Protein AF-V5WL32-F1 (afdb_monomer)

InterPro domains:
  IPR002192 Pyruvate phosphate dikinase, AMP/ATP-binding [PF01326] (456-802)
  IPR011006 CheY-like superfamily [SSF52172] (70-119)
  IPR013815 ATP-grasp fold, subdomain 1 [G3DSA:3.30.1490.20] (443-626)

Foldseek 3Di:
DDVVVVVVLVCLLCVLPVLLVQFLPQAFAEEEEQAAPVVVCLCCPLAVLLVVQVVLCVVLVHDRRHDYDYDHALVVSVVVVVVDDGQEYEYEQPRDPDGLQNSLVVCCVVPVNHAYEYEYADPVCVVVCPVQLLPDQPPPPPDQDPVRDDQDDSRNRHNYYAYDPSHNLLVVLVRQLVSLVVRVVSSVVSPQAAEEEEEAQDRHLCSVVSSLLVSLQSVLQCLLCVPPPDPSSSNSSSSSRHRYHYHQELVRRVVVCVVRVLRHLAYEYEQWGDDPSDIDNRSLVVSVVVNCVVVVQHQYEYEYCDCVCVVVC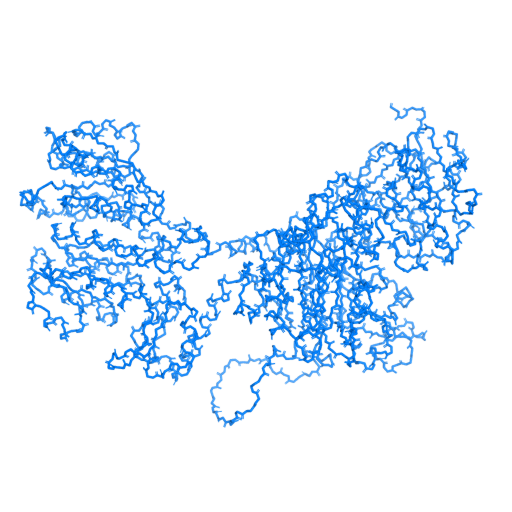VVVVHHYYHSPDPCRSVSSSVCCVQSQQSAWDFQAAPVRDGDDTHGHLVSVLVQLVPDDLRSLLVCLQNLVLLSNCSSSRNNVLSSVSVVQRPVNDPGSVSSSVSSNVSSVVVVLSVQQLDAAEDDLVCLPDFLHEYEDDDAAQFQFRVQLSNVSNSVRSDVVCVVFVQEAEGAFHKYKYHQVQLVVQCVQLVHDLVVLPPDALLVLLVSLLPGDRDPVVLVSLLSSLVSDQAKKKKDKRKNQQFDLQFHFFDQFFIAIAGSHDPDSVQSSSQVSSRNSRRSSSLNHPSNVLLCVLVVHDSVVMTIMIMIGGAPFDDQPQWTWFQKKKKKWCADLDDDDPDARRFIKMWMDGTDCCCQAQVAQTAIATLVCLVDHPDDLVCQQVSFDFKYKTFGNDDGPVQRSVGRCSRIDIDGVVSVVVSLSCQLQKWFQDPVVRDTHSPPVDDHDIGGHSCSCRVVVLDVVSVCSRVVQVVVCVVVVAIKMWIKGKHAAVNNDRPPPDPPDDDDDDDDDDDDDDDDDDDDDDDDDRHGMYMHTHGMHGDPADADDDWDPLPDPDPLQWQKKFLSKGFADWDWQEFKEKEQDLVLDDLVCLAVVLVQLLLLVVVCVVVVHAYAYEYEFEECRPDSSRHRNHDCNSRVRYQEYEYEHDVPRFHDYPRGYSVVSNCVSSRRMYGYDGPVDPIDGDPVSQVPDPQKDWDPPSTPPPDDGMIMIGGPDIWTWGAHSNSSMTTIGDDDPPSD

Nearest PDB structures (foldseek):
  3hv2-assembly1_B  TM=7.203E-01  e=6.416E-03  Pseudomonas protegens Pf-5
  8p6f-assembly1_B  TM=2.277E-01  e=8.727E-04  Flavobacterium johnsoniae
  8tef-assembly2_C  TM=2.331E-01  e=2.366E-03  Flavobacterium johnsoniae UW101
  8tfm-assembly1_B  TM=2.291E-01  e=4.935E-03  Flavobacterium johnsoniae UW101
  8tef-assembly2_D  TM=2.274E-01  e=7.126E-03  Flavobacterium johnsoniae UW101

Solvent-accessible surface area (backbone atoms only — not comparable to full-atom values): 57520 Å² total; per-residue (Å²): 139,57,72,68,56,55,52,51,46,56,44,57,76,37,52,74,58,59,52,40,68,63,29,66,75,58,70,61,50,30,36,39,35,30,26,26,68,66,56,49,42,52,47,42,72,80,53,42,34,73,61,45,40,49,49,54,32,55,76,66,73,51,88,75,74,57,47,78,47,78,32,51,22,46,70,56,45,53,59,43,59,76,76,45,88,64,56,34,38,39,33,24,79,56,13,65,95,48,52,48,65,61,44,39,49,52,45,39,74,77,36,75,83,60,48,38,33,39,40,33,80,52,79,80,50,54,68,73,45,47,72,57,37,70,48,77,62,77,63,98,86,75,78,80,45,101,82,77,60,85,79,82,35,70,45,68,63,32,62,46,67,39,41,61,81,85,60,51,49,44,56,54,33,55,54,48,42,54,36,24,61,74,22,42,68,57,28,39,71,73,60,64,34,33,34,35,40,38,35,54,63,48,46,66,57,50,35,56,47,45,31,54,52,58,50,53,54,51,54,37,51,51,63,70,43,60,82,55,85,50,68,69,56,41,58,38,54,63,53,43,54,62,28,54,46,80,21,47,36,52,68,49,42,52,50,53,43,68,75,40,55,95,39,55,58,34,39,38,27,32,28,59,32,30,46,98,87,41,77,32,81,52,42,30,55,54,52,51,51,58,50,29,74,79,36,79,69,63,37,51,37,39,30,36,82,58,63,76,52,47,64,60,30,54,76,67,76,33,55,65,44,46,72,78,49,93,54,52,68,59,56,50,51,48,45,44,24,73,64,48,21,51,43,55,50,68,42,31,45,92,86,66,47,79,77,52,76,17,82,46,76,69,48,39,64,56,48,60,73,76,55,60,63,65,28,54,51,50,35,46,66,56,44,45,63,25,41,30,33,40,57,74,68,40,42,71,61,15,50,60,43,65,75,50,55,57,84,76,47,96,44,67,65,56,50,45,51,50,49,50,52,50,53,52,49,50,52,48,61,71,42,54,43,40,78,39,72,72,49,83,77,58,70,78,47,81,78,45,40,34,32,40,71,85,47,51,46,20,22,53,42,46,34,45,46,51,47,43,20,50,58,57,68,43,71,56,64,76,75,38,79,78,43,48,79,48,54,55,58,33,38,34,40,12,24,47,54,44,52,53,33,30,62,78,58,72,57,48,70,81,79,53,59,94,61,53,59,67,56,46,42,52,53,35,59,72,50,65,73,56,70,69,57,55,53,52,50,49,56,50,53,77,77,49,75,59,30,35,32,40,33,61,9,30,58,54,36,53,33,83,87,45,44,51,54,81,64,56,47,48,36,58,45,41,47,63,62,93,51,65,66,67,39,46,50,47,50,56,40,43,55,30,45,36,62,32,28,68,73,24,67,72,31,43,55,53,37,55,74,69,73,47,66,73,85,75,67,45,48,9,41,36,43,28,46,58,75,51,48,78,53,88,66,30,36,33,15,62,29,13,31,40,38,27,41,53,22,88,75,55,59,89,92,52,44,49,78,36,36,34,34,35,38,32,57,20,36,49,64,40,43,56,51,41,47,59,48,39,59,41,25,44,82,45,51,83,51,75,70,59,58,70,70,55,46,57,73,51,31,46,61,60,31,39,27,37,37,49,86,67,58,67,66,44,55,73,76,34,56,63,58,37,46,43,81,41,45,58,70,55,39,58,77,64,55,59,41,73,48,34,38,28,18,42,35,82,88,75,76,42,75,38,75,54,75,85,53,85,55,60,71,29,47,62,34,49,40,35,53,65,66,49,66,45,68,56,42,61,48,54,44,54,52,41,56,48,46,21,64,75,71,73,41,43,30,35,36,35,36,36,34,36,67,22,80,79,60,57,51,96,70,87,58,99,76,76,76,81,86,72,85,88,80,91,86,87,88,87,84,80,94,84,85,93,74,88,82,70,79,79,75,63,52,33,35,41,31,55,74,43,56,42,77,42,80,76,70,78,36,88,49,68,68,94,80,64,74,88,58,71,78,44,42,39,30,38,18,67,44,24,42,40,56,51,72,54,80,83,28,36,35,38,40,32,42,41,75,91,61,65,50,67,90,44,20,69,60,52,34,53,54,46,30,55,35,33,52,52,29,58,76,69,74,46,46,26,35,37,36,30,58,30,21,63,48,32,87,49,48,77,49,19,32,52,46,54,68,88,38,47,68,42,45,47,30,44,34,32,29,43,44,93,100,47,77,58,77,67,67,80,48,35,38,59,47,48,43,35,56,48,69,70,24,31,37,33,36,31,49,85,89,53,94,28,48,76,40,70,63,49,56,74,71,38,90,62,43,44,81,50,68,86,71,47,63,100,79,64,83,42,68,46,38,38,39,38,80,56,61,38,44,33,42,23,5,32,67,70,14,33,30,39,34,30,63,70,59,101,81,78,124

Organism: NCBI:txid1307761

Sequence (1051 aa):
MKFKDLSFYYRKFKFGEDNFHNLMRFRIRRILLVSTFYDAYIFEHDSLLSDQLVGEYHQLNLTSIPRMISVPGADDALRLLEKENFDIVITTMRSGETSCFELAERIRELYPNMPVVLLLTNKTEIPLIKDLITRPAPAPGSIVSSSGEEWKTWSGVFDEIFLWTGGPRVFLSIIKSVEDYYNVRNDIRQGLVRVLLFVDDSIEYSSIFLPMLYTELMEQIQALIAHEQNNHKKYLRMRTRPKILIARTYEEAMSIYRTFKKSMLGVISDVEFPVHGTTDEEAGFNLADEIRREDQYMPVLLQSMKGQWKTEAHRRDIPFICKKDPGIREELRHFLRFNLGFGDFIFRTEEETEIQRASNLKDFSRIIRDIPDESILYHARRNHFSTWLMAHGEFETGRKMRGKHASAFTSVEDIRSFLINSFISIRKNQNLGNIVDFSEEILDEPDVVVRIGKGSLGGKGRGLAFMNALLSTMDLASMYSNMEITVPRTLIIATDVFDDFLDLNGLSRTRLSGRSDEEIRMIFSTSRLPGEIEVQMETFLKHSVRPLAVRSSSLLEDSQAQPFSGVYETYMIPNASKSLSPRLDQLTLAIKLVYASVFLRQAVQYIENLHFNAEEEKMAIIIQEVAGERHGDYYYPQISGVGQSWNYYPVGPMKTDDKLCSLALGMGHEVAGGNRSFRFCPDWPAVPYHPLEDAVKYSQTKFYALKMDCDRETIMEGETRSLVKLSLRDAVKHRTLKHIAAVFDSTNNSLTDDLSHPGPKVVNFRGIIEYAAIPLAELLKDLMELLKKALGGHVEIEFAVVLPPGNRLGGDDASIPRPSRPAEQNLPESVQESFGAGPPRNIPRFYLLQVRPLNVQAGDGLPSDVPADRNRIVFYSNESLGNGRLPGIHDILVVDPSMWDQLKTEEIRGEISAFNEQMKAEDREYILIGPGRWGSRDKYLGVPVQWPEISKARILVELAVENYDIDPSQGSHFLHNLIAMNVGYAHISLKGPGFFRLDTLQNTPGVREMKSLLPEKSGYLRHFRSDNELGAALAGRSSESMVYLPHSGDS

pLDDT: mean 78.88, std 15.33, range [22.78, 96.56]

Structure (mmCIF, N/CA/C/O backbone):
data_AF-V5WL32-F1
#
_entry.id   AF-V5WL32-F1
#
loop_
_atom_site.group_PDB
_atom_site.id
_atom_site.type_symbol
_atom_site.label_atom_id
_atom_site.label_alt_id
_atom_site.label_comp_id
_atom_site.label_asym_id
_atom_site.label_entity_id
_atom_site.label_seq_id
_atom_site.pdbx_PDB_ins_code
_atom_site.Cartn_x
_atom_site.Cartn_y
_atom_site.Cartn_z
_atom_site.occupancy
_atom_site.B_iso_or_equiv
_atom_site.auth_seq_id
_atom_site.auth_comp_id
_atom_site.auth_asym_id
_atom_site.auth_atom_id
_atom_site.pdbx_PDB_model_num
ATOM 1 N N . MET A 1 1 ? 1.504 21.646 -8.452 1.00 50.34 1 MET A N 1
ATOM 2 C CA . MET A 1 1 ? 1.079 21.106 -7.135 1.00 50.34 1 MET A CA 1
ATOM 3 C C . MET A 1 1 ? 2.024 21.553 -6.008 1.00 50.34 1 MET A C 1
ATOM 5 O O . MET A 1 1 ? 3.239 21.495 -6.204 1.00 50.34 1 MET A O 1
ATOM 9 N N . LYS A 1 2 ? 1.514 22.060 -4.870 1.00 43.31 2 LYS A N 1
ATOM 10 C CA . LYS A 1 2 ? 2.333 22.587 -3.749 1.00 43.31 2 LYS A CA 1
ATOM 11 C C . LYS A 1 2 ? 2.670 21.468 -2.747 1.00 43.31 2 LYS A C 1
ATOM 13 O O . LYS A 1 2 ? 1.903 20.531 -2.584 1.00 43.31 2 LYS A O 1
ATOM 18 N N . PHE A 1 3 ? 3.777 21.584 -2.003 1.00 45.84 3 PHE A N 1
ATOM 19 C CA . PHE A 1 3 ? 4.196 20.595 -0.982 1.00 45.84 3 PHE A CA 1
ATOM 20 C C . PHE A 1 3 ? 3.135 20.345 0.115 1.00 45.84 3 PHE A C 1
ATOM 22 O O . PHE A 1 3 ? 3.041 19.252 0.675 1.00 45.84 3 PHE A O 1
ATOM 29 N N . LYS A 1 4 ? 2.284 21.346 0.389 1.00 46.19 4 LYS A N 1
ATOM 30 C CA . LYS A 1 4 ? 1.119 21.209 1.280 1.00 46.19 4 LYS A CA 1
ATOM 31 C C . LYS A 1 4 ? 0.110 20.166 0.783 1.00 46.19 4 LYS A C 1
ATOM 33 O O . LYS A 1 4 ? -0.466 19.471 1.614 1.00 46.19 4 LYS A O 1
ATOM 38 N N . ASP A 1 5 ? -0.046 20.013 -0.531 1.00 54.59 5 ASP A N 1
ATOM 39 C CA . ASP A 1 5 ? -0.945 19.022 -1.128 1.00 54.59 5 ASP A CA 1
ATOM 40 C C . ASP A 1 5 ? -0.358 17.613 -0.943 1.00 54.59 5 ASP A C 1
ATOM 42 O O . ASP A 1 5 ? -1.051 16.717 -0.480 1.00 54.59 5 ASP A O 1
ATOM 46 N N . LEU A 1 6 ? 0.953 17.426 -1.153 1.00 53.03 6 LEU A N 1
ATOM 47 C CA . LEU A 1 6 ? 1.647 16.161 -0.847 1.00 53.03 6 LEU A CA 1
ATOM 48 C C . LEU A 1 6 ? 1.570 15.791 0.638 1.00 53.03 6 LEU A C 1
ATOM 50 O O . LEU A 1 6 ? 1.384 14.627 0.965 1.00 53.03 6 LEU A O 1
ATOM 54 N N . SER A 1 7 ? 1.652 16.770 1.542 1.00 50.34 7 SER A N 1
ATOM 55 C CA . SER A 1 7 ? 1.459 16.536 2.979 1.00 50.34 7 SER A CA 1
ATOM 56 C C . SER A 1 7 ? 0.021 16.107 3.306 1.00 50.34 7 SER A C 1
ATOM 58 O O . SER A 1 7 ? -0.185 15.294 4.205 1.00 50.34 7 SER A O 1
ATOM 60 N N . PHE A 1 8 ? -0.976 16.622 2.577 1.00 51.28 8 PHE A N 1
ATOM 61 C CA . PHE A 1 8 ? -2.366 16.171 2.663 1.00 51.28 8 PHE A CA 1
ATOM 62 C C . PHE A 1 8 ? -2.517 14.722 2.175 1.00 51.28 8 PHE A C 1
ATOM 64 O O . PHE A 1 8 ? -3.144 13.931 2.873 1.00 51.28 8 PHE A O 1
ATOM 71 N N . TYR A 1 9 ? -1.882 14.334 1.063 1.00 52.91 9 TYR A N 1
ATOM 72 C CA . TYR A 1 9 ? -1.917 12.952 0.557 1.00 52.91 9 TYR A CA 1
ATOM 73 C C . TYR A 1 9 ? -1.098 11.973 1.401 1.00 52.91 9 TYR A C 1
ATOM 75 O O . TYR A 1 9 ? -1.559 10.868 1.653 1.00 52.91 9 TYR A O 1
ATOM 83 N N . TYR A 1 10 ? 0.054 12.389 1.927 1.00 49.88 10 TYR A N 1
ATOM 84 C CA . TYR A 1 10 ? 0.837 11.608 2.888 1.00 49.88 10 TYR A CA 1
ATOM 85 C C . TYR A 1 10 ? 0.036 11.345 4.168 1.00 49.88 10 TYR A C 1
ATOM 87 O O . TYR A 1 10 ? -0.009 10.221 4.664 1.00 49.88 10 TYR A O 1
ATOM 95 N N . ARG A 1 11 ? -0.679 12.363 4.670 1.00 46.81 11 ARG A N 1
ATOM 96 C CA . ARG A 1 11 ? -1.654 12.176 5.749 1.00 46.81 11 ARG A CA 1
ATOM 97 C C . ARG A 1 11 ? -2.795 11.269 5.301 1.00 46.81 11 ARG A C 1
ATOM 99 O O . ARG A 1 11 ? -3.167 10.414 6.085 1.00 46.81 11 ARG A O 1
ATOM 106 N N . LYS A 1 12 ? -3.326 11.405 4.075 1.00 48.09 12 LYS A N 1
ATOM 107 C CA . LYS A 1 12 ? -4.412 10.564 3.529 1.00 48.09 12 LYS A CA 1
ATOM 108 C C . LYS A 1 12 ? -4.017 9.076 3.439 1.00 48.09 12 LYS A C 1
ATOM 110 O O . LYS A 1 12 ? -4.816 8.204 3.756 1.00 48.09 12 LYS A O 1
ATOM 115 N N . PHE A 1 13 ? -2.767 8.796 3.080 1.00 46.91 13 PHE A N 1
ATOM 116 C CA . PHE A 1 13 ? -2.169 7.459 3.089 1.00 46.91 13 PHE A CA 1
ATOM 117 C C . PHE A 1 13 ? -2.091 6.880 4.514 1.00 46.91 13 PHE A C 1
ATOM 119 O O . PHE A 1 13 ? -2.351 5.701 4.722 1.00 46.91 13 PHE A O 1
ATOM 126 N N . LYS A 1 14 ? -1.840 7.730 5.521 1.00 44.88 14 LYS A N 1
ATOM 127 C CA . LYS A 1 14 ? -1.912 7.379 6.951 1.00 44.88 14 LYS A CA 1
ATOM 128 C C . LYS A 1 14 ? -3.292 7.567 7.605 1.00 44.88 14 LYS A C 1
ATOM 130 O O . LYS A 1 14 ? -3.432 7.290 8.793 1.00 44.88 14 LYS A O 1
ATOM 135 N N . PHE A 1 15 ? -4.317 8.046 6.891 1.00 40.22 15 PHE A N 1
ATOM 136 C CA . PHE A 1 15 ? -5.528 8.656 7.492 1.00 40.22 15 PHE A CA 1
ATOM 137 C C . PHE A 1 15 ? -6.422 7.653 8.220 1.00 40.22 15 PHE A C 1
ATOM 139 O O . PHE A 1 15 ? -7.254 8.052 9.033 1.00 40.22 15 PHE A O 1
ATOM 146 N N . GLY A 1 16 ? -6.242 6.358 7.951 1.00 49.03 16 GLY A N 1
ATOM 147 C CA . GLY A 1 16 ? -6.815 5.304 8.778 1.00 49.03 16 GLY A CA 1
ATOM 148 C C . GLY A 1 16 ? -6.092 5.177 10.121 1.00 49.03 16 GLY A C 1
ATOM 149 O O . GLY A 1 16 ? -6.733 5.149 11.160 1.00 49.03 16 GLY A O 1
ATOM 150 N N . GLU A 1 17 ? -4.760 5.145 10.124 1.00 48.88 17 GLU A N 1
ATOM 151 C CA . GLU A 1 17 ? -3.949 4.799 11.300 1.00 48.88 17 GLU A CA 1
ATOM 152 C C . GLU A 1 17 ? -3.719 5.993 12.248 1.00 48.88 17 GLU A C 1
ATOM 154 O O . GLU A 1 17 ? -3.880 5.853 13.464 1.00 48.88 17 GLU A O 1
ATOM 159 N N . ASP A 1 18 ? -3.444 7.193 11.721 1.00 48.56 18 ASP A N 1
ATOM 160 C CA . ASP A 1 18 ? -3.116 8.389 12.522 1.00 48.56 18 ASP A CA 1
ATOM 161 C C . ASP A 1 18 ? -4.281 8.860 13.417 1.00 48.56 18 ASP A C 1
ATOM 163 O O . ASP A 1 18 ? -4.059 9.365 14.523 1.00 48.56 18 ASP A O 1
ATOM 167 N N . ASN A 1 19 ? -5.536 8.654 13.002 1.00 55.56 19 ASN A N 1
ATOM 168 C CA . ASN A 1 19 ? -6.698 9.002 13.828 1.00 55.56 19 ASN A CA 1
ATOM 169 C C . ASN A 1 19 ? -6.829 8.072 15.043 1.00 55.56 19 ASN A C 1
ATOM 171 O O . ASN A 1 19 ? -7.050 8.553 16.155 1.00 55.56 19 ASN A O 1
ATOM 175 N N . PHE A 1 20 ? -6.604 6.763 14.878 1.00 62.53 20 PHE A N 1
ATOM 176 C CA . PHE A 1 20 ? -6.616 5.818 16.001 1.00 62.53 20 PHE A CA 1
ATOM 177 C C . PHE A 1 20 ? -5.428 6.019 16.953 1.00 62.53 20 PHE A C 1
ATOM 179 O O . PHE A 1 20 ? -5.549 5.790 18.164 1.00 62.53 20 PHE A O 1
ATOM 186 N N . HIS A 1 21 ? -4.285 6.496 16.447 1.00 66.81 21 HIS A N 1
ATOM 187 C CA . HIS A 1 21 ? -3.158 6.896 17.294 1.00 66.81 21 HIS A CA 1
ATOM 188 C C . HIS A 1 21 ? -3.528 8.029 18.260 1.00 66.81 21 HIS A C 1
ATOM 190 O O . HIS A 1 21 ? -3.011 8.061 19.378 1.00 66.81 21 HIS A O 1
ATOM 196 N N . ASN A 1 22 ? -4.459 8.901 17.863 1.00 70.25 22 ASN A N 1
ATOM 197 C CA . ASN A 1 22 ? -4.941 10.027 18.661 1.00 70.25 22 ASN A CA 1
ATOM 198 C C . ASN A 1 22 ? -6.079 9.687 19.639 1.00 70.25 22 ASN A C 1
ATOM 200 O O . ASN A 1 22 ? -6.481 10.579 20.389 1.00 70.25 22 ASN A O 1
ATOM 204 N N . LEU A 1 23 ? -6.574 8.444 19.654 1.00 79.56 23 LEU A N 1
ATOM 205 C CA . LEU A 1 23 ? -7.563 7.951 20.621 1.00 79.56 23 LEU A CA 1
ATOM 206 C C . LEU A 1 23 ? -6.892 7.397 21.884 1.00 79.56 23 LEU A C 1
ATOM 208 O O . LEU A 1 23 ? -5.785 6.852 21.811 1.00 79.56 23 LEU A O 1
ATOM 212 N N . MET A 1 24 ? -7.593 7.454 23.024 1.00 84.25 24 MET A N 1
ATOM 213 C CA . MET A 1 24 ? -7.096 6.959 24.322 1.00 84.25 24 MET A CA 1
ATOM 214 C C . MET A 1 24 ? -5.731 7.566 24.699 1.00 84.25 24 MET A C 1
ATOM 216 O O . MET A 1 24 ? -4.775 6.834 24.988 1.00 84.25 24 MET A O 1
ATOM 220 N N . ARG A 1 25 ? -5.629 8.904 24.629 1.00 84.81 25 ARG A N 1
ATOM 221 C CA . ARG A 1 25 ? -4.411 9.672 24.959 1.00 84.81 25 ARG A CA 1
ATOM 222 C C . ARG A 1 25 ? -4.097 9.634 26.449 1.00 84.81 25 ARG A C 1
ATOM 224 O O . ARG A 1 25 ? -2.935 9.472 26.813 1.00 84.81 25 ARG A O 1
ATOM 231 N N . PHE A 1 26 ? -5.119 9.773 27.288 1.00 88.81 26 PHE A N 1
ATOM 232 C CA . PHE A 1 26 ? -4.991 9.578 28.724 1.00 88.81 26 PHE A CA 1
ATOM 233 C C . PHE A 1 26 ? -5.050 8.080 29.025 1.00 88.81 26 PHE A C 1
ATOM 235 O O . PHE A 1 26 ? -5.988 7.398 28.607 1.00 88.81 26 PHE A O 1
ATOM 242 N N . ARG A 1 27 ? -4.030 7.558 29.705 1.00 89.94 27 ARG A N 1
ATOM 243 C CA . ARG A 1 27 ? -3.975 6.159 30.136 1.00 89.94 27 ARG A CA 1
ATOM 244 C C . ARG A 1 27 ? -3.393 6.075 31.523 1.00 89.94 27 ARG A C 1
ATOM 246 O O . ARG A 1 27 ? -2.351 6.673 31.773 1.00 89.94 27 ARG A O 1
ATOM 253 N N . ILE A 1 28 ? -4.011 5.254 32.353 1.00 91.88 28 ILE A N 1
ATOM 254 C CA . ILE A 1 28 ? -3.530 4.991 33.699 1.00 91.88 28 ILE A CA 1
ATOM 255 C C . ILE A 1 28 ? -2.410 3.957 33.598 1.00 91.88 28 ILE A C 1
ATOM 257 O O . ILE A 1 28 ? -2.600 2.841 33.114 1.00 91.88 28 ILE A O 1
ATOM 261 N N . ARG A 1 29 ? -1.212 4.348 34.025 1.00 91.81 29 ARG A N 1
ATOM 262 C CA . ARG A 1 29 ? -0.002 3.519 34.065 1.00 91.81 29 ARG A CA 1
ATOM 263 C C . ARG A 1 29 ? 0.475 3.294 35.490 1.00 91.81 29 ARG A C 1
ATOM 265 O O . ARG A 1 29 ? 1.117 2.279 35.743 1.00 91.81 29 ARG A O 1
ATOM 272 N N . ARG A 1 30 ? 0.207 4.230 36.400 1.00 92.75 30 ARG A N 1
ATOM 273 C CA . ARG A 1 30 ? 0.637 4.180 37.799 1.00 92.75 30 ARG A CA 1
ATOM 274 C C . ARG A 1 30 ? -0.521 4.522 38.724 1.00 92.75 30 ARG A C 1
ATOM 276 O O . ARG A 1 30 ? -1.096 5.603 38.627 1.00 92.75 30 ARG A O 1
ATOM 283 N N . ILE A 1 31 ? -0.823 3.597 39.627 1.00 93.56 31 ILE A N 1
ATOM 284 C CA . ILE A 1 31 ? -1.900 3.699 40.612 1.00 93.56 31 ILE A CA 1
ATOM 285 C C . ILE A 1 31 ? -1.266 3.801 41.994 1.00 93.56 31 ILE A C 1
ATOM 287 O O . ILE A 1 31 ? -0.473 2.931 42.361 1.00 93.56 31 ILE A O 1
ATOM 291 N N . LEU A 1 32 ? -1.627 4.836 42.751 1.00 94.19 32 LEU A N 1
ATOM 292 C CA . LEU A 1 32 ? -1.311 4.924 44.173 1.00 94.19 32 LEU A CA 1
ATOM 293 C C . LEU A 1 32 ? -2.495 4.387 44.975 1.00 94.19 32 LEU A C 1
ATOM 295 O O . LEU A 1 32 ? -3.561 4.998 44.980 1.00 94.19 32 LEU A O 1
ATOM 299 N N . LEU A 1 33 ? -2.315 3.248 45.636 1.00 91.44 33 LEU A N 1
ATOM 300 C CA . LEU A 1 33 ? -3.306 2.665 46.529 1.00 91.44 33 LEU A CA 1
ATOM 301 C C . LEU A 1 33 ? -2.999 3.074 47.975 1.00 91.44 33 LEU A C 1
ATOM 303 O O . LEU A 1 33 ? -1.955 2.727 48.521 1.00 91.44 33 LEU A O 1
ATOM 307 N N . VAL A 1 34 ? -3.908 3.811 48.605 1.00 92.31 34 VAL A N 1
ATOM 308 C CA . VAL A 1 34 ? -3.810 4.231 50.005 1.00 92.31 34 VAL A CA 1
ATOM 309 C C . VAL A 1 34 ? -4.751 3.367 50.832 1.00 92.31 34 VAL A C 1
ATOM 311 O O . VAL A 1 34 ? -5.971 3.536 50.809 1.00 92.31 34 VAL A O 1
ATOM 314 N N . SER A 1 35 ? -4.184 2.404 51.545 1.00 88.50 35 SER A N 1
ATOM 315 C CA . SER A 1 35 ? -4.949 1.398 52.279 1.00 88.50 35 SER A CA 1
ATOM 316 C C . SER A 1 35 ? -4.165 0.915 53.484 1.00 88.50 35 SER A C 1
ATOM 318 O O . SER A 1 35 ? -2.942 0.836 53.405 1.00 88.50 35 SER A O 1
ATOM 320 N N . THR A 1 36 ? -4.833 0.510 54.566 1.00 84.12 36 THR A N 1
ATOM 321 C CA . THR A 1 36 ? -4.115 -0.104 55.693 1.00 84.12 36 THR A CA 1
ATOM 322 C C . THR A 1 36 ? -3.299 -1.325 55.252 1.00 84.12 36 THR A C 1
ATOM 324 O O . THR A 1 36 ? -3.604 -1.967 54.246 1.00 84.12 36 THR A O 1
ATOM 327 N N . PHE A 1 37 ? -2.293 -1.712 56.045 1.00 78.44 37 PHE A N 1
ATOM 328 C CA . PHE A 1 37 ? -1.575 -2.975 55.828 1.00 78.44 37 PHE A CA 1
ATOM 329 C C . PHE A 1 37 ? -2.513 -4.187 55.759 1.00 78.44 37 PHE A C 1
ATOM 331 O O . PHE A 1 37 ? -2.230 -5.128 55.027 1.00 78.44 37 PHE A O 1
ATOM 338 N N . TYR A 1 38 ? -3.622 -4.165 56.504 1.00 79.44 38 TYR A N 1
ATOM 339 C CA . TYR A 1 38 ? -4.602 -5.245 56.505 1.00 79.44 38 TYR A CA 1
ATOM 340 C C . TYR A 1 38 ? -5.395 -5.304 55.194 1.00 79.44 38 TYR A C 1
ATOM 342 O O . TYR A 1 38 ? -5.521 -6.373 54.608 1.00 79.44 38 TYR A O 1
ATOM 350 N N . ASP A 1 39 ? -5.865 -4.161 54.693 1.00 78.50 39 ASP A N 1
ATOM 351 C CA . ASP A 1 39 ? -6.590 -4.102 53.419 1.00 78.50 39 ASP A CA 1
ATOM 352 C C . ASP A 1 39 ? -5.659 -4.442 52.245 1.00 78.50 39 ASP A C 1
ATOM 354 O O . ASP A 1 39 ? -6.006 -5.263 51.399 1.00 78.50 39 ASP A O 1
ATOM 358 N N . ALA A 1 40 ? -4.430 -3.908 52.245 1.00 76.25 40 ALA A N 1
ATOM 359 C CA . ALA A 1 40 ? -3.397 -4.269 51.272 1.00 76.25 40 ALA A CA 1
ATOM 360 C C . ALA A 1 40 ? -3.082 -5.775 51.295 1.00 76.25 40 ALA A C 1
ATOM 362 O O . ALA A 1 40 ? -2.914 -6.388 50.242 1.00 76.25 40 ALA A O 1
ATOM 363 N N . TYR A 1 41 ? -3.039 -6.379 52.488 1.00 74.56 41 TYR A N 1
ATOM 364 C CA . TYR A 1 41 ? -2.873 -7.820 52.651 1.00 74.56 41 TYR A CA 1
ATOM 365 C C . TYR A 1 41 ? -4.061 -8.596 52.077 1.00 74.56 41 TYR A C 1
ATOM 367 O O . TYR A 1 41 ? -3.830 -9.549 51.347 1.00 74.56 41 TYR A O 1
ATOM 375 N N . ILE A 1 42 ? -5.310 -8.192 52.338 1.00 75.81 42 ILE A N 1
ATOM 376 C CA . ILE A 1 42 ? -6.499 -8.836 51.746 1.00 75.81 42 ILE A CA 1
ATOM 377 C C . ILE A 1 42 ? -6.428 -8.794 50.218 1.00 75.81 42 ILE A C 1
ATOM 379 O O . ILE A 1 42 ? -6.668 -9.801 49.556 1.00 75.81 42 ILE A O 1
ATOM 383 N N . PHE A 1 43 ? -6.057 -7.647 49.650 1.00 77.50 43 PHE A N 1
ATOM 384 C CA . PHE A 1 43 ? -5.926 -7.508 48.204 1.00 77.50 43 PHE A CA 1
ATOM 385 C C . PHE A 1 43 ? -4.851 -8.452 47.632 1.00 77.50 43 PHE A C 1
ATOM 387 O O . PHE A 1 43 ? -5.104 -9.143 46.644 1.00 77.50 43 PHE A O 1
ATOM 394 N N . GLU A 1 44 ? -3.681 -8.556 48.264 1.00 70.00 44 GLU A N 1
ATOM 395 C CA . GLU A 1 44 ? -2.571 -9.370 47.745 1.00 70.00 44 GLU A CA 1
ATOM 396 C C . GLU A 1 44 ? -2.662 -10.871 48.087 1.00 70.00 44 GLU A C 1
ATOM 398 O O . GLU A 1 44 ? -2.378 -11.708 47.234 1.00 70.00 44 GLU A O 1
ATOM 403 N N . HIS A 1 45 ? -3.084 -11.258 49.293 1.00 60.91 45 HIS A N 1
ATOM 404 C CA . HIS A 1 45 ? -3.061 -12.661 49.734 1.00 60.91 45 HIS A CA 1
ATOM 405 C C . HIS A 1 45 ? -4.282 -13.481 49.310 1.00 60.91 45 HIS A C 1
ATOM 407 O O . HIS A 1 45 ? -4.111 -14.647 48.955 1.00 60.91 45 HIS A O 1
ATOM 413 N N . ASP A 1 46 ? -5.487 -12.902 49.314 1.00 55.12 46 ASP A N 1
ATOM 414 C CA . ASP A 1 46 ? -6.692 -13.639 48.901 1.00 55.12 46 ASP A CA 1
ATOM 415 C C . ASP A 1 46 ? -6.829 -13.702 47.372 1.00 55.12 46 ASP A C 1
ATOM 417 O O . ASP A 1 46 ? -7.556 -14.550 46.851 1.00 55.12 46 ASP A O 1
ATOM 421 N N . SER A 1 47 ? -6.130 -12.824 46.635 1.00 55.44 47 SER A N 1
ATOM 422 C CA . SER A 1 47 ? -6.321 -12.705 45.187 1.00 55.44 47 SER A CA 1
ATOM 423 C C . SER A 1 47 ? -5.078 -12.478 44.326 1.00 55.44 47 SER A C 1
ATOM 425 O O . SER A 1 47 ? -5.246 -12.456 43.117 1.00 55.44 47 SER A O 1
ATOM 427 N N . LEU A 1 48 ? -3.847 -12.355 44.852 1.00 68.25 48 LEU A N 1
ATOM 428 C CA . LEU A 1 48 ? -2.656 -12.015 44.037 1.00 68.25 48 LEU A CA 1
ATOM 429 C C . LEU A 1 48 ? -2.985 -10.889 43.039 1.00 68.25 48 LEU A C 1
ATOM 431 O O . LEU A 1 48 ? -2.835 -11.043 41.823 1.00 68.25 48 LEU A O 1
ATOM 435 N N . LEU A 1 49 ? -3.559 -9.796 43.558 1.00 73.62 49 LEU A N 1
ATOM 436 C CA . LEU A 1 49 ? -4.277 -8.783 42.779 1.00 73.62 49 LEU A CA 1
ATOM 437 C C . LEU A 1 49 ? -3.474 -8.298 41.568 1.00 73.62 49 LEU A C 1
ATOM 439 O O . LEU A 1 49 ? -4.021 -8.178 40.470 1.00 73.62 49 LEU A O 1
ATOM 443 N N . SER A 1 50 ? -2.182 -8.041 41.771 1.00 74.75 50 SER A N 1
ATOM 444 C CA . SER A 1 50 ? -1.271 -7.570 40.730 1.00 74.75 50 SER A CA 1
ATOM 445 C C . SER A 1 50 ? -1.147 -8.575 39.569 1.00 74.75 50 SER A C 1
ATOM 447 O O . SER A 1 50 ? -1.275 -8.185 38.406 1.00 74.75 50 SER A O 1
ATOM 449 N N . ASP A 1 51 ? -0.992 -9.869 39.864 1.00 75.56 51 ASP A N 1
ATOM 450 C CA . ASP A 1 51 ? -0.860 -10.933 38.857 1.00 75.56 51 ASP A CA 1
ATOM 451 C C . ASP A 1 51 ? -2.193 -11.246 38.168 1.00 75.56 51 ASP A C 1
ATOM 453 O O . ASP A 1 51 ? -2.242 -11.475 36.957 1.00 75.56 51 ASP A O 1
ATOM 457 N N . GLN A 1 52 ? -3.307 -11.218 38.904 1.00 77.12 52 GLN A N 1
ATOM 458 C CA . GLN A 1 52 ? -4.617 -11.444 38.298 1.00 77.12 52 GLN A CA 1
ATOM 459 C C . GLN A 1 52 ? -5.064 -10.270 37.420 1.00 77.12 52 GLN A C 1
ATOM 461 O O . GLN A 1 52 ? -5.686 -10.493 36.381 1.00 77.12 52 GLN A O 1
ATOM 466 N N . LEU A 1 53 ? -4.718 -9.028 37.779 1.00 80.44 53 LEU A N 1
ATOM 467 C CA . LEU A 1 53 ? -4.963 -7.868 36.919 1.00 80.44 53 LEU A CA 1
ATOM 468 C C . LEU A 1 53 ? -4.167 -7.985 35.611 1.00 80.44 53 LEU A C 1
ATOM 470 O O . LEU A 1 53 ? -4.708 -7.713 34.538 1.00 80.44 53 LEU A O 1
ATOM 474 N N . VAL A 1 54 ? -2.914 -8.446 35.686 1.00 81.06 54 VAL A N 1
ATOM 475 C CA . VAL A 1 54 ? -2.091 -8.786 34.513 1.00 81.06 54 VAL A CA 1
ATOM 476 C C . VAL A 1 54 ? -2.780 -9.862 33.667 1.00 81.06 54 VAL A C 1
ATOM 478 O O . VAL A 1 54 ? -2.914 -9.690 32.454 1.00 81.06 54 VAL A O 1
ATOM 481 N N . GLY A 1 55 ? -3.282 -10.931 34.295 1.00 79.81 55 GLY A N 1
ATOM 482 C CA . GLY A 1 55 ? -4.032 -11.999 33.628 1.00 79.81 55 GLY A CA 1
ATOM 483 C C . GLY A 1 55 ? -5.279 -11.502 32.887 1.00 79.81 55 GLY A C 1
ATOM 484 O O . GLY A 1 55 ? -5.453 -11.809 31.708 1.00 79.81 55 GLY A O 1
ATOM 485 N N . GLU A 1 56 ? -6.104 -10.675 33.532 1.00 80.00 56 GLU A N 1
ATOM 486 C CA . GLU A 1 56 ? -7.307 -10.077 32.931 1.00 80.00 56 GLU A CA 1
ATOM 487 C C . GLU A 1 56 ? -6.953 -9.153 31.751 1.00 80.00 56 GLU A C 1
ATOM 489 O O . GLU A 1 56 ? -7.582 -9.210 30.693 1.00 80.00 56 GLU A O 1
ATOM 494 N N . TYR A 1 57 ? -5.901 -8.335 31.871 1.00 85.06 57 TYR A N 1
ATOM 495 C CA . TYR A 1 57 ? -5.438 -7.495 30.762 1.00 85.06 57 TYR A CA 1
ATOM 496 C C . TYR A 1 57 ? -4.917 -8.328 29.585 1.00 85.06 57 TYR A C 1
ATOM 498 O O . TYR A 1 57 ? -5.214 -7.996 28.436 1.00 85.06 57 TYR A O 1
ATOM 506 N N . HIS A 1 58 ? -4.184 -9.415 29.846 1.00 80.75 58 HIS A N 1
ATOM 507 C CA . HIS A 1 58 ? -3.727 -10.330 28.801 1.00 80.75 58 HIS A CA 1
ATOM 508 C C . HIS A 1 58 ? -4.889 -11.033 28.102 1.00 80.75 58 HIS A C 1
ATOM 510 O O . HIS A 1 58 ? -4.928 -11.040 26.873 1.00 80.75 58 HIS A O 1
ATOM 516 N N . GLN A 1 59 ? -5.862 -11.554 28.856 1.00 80.62 59 GLN A N 1
ATOM 517 C CA . GLN A 1 59 ? -7.068 -12.170 28.296 1.00 80.62 59 GLN A CA 1
ATOM 518 C C . GLN A 1 59 ? -7.831 -11.186 27.393 1.00 80.62 59 GLN A C 1
ATOM 520 O O . GLN A 1 59 ? -8.329 -11.552 26.328 1.00 80.62 59 GLN A O 1
ATOM 525 N N . LEU A 1 60 ? -7.853 -9.906 27.771 1.00 74.94 60 LEU A N 1
ATOM 526 C CA . LEU A 1 60 ? -8.492 -8.834 27.012 1.00 74.94 60 LEU A CA 1
ATOM 527 C C . LEU A 1 60 ? -7.573 -8.163 25.965 1.00 74.94 60 LEU A C 1
ATOM 529 O O . LEU A 1 60 ? -7.991 -7.192 25.327 1.00 74.94 60 LEU A O 1
ATOM 533 N N . ASN A 1 61 ? -6.371 -8.698 25.703 1.00 71.00 61 ASN A N 1
ATOM 534 C CA . ASN A 1 61 ? -5.384 -8.157 24.751 1.00 71.00 61 ASN A CA 1
ATOM 535 C C . ASN A 1 61 ? -5.065 -6.659 24.969 1.00 71.00 61 ASN A C 1
ATOM 537 O O . ASN A 1 61 ? -4.865 -5.889 24.024 1.00 71.00 61 ASN A O 1
ATOM 541 N N . LEU A 1 62 ? -5.025 -6.225 26.229 1.00 75.62 62 LEU A N 1
ATOM 542 C CA . LEU A 1 62 ? -4.700 -4.859 26.627 1.00 75.62 62 LEU A CA 1
ATOM 543 C C . LEU A 1 62 ? -3.193 -4.730 26.890 1.00 75.62 62 LEU A C 1
ATOM 545 O O . LEU A 1 62 ? -2.625 -5.443 27.708 1.00 75.62 62 LEU A O 1
ATOM 549 N N . THR A 1 63 ? -2.534 -3.787 26.216 1.00 68.06 63 THR A N 1
ATOM 550 C CA . THR A 1 63 ? -1.059 -3.682 26.217 1.00 68.06 63 THR A CA 1
ATOM 551 C C . THR A 1 63 ? -0.473 -2.786 27.308 1.00 68.06 63 THR A C 1
ATOM 553 O O . THR A 1 63 ? 0.722 -2.851 27.575 1.00 68.06 63 THR A O 1
ATOM 556 N N . SER A 1 64 ? -1.280 -1.922 27.926 1.00 73.62 64 SER A N 1
ATOM 557 C CA . SER A 1 64 ? -0.831 -0.973 28.951 1.00 73.62 64 SER A CA 1
ATOM 558 C C . SER A 1 64 ? -1.376 -1.375 30.315 1.00 73.62 64 SER A C 1
ATOM 560 O O . SER A 1 64 ? -2.410 -0.859 30.739 1.00 73.62 64 SER A O 1
ATOM 562 N N . ILE A 1 65 ? -0.699 -2.329 30.951 1.00 82.81 65 ILE A N 1
ATOM 563 C CA . ILE A 1 65 ? -1.033 -2.818 32.290 1.00 82.81 65 ILE A CA 1
ATOM 564 C C . ILE A 1 65 ? -0.519 -1.799 33.320 1.00 82.81 65 ILE A C 1
ATOM 566 O O . ILE A 1 65 ? 0.670 -1.464 33.285 1.00 82.81 65 ILE A O 1
ATOM 570 N N . PRO A 1 66 ? -1.376 -1.265 34.206 1.00 87.44 66 PRO A N 1
ATOM 571 C CA . PRO A 1 66 ? -0.944 -0.308 35.210 1.00 87.44 66 PRO A CA 1
ATOM 572 C C . PRO A 1 66 ? -0.169 -0.988 36.337 1.00 87.44 66 PRO A C 1
ATOM 574 O O . PRO A 1 66 ? -0.499 -2.088 36.771 1.00 87.44 66 PRO A O 1
ATOM 577 N N . ARG A 1 67 ? 0.843 -0.289 36.848 1.00 87.12 67 ARG A N 1
ATOM 578 C CA . ARG A 1 67 ? 1.577 -0.674 38.050 1.00 87.12 67 ARG A CA 1
ATOM 579 C C . ARG A 1 67 ? 0.903 -0.066 39.274 1.00 87.12 67 ARG A C 1
ATOM 581 O O . ARG A 1 67 ? 0.702 1.147 39.325 1.00 87.12 67 ARG A O 1
ATOM 588 N N . MET A 1 68 ? 0.608 -0.901 40.261 1.00 87.38 68 MET A N 1
ATOM 589 C CA . MET A 1 68 ? 0.049 -0.475 41.539 1.00 87.38 68 MET A CA 1
ATOM 590 C C . MET A 1 68 ? 1.158 -0.330 42.583 1.00 87.38 68 MET A C 1
ATOM 592 O O . MET A 1 68 ? 2.087 -1.137 42.627 1.00 87.38 68 MET A O 1
ATOM 596 N N . ILE A 1 69 ? 1.087 0.730 43.384 1.00 88.69 69 ILE A N 1
ATOM 597 C CA . ILE A 1 69 ? 1.980 0.973 44.518 1.00 88.69 69 ILE A CA 1
ATOM 598 C C . ILE A 1 69 ? 1.107 1.284 45.724 1.00 88.69 69 ILE A C 1
ATOM 600 O O . ILE A 1 69 ? 0.297 2.206 45.663 1.00 88.69 69 ILE A O 1
ATOM 604 N N . SER A 1 70 ? 1.285 0.526 46.803 1.00 87.81 70 SER A N 1
ATOM 605 C CA . SER A 1 70 ? 0.455 0.631 48.004 1.00 87.81 70 SER A CA 1
ATOM 606 C C . SER A 1 70 ? 1.200 1.315 49.147 1.00 87.81 70 SER A C 1
ATOM 608 O O . SER A 1 70 ? 2.368 1.012 49.394 1.00 87.81 70 SER A O 1
ATOM 610 N N . VAL A 1 71 ? 0.520 2.211 49.863 1.00 89.25 71 VAL A N 1
ATOM 611 C CA . VAL A 1 71 ? 1.038 2.914 51.048 1.00 89.25 71 VAL A CA 1
ATOM 612 C C . VAL A 1 71 ? 0.033 2.848 52.208 1.00 89.25 71 VAL A C 1
ATOM 614 O O . VAL A 1 71 ? -1.175 2.883 51.961 1.00 89.25 71 VAL A O 1
ATOM 617 N N . PRO A 1 72 ? 0.502 2.762 53.470 1.00 83.44 72 PRO A N 1
ATOM 618 C CA . PRO A 1 72 ? -0.355 2.457 54.615 1.00 83.44 72 PRO A CA 1
ATOM 619 C C . PRO A 1 72 ? -1.164 3.649 55.146 1.00 83.44 72 PRO A C 1
ATOM 621 O O . PRO A 1 72 ? -2.064 3.442 55.962 1.00 83.44 72 PRO A O 1
ATOM 624 N N . GLY A 1 73 ? -0.872 4.880 54.707 1.00 84.81 73 GLY A N 1
ATOM 625 C CA . GLY A 1 73 ? -1.606 6.056 55.162 1.00 84.81 73 GLY A CA 1
ATOM 626 C C . GLY A 1 73 ? -1.409 7.332 54.345 1.00 84.81 73 GLY A C 1
ATOM 627 O O . GLY A 1 73 ? -0.618 7.389 53.402 1.00 84.81 73 GLY A O 1
ATOM 628 N N . ALA A 1 74 ? -2.168 8.362 54.721 1.00 86.25 74 ALA A N 1
ATOM 629 C CA . ALA A 1 74 ? -2.269 9.633 54.002 1.00 86.25 74 ALA A CA 1
ATOM 630 C C . ALA A 1 74 ? -0.936 10.394 53.884 1.00 86.25 74 ALA A C 1
ATOM 632 O O . ALA A 1 74 ? -0.590 10.853 52.797 1.00 86.25 74 ALA A O 1
ATOM 633 N N . ASP A 1 75 ? -0.160 10.495 54.966 1.00 87.19 75 ASP A N 1
ATOM 634 C CA . ASP A 1 75 ? 1.122 11.214 54.948 1.00 87.19 75 ASP A CA 1
ATOM 635 C C . ASP A 1 75 ? 2.165 10.520 54.061 1.00 87.19 75 ASP A C 1
ATOM 637 O O . ASP A 1 75 ? 2.967 11.174 53.393 1.00 87.19 75 ASP A O 1
ATOM 641 N N . ASP A 1 76 ? 2.151 9.185 54.010 1.00 88.50 76 ASP A N 1
ATOM 642 C CA . ASP A 1 76 ? 2.990 8.420 53.085 1.00 88.50 76 ASP A CA 1
ATOM 643 C C . ASP A 1 76 ? 2.576 8.658 51.634 1.00 88.50 76 ASP A C 1
ATOM 645 O O . ASP A 1 76 ? 3.438 8.841 50.774 1.00 88.50 76 ASP A O 1
ATOM 649 N N . ALA A 1 77 ? 1.266 8.710 51.375 1.00 91.19 77 ALA A N 1
ATOM 650 C CA . ALA A 1 77 ? 0.724 9.001 50.055 1.00 91.19 77 ALA A CA 1
ATOM 651 C C . ALA A 1 77 ? 1.157 10.386 49.559 1.00 91.19 77 ALA A C 1
ATOM 653 O O . ALA A 1 77 ? 1.684 10.496 48.453 1.00 91.19 77 ALA A O 1
ATOM 654 N N . LEU A 1 78 ? 1.011 11.425 50.387 1.00 90.75 78 LEU A N 1
ATOM 655 C CA . LEU A 1 78 ? 1.411 12.793 50.042 1.00 90.75 78 LEU A CA 1
ATOM 656 C C . LEU A 1 78 ? 2.924 12.899 49.801 1.00 90.75 78 LEU A C 1
ATOM 658 O O . LEU A 1 78 ? 3.345 13.428 48.774 1.00 90.75 78 LEU A O 1
ATOM 662 N N . ARG A 1 79 ? 3.753 12.303 50.672 1.00 91.38 79 ARG A N 1
ATOM 663 C CA . ARG A 1 79 ? 5.216 12.262 50.477 1.00 91.38 79 ARG A CA 1
ATOM 664 C C . ARG A 1 79 ? 5.634 11.533 49.203 1.00 91.38 79 ARG A C 1
ATOM 666 O O . ARG A 1 79 ? 6.680 11.849 48.635 1.00 91.38 79 ARG A O 1
ATOM 673 N N . LEU A 1 80 ? 4.880 10.517 48.787 1.00 92.62 80 LEU A N 1
ATOM 674 C CA . LEU A 1 80 ? 5.181 9.768 47.573 1.00 92.62 80 LEU A CA 1
ATOM 675 C C . LEU A 1 80 ? 4.722 10.521 46.317 1.00 92.62 80 LEU A C 1
ATOM 677 O O . LEU A 1 80 ? 5.465 10.535 45.339 1.00 92.62 80 LEU A O 1
ATOM 681 N N . LEU A 1 81 ? 3.575 11.207 46.368 1.00 93.25 81 LEU A N 1
ATOM 682 C CA . LEU A 1 81 ? 3.087 12.099 45.305 1.00 93.25 81 LEU A CA 1
ATOM 683 C C . LEU A 1 81 ? 4.038 13.279 45.037 1.00 93.25 81 LEU A C 1
ATOM 685 O O . LEU A 1 81 ? 4.142 13.741 43.902 1.00 93.25 81 LEU A O 1
ATOM 689 N N . GLU A 1 82 ? 4.770 13.752 46.050 1.00 91.69 82 GLU A N 1
ATOM 690 C CA . GLU A 1 82 ? 5.820 14.769 45.873 1.00 91.69 82 GLU A CA 1
ATOM 691 C C . GLU A 1 82 ? 7.043 14.245 45.103 1.00 91.69 82 GLU A C 1
ATOM 693 O O . GLU A 1 82 ? 7.735 15.009 44.429 1.00 91.69 82 GLU A O 1
ATOM 698 N N . LYS A 1 83 ? 7.344 12.946 45.222 1.00 92.06 83 LYS A N 1
ATOM 699 C CA . LYS A 1 83 ? 8.563 12.329 44.671 1.00 92.06 83 LYS A CA 1
ATOM 700 C C . LYS A 1 83 ? 8.344 11.658 43.324 1.00 92.06 83 LYS A C 1
ATOM 702 O O . LYS A 1 83 ? 9.272 11.584 42.520 1.00 92.06 83 LYS A O 1
ATOM 707 N N . GLU A 1 84 ? 7.153 11.119 43.099 1.00 92.56 84 GLU A N 1
ATOM 708 C CA . GLU A 1 84 ? 6.822 10.303 41.941 1.00 92.56 84 GLU A CA 1
ATOM 709 C C . GLU A 1 84 ? 5.484 10.715 41.327 1.00 92.56 84 GLU A C 1
ATOM 711 O O . GLU A 1 84 ? 4.567 11.159 42.010 1.00 92.56 84 GLU A O 1
ATOM 716 N N . ASN A 1 85 ? 5.348 10.494 40.019 1.00 91.25 85 ASN A N 1
ATOM 717 C CA . ASN A 1 85 ? 4.100 10.752 39.310 1.00 91.25 85 ASN A CA 1
ATOM 718 C C . ASN A 1 85 ? 3.167 9.537 39.383 1.00 91.25 85 ASN A C 1
ATOM 720 O O . ASN A 1 85 ? 3.584 8.397 39.143 1.00 91.25 85 ASN A O 1
ATOM 724 N N . PHE A 1 86 ? 1.890 9.813 39.630 1.00 94.62 86 PHE A N 1
ATOM 725 C CA . PHE A 1 86 ? 0.788 8.857 39.572 1.00 94.62 86 PHE A CA 1
ATOM 726 C C . PHE A 1 86 ? -0.309 9.390 38.653 1.00 94.62 86 PHE A C 1
ATOM 728 O O . PHE A 1 86 ? -0.410 10.597 38.448 1.00 94.62 86 PHE A O 1
ATOM 735 N N . ASP A 1 87 ? -1.106 8.489 38.083 1.00 93.94 87 ASP A N 1
ATOM 736 C CA . ASP A 1 87 ? -2.207 8.861 37.185 1.00 93.94 87 ASP A CA 1
ATOM 737 C C . ASP A 1 87 ? -3.568 8.833 37.898 1.00 93.94 87 ASP A C 1
ATOM 739 O O . ASP A 1 87 ? -4.540 9.376 37.381 1.00 93.94 87 ASP A O 1
ATOM 743 N N . ILE A 1 88 ? -3.645 8.156 39.048 1.00 94.56 88 ILE A N 1
ATOM 744 C CA . ILE A 1 88 ? -4.844 7.996 39.878 1.00 94.56 88 ILE A CA 1
ATOM 745 C C . ILE A 1 88 ? -4.448 7.619 41.310 1.00 94.56 88 ILE A C 1
ATOM 747 O O . ILE A 1 88 ? -3.494 6.860 41.526 1.00 94.56 88 ILE A O 1
ATOM 751 N N . VAL A 1 89 ? -5.227 8.102 42.277 1.00 94.69 89 VAL A N 1
ATOM 752 C CA . VAL A 1 89 ? -5.172 7.681 43.678 1.00 94.69 89 VAL A CA 1
ATOM 753 C C . VAL A 1 89 ? -6.440 6.904 44.019 1.00 94.69 89 VAL A C 1
ATOM 755 O O . VAL A 1 89 ? -7.552 7.385 43.813 1.00 94.69 89 VAL A O 1
ATOM 758 N N . ILE A 1 90 ? -6.281 5.696 44.552 1.00 93.44 90 ILE A N 1
ATOM 759 C CA . ILE A 1 90 ? -7.378 4.887 45.089 1.00 93.44 90 ILE A CA 1
ATOM 760 C C . ILE A 1 90 ? -7.183 4.828 46.597 1.00 93.44 90 ILE A C 1
ATOM 762 O O . ILE A 1 90 ? -6.124 4.416 47.054 1.00 93.44 90 ILE A O 1
ATOM 766 N N . THR A 1 91 ? -8.174 5.242 47.378 1.00 92.06 91 THR A N 1
ATOM 767 C CA . THR A 1 91 ? -8.095 5.234 48.844 1.00 92.06 91 THR A CA 1
ATOM 768 C C . THR A 1 91 ? -9.218 4.408 49.453 1.00 92.06 91 THR A C 1
ATOM 770 O O . THR A 1 91 ? -10.313 4.347 48.899 1.00 92.06 91 THR A O 1
ATOM 773 N N . THR A 1 92 ? -8.956 3.752 50.581 1.00 90.19 92 THR A N 1
ATOM 774 C CA . THR A 1 92 ? -9.976 3.042 51.373 1.00 90.19 92 THR A CA 1
ATOM 775 C C . THR A 1 92 ? -10.470 3.897 52.542 1.00 90.19 92 THR A C 1
ATOM 777 O O . THR A 1 92 ? -9.788 4.828 52.964 1.00 90.19 92 THR A O 1
ATOM 780 N N . MET A 1 93 ? -11.625 3.562 53.127 1.00 82.81 93 MET A N 1
ATOM 781 C CA . MET A 1 93 ? -12.172 4.285 54.292 1.00 82.81 93 MET A CA 1
ATOM 782 C C . MET A 1 93 ? -11.219 4.325 55.496 1.00 82.81 93 MET A C 1
ATOM 784 O O . MET A 1 93 ? -11.243 5.274 56.279 1.00 82.81 93 MET A O 1
ATOM 788 N N . ARG A 1 94 ? -10.381 3.297 55.656 1.00 73.50 94 ARG A N 1
ATOM 789 C CA . ARG A 1 94 ? -9.418 3.171 56.750 1.00 73.50 94 ARG A CA 1
ATOM 790 C C . ARG A 1 94 ? -8.023 3.484 56.202 1.00 73.50 94 ARG A C 1
ATOM 792 O O . ARG A 1 94 ? -7.334 2.604 55.710 1.00 73.50 94 ARG A O 1
ATOM 799 N N . SER A 1 95 ? -7.608 4.747 56.259 1.00 61.72 95 SER A N 1
ATOM 800 C CA . SER A 1 95 ? -6.306 5.213 55.741 1.00 61.72 95 SER A CA 1
ATOM 801 C C . SER A 1 95 ? -5.328 5.670 56.837 1.00 61.72 95 SER A C 1
ATOM 803 O O . SER A 1 95 ? -4.410 6.440 56.560 1.00 61.72 95 SER A O 1
ATOM 805 N N . GLY A 1 96 ? -5.519 5.224 58.085 1.00 64.06 96 GLY A N 1
ATOM 806 C CA . GLY A 1 96 ? -4.698 5.622 59.238 1.00 64.06 96 GLY A CA 1
ATOM 807 C C . GLY A 1 96 ? -5.348 6.710 60.102 1.00 64.06 96 GLY A C 1
ATOM 808 O O . GLY A 1 96 ? -6.562 6.688 60.295 1.00 64.06 96 GLY A O 1
ATOM 809 N N . GLU A 1 97 ? -4.540 7.624 60.657 1.00 63.97 97 GLU A N 1
ATOM 810 C CA . GLU A 1 97 ? -4.998 8.712 61.548 1.00 63.97 97 GLU A CA 1
ATOM 811 C C . GLU A 1 97 ? -5.721 9.840 60.792 1.00 63.97 97 GLU A C 1
ATOM 813 O O . GLU A 1 97 ? -6.678 10.421 61.301 1.00 63.97 97 GLU A O 1
ATOM 818 N N . THR A 1 98 ? -5.299 10.121 59.557 1.00 72.06 98 THR A N 1
ATOM 819 C CA . THR A 1 98 ? -5.943 11.085 58.657 1.00 72.06 98 THR A CA 1
ATOM 820 C C . THR A 1 98 ? -7.090 10.421 57.901 1.00 72.06 98 THR A C 1
ATOM 822 O O . THR A 1 98 ? -6.928 9.341 57.319 1.00 72.06 98 THR A O 1
ATOM 825 N N . SER A 1 99 ? -8.247 11.085 57.870 1.00 81.69 99 SER A N 1
ATOM 826 C CA . SER A 1 99 ? -9.413 10.575 57.144 1.00 81.69 99 SER A CA 1
ATOM 827 C C . SER A 1 99 ? -9.182 10.559 55.628 1.00 81.69 99 SER A C 1
ATOM 829 O O . SER A 1 99 ? -8.474 11.405 55.078 1.00 81.69 99 SER A O 1
ATOM 831 N N . CYS A 1 100 ? -9.829 9.624 54.929 1.00 84.12 100 CYS A N 1
ATOM 832 C CA . CYS A 1 100 ? -9.768 9.544 53.469 1.00 84.12 100 CYS A CA 1
ATOM 833 C C . CYS A 1 100 ? -10.322 10.807 52.777 1.00 84.12 100 CYS A C 1
ATOM 835 O O . CYS A 1 100 ? -9.864 11.151 51.689 1.00 84.12 100 CYS A O 1
ATOM 837 N N . PHE A 1 101 ? -11.259 11.514 53.418 1.00 84.06 101 PHE A N 1
ATOM 838 C CA . PHE A 1 101 ? -11.808 12.788 52.945 1.00 84.06 101 PHE A CA 1
ATOM 839 C C . PHE A 1 101 ? -10.768 13.907 53.009 1.00 84.06 101 PHE A C 1
ATOM 841 O O . PHE A 1 101 ? -10.530 14.570 52.007 1.00 84.06 101 PHE A O 1
ATOM 848 N N . GLU A 1 102 ? -10.093 14.057 54.151 1.00 83.50 102 GLU A N 1
ATOM 849 C CA . GLU A 1 102 ? -9.032 15.058 54.319 1.00 83.50 102 GLU A CA 1
ATOM 850 C C . GLU A 1 102 ? -7.864 14.798 53.356 1.00 83.50 102 GLU A C 1
ATOM 852 O O . GLU A 1 102 ? -7.314 15.725 52.764 1.00 83.50 102 GLU A O 1
ATOM 857 N N . LEU A 1 103 ? -7.511 13.526 53.137 1.00 87.38 103 LEU A N 1
ATOM 858 C CA . LEU A 1 103 ? -6.522 13.154 52.128 1.00 87.38 103 LEU A CA 1
ATOM 859 C C . LEU A 1 103 ? -6.954 13.587 50.718 1.00 87.38 103 LEU A C 1
ATOM 861 O O . LEU A 1 103 ? -6.156 14.175 49.992 1.00 87.38 103 LEU A O 1
ATOM 865 N N . ALA A 1 104 ? -8.195 13.299 50.322 1.00 86.62 104 ALA A N 1
ATOM 866 C CA . ALA A 1 104 ? -8.705 13.656 49.001 1.00 86.62 104 ALA A CA 1
ATOM 867 C C . ALA A 1 104 ? -8.772 15.179 48.790 1.00 86.62 104 ALA A C 1
ATOM 869 O O . ALA A 1 104 ? -8.390 15.658 47.722 1.00 86.62 104 ALA A O 1
ATOM 870 N N . GLU A 1 105 ? -9.177 15.941 49.811 1.00 85.25 105 GLU A N 1
ATOM 871 C CA . GLU A 1 105 ? -9.157 17.409 49.795 1.00 85.25 105 GLU A CA 1
ATOM 872 C C . GLU A 1 105 ? -7.733 17.944 49.595 1.00 85.25 105 GLU A C 1
ATOM 874 O O . GLU A 1 105 ? -7.493 18.710 48.662 1.00 85.25 105 GLU A O 1
ATOM 879 N N . ARG A 1 106 ? -6.758 17.459 50.378 1.00 87.44 106 ARG A N 1
ATOM 880 C CA . ARG A 1 106 ? -5.345 17.853 50.229 1.00 87.44 106 ARG A CA 1
ATOM 881 C C . ARG A 1 106 ? -4.772 17.492 48.859 1.00 87.44 106 ARG A C 1
ATOM 883 O O . ARG A 1 106 ? -4.058 18.294 48.260 1.00 87.44 106 ARG A O 1
ATOM 890 N N . ILE A 1 107 ? -5.074 16.298 48.338 1.00 89.00 107 ILE A N 1
ATOM 891 C CA . ILE A 1 107 ? -4.637 15.897 46.991 1.00 89.00 107 ILE A CA 1
ATOM 892 C C . ILE A 1 107 ? -5.216 16.851 45.951 1.00 89.00 107 ILE A C 1
ATOM 894 O O . ILE A 1 107 ? -4.503 17.237 45.035 1.00 89.00 107 ILE A O 1
ATOM 898 N N . ARG A 1 108 ? -6.475 17.264 46.091 1.00 84.25 108 ARG A N 1
ATOM 899 C CA . ARG A 1 108 ? -7.121 18.176 45.148 1.00 84.25 108 ARG A CA 1
ATOM 900 C C . ARG A 1 108 ? -6.565 19.597 45.213 1.00 84.25 108 ARG A C 1
ATOM 902 O O . ARG A 1 108 ? -6.458 20.244 44.175 1.00 84.25 108 ARG A O 1
ATOM 909 N N . GLU A 1 109 ? -6.183 20.065 46.398 1.00 84.38 109 GLU A N 1
ATOM 910 C CA . GLU A 1 109 ? -5.496 21.349 46.571 1.00 84.38 109 GLU A CA 1
ATOM 911 C C . GLU A 1 109 ? -4.121 21.358 45.888 1.00 84.38 109 GLU A C 1
ATOM 913 O O . GLU A 1 109 ? -3.776 22.319 45.198 1.00 84.38 109 GLU A O 1
ATOM 918 N N . LEU A 1 110 ? -3.346 20.281 46.046 1.00 86.62 110 LEU A N 1
ATOM 919 C CA . LEU A 1 110 ? -1.984 20.176 45.511 1.00 86.62 110 LEU A CA 1
ATOM 920 C C . LEU A 1 110 ? -1.945 19.742 44.034 1.00 86.62 110 LEU A C 1
ATOM 922 O O . LEU A 1 110 ? -1.085 20.186 43.272 1.00 86.62 110 LEU A O 1
ATOM 926 N N . TYR A 1 111 ? -2.886 18.897 43.618 1.00 87.50 111 TYR A N 1
ATOM 927 C CA . TYR A 1 111 ? -2.968 18.267 42.299 1.00 87.50 111 TYR A CA 1
ATOM 928 C C . TYR A 1 111 ? -4.415 18.309 41.760 1.00 87.50 111 TYR A C 1
ATOM 930 O O . TYR A 1 111 ? -5.098 17.283 41.726 1.00 87.50 111 TYR A O 1
ATOM 938 N N . PRO A 1 112 ? -4.894 19.464 41.256 1.00 80.88 112 PRO A N 1
ATOM 939 C CA . PRO A 1 112 ? -6.311 19.676 40.916 1.00 80.88 112 PRO A CA 1
ATOM 940 C C . PRO A 1 112 ? -6.904 18.732 39.862 1.00 80.88 112 PRO A C 1
ATOM 942 O O . PRO A 1 112 ? -8.117 18.575 39.792 1.00 80.88 112 PRO A O 1
ATOM 945 N N . ASN A 1 113 ? -6.057 18.121 39.028 1.00 81.75 113 ASN A N 1
ATOM 946 C CA . ASN A 1 113 ? -6.472 17.218 37.952 1.00 81.75 113 ASN A CA 1
ATOM 947 C C . ASN A 1 113 ? -6.265 15.730 38.291 1.00 81.75 113 ASN A C 1
ATOM 949 O O . ASN A 1 113 ? -6.488 14.897 37.414 1.00 81.75 113 ASN A O 1
ATOM 953 N N . MET A 1 114 ? -5.787 15.397 39.498 1.00 88.69 114 MET A N 1
ATOM 954 C CA . MET A 1 114 ? -5.544 14.014 39.916 1.00 88.69 114 MET A CA 1
ATOM 955 C C . MET A 1 114 ? -6.872 13.324 40.253 1.00 88.69 114 MET A C 1
ATOM 957 O O . MET A 1 114 ? -7.557 13.787 41.167 1.00 88.69 114 MET A O 1
ATOM 961 N N . PRO A 1 115 ? -7.216 12.206 39.591 1.00 90.81 115 PRO A N 1
ATOM 962 C CA . PRO A 1 115 ? -8.391 11.434 39.952 1.00 90.81 115 PRO A CA 1
ATOM 963 C C . PRO A 1 115 ? -8.203 10.754 41.317 1.00 90.81 115 PRO A C 1
ATOM 965 O O . PRO A 1 115 ? -7.191 10.085 41.547 1.00 90.81 115 PRO A O 1
ATOM 968 N N . VAL A 1 116 ? -9.191 10.884 42.200 1.00 91.25 116 VAL A N 1
ATOM 969 C CA . VAL A 1 116 ? -9.250 10.269 43.530 1.00 91.25 116 VAL A CA 1
ATOM 970 C C . VAL A 1 116 ? -10.524 9.433 43.657 1.00 91.25 116 VAL A C 1
ATOM 972 O O . VAL A 1 116 ? -11.642 9.954 43.676 1.00 91.25 116 VAL A O 1
ATOM 975 N N . VAL A 1 117 ? -10.350 8.117 43.775 1.00 92.12 117 VAL A N 1
ATOM 976 C CA . VAL A 1 117 ? -11.440 7.134 43.857 1.00 92.12 117 VAL A CA 1
ATOM 977 C C . VAL A 1 117 ? -11.480 6.504 45.245 1.00 92.12 117 VAL A C 1
ATOM 979 O O . VAL A 1 117 ? -10.449 6.088 45.776 1.00 92.12 117 VAL A O 1
ATOM 982 N N . LEU A 1 118 ? -12.678 6.402 45.825 1.00 91.62 118 LEU A N 1
ATOM 983 C CA . LEU A 1 118 ? -12.895 5.716 47.099 1.00 91.62 118 LEU A CA 1
ATOM 984 C C . LEU A 1 118 ? -13.269 4.249 46.850 1.00 91.62 118 LEU A C 1
ATOM 986 O O . LEU A 1 118 ? -14.263 3.960 46.183 1.00 91.62 118 LEU A O 1
ATOM 990 N N . LEU A 1 119 ? -12.496 3.325 47.421 1.00 92.19 119 LEU A N 1
ATOM 991 C CA . LEU A 1 119 ? -12.778 1.892 47.420 1.00 92.19 119 LEU A CA 1
ATOM 992 C C . LEU A 1 119 ? -13.239 1.452 48.815 1.00 92.19 119 LEU A C 1
ATOM 994 O O . LEU A 1 119 ? -12.451 1.380 49.757 1.00 92.19 119 LEU A O 1
ATOM 998 N N . LEU A 1 120 ? -14.525 1.144 48.943 1.00 90.75 120 LEU A N 1
ATOM 999 C CA . LEU A 1 120 ? -15.109 0.577 50.156 1.00 90.75 120 LEU A CA 1
ATOM 1000 C C . LEU A 1 120 ? -14.728 -0.895 50.259 1.00 90.75 120 LEU A C 1
ATOM 1002 O O . LEU A 1 120 ? -14.823 -1.629 49.274 1.00 90.75 120 LEU A O 1
ATOM 1006 N N . THR A 1 121 ? -14.341 -1.351 51.445 1.00 87.00 121 THR A N 1
ATOM 1007 C CA . THR A 1 121 ? -13.922 -2.749 51.637 1.00 87.00 121 THR A CA 1
ATOM 1008 C C . THR A 1 121 ? -15.074 -3.635 52.098 1.00 87.00 121 THR A C 1
ATOM 1010 O O . THR A 1 121 ? -15.018 -4.855 51.952 1.00 87.00 121 THR A O 1
ATOM 1013 N N . ASN A 1 122 ? -16.152 -3.040 52.621 1.00 85.06 122 ASN A N 1
ATOM 1014 C CA . ASN A 1 122 ? -17.326 -3.765 53.097 1.00 85.06 122 ASN A CA 1
ATOM 1015 C C . ASN A 1 122 ? -18.636 -2.992 52.864 1.00 85.06 122 ASN A C 1
ATOM 1017 O O . ASN A 1 122 ? -18.673 -1.768 52.776 1.00 85.06 122 ASN A O 1
ATOM 1021 N N . LYS A 1 123 ? -19.759 -3.722 52.813 1.00 85.19 123 LYS A N 1
ATOM 1022 C CA . LYS A 1 123 ? -21.096 -3.127 52.619 1.00 85.19 123 LYS A CA 1
ATOM 1023 C C . LYS A 1 123 ? -21.544 -2.254 53.793 1.00 85.19 123 LYS A C 1
ATOM 1025 O O . LYS A 1 123 ? -22.362 -1.357 53.610 1.00 85.19 123 LYS A O 1
ATOM 1030 N N . THR A 1 124 ? -21.014 -2.502 54.993 1.00 84.81 124 THR A N 1
ATOM 1031 C CA . THR A 1 124 ? -21.338 -1.721 56.196 1.00 84.81 124 THR A CA 1
ATOM 1032 C C . THR A 1 124 ? -20.797 -0.292 56.150 1.00 84.81 124 THR A C 1
ATOM 1034 O O . THR A 1 124 ? -21.267 0.546 56.912 1.00 84.81 124 THR A O 1
ATOM 1037 N N . GLU A 1 125 ? -19.872 0.014 55.238 1.00 85.31 125 GLU A N 1
ATOM 1038 C CA . GLU A 1 125 ? -19.364 1.369 55.003 1.00 85.31 125 GLU A CA 1
ATOM 1039 C C . GLU A 1 125 ? -20.298 2.228 54.141 1.00 85.31 125 GLU A C 1
ATOM 1041 O O . GLU A 1 125 ? -20.253 3.452 54.241 1.00 85.31 125 GLU A O 1
ATOM 1046 N N . ILE A 1 126 ? -21.193 1.628 53.346 1.00 84.25 126 ILE A N 1
ATOM 1047 C CA . ILE A 1 126 ? -22.094 2.370 52.445 1.00 84.25 126 ILE A CA 1
ATOM 1048 C C . ILE A 1 126 ? -22.996 3.362 53.209 1.00 84.25 126 ILE A C 1
ATOM 1050 O O . ILE A 1 126 ? -23.091 4.517 52.791 1.00 84.25 126 ILE A O 1
ATOM 1054 N N . PRO A 1 127 ? -23.651 2.995 54.331 1.00 80.25 127 PRO A N 1
ATOM 1055 C CA . PRO A 1 127 ? -24.440 3.954 55.104 1.00 80.25 127 PRO A CA 1
ATOM 1056 C C . PRO A 1 127 ? -23.605 5.102 55.689 1.00 80.25 127 PRO A C 1
ATOM 1058 O O . PRO A 1 127 ? -24.114 6.210 55.798 1.00 80.25 127 PRO A O 1
ATOM 1061 N N . LEU A 1 128 ? -22.328 4.865 56.018 1.00 76.56 128 LEU A N 1
ATOM 1062 C CA . LEU A 1 128 ? -21.447 5.868 56.635 1.00 76.56 128 LEU A CA 1
ATOM 1063 C C . LEU A 1 128 ? -21.111 7.021 55.683 1.00 76.56 128 LEU A C 1
ATOM 1065 O O . LEU A 1 128 ? -20.837 8.132 56.128 1.00 76.56 128 LEU A O 1
ATOM 1069 N N . ILE A 1 129 ? -21.132 6.756 54.377 1.00 77.19 129 ILE A N 1
ATOM 1070 C CA . ILE A 1 129 ? -20.868 7.758 53.342 1.00 77.19 129 ILE A CA 1
ATOM 1071 C C . ILE A 1 129 ? -22.150 8.366 52.764 1.00 77.19 129 ILE A C 1
ATOM 1073 O O . ILE A 1 129 ? -22.083 9.449 52.191 1.00 77.19 129 ILE A O 1
ATOM 1077 N N . LYS A 1 130 ? -23.317 7.719 52.923 1.00 67.38 130 LYS A N 1
ATOM 1078 C CA . LYS A 1 130 ? -24.596 8.207 52.374 1.00 67.38 130 LYS A CA 1
ATOM 1079 C C . LYS A 1 130 ? -24.936 9.617 52.860 1.00 67.38 130 LYS A C 1
ATOM 1081 O O . LYS A 1 130 ? -25.212 10.473 52.028 1.00 67.38 130 LYS A O 1
ATOM 1086 N N . ASP A 1 131 ? -24.808 9.875 54.161 1.00 59.16 131 ASP A N 1
ATOM 1087 C CA . ASP A 1 131 ? -25.095 11.192 54.757 1.00 59.16 131 ASP A CA 1
ATOM 1088 C C . ASP A 1 131 ? -24.095 12.284 54.324 1.00 59.16 131 ASP A C 1
ATOM 1090 O O . ASP A 1 131 ? -24.412 13.477 54.332 1.00 59.16 131 ASP A O 1
ATOM 1094 N N . LEU A 1 132 ? -22.880 11.884 53.935 1.00 58.59 132 LEU A N 1
ATOM 1095 C CA . LEU A 1 132 ? -21.821 12.775 53.449 1.00 58.59 132 LEU A CA 1
ATOM 1096 C C . LEU A 1 132 ? -21.990 13.103 51.959 1.00 58.59 132 LEU A C 1
ATOM 1098 O O . LEU A 1 132 ? -21.704 14.222 51.548 1.00 58.59 132 LEU A O 1
ATOM 1102 N N . ILE A 1 133 ? -22.506 12.151 51.180 1.00 60.28 133 ILE A N 1
ATOM 1103 C CA . ILE A 1 133 ? -22.830 12.278 49.753 1.00 60.28 133 ILE A CA 1
ATOM 1104 C C . ILE A 1 133 ? -24.069 13.154 49.525 1.00 60.28 133 ILE A C 1
ATOM 1106 O O . ILE A 1 133 ? -24.123 13.901 48.556 1.00 60.28 133 ILE A O 1
ATOM 1110 N N . THR A 1 134 ? -25.072 13.087 50.407 1.00 50.94 134 THR A N 1
ATOM 1111 C CA . THR A 1 134 ? -26.325 13.857 50.276 1.00 50.94 134 THR A CA 1
ATOM 1112 C C . THR A 1 134 ? -26.200 15.333 50.659 1.00 50.94 134 THR A C 1
ATOM 1114 O O . THR A 1 134 ? -27.184 16.072 50.588 1.00 50.94 134 THR A O 1
ATOM 1117 N N . ARG A 1 135 ? -25.016 15.799 51.080 1.00 44.19 135 ARG A N 1
ATOM 1118 C CA . ARG A 1 135 ? -24.778 17.236 51.259 1.00 44.19 135 ARG A CA 1
ATOM 1119 C C . ARG A 1 135 ? -24.753 17.890 49.875 1.00 44.19 135 ARG A C 1
ATOM 1121 O O . ARG A 1 135 ? -24.030 17.404 49.010 1.00 44.19 135 ARG A O 1
ATOM 1128 N N . PRO A 1 136 ? -25.516 18.971 49.635 1.00 36.09 136 PRO A N 1
ATOM 1129 C CA . PRO A 1 136 ? -25.474 19.644 48.347 1.00 36.09 136 PRO A CA 1
ATOM 1130 C C . PRO A 1 136 ? -24.031 20.065 48.064 1.00 36.09 136 PRO A C 1
ATOM 1132 O O . PRO A 1 136 ? -23.406 20.723 48.902 1.00 36.09 136 PRO A O 1
ATOM 1135 N N . ALA A 1 137 ? -23.511 19.680 46.894 1.00 40.88 137 ALA A N 1
ATOM 1136 C CA . ALA A 1 137 ? -22.291 20.271 46.363 1.00 40.88 137 ALA A CA 1
ATOM 1137 C C . ALA A 1 137 ? -22.432 21.801 46.456 1.00 40.88 137 ALA A C 1
ATOM 1139 O O . ALA A 1 137 ? -23.535 22.320 46.221 1.00 40.88 137 ALA A O 1
ATOM 1140 N N . PRO A 1 138 ? -21.378 22.531 46.855 1.00 30.94 138 PRO A N 1
ATOM 1141 C CA . PRO A 1 138 ? -21.489 23.970 47.001 1.00 30.94 138 PRO A CA 1
ATOM 1142 C C . PRO A 1 138 ? -21.958 24.574 45.671 1.00 30.94 138 PRO A C 1
ATOM 1144 O O . PRO A 1 138 ? -21.692 24.030 44.598 1.00 30.94 138 PRO A O 1
ATOM 1147 N N . ALA A 1 139 ? -22.737 25.656 45.764 1.00 28.94 139 ALA A N 1
ATOM 1148 C CA . ALA A 1 139 ? -23.417 26.282 44.633 1.00 28.94 139 ALA A CA 1
ATOM 1149 C C . ALA A 1 139 ? -22.500 26.419 43.396 1.00 28.94 139 ALA A C 1
ATOM 1151 O O . ALA A 1 139 ? -21.301 26.676 43.570 1.00 28.94 139 ALA A O 1
ATOM 1152 N N . PRO A 1 140 ? -23.043 26.295 42.163 1.00 32.41 140 PRO A N 1
ATOM 1153 C CA . PRO A 1 140 ? -22.269 26.472 40.935 1.00 32.41 140 PRO A CA 1
ATOM 1154 C C . PRO A 1 140 ? -21.580 27.840 40.986 1.00 32.41 140 PRO A C 1
ATOM 1156 O O . PRO A 1 140 ? -22.241 28.879 40.948 1.00 32.41 140 PRO A O 1
ATOM 1159 N N . GLY A 1 141 ? -20.262 27.837 41.201 1.00 31.39 141 GLY A N 1
ATOM 1160 C CA . GLY A 1 141 ? -19.506 29.052 41.519 1.00 31.39 141 GLY A CA 1
ATOM 1161 C C . GLY A 1 141 ? -18.352 28.914 42.515 1.00 31.39 141 GLY A C 1
ATOM 1162 O O . GLY A 1 141 ? -17.656 29.902 42.736 1.00 31.39 141 GLY A O 1
ATOM 1163 N N . SER A 1 142 ? -18.079 27.741 43.091 1.00 26.98 142 SER A N 1
ATOM 1164 C CA . SER A 1 142 ? -16.867 27.542 43.904 1.00 26.98 142 SER A CA 1
ATOM 1165 C C . SER A 1 142 ? -15.982 26.459 43.297 1.00 26.98 142 SER A C 1
ATOM 1167 O O . SER A 1 142 ? -16.350 25.295 43.247 1.00 26.98 142 SER A O 1
ATOM 1169 N N . ILE A 1 143 ? -14.799 26.896 42.852 1.00 36.47 143 ILE A N 1
ATOM 1170 C CA . ILE A 1 143 ? -13.747 26.160 42.132 1.00 36.47 143 ILE A CA 1
ATOM 1171 C C . ILE A 1 143 ? -13.977 26.111 40.611 1.00 36.47 143 ILE A C 1
ATOM 1173 O O . ILE A 1 143 ? -14.283 25.093 39.999 1.00 36.47 143 ILE A O 1
ATOM 1177 N N . VAL A 1 144 ? -13.762 27.271 39.989 1.00 27.45 144 VAL A N 1
ATOM 1178 C CA . VAL A 1 144 ? -13.497 27.391 38.552 1.00 27.45 144 VAL A CA 1
ATOM 1179 C C . VAL A 1 144 ? -12.052 26.948 38.317 1.00 27.45 144 VAL A C 1
ATOM 1181 O O . VAL A 1 144 ? -11.117 27.632 38.737 1.00 27.45 144 VAL A O 1
ATOM 1184 N N . SER A 1 145 ? -11.854 25.809 37.651 1.00 35.41 145 SER A N 1
ATOM 1185 C CA . SER A 1 145 ? -10.566 25.493 37.031 1.00 35.41 145 SER A CA 1
ATOM 1186 C C . SER A 1 145 ? -10.267 26.552 35.963 1.00 35.41 145 SER A C 1
ATOM 1188 O O . SER A 1 145 ? -11.164 27.021 35.260 1.00 35.41 145 SER A O 1
ATOM 1190 N N . SER A 1 146 ? -9.004 26.946 35.802 1.00 34.28 146 SER A N 1
ATOM 1191 C CA . SER A 1 146 ? -8.563 27.932 34.800 1.00 34.28 146 SER A CA 1
ATOM 1192 C C . SER A 1 146 ? -8.819 27.511 33.337 1.00 34.28 146 SER A C 1
ATOM 1194 O O . SER A 1 146 ? -8.554 28.287 32.421 1.00 34.28 146 SER A O 1
ATOM 1196 N N . SER A 1 147 ? -9.373 26.314 33.110 1.00 36.22 147 SER A N 1
ATOM 1197 C CA . SER A 1 147 ? -9.849 25.787 31.827 1.00 36.22 147 SER A CA 1
ATOM 1198 C C . SER A 1 147 ? -11.369 25.896 31.612 1.00 36.22 147 SER A C 1
ATOM 1200 O O . SER A 1 147 ? -11.832 25.571 30.520 1.00 36.22 147 SER A O 1
ATOM 1202 N N . GLY A 1 148 ? -12.149 26.370 32.592 1.00 30.42 148 GLY A N 1
ATOM 1203 C CA . GLY A 1 148 ? -13.596 26.578 32.447 1.00 30.42 148 GLY A CA 1
ATOM 1204 C C . GLY A 1 148 ? -14.440 25.296 32.419 1.00 30.42 148 GLY A C 1
ATOM 1205 O O . GLY A 1 148 ? -15.552 25.319 31.897 1.00 30.42 148 GLY A O 1
ATOM 1206 N N . GLU A 1 149 ? -13.939 24.182 32.958 1.00 41.16 149 GLU A N 1
ATOM 1207 C CA . GLU A 1 149 ? -14.666 22.907 32.987 1.00 41.16 149 GLU A CA 1
ATOM 1208 C C . GLU A 1 149 ? -15.008 22.503 34.434 1.00 41.16 149 GLU A C 1
ATOM 1210 O O . GLU A 1 149 ? -14.114 22.348 35.268 1.00 41.16 149 GLU A O 1
ATOM 1215 N N . GLU A 1 150 ? -16.308 22.347 34.724 1.00 40.91 150 GLU A N 1
ATOM 1216 C CA . GLU A 1 150 ? -16.830 21.819 35.993 1.00 40.91 150 GLU A CA 1
ATOM 1217 C C . GLU A 1 150 ? -16.663 20.292 36.034 1.00 40.91 150 GLU A C 1
ATOM 1219 O O . GLU A 1 150 ? -17.261 19.562 35.239 1.00 40.91 150 GLU A O 1
ATOM 1224 N N . TRP A 1 151 ? -15.857 19.806 36.976 1.00 39.06 151 TRP A N 1
ATOM 1225 C CA . TRP A 1 151 ? -15.799 18.404 37.372 1.00 39.06 151 TRP A CA 1
ATOM 1226 C C . TRP A 1 151 ? -16.829 18.179 38.487 1.00 39.06 151 TRP A C 1
ATOM 1228 O O . TRP A 1 151 ? -16.668 18.715 39.582 1.00 39.06 151 TRP A O 1
ATOM 1238 N N . LYS A 1 152 ? -17.909 17.433 38.229 1.00 49.00 152 LYS A N 1
ATOM 1239 C CA . LYS A 1 152 ? -18.876 17.082 39.280 1.00 49.00 152 LYS A CA 1
ATOM 1240 C C . LYS A 1 152 ? -18.429 15.799 39.964 1.00 49.00 152 LYS A C 1
ATOM 1242 O O . LYS A 1 152 ? -18.575 14.715 39.416 1.00 49.00 152 LYS A O 1
ATOM 1247 N N . THR A 1 153 ? -17.869 15.940 41.155 1.00 50.97 153 THR A N 1
ATOM 1248 C CA . THR A 1 153 ? -17.617 14.831 42.073 1.00 50.97 153 THR A CA 1
ATOM 1249 C C . THR A 1 153 ? -18.915 14.297 42.654 1.00 50.97 153 THR A C 1
ATOM 1251 O O . THR A 1 153 ? -19.750 15.081 43.102 1.00 50.97 153 THR A O 1
ATOM 1254 N N . TRP A 1 154 ? -19.047 12.968 42.724 1.00 48.53 154 TRP A N 1
ATOM 1255 C CA . TRP A 1 154 ? -20.207 12.288 43.315 1.00 48.53 154 TRP A CA 1
ATOM 1256 C C . TRP A 1 154 ? -20.516 12.809 44.740 1.00 48.53 154 TRP A C 1
ATOM 1258 O O . TRP A 1 154 ? -21.674 12.942 45.122 1.00 48.53 154 TRP A O 1
ATOM 1268 N N . SER A 1 155 ? -19.485 13.110 45.543 1.00 48.53 155 SER A N 1
ATOM 1269 C CA . SER A 1 155 ? -19.618 13.556 46.944 1.00 48.53 155 SER A CA 1
ATOM 1270 C C . SER A 1 155 ? -19.115 14.980 47.218 1.00 48.53 155 SER A C 1
ATOM 1272 O O . SER A 1 155 ? -18.933 15.352 48.375 1.00 48.53 155 SER A O 1
ATOM 1274 N N . GLY A 1 156 ? -18.756 15.752 46.188 1.00 57.94 156 GLY A N 1
ATOM 1275 C CA . GLY A 1 156 ? -17.923 16.950 46.362 1.00 57.94 156 GLY A CA 1
ATOM 1276 C C . GLY A 1 156 ? -16.420 16.641 46.491 1.00 57.94 156 GLY A C 1
ATOM 1277 O O . GLY A 1 156 ? -15.602 17.449 46.055 1.00 57.94 156 GLY A O 1
ATOM 1278 N N . VAL A 1 157 ? -16.040 15.440 46.952 1.00 67.88 157 VAL A N 1
ATOM 1279 C CA . VAL A 1 157 ? -14.653 15.090 47.330 1.00 67.88 157 VAL A CA 1
ATOM 1280 C C . VAL A 1 157 ? -14.050 13.960 46.488 1.00 67.88 157 VAL A C 1
ATOM 1282 O O . VAL A 1 157 ? -12.905 14.076 46.065 1.00 67.88 157 VAL A O 1
ATOM 1285 N N . PHE A 1 158 ? -14.812 12.904 46.188 1.00 82.69 158 PHE A N 1
ATOM 1286 C CA . PHE A 1 158 ? -14.345 11.763 45.387 1.00 82.69 158 PHE A CA 1
ATOM 1287 C C . PHE A 1 158 ? -14.940 11.778 43.984 1.00 82.69 158 PHE A C 1
ATOM 1289 O O . PHE A 1 158 ? -16.083 12.201 43.786 1.00 82.69 158 PHE A O 1
ATOM 1296 N N . ASP A 1 159 ? -14.167 11.285 43.024 1.00 81.06 159 ASP A N 1
ATOM 1297 C CA . ASP A 1 159 ? -14.558 11.250 41.616 1.00 81.06 159 ASP A CA 1
ATOM 1298 C C . ASP A 1 159 ? -15.498 10.089 41.316 1.00 81.06 159 ASP A C 1
ATOM 1300 O O . ASP A 1 159 ? -16.504 10.271 40.643 1.00 81.06 159 ASP A O 1
ATOM 1304 N N . GLU A 1 160 ? -15.216 8.922 41.890 1.00 86.00 160 GLU A N 1
ATOM 1305 C CA . GLU A 1 160 ? -16.097 7.758 41.878 1.00 86.00 160 GLU A CA 1
ATOM 1306 C C . GLU A 1 160 ? -15.958 6.977 43.186 1.00 86.00 160 GLU A C 1
ATOM 1308 O O . GLU A 1 160 ? -14.960 7.091 43.909 1.00 86.00 160 GLU A O 1
ATOM 1313 N N . ILE A 1 161 ? -16.972 6.160 43.475 1.00 89.62 161 ILE A N 1
ATOM 1314 C CA . ILE A 1 161 ? -17.010 5.295 44.653 1.00 89.62 161 ILE A CA 1
ATOM 1315 C C . ILE A 1 161 ? -17.341 3.875 44.208 1.00 89.62 161 ILE A C 1
ATOM 1317 O O . ILE A 1 161 ? -18.354 3.638 43.550 1.00 89.62 161 ILE A O 1
ATOM 1321 N N . PHE A 1 162 ? -16.496 2.928 44.604 1.00 92.19 162 PHE A N 1
ATOM 1322 C CA . PHE A 1 162 ? -16.661 1.508 44.314 1.00 92.19 162 PHE A CA 1
ATOM 1323 C C . PHE A 1 162 ? -16.639 0.682 45.596 1.00 92.19 162 PHE A C 1
ATOM 1325 O O . PHE A 1 162 ? -16.050 1.070 46.601 1.00 92.19 162 PHE A O 1
ATOM 1332 N N . LEU A 1 163 ? -17.264 -0.489 45.548 1.00 91.56 163 LEU A N 1
ATOM 1333 C CA . LEU A 1 163 ? -17.214 -1.512 46.583 1.00 91.56 163 LEU A CA 1
ATOM 1334 C C . LEU A 1 163 ? -16.327 -2.667 46.113 1.00 91.56 163 LEU A C 1
ATOM 1336 O O . LEU A 1 163 ? -16.503 -3.187 45.011 1.00 91.56 163 LEU A O 1
ATOM 1340 N N . TRP A 1 164 ? -15.413 -3.114 46.970 1.00 89.06 164 TRP A N 1
ATOM 1341 C CA . TRP A 1 164 ? -14.634 -4.325 46.753 1.00 89.06 164 TRP A CA 1
ATOM 1342 C C . TRP A 1 164 ? -15.548 -5.556 46.741 1.00 89.06 164 TRP A C 1
ATOM 1344 O O . TRP A 1 164 ? -16.221 -5.870 47.722 1.00 89.06 164 TRP A O 1
ATOM 1354 N N . THR A 1 165 ? -15.569 -6.266 45.613 1.00 82.94 165 THR A N 1
ATOM 1355 C CA . THR A 1 165 ? -16.406 -7.458 45.391 1.00 82.94 165 THR A CA 1
ATOM 1356 C C . THR A 1 165 ? -15.633 -8.775 45.510 1.00 82.94 165 THR A C 1
ATOM 1358 O O . THR A 1 165 ? -16.205 -9.834 45.267 1.00 82.94 165 THR A O 1
ATOM 1361 N N . GLY A 1 166 ? -14.353 -8.730 45.903 1.00 75.62 166 GLY A N 1
ATOM 1362 C CA . GLY A 1 166 ? -13.511 -9.921 46.073 1.00 75.62 166 GLY A CA 1
ATOM 1363 C C . GLY A 1 166 ? -12.728 -10.356 44.830 1.00 75.62 166 GLY A C 1
ATOM 1364 O O . GLY A 1 166 ? -12.251 -11.484 44.797 1.00 75.62 166 GLY A O 1
ATOM 1365 N N . GLY A 1 167 ? -12.594 -9.507 43.803 1.00 78.38 167 GLY A N 1
ATOM 1366 C CA . GLY A 1 167 ? -11.823 -9.844 42.601 1.00 78.38 167 GLY A CA 1
ATOM 1367 C C . GLY A 1 167 ? -11.248 -8.635 41.848 1.00 78.38 167 GLY A C 1
ATOM 1368 O O . GLY A 1 167 ? -11.732 -7.512 42.002 1.00 78.38 167 GLY A O 1
ATOM 1369 N N . PRO A 1 168 ? -10.252 -8.849 40.967 1.00 81.12 168 PRO A N 1
ATOM 1370 C CA . PRO A 1 168 ? -9.465 -7.795 40.307 1.00 81.12 168 PRO A CA 1
ATOM 1371 C C . PRO A 1 168 ? -10.269 -6.948 39.309 1.00 81.12 168 PRO A C 1
ATOM 1373 O O . PRO A 1 168 ? -9.873 -5.837 38.956 1.00 81.12 168 PRO A O 1
ATOM 1376 N N . ARG A 1 169 ? -11.420 -7.444 38.838 1.00 85.31 169 ARG A N 1
ATOM 1377 C CA . ARG A 1 169 ? -12.218 -6.786 37.789 1.00 85.31 169 ARG A CA 1
ATOM 1378 C C . ARG A 1 169 ? -12.834 -5.456 38.227 1.00 85.31 169 ARG A C 1
ATOM 1380 O O . ARG A 1 169 ? -13.149 -4.620 37.377 1.00 85.31 169 ARG A O 1
ATOM 1387 N N . VAL A 1 170 ? -12.980 -5.228 39.535 1.00 89.38 170 VAL A N 1
ATOM 1388 C CA . VAL A 1 170 ? -13.392 -3.913 40.045 1.00 89.38 170 VAL A CA 1
ATOM 1389 C C . VAL A 1 170 ? -12.320 -2.858 39.763 1.00 89.38 170 VAL A C 1
ATOM 1391 O O . VAL A 1 170 ? -12.656 -1.779 39.288 1.00 89.38 170 VAL A O 1
ATOM 1394 N N . PHE A 1 171 ? -11.030 -3.191 39.906 1.00 89.00 171 PHE A N 1
ATOM 1395 C CA . PHE A 1 171 ? -9.934 -2.286 39.545 1.00 89.00 171 PHE A CA 1
ATOM 1396 C C . PHE A 1 171 ? -9.906 -2.010 38.046 1.00 89.00 171 PHE A C 1
ATOM 1398 O O . PHE A 1 171 ? -9.770 -0.853 37.657 1.00 89.00 171 PHE A O 1
ATOM 1405 N N . LEU A 1 172 ? -10.114 -3.031 37.203 1.00 88.38 172 LEU A N 1
ATOM 1406 C CA . LEU A 1 172 ? -10.281 -2.822 35.759 1.00 88.38 172 LEU A CA 1
ATOM 1407 C C . LEU A 1 172 ? -11.392 -1.797 35.482 1.00 88.38 172 LEU A C 1
ATOM 1409 O O . LEU A 1 172 ? -11.197 -0.894 34.677 1.00 88.38 172 LEU A O 1
ATOM 1413 N N . SER A 1 173 ? -12.528 -1.896 36.173 1.00 91.44 173 SER A N 1
ATOM 1414 C CA . SER A 1 173 ? -13.652 -0.966 35.993 1.00 91.44 173 SER A CA 1
ATOM 1415 C C . SER A 1 173 ? -13.328 0.447 36.454 1.00 91.44 173 SER A C 1
ATOM 1417 O O . SER A 1 173 ? -13.626 1.379 35.718 1.00 91.44 173 SER A O 1
ATOM 1419 N N . ILE A 1 174 ? -12.668 0.600 37.607 1.00 92.62 174 ILE A N 1
ATOM 1420 C CA . ILE A 1 174 ? -12.181 1.893 38.115 1.00 92.62 174 ILE A CA 1
ATOM 1421 C C . ILE A 1 174 ? -11.244 2.543 37.094 1.00 92.62 174 ILE A C 1
ATOM 1423 O O . ILE A 1 174 ? -11.416 3.697 36.715 1.00 92.62 174 ILE A O 1
ATOM 1427 N N . ILE A 1 175 ? -10.256 1.785 36.612 1.00 92.19 175 ILE A N 1
ATOM 1428 C CA . ILE A 1 175 ? -9.282 2.275 35.637 1.00 92.19 175 ILE A CA 1
ATOM 1429 C C . ILE A 1 175 ? -10.001 2.712 34.359 1.00 92.19 175 ILE A C 1
ATOM 1431 O O . ILE A 1 175 ? -9.749 3.797 33.838 1.00 92.19 175 ILE A O 1
ATOM 1435 N N . LYS A 1 176 ? -10.905 1.876 33.842 1.00 92.44 176 LYS A N 1
ATOM 1436 C CA . LYS A 1 176 ? -11.568 2.143 32.568 1.00 92.44 176 LYS A CA 1
ATOM 1437 C C . LYS A 1 176 ? -12.638 3.226 32.654 1.00 92.44 176 LYS A C 1
ATOM 1439 O O . LYS A 1 176 ? -12.778 3.949 31.676 1.00 92.44 176 LYS A O 1
ATOM 1444 N N . SER A 1 177 ? -13.339 3.394 33.775 1.00 92.50 177 SER A N 1
ATOM 1445 C CA . SER A 1 177 ? -14.300 4.493 33.943 1.00 92.50 177 SER A CA 1
ATOM 1446 C C . SER A 1 177 ? -13.598 5.847 33.961 1.00 92.50 177 SER A C 1
ATOM 1448 O O . SER A 1 177 ? -14.015 6.767 33.256 1.00 92.50 177 SER A O 1
ATOM 1450 N N . VAL A 1 178 ? -12.471 5.944 34.672 1.00 91.62 178 VAL A N 1
ATOM 1451 C CA . VAL A 1 178 ? -11.649 7.157 34.696 1.00 91.62 178 VAL A CA 1
ATOM 1452 C C . VAL A 1 178 ? -11.039 7.416 33.315 1.00 91.62 178 VAL A C 1
ATOM 1454 O O . VAL A 1 178 ? -11.171 8.517 32.780 1.00 91.62 178 VAL A O 1
ATOM 1457 N N . GLU A 1 179 ? -10.437 6.409 32.672 1.00 92.44 179 GLU A N 1
ATOM 1458 C CA . GLU A 1 179 ? -9.915 6.561 31.307 1.00 92.44 179 GLU A CA 1
ATOM 1459 C C . GLU A 1 179 ? -11.000 6.995 30.306 1.00 92.44 179 GLU A C 1
ATOM 1461 O O . GLU A 1 179 ? -10.745 7.864 29.468 1.00 92.44 179 GLU A O 1
ATOM 1466 N N . ASP A 1 180 ? -12.200 6.417 30.378 1.00 93.19 180 ASP A N 1
ATOM 1467 C CA . ASP A 1 180 ? -13.313 6.744 29.489 1.00 93.19 180 ASP A CA 1
ATOM 1468 C C . ASP A 1 180 ? -13.730 8.215 29.646 1.00 93.19 180 ASP A C 1
ATOM 1470 O O . ASP A 1 180 ? -13.853 8.915 28.637 1.00 93.19 180 ASP A O 1
ATOM 1474 N N . TYR A 1 181 ? -13.854 8.713 30.881 1.00 88.62 181 TYR A N 1
ATOM 1475 C CA . TYR A 1 181 ? -14.225 10.102 31.163 1.00 88.62 181 TYR A CA 1
ATOM 1476 C C . TYR A 1 181 ? -13.221 11.114 30.590 1.00 88.62 181 TYR A C 1
ATOM 1478 O O . TYR A 1 181 ? -13.608 12.029 29.861 1.00 88.62 181 TYR A O 1
ATOM 1486 N N . TYR A 1 182 ? -11.919 10.947 30.853 1.00 87.69 182 TYR A N 1
ATOM 1487 C CA . TYR A 1 182 ? -10.906 11.906 30.383 1.00 87.69 182 TYR A CA 1
ATOM 1488 C C . TYR A 1 182 ? -10.726 11.885 28.862 1.00 87.69 182 TYR A C 1
ATOM 1490 O O . TYR A 1 182 ? -10.379 12.901 28.255 1.00 87.69 182 TYR A O 1
ATOM 1498 N N . ASN A 1 183 ? -10.962 10.739 28.220 1.00 89.50 183 ASN A N 1
ATOM 1499 C CA . ASN A 1 183 ? -10.777 10.615 26.779 1.00 89.50 183 ASN A CA 1
ATOM 1500 C C . ASN A 1 183 ? -12.031 10.968 25.966 1.00 89.50 183 ASN A C 1
ATOM 1502 O O . ASN A 1 183 ? -11.884 11.343 24.804 1.00 89.50 183 ASN A O 1
ATOM 1506 N N . VAL A 1 184 ? -13.248 10.894 26.527 1.00 90.00 184 VAL A N 1
ATOM 1507 C CA . VAL A 1 184 ? -14.506 10.947 25.751 1.00 90.00 184 VAL A CA 1
ATOM 1508 C C . VAL A 1 184 ? -14.615 12.159 24.823 1.00 90.00 184 VAL A C 1
ATOM 1510 O O . VAL A 1 184 ? -14.951 12.007 23.649 1.00 90.00 184 VAL A O 1
ATOM 1513 N N . ARG A 1 185 ? -14.270 13.367 25.289 1.00 87.12 185 ARG A N 1
ATOM 1514 C CA . ARG A 1 185 ? -14.370 14.591 24.473 1.00 87.12 185 ARG A CA 1
ATOM 1515 C C . ARG A 1 185 ? -13.386 14.585 23.305 1.00 87.12 185 ARG A C 1
ATOM 1517 O O . ARG A 1 185 ? -13.766 14.942 22.189 1.00 87.12 185 ARG A O 1
ATOM 1524 N N . ASN A 1 186 ? -12.134 14.194 23.554 1.00 85.00 186 ASN A N 1
ATOM 1525 C CA . ASN A 1 186 ? -11.118 14.084 22.509 1.00 85.00 186 ASN A CA 1
ATOM 1526 C C . ASN A 1 186 ? -11.496 12.987 21.514 1.00 85.00 186 ASN A C 1
ATOM 1528 O O . ASN A 1 186 ? -11.531 13.235 20.314 1.00 85.00 186 ASN A O 1
ATOM 1532 N N . ASP A 1 187 ? -11.838 11.806 22.014 1.00 86.31 187 ASP A N 1
ATOM 1533 C CA . ASP A 1 187 ? -12.087 10.623 21.200 1.00 86.31 187 ASP A CA 1
ATOM 1534 C C . ASP A 1 187 ? -13.338 10.787 20.315 1.00 86.31 187 ASP A C 1
ATOM 1536 O O . ASP A 1 187 ? -13.345 10.362 19.157 1.00 86.31 187 ASP A O 1
ATOM 1540 N N . ILE A 1 188 ? -14.367 11.495 20.799 1.00 81.06 188 ILE A N 1
ATOM 1541 C CA . ILE A 1 188 ? -15.523 11.897 19.984 1.00 81.06 188 ILE A CA 1
ATOM 1542 C C . ILE A 1 188 ? -15.143 12.964 18.954 1.00 81.06 188 ILE A C 1
ATOM 1544 O O . ILE A 1 188 ? -15.588 12.885 17.809 1.00 81.06 188 ILE A O 1
ATOM 1548 N N . ARG A 1 189 ? -14.332 13.966 19.325 1.00 77.44 189 ARG A N 1
ATOM 1549 C CA . ARG A 1 189 ? -13.912 15.044 18.409 1.00 77.44 189 ARG A CA 1
ATOM 1550 C C . ARG A 1 189 ? -13.036 14.519 17.269 1.00 77.44 189 ARG A C 1
ATOM 1552 O O . ARG A 1 189 ? -13.196 14.974 16.142 1.00 77.44 189 ARG A O 1
ATOM 1559 N N . GLN A 1 190 ? -12.148 13.568 17.561 1.00 67.19 190 GLN A N 1
ATOM 1560 C CA . GLN A 1 190 ? -11.324 12.863 16.569 1.00 67.19 190 GLN A CA 1
ATOM 1561 C C . GLN A 1 190 ? -12.142 11.851 15.742 1.00 67.19 190 GLN A C 1
ATOM 1563 O O . GLN A 1 190 ? -11.686 11.404 14.695 1.00 67.19 190 GLN A O 1
ATOM 1568 N N . GLY A 1 191 ? -13.385 11.565 16.150 1.00 56.44 191 GLY A N 1
ATOM 1569 C CA . GLY A 1 191 ? -14.461 11.259 15.210 1.00 56.44 191 GLY A CA 1
ATOM 1570 C C . GLY A 1 191 ? -14.937 9.814 15.112 1.00 56.44 191 GLY A C 1
ATOM 1571 O O . GLY A 1 191 ? -15.713 9.550 14.199 1.00 56.44 191 GLY A O 1
ATOM 1572 N N . LEU A 1 192 ? -14.535 8.890 15.997 1.00 60.62 192 LEU A N 1
ATOM 1573 C CA . LEU A 1 192 ? -14.843 7.453 15.828 1.00 60.62 192 LEU A CA 1
ATOM 1574 C C . LEU A 1 192 ? -15.198 6.705 17.131 1.00 60.62 192 LEU A C 1
ATOM 1576 O O . LEU A 1 192 ? -15.235 5.480 17.137 1.00 60.62 192 LEU A O 1
ATOM 1580 N N . VAL A 1 193 ? -15.454 7.399 18.247 1.00 77.00 193 VAL A N 1
ATOM 1581 C CA . VAL A 1 193 ? -15.874 6.752 19.507 1.00 77.00 193 VAL A CA 1
ATOM 1582 C C . VAL A 1 193 ? -17.280 7.185 19.905 1.00 77.00 193 VAL A C 1
ATOM 1584 O O . VAL A 1 193 ? -17.646 8.351 19.768 1.00 77.00 193 VAL A O 1
ATOM 1587 N N . ARG A 1 194 ? -18.082 6.230 20.385 1.00 84.62 194 ARG A N 1
ATOM 1588 C CA . ARG A 1 194 ? -19.464 6.448 20.838 1.00 84.62 194 ARG A CA 1
ATOM 1589 C C . ARG A 1 194 ? -19.578 6.377 22.358 1.00 84.62 194 ARG A C 1
ATOM 1591 O O . ARG A 1 194 ? -18.659 5.909 23.023 1.00 84.62 194 ARG A O 1
ATOM 1598 N N . VAL A 1 195 ? -20.709 6.830 22.889 1.00 91.19 195 VAL A N 1
ATOM 1599 C CA . VAL A 1 195 ? -20.986 6.862 24.332 1.00 91.19 195 VAL A CA 1
ATOM 1600 C C . VAL A 1 195 ? -22.095 5.883 24.685 1.00 91.19 195 VAL A C 1
ATOM 1602 O O . VAL A 1 195 ? -23.170 5.936 24.091 1.00 91.19 195 VAL A O 1
ATOM 1605 N N . LEU A 1 196 ? -21.847 5.021 25.665 1.00 94.25 196 LEU A N 1
ATOM 1606 C CA . LEU A 1 196 ? -22.870 4.239 26.350 1.00 94.25 196 LEU A CA 1
ATOM 1607 C C . LEU A 1 196 ? -23.134 4.904 27.705 1.00 94.25 196 LEU A C 1
ATOM 1609 O O . LEU A 1 196 ? -22.220 5.019 28.518 1.00 94.25 196 LEU A O 1
ATOM 1613 N N . LEU A 1 197 ? -24.356 5.383 27.930 1.00 95.75 197 LEU A N 1
ATOM 1614 C CA . LEU A 1 197 ? -24.739 5.988 29.208 1.00 95.75 197 LEU A CA 1
ATOM 1615 C C . LEU A 1 197 ? -25.203 4.884 30.161 1.00 95.75 197 LEU A C 1
ATOM 1617 O O . LEU A 1 197 ? -26.091 4.117 29.802 1.00 95.75 197 LEU A O 1
ATOM 1621 N N . PHE A 1 198 ? -24.612 4.814 31.349 1.00 96.56 198 PHE A N 1
ATOM 1622 C CA . PHE A 1 198 ? -25.007 3.902 32.419 1.00 96.56 198 PHE A CA 1
ATOM 1623 C C . PHE A 1 198 ? -25.567 4.707 33.596 1.00 96.56 198 PHE A C 1
ATOM 1625 O O . PHE A 1 198 ? -24.860 5.560 34.128 1.00 96.56 198 PHE A O 1
ATOM 1632 N N . VAL A 1 199 ? -26.816 4.452 33.989 1.00 94.81 199 VAL A N 1
ATOM 1633 C CA . VAL A 1 199 ? -27.519 5.185 35.050 1.00 94.81 199 VAL A CA 1
ATOM 1634 C C . VAL A 1 199 ? -27.882 4.243 36.192 1.00 94.81 199 VAL A C 1
ATOM 1636 O O . VAL A 1 199 ? -28.684 3.333 35.997 1.00 94.81 199 VAL A O 1
ATOM 1639 N N . ASP A 1 200 ? -27.285 4.432 37.367 1.00 91.56 200 ASP A N 1
ATOM 1640 C CA . ASP A 1 200 ? -27.581 3.626 38.562 1.00 91.56 200 ASP A CA 1
ATOM 1641 C C . ASP A 1 200 ? -27.020 4.305 39.817 1.00 91.56 200 ASP A C 1
ATOM 1643 O O . ASP A 1 200 ? -25.819 4.573 39.874 1.00 91.56 200 ASP A O 1
ATOM 1647 N N . ASP A 1 201 ? -27.837 4.569 40.834 1.00 87.25 201 ASP A N 1
ATOM 1648 C CA . ASP A 1 201 ? -27.404 5.214 42.081 1.00 87.25 201 ASP A CA 1
ATOM 1649 C C . ASP A 1 201 ? -26.806 4.226 43.107 1.00 87.25 201 ASP A C 1
ATOM 1651 O O . ASP A 1 201 ? -26.193 4.629 44.100 1.00 87.25 201 ASP A O 1
ATOM 1655 N N . SER A 1 202 ? -26.917 2.914 42.876 1.00 89.81 202 SER A N 1
ATOM 1656 C CA . SER A 1 202 ? -26.401 1.899 43.791 1.00 89.81 202 SER A CA 1
ATOM 1657 C C . SER A 1 202 ? -24.905 1.655 43.589 1.00 89.81 202 SER A C 1
ATOM 1659 O O . SER A 1 202 ? -24.456 1.052 42.608 1.00 89.81 202 SER A O 1
ATOM 1661 N N . ILE A 1 203 ? -24.106 2.053 44.584 1.00 89.00 203 ILE A N 1
ATOM 1662 C CA . ILE A 1 203 ? -22.659 1.770 44.644 1.00 89.00 203 ILE A CA 1
ATOM 1663 C C . ILE A 1 203 ? -22.399 0.259 44.583 1.00 89.00 203 ILE A C 1
ATOM 1665 O O . ILE A 1 203 ? -21.523 -0.197 43.850 1.00 89.00 203 ILE A O 1
ATOM 1669 N N . GLU A 1 204 ? -23.187 -0.534 45.314 1.00 89.62 204 GLU A N 1
ATOM 1670 C CA . GLU A 1 204 ? -23.045 -1.991 45.341 1.00 89.62 204 GLU A CA 1
ATOM 1671 C C . GLU A 1 204 ? -23.310 -2.604 43.964 1.00 89.62 204 GLU A C 1
ATOM 1673 O O . GLU A 1 204 ? -22.495 -3.382 43.467 1.00 89.62 204 GLU A O 1
ATOM 1678 N N . TYR A 1 205 ? -24.428 -2.238 43.331 1.00 89.19 205 TYR A N 1
ATOM 1679 C CA . TYR A 1 205 ? -24.807 -2.834 42.055 1.00 89.19 205 TYR A CA 1
ATOM 1680 C C . TYR A 1 205 ? -23.871 -2.397 40.927 1.00 89.19 205 TYR A C 1
ATOM 1682 O O . TYR A 1 205 ? -23.382 -3.238 40.175 1.00 89.19 205 TYR A O 1
ATOM 1690 N N . SER A 1 206 ? -23.544 -1.104 40.844 1.00 89.69 206 SER A N 1
ATOM 1691 C CA . SER A 1 206 ? -22.595 -0.591 39.848 1.00 89.69 206 SER A CA 1
ATOM 1692 C C . SER A 1 206 ? -21.209 -1.239 39.964 1.00 89.69 206 SER A C 1
ATOM 1694 O O . SER A 1 206 ? -20.611 -1.571 38.940 1.00 89.69 206 SER A O 1
ATOM 1696 N N . SER A 1 207 ? -20.742 -1.540 41.182 1.00 92.06 207 SER A N 1
ATOM 1697 C CA . SER A 1 207 ? -19.463 -2.233 41.420 1.00 92.06 207 SER A CA 1
ATOM 1698 C C . SER A 1 207 ? -19.450 -3.705 40.985 1.00 92.06 207 SER A C 1
ATOM 1700 O O . SER A 1 207 ? -18.377 -4.291 40.854 1.00 92.06 207 SER A O 1
ATOM 1702 N N . ILE A 1 208 ? -20.619 -4.307 40.741 1.00 90.31 208 ILE A N 1
ATOM 1703 C CA . ILE A 1 208 ? -20.771 -5.667 40.194 1.00 90.31 208 ILE A CA 1
ATOM 1704 C C . ILE A 1 208 ? -21.037 -5.615 38.684 1.00 90.31 208 ILE A C 1
ATOM 1706 O O . ILE A 1 208 ? -20.455 -6.381 37.913 1.00 90.31 208 ILE A O 1
ATOM 1710 N N . PHE A 1 209 ? -21.905 -4.700 38.251 1.00 91.56 209 PHE A N 1
ATOM 1711 C CA . PHE A 1 209 ? -22.384 -4.620 36.876 1.00 91.56 209 PHE A CA 1
ATOM 1712 C C . PHE A 1 209 ? -21.363 -4.001 35.918 1.00 91.56 209 PHE A C 1
ATOM 1714 O O . PHE A 1 209 ? -21.165 -4.526 34.824 1.00 91.56 209 PHE A O 1
ATOM 1721 N N . LEU A 1 210 ? -20.672 -2.924 36.316 1.00 93.12 210 LEU A N 1
ATOM 1722 C CA . LEU A 1 210 ? -19.662 -2.285 35.466 1.00 93.12 210 LEU A CA 1
ATOM 1723 C C . LEU A 1 210 ? -18.546 -3.261 35.069 1.00 93.12 210 LEU A C 1
ATOM 1725 O O . LEU A 1 210 ? -18.291 -3.355 33.869 1.00 93.12 210 LEU A O 1
ATOM 1729 N N . PRO A 1 211 ? -17.944 -4.055 35.980 1.00 91.81 211 PRO A N 1
ATOM 1730 C CA . PRO A 1 211 ? -16.988 -5.091 35.588 1.00 91.81 211 PRO A CA 1
ATOM 1731 C C . PRO A 1 211 ? -17.508 -6.020 34.497 1.00 91.81 211 PRO A C 1
ATOM 1733 O O . PRO A 1 211 ? -16.820 -6.256 33.506 1.00 91.81 211 PRO A O 1
ATOM 1736 N N . MET A 1 212 ? -18.744 -6.498 34.642 1.00 90.94 212 MET A N 1
ATOM 1737 C CA . MET A 1 212 ? -19.382 -7.371 33.662 1.00 90.94 212 MET A CA 1
ATOM 1738 C C . MET A 1 212 ? -19.556 -6.672 32.308 1.00 90.94 212 MET A C 1
ATOM 1740 O O . MET A 1 212 ? -19.206 -7.239 31.275 1.00 90.94 212 MET A O 1
ATOM 1744 N N . LEU A 1 213 ? -20.035 -5.426 32.314 1.00 92.81 213 LEU A N 1
ATOM 1745 C CA . LEU A 1 213 ? -20.230 -4.615 31.115 1.00 92.81 213 LEU A CA 1
ATOM 1746 C C . LEU A 1 213 ? -18.907 -4.297 30.405 1.00 92.81 213 LEU A C 1
ATOM 1748 O O . LEU A 1 213 ? -18.818 -4.435 29.185 1.00 92.81 213 LEU A O 1
ATOM 1752 N N . TYR A 1 214 ? -17.869 -3.904 31.150 1.00 91.94 214 TYR A N 1
ATOM 1753 C CA . TYR A 1 214 ? -16.538 -3.635 30.608 1.00 91.94 214 TYR A CA 1
ATOM 1754 C C . TYR A 1 214 ? -15.949 -4.884 29.942 1.00 91.94 214 TYR A C 1
ATOM 1756 O O . TYR A 1 214 ? -15.429 -4.762 28.830 1.00 91.94 214 TYR A O 1
ATOM 1764 N N . THR A 1 215 ? -16.051 -6.051 30.587 1.00 89.75 215 THR A N 1
ATOM 1765 C CA . THR A 1 215 ? -15.574 -7.332 30.046 1.00 89.75 215 THR A CA 1
ATOM 1766 C C . THR A 1 215 ? -16.342 -7.729 28.788 1.00 89.75 215 THR A C 1
ATOM 1768 O O . THR A 1 215 ? -15.716 -7.932 27.750 1.00 89.75 215 THR A O 1
ATOM 1771 N N . GLU A 1 216 ? -17.677 -7.770 28.830 1.00 89.50 216 GLU A N 1
ATOM 1772 C CA . GLU A 1 216 ? -18.483 -8.183 27.672 1.00 89.50 216 GLU A CA 1
ATOM 1773 C C . GLU A 1 216 ? -18.267 -7.261 26.466 1.00 89.50 216 GLU A C 1
ATOM 1775 O O . GLU A 1 216 ? -18.109 -7.738 25.345 1.00 89.50 216 GLU A O 1
ATOM 1780 N N . LEU A 1 217 ? -18.183 -5.944 26.676 1.00 88.69 217 LEU A N 1
ATOM 1781 C CA . LEU A 1 217 ? -17.924 -4.993 25.594 1.00 88.69 217 LEU A CA 1
ATOM 1782 C C . LEU A 1 217 ? -16.547 -5.223 24.942 1.00 88.69 217 LEU A C 1
ATOM 1784 O O . LEU A 1 217 ? -16.425 -5.150 23.720 1.00 88.69 217 LEU A O 1
ATOM 1788 N N . MET A 1 218 ? -15.510 -5.509 25.737 1.00 86.44 218 MET A N 1
ATOM 1789 C CA . MET A 1 218 ? -14.173 -5.817 25.214 1.00 86.44 218 MET A CA 1
ATOM 1790 C C . MET A 1 218 ? -14.160 -7.141 24.443 1.00 86.44 218 MET A C 1
ATOM 1792 O O . MET A 1 218 ? -13.616 -7.183 23.341 1.00 86.44 218 MET A O 1
ATOM 1796 N N . GLU A 1 219 ? -14.788 -8.189 24.984 1.00 86.81 219 GLU A N 1
ATOM 1797 C CA . GLU A 1 219 ? -14.913 -9.496 24.324 1.00 86.81 219 GLU A CA 1
ATOM 1798 C C . GLU A 1 219 ? -15.622 -9.370 22.965 1.00 86.81 219 GLU A C 1
ATOM 1800 O O . GLU A 1 219 ? -15.159 -9.936 21.973 1.00 86.81 219 GLU A O 1
ATOM 1805 N N . GLN A 1 220 ? -16.699 -8.577 22.872 1.00 84.56 220 GLN A N 1
ATOM 1806 C CA . GLN A 1 220 ? -17.373 -8.388 21.586 1.00 84.56 220 GLN A CA 1
ATOM 1807 C C . GLN A 1 220 ? -16.509 -7.623 20.572 1.00 84.56 220 GLN A C 1
ATOM 1809 O O . GLN A 1 220 ? -16.477 -7.985 19.399 1.00 84.56 220 GLN A O 1
ATOM 1814 N N . ILE A 1 221 ? -15.764 -6.595 20.990 1.00 81.12 221 ILE A N 1
ATOM 1815 C CA . ILE A 1 221 ? -14.877 -5.864 20.067 1.00 81.12 221 ILE A CA 1
ATOM 1816 C C . ILE A 1 221 ? -13.763 -6.769 19.553 1.00 81.12 221 ILE A C 1
ATOM 1818 O O . ILE A 1 221 ? -13.447 -6.724 18.366 1.00 81.12 221 ILE A O 1
ATOM 1822 N N . GLN A 1 222 ? -13.194 -7.612 20.416 1.00 81.50 222 GLN A N 1
ATOM 1823 C CA . GLN A 1 222 ? -12.210 -8.606 19.998 1.00 81.50 222 GLN A CA 1
ATOM 1824 C C . GLN A 1 222 ? -12.772 -9.557 18.939 1.00 81.50 222 GLN A C 1
ATOM 1826 O O . GLN A 1 222 ? -12.086 -9.833 17.954 1.00 81.50 222 GLN A O 1
ATOM 1831 N N . ALA A 1 223 ? -14.015 -10.017 19.112 1.00 79.75 223 ALA A N 1
ATOM 1832 C CA . ALA A 1 223 ? -14.686 -10.860 18.128 1.00 79.75 223 ALA A CA 1
ATOM 1833 C C . ALA A 1 223 ? -14.830 -10.144 16.772 1.00 79.75 223 ALA A C 1
ATOM 1835 O O . ALA A 1 223 ? -14.511 -10.726 15.737 1.00 79.75 223 ALA A O 1
ATOM 1836 N N . LEU A 1 224 ? -15.200 -8.858 16.775 1.00 73.56 224 LEU A N 1
ATOM 1837 C CA . LEU A 1 224 ? -15.340 -8.049 15.557 1.00 73.56 224 LEU A CA 1
ATOM 1838 C C . LEU A 1 224 ? -14.023 -7.860 14.788 1.00 73.56 224 LEU A C 1
ATOM 1840 O O . LEU A 1 224 ? -14.021 -7.810 13.558 1.00 73.56 224 LEU A O 1
ATOM 1844 N N . ILE A 1 225 ? -12.895 -7.754 15.494 1.00 73.50 225 ILE A N 1
ATOM 1845 C CA . ILE A 1 225 ? -11.573 -7.538 14.880 1.00 73.50 225 ILE A CA 1
ATOM 1846 C C . ILE A 1 225 ? -10.770 -8.831 14.694 1.00 73.50 225 ILE A C 1
ATOM 1848 O O . ILE A 1 225 ? -9.617 -8.774 14.262 1.00 73.50 225 ILE A O 1
ATOM 1852 N N . ALA A 1 226 ? -11.341 -9.998 15.005 1.00 71.06 226 ALA A N 1
ATOM 1853 C CA . ALA A 1 226 ? -10.632 -11.276 14.955 1.00 71.06 226 ALA A CA 1
ATOM 1854 C C . ALA A 1 226 ? -10.055 -11.575 13.558 1.00 71.06 226 ALA A C 1
ATOM 1856 O O . ALA A 1 226 ? -8.924 -12.058 13.452 1.00 71.06 226 ALA A O 1
ATOM 1857 N N . HIS A 1 227 ? -10.797 -11.209 12.507 1.00 63.00 227 HIS A N 1
ATOM 1858 C CA . HIS A 1 227 ? -10.446 -11.422 11.098 1.00 63.00 227 HIS A CA 1
ATOM 1859 C C . HIS A 1 227 ? -9.401 -10.446 10.532 1.00 63.00 227 HIS A C 1
ATOM 1861 O O . HIS A 1 227 ? -8.905 -10.664 9.430 1.00 63.00 227 HIS A O 1
ATOM 1867 N N . GLU A 1 228 ? -9.050 -9.378 11.254 1.00 63.12 228 GLU A N 1
ATOM 1868 C CA . GLU A 1 228 ? -7.969 -8.475 10.843 1.00 63.12 228 GLU A CA 1
ATOM 1869 C C . GLU A 1 228 ? -6.642 -9.258 10.825 1.00 63.12 228 GLU A C 1
ATOM 1871 O O . GLU A 1 228 ? -6.344 -9.993 11.763 1.00 63.12 228 GLU A O 1
ATOM 1876 N N . GLN A 1 229 ? -5.823 -9.151 9.780 1.00 55.91 229 GLN A N 1
ATOM 1877 C CA . GLN A 1 229 ? -4.548 -9.889 9.745 1.00 55.91 229 GLN A CA 1
ATOM 1878 C C . GLN A 1 229 ? -3.405 -9.116 10.417 1.00 55.91 229 GLN A C 1
ATOM 1880 O O . GLN A 1 229 ? -2.469 -9.710 10.950 1.00 55.91 229 GLN A O 1
ATOM 1885 N N . ASN A 1 230 ? -3.489 -7.783 10.446 1.00 61.41 230 ASN A N 1
ATOM 1886 C CA . ASN A 1 230 ? -2.455 -6.931 11.017 1.00 61.41 230 ASN A CA 1
ATOM 1887 C C . ASN A 1 230 ? -2.694 -6.685 12.520 1.00 61.41 230 ASN A C 1
ATOM 1889 O O . ASN A 1 230 ? -3.634 -5.995 12.920 1.00 61.41 230 ASN A O 1
ATOM 1893 N N . ASN A 1 231 ? -1.792 -7.197 13.365 1.00 64.62 231 ASN A N 1
ATOM 1894 C CA . ASN A 1 231 ? -1.856 -7.038 14.824 1.00 64.62 231 ASN A CA 1
ATOM 1895 C C . ASN A 1 231 ? -1.810 -5.570 15.283 1.00 64.62 231 ASN A C 1
ATOM 1897 O O . ASN A 1 231 ? -2.448 -5.212 16.274 1.00 64.62 231 ASN A O 1
ATOM 1901 N N . HIS A 1 232 ? -1.101 -4.701 14.558 1.00 66.25 232 HIS A N 1
ATOM 1902 C CA . HIS A 1 232 ? -1.083 -3.270 14.852 1.00 66.25 232 HIS A CA 1
ATOM 1903 C C . HIS A 1 232 ? -2.461 -2.639 14.618 1.00 66.25 232 HIS A C 1
ATOM 1905 O O . HIS A 1 232 ? -2.966 -1.913 15.476 1.00 66.25 232 HIS A O 1
ATOM 1911 N N . LYS A 1 233 ? -3.118 -2.993 13.504 1.00 66.50 233 LYS A N 1
ATOM 1912 C CA . LYS A 1 233 ? -4.481 -2.538 13.195 1.00 66.50 233 LYS A CA 1
ATOM 1913 C C . LYS A 1 233 ? -5.499 -3.062 14.205 1.00 66.50 233 LYS A C 1
ATOM 1915 O O . LYS A 1 233 ? -6.329 -2.279 14.662 1.00 66.50 233 LYS A O 1
ATOM 1920 N N . LYS A 1 234 ? -5.389 -4.325 14.647 1.00 72.56 234 LYS A N 1
ATOM 1921 C CA . LYS A 1 234 ? -6.215 -4.859 15.753 1.00 72.56 234 LYS A CA 1
ATOM 1922 C C . LYS A 1 234 ? -6.122 -3.977 16.993 1.00 72.56 234 LYS A C 1
ATOM 1924 O O . LYS A 1 234 ? -7.136 -3.546 17.536 1.00 72.56 234 LYS A O 1
ATOM 1929 N N . TYR A 1 235 ? -4.900 -3.661 17.414 1.00 73.88 235 TYR A N 1
ATOM 1930 C CA . TYR A 1 235 ? -4.669 -2.837 18.595 1.00 73.88 235 TYR A CA 1
ATOM 1931 C C . TYR A 1 235 ? -5.232 -1.415 18.456 1.00 73.88 235 TYR A C 1
ATOM 1933 O O . TYR A 1 235 ? -5.822 -0.883 19.399 1.00 73.88 235 TYR A O 1
ATOM 1941 N N . LEU A 1 236 ? -5.073 -0.792 17.287 1.00 72.31 236 LEU A N 1
ATOM 1942 C CA . LEU A 1 236 ? -5.636 0.529 17.014 1.00 72.31 236 LEU A CA 1
ATOM 1943 C C . LEU A 1 236 ? -7.171 0.511 17.027 1.00 72.31 236 LEU A C 1
ATOM 1945 O O . LEU A 1 236 ? -7.776 1.398 17.630 1.00 72.31 236 LEU A O 1
ATOM 1949 N N . ARG A 1 237 ? -7.802 -0.533 16.473 1.00 73.94 237 ARG A N 1
ATOM 1950 C CA . ARG A 1 237 ? -9.264 -0.708 16.493 1.00 73.94 237 ARG A CA 1
ATOM 1951 C C . ARG A 1 237 ? -9.815 -0.967 17.897 1.00 73.94 237 ARG A C 1
ATOM 1953 O O . ARG A 1 237 ? -10.883 -0.469 18.214 1.00 73.94 237 ARG A O 1
ATOM 1960 N N . MET A 1 238 ? -9.071 -1.605 18.805 1.00 78.69 238 MET A N 1
ATOM 1961 C CA . MET A 1 238 ? -9.497 -1.712 20.216 1.00 78.69 238 MET A CA 1
ATOM 1962 C C . MET A 1 238 ? -9.714 -0.342 20.886 1.00 78.69 238 MET A C 1
ATOM 1964 O O . MET A 1 238 ? -10.479 -0.230 21.844 1.00 78.69 238 MET A O 1
ATOM 1968 N N . ARG A 1 239 ? -9.080 0.730 20.387 1.00 80.12 239 ARG A N 1
ATOM 1969 C CA . ARG A 1 239 ? -9.253 2.093 20.918 1.00 80.12 239 ARG A CA 1
ATOM 1970 C C . ARG A 1 239 ? -10.568 2.749 20.492 1.00 80.12 239 ARG A C 1
ATOM 1972 O O . ARG A 1 239 ? -10.950 3.743 21.107 1.00 80.12 239 ARG A O 1
ATOM 1979 N N . THR A 1 240 ? -11.267 2.203 19.492 1.00 76.94 240 THR A N 1
ATOM 1980 C CA . THR A 1 240 ? -12.582 2.701 19.045 1.00 76.94 240 THR A CA 1
ATOM 1981 C C . THR A 1 240 ? -13.730 2.223 19.924 1.00 76.94 240 THR A C 1
ATOM 1983 O O . THR A 1 240 ? -14.885 2.576 19.684 1.00 76.94 240 THR A O 1
ATOM 1986 N N . ARG A 1 241 ? -13.419 1.416 20.944 1.00 86.00 241 ARG A N 1
ATOM 1987 C CA . ARG A 1 241 ? -14.361 0.971 21.961 1.00 86.00 241 ARG A CA 1
ATOM 1988 C C . ARG A 1 241 ? -15.201 2.146 22.484 1.00 86.00 241 ARG A C 1
ATOM 1990 O O . ARG A 1 241 ? -14.614 3.156 22.888 1.00 86.00 241 ARG A O 1
ATOM 1997 N N . PRO A 1 242 ? -16.537 1.995 22.567 1.00 89.38 242 PRO A N 1
ATOM 1998 C CA . PRO A 1 242 ? -17.388 2.991 23.201 1.00 89.38 242 PRO A CA 1
ATOM 1999 C C . PRO A 1 242 ? -16.968 3.320 24.632 1.00 89.38 242 PRO A C 1
ATOM 2001 O O . PRO A 1 242 ? -16.586 2.437 25.407 1.00 89.38 242 PRO A O 1
ATOM 2004 N N . LYS A 1 243 ? -17.063 4.606 24.967 1.00 92.00 243 LYS A N 1
ATOM 2005 C CA . LYS A 1 243 ? -16.837 5.107 26.322 1.00 92.00 243 LYS A CA 1
ATOM 2006 C C . LYS A 1 243 ? -18.097 4.899 27.137 1.00 92.00 243 LYS A C 1
ATOM 2008 O O . LYS A 1 243 ? -19.185 5.229 26.660 1.00 92.00 243 LYS A O 1
ATOM 2013 N N . ILE A 1 244 ? -17.955 4.371 28.343 1.00 95.12 244 ILE A N 1
ATOM 2014 C CA . ILE A 1 244 ? -19.068 4.273 29.281 1.00 95.12 244 ILE A CA 1
ATOM 2015 C C . ILE A 1 244 ? -19.022 5.515 30.164 1.00 95.12 244 ILE A C 1
ATOM 2017 O O . ILE A 1 244 ? -18.011 5.772 30.812 1.00 95.12 244 ILE A O 1
ATOM 2021 N N . LEU A 1 245 ? -20.099 6.297 30.158 1.00 93.62 245 LEU A N 1
ATOM 2022 C CA . LEU A 1 245 ? -20.260 7.427 31.067 1.00 93.62 245 LEU A CA 1
ATOM 2023 C C . LEU A 1 245 ? -21.317 7.078 32.103 1.00 93.62 245 LEU A C 1
ATOM 2025 O O . LEU A 1 245 ? -22.388 6.579 31.755 1.00 93.62 245 LEU A O 1
ATOM 2029 N N . ILE A 1 246 ? -20.989 7.327 33.364 1.00 90.81 246 ILE A N 1
ATOM 2030 C CA . ILE A 1 246 ? -21.808 6.953 34.508 1.00 90.81 246 ILE A CA 1
ATOM 2031 C C . ILE A 1 246 ? -22.618 8.179 34.947 1.00 90.81 246 ILE A C 1
ATOM 2033 O O . ILE A 1 246 ? -22.082 9.282 35.027 1.00 90.81 246 ILE A O 1
ATOM 2037 N N . ALA A 1 247 ? -23.907 7.984 35.203 1.00 90.06 247 ALA A N 1
ATOM 2038 C CA . ALA A 1 247 ? -24.797 8.964 35.809 1.00 90.06 247 ALA A CA 1
ATOM 2039 C C . ALA A 1 247 ? -25.554 8.329 36.966 1.00 90.06 247 ALA A C 1
ATOM 2041 O O . ALA A 1 247 ? -25.817 7.128 36.983 1.00 90.06 247 ALA A O 1
ATOM 2042 N N . ARG A 1 248 ? -25.894 9.140 37.955 1.00 85.94 248 ARG A N 1
ATOM 2043 C CA . ARG A 1 248 ? -26.411 8.656 39.237 1.00 85.94 248 ARG A CA 1
ATOM 2044 C C . ARG A 1 248 ? -27.722 9.344 39.589 1.00 85.94 248 ARG A C 1
ATOM 2046 O O . ARG A 1 248 ? -28.497 8.846 40.395 1.00 85.94 248 ARG A O 1
ATOM 2053 N N . THR A 1 249 ? -27.989 10.457 38.916 1.00 87.94 249 THR A N 1
ATOM 2054 C CA . THR A 1 249 ? -29.231 11.221 38.974 1.00 87.94 249 THR A CA 1
ATOM 2055 C C . THR A 1 249 ? -29.775 11.481 37.573 1.00 87.94 249 THR A C 1
ATOM 2057 O O . THR A 1 249 ? -29.058 11.399 36.567 1.00 87.94 249 THR A O 1
ATOM 2060 N N . TYR A 1 250 ? -31.052 11.841 37.500 1.00 89.06 250 TYR A N 1
ATOM 2061 C CA . TYR A 1 250 ? -31.706 12.198 36.243 1.00 89.06 250 TYR A CA 1
ATOM 2062 C C . TYR A 1 250 ? -31.054 13.400 35.553 1.00 89.06 250 TYR A C 1
ATOM 2064 O O . TYR A 1 250 ? -30.886 13.423 34.332 1.00 89.06 250 TYR A O 1
ATOM 2072 N N . GLU A 1 251 ? -30.637 14.396 36.329 1.00 87.50 251 GLU A N 1
ATOM 2073 C CA . GLU A 1 251 ? -30.013 15.615 35.827 1.00 87.50 251 GLU A CA 1
ATOM 2074 C C . GLU A 1 251 ? -28.657 15.332 35.185 1.00 87.50 251 GLU A C 1
ATOM 2076 O O . GLU A 1 251 ? -28.350 15.871 34.118 1.00 87.50 251 GLU A O 1
ATOM 2081 N N . GLU A 1 252 ? -27.852 14.471 35.808 1.00 86.56 252 GLU A N 1
ATOM 2082 C CA . GLU A 1 252 ? -26.583 14.009 35.245 1.00 86.56 252 GLU A CA 1
ATOM 2083 C C . GLU A 1 252 ? -26.805 13.227 33.955 1.00 86.56 252 GLU A C 1
ATOM 2085 O O . GLU A 1 252 ? -26.171 13.530 32.941 1.00 86.56 252 GLU A O 1
ATOM 2090 N N . ALA A 1 253 ? -27.747 12.279 33.965 1.00 90.06 253 ALA A N 1
ATOM 2091 C CA . ALA A 1 253 ? -28.071 11.461 32.803 1.00 90.06 253 ALA A CA 1
ATOM 2092 C C . ALA A 1 253 ? -28.486 12.335 31.608 1.00 90.06 253 ALA A C 1
ATOM 2094 O O . ALA A 1 253 ? -27.935 12.206 30.510 1.00 90.06 253 ALA A O 1
ATOM 2095 N N . MET A 1 254 ? -29.385 13.298 31.832 1.00 91.31 254 MET A N 1
ATOM 2096 C CA . MET A 1 254 ? -29.825 14.232 30.796 1.00 91.31 254 MET A CA 1
ATOM 2097 C C . MET A 1 254 ? -28.730 15.208 30.360 1.00 91.31 254 MET A C 1
ATOM 2099 O O . MET A 1 254 ? -28.668 15.563 29.180 1.00 91.31 254 MET A O 1
ATOM 2103 N N . SER A 1 255 ? -27.847 15.636 31.265 1.00 88.31 255 SER A N 1
ATOM 2104 C CA . SER A 1 255 ? -26.695 16.480 30.927 1.00 88.31 255 SER A CA 1
ATOM 2105 C C . SER A 1 255 ? -25.724 15.757 29.988 1.00 88.31 255 SER A C 1
ATOM 2107 O O . SER A 1 255 ? -25.347 16.290 28.937 1.00 88.31 255 SER A O 1
ATOM 2109 N N . ILE A 1 256 ? -25.377 14.508 30.314 1.00 88.50 256 ILE A N 1
ATOM 2110 C CA . ILE A 1 256 ? -24.508 13.662 29.491 1.00 88.50 256 ILE A CA 1
ATOM 2111 C C . ILE A 1 256 ? -25.168 13.395 28.135 1.00 88.50 256 ILE A C 1
ATOM 2113 O O . ILE A 1 256 ? -24.539 13.617 27.096 1.00 88.50 256 ILE A O 1
ATOM 2117 N N . TYR A 1 257 ? -26.446 13.002 28.125 1.00 90.94 257 TYR A N 1
ATOM 2118 C CA . TYR A 1 257 ? -27.197 12.763 26.893 1.00 90.94 257 TYR A CA 1
ATOM 2119 C C . TYR A 1 257 ? -27.216 14.000 25.986 1.00 90.94 257 TYR A C 1
ATOM 2121 O O . TYR A 1 257 ? -26.858 13.907 24.813 1.00 90.94 257 TYR A O 1
ATOM 2129 N N . ARG A 1 258 ? -27.554 15.183 26.514 1.00 89.81 258 ARG A N 1
ATOM 2130 C CA . ARG A 1 258 ? -27.588 16.431 25.729 1.00 89.81 258 ARG A CA 1
ATOM 2131 C C . ARG A 1 258 ? -26.212 16.808 25.184 1.00 89.81 258 ARG A C 1
ATOM 2133 O O . ARG A 1 258 ? -26.111 17.221 24.029 1.00 89.81 258 ARG A O 1
ATOM 2140 N N . THR A 1 259 ? -25.161 16.622 25.981 1.00 87.75 259 THR A N 1
ATOM 2141 C CA . THR A 1 259 ? -23.775 16.917 25.584 1.00 87.75 259 THR A CA 1
ATOM 2142 C C . THR A 1 259 ? -23.306 16.004 24.449 1.00 87.75 259 THR A C 1
ATOM 2144 O O . THR A 1 259 ? -22.684 16.470 23.492 1.00 87.75 259 THR A O 1
ATOM 2147 N N . PHE A 1 260 ? -23.630 14.710 24.515 1.00 87.94 260 PHE A N 1
ATOM 2148 C CA . PHE A 1 260 ? -23.113 13.696 23.591 1.00 87.94 260 PHE A CA 1
ATOM 2149 C C . PHE A 1 260 ? -24.157 13.114 22.633 1.00 87.94 260 PHE A C 1
ATOM 2151 O O . PHE A 1 260 ? -23.870 12.128 21.956 1.00 87.94 260 PHE A O 1
ATOM 2158 N N . LYS A 1 261 ? -25.328 13.746 22.493 1.00 86.56 261 LYS A N 1
ATOM 2159 C CA . LYS A 1 261 ? -26.493 13.272 21.720 1.00 86.56 261 LYS A CA 1
ATOM 2160 C C . LYS A 1 261 ? -26.143 12.638 20.370 1.00 86.56 261 LYS A C 1
ATOM 2162 O O . LYS A 1 261 ? -26.594 11.544 20.047 1.00 86.56 261 LYS A O 1
ATOM 2167 N N . LYS A 1 262 ? -25.291 13.298 19.578 1.00 80.12 262 LYS A N 1
ATOM 2168 C CA . LYS A 1 262 ? -24.898 12.833 18.230 1.00 80.12 262 LYS A CA 1
ATOM 2169 C C . LYS A 1 262 ? -24.032 11.565 18.236 1.00 80.12 262 LYS A C 1
ATOM 2171 O O . LYS A 1 262 ? -23.986 10.865 17.226 1.00 80.12 262 LYS A O 1
ATOM 2176 N N . SER A 1 263 ? -23.370 11.278 19.352 1.00 83.50 263 SER A N 1
ATOM 2177 C CA . SER A 1 263 ? -22.434 10.164 19.538 1.00 83.50 263 SER A CA 1
ATOM 2178 C C . SER A 1 263 ? -22.964 9.086 20.487 1.00 83.50 263 SER A C 1
ATOM 2180 O O . SER A 1 263 ? -22.265 8.101 20.723 1.00 83.50 263 SER A O 1
ATOM 2182 N N . MET A 1 264 ? -24.191 9.224 21.000 1.00 87.50 264 MET A N 1
ATOM 2183 C CA . MET A 1 264 ? -24.836 8.216 21.843 1.00 87.50 264 MET A CA 1
ATOM 2184 C C . MET A 1 264 ? -25.001 6.897 21.090 1.00 87.50 264 MET A C 1
ATOM 2186 O O . MET A 1 264 ? -25.477 6.885 19.951 1.00 87.50 264 MET A O 1
ATOM 2190 N N . LEU A 1 265 ? -24.565 5.803 21.712 1.00 87.00 265 LEU A N 1
ATOM 2191 C CA . LEU A 1 265 ? -24.730 4.423 21.256 1.00 87.00 265 LEU A CA 1
ATOM 2192 C C . LEU A 1 265 ? -25.983 3.783 21.855 1.00 87.00 265 LEU A C 1
ATOM 2194 O O . LEU A 1 265 ? -26.711 3.115 21.133 1.00 87.00 265 LEU A O 1
ATOM 2198 N N . GLY A 1 266 ? -26.213 3.999 23.148 1.00 91.44 266 GLY A N 1
ATOM 2199 C CA . GLY A 1 266 ? -27.362 3.480 23.877 1.00 91.44 266 GLY A CA 1
ATOM 2200 C C . GLY A 1 266 ? -27.356 3.933 25.334 1.00 91.44 266 GLY A C 1
ATOM 2201 O O . GLY A 1 266 ? -26.437 4.636 25.773 1.00 91.44 266 GLY A O 1
ATOM 2202 N N . VAL A 1 267 ? -28.382 3.518 26.070 1.00 95.62 267 VAL A N 1
ATOM 2203 C CA . VAL A 1 267 ? -28.581 3.834 27.488 1.00 95.62 267 VAL A CA 1
ATOM 2204 C C . VAL A 1 267 ? -28.877 2.548 28.253 1.00 95.62 267 VAL A C 1
ATOM 2206 O O . VAL A 1 267 ? -29.694 1.745 27.818 1.00 95.62 267 VAL A O 1
ATOM 2209 N N . ILE A 1 268 ? -28.223 2.352 29.389 1.00 96.31 268 ILE A N 1
ATOM 2210 C CA . ILE A 1 268 ? -28.551 1.322 30.372 1.00 96.31 268 ILE A CA 1
ATOM 2211 C C . ILE A 1 268 ? -28.935 2.066 31.646 1.00 96.31 268 ILE A C 1
ATOM 2213 O O . ILE A 1 268 ? -28.123 2.839 32.142 1.00 96.31 268 ILE A O 1
ATOM 2217 N N . SER A 1 269 ? -30.150 1.887 32.152 1.00 96.31 269 SER A N 1
ATOM 2218 C CA . SER A 1 269 ? -30.653 2.666 33.288 1.00 96.31 269 SER A CA 1
ATOM 2219 C C . SER A 1 269 ? -31.378 1.792 34.296 1.00 96.31 269 SER A C 1
ATOM 2221 O O . SER A 1 269 ? -32.189 0.950 33.913 1.00 96.31 269 SER A O 1
ATOM 2223 N N . ASP A 1 270 ? -31.140 2.028 35.586 1.00 94.25 270 ASP A N 1
ATOM 2224 C CA . ASP A 1 270 ? -32.074 1.598 36.624 1.00 94.25 270 ASP A CA 1
ATOM 2225 C C . ASP A 1 270 ? -33.444 2.251 36.390 1.00 94.25 270 ASP A C 1
ATOM 2227 O O . ASP A 1 270 ? -33.546 3.308 35.761 1.00 94.25 270 ASP A O 1
ATOM 2231 N N . VAL A 1 271 ? -34.501 1.600 36.861 1.00 94.25 271 VAL A N 1
ATOM 2232 C CA . VAL A 1 271 ? -35.860 2.152 36.824 1.00 94.25 271 VAL A CA 1
ATOM 2233 C C . VAL A 1 271 ? -36.041 3.198 37.921 1.00 94.25 271 VAL A C 1
ATOM 2235 O O . VAL A 1 271 ? -36.670 4.224 37.678 1.00 94.25 271 VAL A O 1
ATOM 2238 N N . GLU A 1 272 ? -35.455 2.961 39.094 1.00 92.75 272 GLU A N 1
ATOM 2239 C CA . GLU A 1 272 ? -35.657 3.779 40.292 1.00 92.75 272 GLU A CA 1
ATOM 2240 C C . GLU A 1 272 ? -34.346 4.471 40.653 1.00 92.75 272 GLU A C 1
ATOM 2242 O O . GLU A 1 272 ? -33.379 3.801 40.995 1.00 92.75 272 GLU A O 1
ATOM 2247 N N . PHE A 1 273 ? -34.298 5.799 40.558 1.00 90.69 273 PHE A N 1
ATOM 2248 C CA . PHE A 1 273 ? -33.132 6.594 40.956 1.00 90.69 273 PHE A CA 1
ATOM 2249 C C . PHE A 1 273 ? -33.540 8.053 41.243 1.00 90.69 273 PHE A C 1
ATOM 2251 O O . PHE A 1 273 ? -34.679 8.446 40.970 1.00 90.69 273 PHE A O 1
ATOM 2258 N N . PRO A 1 274 ? -32.662 8.876 41.845 1.00 87.00 274 PRO A N 1
ATOM 2259 C CA . PRO A 1 274 ? -33.012 10.240 42.231 1.00 87.00 274 PRO A CA 1
ATOM 2260 C C . PRO A 1 274 ? -33.298 11.189 41.052 1.00 87.00 274 PRO A C 1
ATOM 2262 O O . PRO A 1 274 ? -32.486 11.337 40.133 1.00 87.00 274 PRO A O 1
ATOM 2265 N N . VAL A 1 275 ? -34.417 11.908 41.156 1.00 86.25 275 VAL A N 1
ATOM 2266 C CA . VAL A 1 275 ? -34.820 13.068 40.346 1.00 86.25 275 VAL A CA 1
ATOM 2267 C C . VAL A 1 275 ? -34.972 14.254 41.299 1.00 86.25 275 VAL A C 1
ATOM 2269 O O . VAL A 1 275 ? -35.686 14.162 42.298 1.00 86.25 275 VAL A O 1
ATOM 2272 N N . HIS A 1 276 ? -34.276 15.362 41.049 1.00 83.38 276 HIS A N 1
ATOM 2273 C CA . HIS A 1 276 ? -34.263 16.541 41.927 1.00 83.38 276 HIS A CA 1
ATOM 2274 C C . HIS A 1 276 ? -33.935 16.220 43.403 1.00 83.38 276 HIS A C 1
ATOM 2276 O O . HIS A 1 276 ? -34.426 16.871 44.323 1.00 83.38 276 HIS A O 1
ATOM 2282 N N . GLY A 1 277 ? -33.092 15.205 43.634 1.00 77.25 277 GLY A N 1
ATOM 2283 C CA . GLY A 1 277 ? -32.685 14.753 44.970 1.00 77.25 277 GLY A CA 1
ATOM 2284 C C . GLY A 1 277 ? -33.676 13.817 45.676 1.00 77.25 277 GLY A C 1
ATOM 2285 O O . GLY A 1 277 ? -33.373 13.342 46.768 1.00 77.25 277 GLY A O 1
ATOM 2286 N N . THR A 1 278 ? -34.823 13.509 45.067 1.00 83.88 278 THR A N 1
ATOM 2287 C CA . THR A 1 278 ? -35.813 12.549 45.584 1.00 83.88 278 THR A CA 1
ATOM 2288 C C . THR A 1 278 ? -35.900 11.321 44.688 1.00 83.88 278 THR A C 1
ATOM 2290 O O . THR A 1 278 ? -35.947 11.459 43.471 1.00 83.88 278 THR A O 1
ATOM 2293 N N . THR A 1 279 ? -35.925 10.116 45.262 1.00 87.12 279 THR A N 1
ATOM 2294 C CA . THR A 1 279 ? -36.090 8.876 44.487 1.00 87.12 279 THR A CA 1
ATOM 2295 C C . THR A 1 279 ? -37.456 8.851 43.803 1.00 87.12 279 THR A C 1
ATOM 2297 O O . THR A 1 279 ? -38.480 8.947 44.476 1.00 87.12 279 THR A O 1
ATOM 2300 N N . ASP A 1 280 ? -37.455 8.701 42.481 1.00 89.75 280 ASP A N 1
ATOM 2301 C CA . ASP A 1 280 ? -38.651 8.493 41.662 1.00 89.75 280 ASP A CA 1
ATOM 2302 C C . ASP A 1 280 ? -38.666 7.028 41.192 1.00 89.75 280 ASP A C 1
ATOM 2304 O O . ASP A 1 280 ? -37.657 6.513 40.705 1.00 89.75 280 ASP A O 1
ATOM 2308 N N . GLU A 1 281 ? -39.795 6.342 41.390 1.00 89.75 281 GLU A N 1
ATOM 2309 C CA . GLU A 1 281 ? -39.955 4.921 41.060 1.00 89.75 281 GLU A CA 1
ATOM 2310 C C . GLU A 1 281 ? -40.106 4.653 39.550 1.00 89.75 281 GLU A C 1
ATOM 2312 O O . GLU A 1 281 ? -40.035 3.502 39.132 1.00 89.75 281 GLU A O 1
ATOM 2317 N N . GLU A 1 282 ? -40.300 5.687 38.726 1.00 91.88 282 GLU A N 1
ATOM 2318 C CA . GLU A 1 282 ? -40.413 5.580 37.265 1.00 91.88 282 GLU A CA 1
ATOM 2319 C C . GLU A 1 282 ? -39.352 6.419 36.526 1.00 91.88 282 GLU A C 1
ATOM 2321 O O . GLU A 1 282 ? -39.427 6.597 35.305 1.00 91.88 282 GLU A O 1
ATOM 2326 N N . ALA A 1 283 ? -38.323 6.899 37.234 1.00 92.50 283 ALA A N 1
ATOM 2327 C CA . ALA A 1 283 ? -37.265 7.757 36.694 1.00 92.50 283 ALA A CA 1
ATOM 2328 C C . ALA A 1 283 ? -36.642 7.211 35.395 1.00 92.50 283 ALA A C 1
ATOM 2330 O O . ALA A 1 283 ? -36.436 7.956 34.433 1.00 92.50 283 ALA A O 1
ATOM 2331 N N . GLY A 1 284 ? -36.376 5.902 35.339 1.00 92.88 284 GLY A N 1
ATOM 2332 C CA . GLY A 1 284 ? -35.795 5.243 34.168 1.00 92.88 284 GLY A CA 1
ATOM 2333 C C . GLY A 1 284 ? -36.733 5.182 32.968 1.00 92.88 284 GLY A C 1
ATOM 2334 O O . GLY A 1 284 ? -36.278 5.350 31.836 1.00 92.88 284 GLY A O 1
ATOM 2335 N N . PHE A 1 285 ? -38.039 5.007 33.192 1.00 94.12 285 PHE A N 1
ATOM 2336 C CA . PHE A 1 285 ? -39.033 5.079 32.119 1.00 94.12 285 PHE A CA 1
ATOM 2337 C C . PHE A 1 285 ? -39.136 6.500 31.573 1.00 94.12 285 PHE A C 1
ATOM 2339 O O . PHE A 1 285 ? -39.048 6.690 30.363 1.00 94.12 285 PHE A O 1
ATOM 2346 N N . ASN A 1 286 ? -39.203 7.496 32.459 1.00 93.56 286 ASN A N 1
ATOM 2347 C CA . ASN A 1 286 ? -39.243 8.908 32.082 1.00 93.56 286 ASN A CA 1
ATOM 2348 C C . ASN A 1 286 ? -38.004 9.314 31.266 1.00 93.56 286 ASN A C 1
ATOM 2350 O O . ASN A 1 286 ? -38.120 9.986 30.239 1.00 93.56 286 ASN A O 1
ATOM 2354 N N . LEU A 1 287 ? -36.818 8.855 31.680 1.00 94.44 287 LEU A N 1
ATOM 2355 C CA . LEU A 1 287 ? -35.568 9.082 30.953 1.00 94.44 287 LEU A CA 1
ATOM 2356 C C . LEU A 1 287 ? -35.594 8.423 29.567 1.00 94.44 287 LEU A C 1
ATOM 2358 O O . LEU A 1 287 ? -35.217 9.050 28.574 1.00 94.44 287 LEU A O 1
ATOM 2362 N N . ALA A 1 288 ? -36.033 7.164 29.491 1.00 93.88 288 ALA A N 1
ATOM 2363 C CA . ALA A 1 288 ? -36.127 6.422 28.239 1.00 93.88 288 ALA A CA 1
ATOM 2364 C C . ALA A 1 288 ? -37.104 7.083 27.257 1.00 93.88 288 ALA A C 1
ATOM 2366 O O . ALA A 1 288 ? -36.771 7.241 26.081 1.00 93.88 288 ALA A O 1
ATOM 2367 N N . ASP A 1 289 ? -38.271 7.502 27.745 1.00 92.44 289 ASP A N 1
ATOM 2368 C CA . ASP A 1 289 ? -39.319 8.137 26.951 1.00 92.44 289 ASP A CA 1
ATOM 2369 C C . ASP A 1 289 ? -38.860 9.508 26.428 1.00 92.44 289 ASP A C 1
ATOM 2371 O O . ASP A 1 289 ? -39.031 9.798 25.243 1.00 92.44 289 ASP A O 1
ATOM 2375 N N . GLU A 1 290 ? -38.186 10.324 27.246 1.00 93.38 290 GLU A N 1
ATOM 2376 C CA . GLU A 1 290 ? -37.662 11.628 26.811 1.00 93.38 290 GLU A CA 1
ATOM 2377 C C . GLU A 1 290 ? -36.546 11.484 25.763 1.00 93.38 290 GLU A C 1
ATOM 2379 O O . GLU A 1 290 ? -36.521 12.212 24.766 1.00 93.38 290 GLU A O 1
ATOM 2384 N N . ILE A 1 291 ? -35.650 10.507 25.930 1.00 92.44 291 ILE A N 1
ATOM 2385 C CA . ILE A 1 291 ? -34.604 10.212 24.942 1.00 92.44 291 ILE A CA 1
ATOM 2386 C C . ILE A 1 291 ? -35.222 9.690 23.639 1.00 92.44 291 ILE A C 1
ATOM 2388 O O . ILE A 1 291 ? -34.865 10.167 22.559 1.00 92.44 291 ILE A O 1
ATOM 2392 N N . ARG A 1 292 ? -36.180 8.756 23.719 1.00 89.38 292 ARG A N 1
ATOM 2393 C CA . ARG A 1 292 ? -36.858 8.188 22.542 1.00 89.38 292 ARG A CA 1
ATOM 2394 C C . ARG A 1 292 ? -37.787 9.179 21.843 1.00 89.38 292 ARG A C 1
ATOM 2396 O O . ARG A 1 292 ? -38.002 9.064 20.641 1.00 89.38 292 ARG A O 1
ATOM 2403 N N . ARG A 1 293 ? -38.278 10.206 22.538 1.00 89.06 293 ARG A N 1
ATOM 2404 C CA . ARG A 1 293 ? -39.012 11.321 21.919 1.00 89.06 293 ARG A CA 1
ATOM 2405 C C . ARG A 1 293 ? -38.139 12.112 20.945 1.00 89.06 293 ARG A C 1
ATOM 2407 O O . ARG A 1 293 ? -38.634 12.598 19.930 1.00 89.06 293 ARG A O 1
ATOM 2414 N N . GLU A 1 294 ? -36.847 12.240 21.242 1.00 85.00 294 GLU A N 1
ATOM 2415 C CA . GLU A 1 294 ? -35.882 12.912 20.368 1.00 85.00 294 GLU A CA 1
ATOM 2416 C C . GLU A 1 294 ? -35.203 11.970 19.360 1.00 85.00 294 GLU A C 1
ATOM 2418 O O . GLU A 1 294 ? -34.824 12.418 18.275 1.00 85.00 294 GLU A O 1
ATOM 2423 N N . ASP A 1 295 ? -35.024 10.695 19.715 1.00 81.50 295 ASP A N 1
ATOM 2424 C CA . ASP A 1 295 ? -34.478 9.638 18.861 1.00 81.50 295 ASP A CA 1
ATOM 2425 C C . ASP A 1 295 ? -35.247 8.324 19.056 1.00 81.50 295 ASP A C 1
ATOM 2427 O O . ASP A 1 295 ? -34.902 7.497 19.903 1.00 81.50 295 ASP A O 1
ATOM 2431 N N . GLN A 1 296 ? -36.280 8.134 18.230 1.00 79.50 296 GLN A N 1
ATOM 2432 C CA . GLN A 1 296 ? -37.262 7.046 18.328 1.00 79.50 296 GLN A CA 1
ATOM 2433 C C . GLN A 1 296 ? -36.650 5.647 18.475 1.00 79.50 296 GLN A C 1
ATOM 2435 O O . GLN A 1 296 ? -37.245 4.788 19.122 1.00 79.50 296 GLN A O 1
ATOM 2440 N N . TYR A 1 297 ? -35.472 5.410 17.895 1.00 77.69 297 TYR A N 1
ATOM 2441 C CA . TYR A 1 297 ? -34.838 4.091 17.860 1.00 77.69 297 TYR A CA 1
ATOM 2442 C C . TYR A 1 297 ? -33.595 3.998 18.748 1.00 77.69 297 TYR A C 1
ATOM 2444 O O . TYR A 1 297 ? -32.783 3.091 18.559 1.00 77.69 297 TYR A O 1
ATOM 2452 N N . MET A 1 298 ? -33.412 4.916 19.705 1.00 86.62 298 MET A N 1
ATOM 2453 C CA . MET A 1 298 ? -32.306 4.821 20.656 1.00 86.62 298 MET A CA 1
ATOM 2454 C C . MET A 1 298 ? -32.395 3.501 21.445 1.00 86.62 298 MET A C 1
ATOM 2456 O O . MET A 1 298 ? -33.415 3.248 22.104 1.00 86.62 298 MET A O 1
ATOM 2460 N N . PRO A 1 299 ? -31.341 2.661 21.424 1.00 88.94 299 PRO A N 1
ATOM 2461 C CA . PRO A 1 299 ? -31.290 1.467 22.253 1.00 88.94 299 PRO A CA 1
ATOM 2462 C C . PRO A 1 299 ? -31.280 1.842 23.735 1.00 88.94 299 PRO A C 1
ATOM 2464 O O . PRO A 1 299 ? -30.397 2.572 24.193 1.00 88.94 299 PRO A O 1
ATOM 2467 N N . VAL A 1 300 ? -32.249 1.320 24.483 1.00 93.69 300 VAL A N 1
ATOM 2468 C CA . VAL A 1 300 ? -32.359 1.498 25.933 1.00 93.69 300 VAL A CA 1
ATOM 2469 C C . VAL A 1 300 ? -32.525 0.127 26.575 1.00 93.69 300 VAL A C 1
ATOM 2471 O O . VAL A 1 300 ? -33.280 -0.695 26.063 1.00 93.69 300 VAL A O 1
ATOM 2474 N N . LEU A 1 301 ? -31.815 -0.116 27.671 1.00 95.06 301 LEU A N 1
ATOM 2475 C CA . LEU A 1 301 ? -31.936 -1.291 28.524 1.00 95.06 301 LEU A CA 1
ATOM 2476 C C . LEU A 1 301 ? -32.317 -0.816 29.923 1.00 95.06 301 LEU A C 1
ATOM 2478 O O . LEU A 1 301 ? -31.569 -0.052 30.534 1.00 95.06 301 LEU A O 1
ATOM 2482 N N . LEU A 1 302 ? -33.464 -1.260 30.425 1.00 95.31 302 LEU A N 1
ATOM 2483 C CA . LEU A 1 302 ? -33.870 -0.977 31.797 1.00 95.31 302 LEU A CA 1
ATOM 2484 C C . LEU A 1 302 ? -33.471 -2.123 32.719 1.00 95.31 302 LEU A C 1
ATOM 2486 O O . LEU A 1 302 ? -33.484 -3.287 32.325 1.00 95.31 302 LEU A O 1
ATOM 2490 N N . GLN A 1 303 ? -33.133 -1.804 33.959 1.00 94.38 303 GLN A N 1
ATOM 2491 C CA . GLN A 1 303 ? -32.846 -2.793 34.992 1.00 94.38 303 GLN A CA 1
ATOM 2492 C C . GLN A 1 303 ? -33.550 -2.420 36.293 1.00 94.38 303 GLN A C 1
ATOM 2494 O O . GLN A 1 303 ? -33.776 -1.247 36.539 1.00 94.38 303 GLN A O 1
ATOM 2499 N N . SER A 1 304 ? -33.937 -3.395 37.119 1.00 92.81 304 SER A N 1
ATOM 2500 C CA . SER A 1 304 ? -34.477 -3.120 38.462 1.00 92.81 304 SER A CA 1
ATOM 2501 C C . SER A 1 304 ? -34.418 -4.347 39.377 1.00 92.81 304 SER A C 1
ATOM 2503 O O . SER A 1 304 ? -34.409 -5.492 38.921 1.00 92.81 304 SER A O 1
ATOM 2505 N N . MET A 1 305 ? -34.423 -4.119 40.696 1.00 87.56 305 MET A N 1
ATOM 2506 C CA . MET A 1 305 ? -34.635 -5.168 41.708 1.00 87.56 305 MET A CA 1
ATOM 2507 C C . MET A 1 305 ? -36.090 -5.668 41.750 1.00 87.56 305 MET A C 1
ATOM 2509 O O . MET A 1 305 ? -36.347 -6.759 42.280 1.00 87.56 305 MET A O 1
ATOM 2513 N N . LYS A 1 306 ? -37.044 -4.871 41.243 1.00 89.31 306 LYS A N 1
ATOM 2514 C CA . LYS 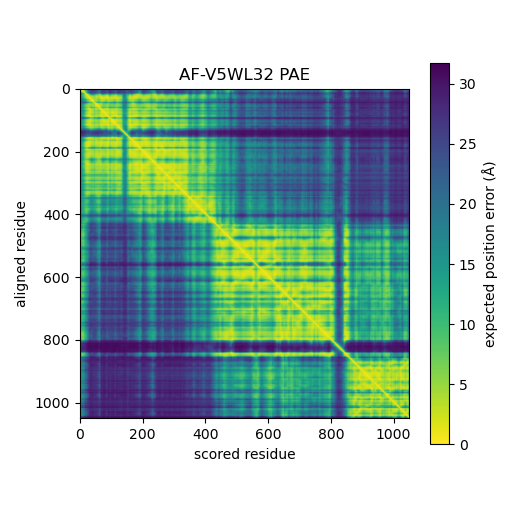A 1 306 ? -38.479 -5.181 41.218 1.00 89.31 306 LYS A CA 1
ATOM 2515 C C . LYS A 1 306 ? -38.857 -5.776 39.854 1.00 89.31 306 LYS A C 1
ATOM 2517 O O . LYS A 1 306 ? -39.081 -5.059 38.884 1.00 89.31 306 LYS A O 1
ATOM 2522 N N . GLY A 1 307 ? -38.991 -7.103 39.785 1.00 83.94 307 GLY A N 1
ATOM 2523 C CA . GLY A 1 307 ? -39.335 -7.815 38.542 1.00 83.94 307 GLY A CA 1
ATOM 2524 C C . GLY A 1 307 ? -40.704 -7.456 37.940 1.00 83.94 307 GLY A C 1
ATOM 2525 O O . GLY A 1 307 ? -40.939 -7.714 36.764 1.00 83.94 307 GLY A O 1
ATOM 2526 N N . GLN A 1 308 ? -41.594 -6.816 38.708 1.00 87.12 308 GLN A N 1
ATOM 2527 C CA . GLN A 1 308 ? -42.901 -6.348 38.227 1.00 87.12 308 GLN A CA 1
ATOM 2528 C C . GLN A 1 308 ? -42.790 -5.353 37.059 1.00 87.12 308 GLN A C 1
ATOM 2530 O O . GLN A 1 308 ? -43.644 -5.357 36.170 1.00 87.12 308 GLN A O 1
ATOM 2535 N N . TRP A 1 309 ? -41.704 -4.569 37.013 1.00 89.94 309 TRP A N 1
ATOM 2536 C CA . TRP A 1 309 ? -41.453 -3.587 35.957 1.00 89.94 309 TRP A CA 1
ATOM 2537 C C . TRP A 1 309 ? -41.179 -4.217 34.590 1.00 89.94 309 TRP A C 1
ATOM 2539 O O . TRP A 1 309 ? -41.325 -3.546 33.571 1.00 89.94 309 TRP A O 1
ATOM 2549 N N . LYS A 1 310 ? -40.891 -5.524 34.535 1.00 88.38 310 LYS A N 1
ATOM 2550 C CA . LYS A 1 310 ? -40.690 -6.261 33.281 1.00 88.38 310 LYS A CA 1
ATOM 2551 C C . LYS A 1 310 ? -41.893 -6.147 32.344 1.00 88.38 310 LYS A C 1
ATOM 2553 O O . LYS A 1 310 ? -41.725 -5.897 31.155 1.00 88.38 310 LYS A O 1
ATOM 2558 N N . THR A 1 311 ? -43.111 -6.278 32.873 1.00 88.00 311 THR A N 1
ATOM 2559 C CA . THR A 1 311 ? -44.345 -6.169 32.072 1.00 88.00 311 THR A CA 1
ATOM 2560 C C . THR A 1 311 ? -44.502 -4.771 31.475 1.00 88.00 311 THR A C 1
ATOM 2562 O O . THR A 1 311 ? -44.921 -4.620 30.331 1.00 88.00 311 THR A O 1
ATOM 2565 N N . GLU A 1 312 ? -44.136 -3.751 32.246 1.00 88.94 312 GLU A N 1
ATOM 2566 C CA . GLU A 1 312 ? -44.272 -2.348 31.863 1.00 88.94 312 GLU A CA 1
ATOM 2567 C C . GLU A 1 312 ? -43.199 -1.917 30.848 1.00 88.94 312 GLU A C 1
ATOM 2569 O O . GLU A 1 312 ? -43.491 -1.177 29.907 1.00 88.94 312 GLU A O 1
ATOM 2574 N N . ALA A 1 313 ? -41.987 -2.469 30.959 1.00 88.56 313 ALA A N 1
ATOM 2575 C CA . ALA A 1 313 ? -40.934 -2.333 29.957 1.00 88.56 313 ALA A CA 1
ATOM 2576 C C . ALA A 1 313 ? -41.293 -3.027 28.634 1.00 88.56 313 ALA A C 1
ATOM 2578 O O . ALA A 1 313 ? -41.138 -2.425 27.571 1.00 88.56 313 ALA A O 1
ATOM 2579 N N . HIS A 1 314 ? -41.875 -4.233 28.682 1.00 87.12 314 HIS A N 1
ATOM 2580 C CA . HIS A 1 314 ? -42.366 -4.918 27.481 1.00 87.12 314 HIS A CA 1
ATOM 2581 C C . HIS A 1 314 ? -43.465 -4.129 26.756 1.00 87.12 314 HIS A C 1
ATOM 2583 O O . HIS A 1 314 ? -43.470 -4.095 25.529 1.00 87.12 314 HIS A O 1
ATOM 2589 N N . ARG A 1 315 ? -44.362 -3.442 27.480 1.00 86.94 315 ARG A N 1
ATOM 2590 C CA . ARG A 1 315 ? -45.380 -2.569 26.860 1.00 86.94 315 ARG A CA 1
ATOM 2591 C C . ARG A 1 315 ? -44.781 -1.389 26.089 1.00 86.94 315 ARG A C 1
ATOM 2593 O O . ARG A 1 315 ? -45.395 -0.937 25.129 1.00 86.94 315 ARG A O 1
ATOM 2600 N N . ARG A 1 316 ? -43.606 -0.900 26.500 1.00 84.56 316 ARG A N 1
ATOM 2601 C CA . ARG A 1 316 ? -42.862 0.187 25.835 1.00 84.56 316 ARG A CA 1
ATOM 2602 C C . ARG A 1 316 ? -41.829 -0.307 24.818 1.00 84.56 316 ARG A C 1
ATOM 2604 O O . ARG A 1 316 ? -41.078 0.509 24.287 1.00 84.56 316 ARG A O 1
ATOM 2611 N N . ASP A 1 317 ? -41.767 -1.615 24.558 1.00 83.94 317 ASP A N 1
ATOM 2612 C CA . ASP A 1 317 ? -40.740 -2.229 23.708 1.00 83.94 317 ASP A CA 1
ATOM 2613 C C . ASP A 1 317 ? -39.313 -1.846 24.164 1.00 83.94 317 ASP A C 1
ATOM 2615 O O . ASP A 1 317 ? -38.473 -1.319 23.421 1.00 83.94 317 ASP A O 1
ATOM 2619 N N . ILE A 1 318 ? -39.069 -2.000 25.470 1.00 88.88 318 ILE A N 1
ATOM 2620 C CA . ILE A 1 318 ? -37.772 -1.762 26.105 1.00 88.88 318 ILE A CA 1
ATOM 2621 C C . ILE A 1 318 ? -37.272 -3.083 26.712 1.00 88.88 318 ILE A C 1
ATOM 2623 O O . ILE A 1 318 ? -37.950 -3.650 27.574 1.00 88.88 318 ILE A O 1
ATOM 2627 N N . PRO A 1 319 ? -36.088 -3.578 26.302 1.00 89.88 319 PRO A N 1
ATOM 2628 C CA . PRO A 1 319 ? -35.401 -4.673 26.977 1.00 89.88 319 PRO A CA 1
ATOM 2629 C C . PRO A 1 319 ? -35.244 -4.418 28.482 1.00 89.88 319 PRO A C 1
ATOM 2631 O O . PRO A 1 319 ? -34.892 -3.311 28.895 1.00 89.88 319 PRO A O 1
ATOM 2634 N N . PHE A 1 320 ? -35.471 -5.447 29.300 1.00 92.56 320 PHE A N 1
ATOM 2635 C CA . PHE A 1 320 ? -35.453 -5.335 30.759 1.00 92.56 320 PHE A CA 1
ATOM 2636 C C . PHE A 1 320 ? -34.648 -6.458 31.417 1.00 92.56 320 PHE A C 1
ATOM 2638 O O . PHE A 1 320 ? -34.875 -7.625 31.103 1.00 92.56 320 PHE A O 1
ATOM 2645 N N . ILE A 1 321 ? -33.790 -6.100 32.377 1.00 91.75 321 ILE A N 1
ATOM 2646 C CA . ILE A 1 321 ? -33.018 -7.020 33.220 1.00 91.75 321 ILE A CA 1
ATOM 2647 C C . ILE A 1 321 ? -33.522 -6.964 34.664 1.00 91.75 321 ILE A C 1
ATOM 2649 O O . ILE A 1 321 ? -33.528 -5.917 35.315 1.00 91.75 321 ILE A O 1
ATOM 2653 N N . CYS A 1 322 ? -33.882 -8.118 35.221 1.00 89.56 322 CYS A N 1
ATOM 2654 C CA . CYS A 1 322 ? -34.140 -8.229 36.654 1.00 89.56 322 CYS A CA 1
ATOM 2655 C C . CYS A 1 322 ? -32.815 -8.452 37.397 1.00 89.56 322 CYS A C 1
ATOM 2657 O O . CYS A 1 322 ? -32.151 -9.472 37.221 1.00 89.56 322 CYS A O 1
ATOM 2659 N N . LYS A 1 323 ? -32.442 -7.529 38.291 1.00 88.75 323 LYS A N 1
ATOM 2660 C CA . LYS A 1 323 ? -31.160 -7.549 39.026 1.00 88.75 323 LYS A CA 1
ATOM 2661 C C . LYS A 1 323 ? -30.975 -8.774 39.944 1.00 88.75 323 LYS A C 1
ATOM 2663 O O . LYS A 1 323 ? -29.872 -9.006 40.431 1.00 88.75 323 LYS A O 1
ATOM 2668 N N . LYS A 1 324 ? -32.042 -9.537 40.210 1.00 83.94 324 LYS A N 1
ATOM 2669 C CA . LYS A 1 324 ? -32.017 -10.766 41.024 1.00 83.94 324 LYS A CA 1
ATOM 2670 C C . LYS A 1 324 ? -31.825 -12.035 40.195 1.00 83.94 324 LYS A C 1
ATOM 2672 O O . LYS A 1 324 ? -31.580 -13.091 40.777 1.00 83.94 324 LYS A O 1
ATOM 2677 N N . ASP A 1 325 ? -31.963 -11.949 38.876 1.00 84.81 325 ASP A N 1
ATOM 2678 C CA . ASP A 1 325 ? -31.938 -13.129 38.028 1.00 84.81 325 ASP A CA 1
ATOM 2679 C C . ASP A 1 325 ? -30.486 -13.593 37.823 1.00 84.81 325 ASP A C 1
ATOM 2681 O O . ASP A 1 325 ? -29.591 -12.784 37.577 1.00 84.81 325 ASP A O 1
ATOM 2685 N N . PRO A 1 326 ? -30.204 -14.904 37.884 1.00 77.50 326 PRO A N 1
ATOM 2686 C CA . PRO A 1 326 ? -28.848 -15.417 37.682 1.00 77.50 326 PRO A CA 1
ATOM 2687 C C . PRO A 1 326 ? -28.342 -15.247 36.233 1.00 77.50 326 PRO A C 1
ATOM 2689 O O . PRO A 1 326 ? -27.155 -15.425 35.974 1.00 77.50 326 PRO A O 1
ATOM 2692 N N . GLY A 1 327 ? -29.224 -14.899 35.286 1.00 83.19 327 GLY A N 1
ATOM 2693 C CA . GLY A 1 327 ? -28.945 -14.783 33.849 1.00 83.19 327 GLY A CA 1
ATOM 2694 C C . GLY A 1 327 ? -28.500 -13.403 33.347 1.00 83.19 327 GLY A C 1
ATOM 2695 O O . GLY A 1 327 ? -28.364 -13.242 32.136 1.00 83.19 327 GLY A O 1
ATOM 2696 N N . ILE A 1 328 ? -28.241 -12.424 34.227 1.00 87.19 328 ILE A N 1
ATOM 2697 C CA . ILE A 1 328 ? -27.936 -11.020 33.856 1.00 87.19 328 ILE A CA 1
ATOM 2698 C C . ILE A 1 328 ? -26.854 -10.907 32.773 1.00 87.19 328 ILE A C 1
ATOM 2700 O O . ILE A 1 328 ? -26.976 -10.104 31.851 1.00 87.19 328 ILE A O 1
ATOM 2704 N N . ARG A 1 329 ? -25.796 -11.725 32.858 1.00 86.38 329 ARG A N 1
ATOM 2705 C CA . ARG A 1 329 ? -24.687 -11.698 31.892 1.00 86.38 329 ARG A CA 1
ATOM 2706 C C . ARG A 1 329 ? -25.138 -12.046 30.472 1.00 86.38 329 ARG A C 1
ATOM 2708 O O . ARG A 1 329 ? -24.681 -11.417 29.523 1.00 86.38 329 ARG A O 1
ATOM 2715 N N . GLU A 1 330 ? -26.022 -13.030 30.327 1.00 87.06 330 GLU A N 1
ATOM 2716 C CA . GLU A 1 330 ? -26.517 -13.457 29.016 1.00 87.06 330 GLU A CA 1
ATOM 2717 C C . GLU A 1 330 ? -27.505 -12.435 28.440 1.00 87.06 330 GLU A C 1
ATOM 2719 O O . GLU A 1 330 ? -27.429 -12.111 27.258 1.00 87.06 330 GLU A O 1
ATOM 2724 N N . GLU A 1 331 ? -28.361 -11.842 29.278 1.00 88.62 331 GLU A N 1
ATOM 2725 C CA . GLU A 1 331 ? -29.258 -10.755 28.862 1.00 88.62 331 GLU A CA 1
ATOM 2726 C C . GLU A 1 331 ? -28.474 -9.507 28.425 1.00 88.62 331 GLU A C 1
ATOM 2728 O O . GLU A 1 331 ? -28.777 -8.903 27.392 1.00 88.62 331 GLU A O 1
ATOM 2733 N N . LEU A 1 332 ? -27.409 -9.155 29.154 1.00 89.75 332 LEU A N 1
ATOM 2734 C CA . LEU A 1 332 ? -26.521 -8.061 28.774 1.00 89.75 332 LEU A CA 1
ATOM 2735 C C . LEU A 1 332 ? -25.819 -8.346 27.443 1.00 89.75 332 LEU A C 1
ATOM 2737 O O . LEU A 1 332 ? -25.799 -7.496 26.552 1.00 89.75 332 LEU A O 1
ATOM 2741 N N . ARG A 1 333 ? -25.270 -9.552 27.278 1.00 88.56 333 ARG A N 1
ATOM 2742 C CA . ARG A 1 333 ? -24.645 -9.980 26.023 1.00 88.56 333 ARG A CA 1
ATOM 2743 C C . ARG A 1 333 ? -25.629 -9.921 24.858 1.00 88.56 333 ARG A C 1
ATOM 2745 O O . ARG A 1 333 ? -25.263 -9.447 23.781 1.00 88.56 333 ARG A O 1
ATOM 2752 N N . HIS A 1 334 ? -26.864 -10.367 25.071 1.00 88.19 334 HIS A N 1
ATOM 2753 C CA . HIS A 1 334 ? -27.937 -10.283 24.088 1.00 88.19 334 HIS A CA 1
ATOM 2754 C C . HIS A 1 334 ? -28.188 -8.824 23.675 1.00 88.19 334 HIS A C 1
ATOM 2756 O O . HIS A 1 334 ? -28.176 -8.515 22.483 1.00 88.19 334 HIS A O 1
ATOM 2762 N N . PHE A 1 335 ? -28.311 -7.905 24.639 1.00 89.25 335 PHE A N 1
ATOM 2763 C CA . PHE A 1 335 ? -28.474 -6.475 24.362 1.00 89.25 335 PHE A CA 1
ATOM 2764 C C . PHE A 1 335 ? -27.298 -5.888 23.562 1.00 89.25 335 PHE A C 1
ATOM 2766 O O . PHE A 1 335 ? -27.503 -5.222 22.545 1.00 89.25 335 PHE A O 1
ATOM 2773 N N . LEU A 1 336 ? -26.053 -6.170 23.962 1.00 87.75 336 LEU A N 1
ATOM 2774 C CA . LEU A 1 336 ? -24.870 -5.688 23.240 1.00 87.75 336 LEU A CA 1
ATOM 2775 C C . LEU A 1 336 ? -24.839 -6.211 21.793 1.00 87.75 336 LEU A C 1
ATOM 2777 O O . LEU A 1 336 ? -24.586 -5.448 20.859 1.00 87.75 336 LEU A O 1
ATOM 2781 N N . ARG A 1 337 ? -25.126 -7.499 21.583 1.00 84.00 337 ARG A N 1
ATOM 2782 C CA . ARG A 1 337 ? -25.074 -8.116 20.251 1.00 84.00 337 ARG A CA 1
ATOM 2783 C C . ARG A 1 337 ? -26.168 -7.609 19.324 1.00 84.00 337 ARG A C 1
ATOM 2785 O O . ARG A 1 337 ? -25.857 -7.215 18.201 1.00 84.00 337 ARG A O 1
ATOM 2792 N N . PHE A 1 338 ? -27.416 -7.604 19.787 1.00 78.94 338 PHE A N 1
ATOM 2793 C CA . PHE A 1 338 ? -28.573 -7.395 18.915 1.00 78.94 338 PHE A CA 1
ATOM 2794 C C . PHE A 1 338 ? -29.082 -5.957 18.899 1.00 78.94 338 PHE A C 1
ATOM 2796 O O . PHE A 1 338 ? -29.525 -5.494 17.852 1.00 78.94 338 PHE A O 1
ATOM 2803 N N . ASN A 1 339 ? -28.977 -5.223 20.008 1.00 83.62 339 ASN A N 1
ATOM 2804 C CA . ASN A 1 339 ? -29.461 -3.843 20.078 1.00 83.62 339 ASN A CA 1
ATOM 2805 C C . ASN A 1 339 ? -28.349 -2.823 19.799 1.00 83.62 339 ASN A C 1
ATOM 2807 O O . ASN A 1 339 ? -28.616 -1.787 19.193 1.00 83.62 339 ASN A O 1
ATOM 2811 N N . LEU A 1 340 ? -27.102 -3.106 20.202 1.00 83.62 340 LEU A N 1
ATOM 2812 C CA . LEU A 1 340 ? -25.961 -2.209 19.950 1.00 83.62 340 LEU A CA 1
ATOM 2813 C C . LEU A 1 340 ? -25.120 -2.588 18.717 1.00 83.62 340 LEU A C 1
ATOM 2815 O O . LEU A 1 340 ? -24.232 -1.825 18.336 1.00 83.62 340 LEU A O 1
ATOM 2819 N N . GLY A 1 341 ? -25.416 -3.718 18.063 1.00 79.44 341 GLY A N 1
ATOM 2820 C CA . GLY A 1 341 ? -24.819 -4.115 16.782 1.00 79.44 341 GLY A CA 1
ATOM 2821 C C . GLY A 1 341 ? -23.434 -4.762 16.873 1.00 79.44 341 GLY A C 1
ATOM 2822 O O . GLY A 1 341 ? -22.741 -4.833 15.861 1.00 79.44 341 GLY A O 1
ATOM 2823 N N . PHE A 1 342 ? -23.020 -5.222 18.057 1.00 80.56 342 PHE A N 1
ATOM 2824 C CA . PHE A 1 342 ? -21.719 -5.869 18.260 1.00 80.56 342 PHE A CA 1
ATOM 2825 C C . PHE A 1 342 ? -21.650 -7.335 17.796 1.00 80.56 342 PHE A C 1
ATOM 2827 O O . PHE A 1 342 ? -20.573 -7.925 17.818 1.00 80.56 342 PHE A O 1
ATOM 2834 N N . GLY A 1 343 ? -22.783 -7.939 17.434 1.00 79.12 343 GLY A N 1
ATOM 2835 C CA . GLY A 1 343 ? -22.851 -9.310 16.926 1.00 79.12 343 GLY A CA 1
ATOM 2836 C C . GLY A 1 343 ? -22.977 -9.389 15.405 1.00 79.12 343 GLY A C 1
ATOM 2837 O O . GLY A 1 343 ? -22.860 -8.392 14.687 1.00 79.12 343 GLY A O 1
ATOM 2838 N N . ASP A 1 344 ? -23.273 -10.596 14.923 1.00 82.88 344 ASP A N 1
ATOM 2839 C CA . ASP A 1 344 ? -23.666 -10.810 13.531 1.00 82.88 344 ASP A CA 1
ATOM 2840 C C . ASP A 1 344 ? -24.883 -9.943 13.181 1.00 82.88 344 ASP A C 1
ATOM 2842 O O . ASP A 1 344 ? -25.798 -9.766 13.993 1.00 82.88 344 ASP A O 1
ATOM 2846 N N . PHE A 1 345 ? -24.941 -9.452 11.946 1.00 85.88 345 PHE A N 1
ATOM 2847 C CA . PHE A 1 345 ? -26.166 -8.852 11.442 1.00 85.88 345 PHE A CA 1
ATOM 2848 C C . PHE A 1 345 ? -27.165 -9.958 11.111 1.00 85.88 345 PHE A C 1
ATOM 2850 O O . PHE A 1 345 ? -26.945 -10.742 10.186 1.00 85.88 345 PHE A O 1
ATOM 2857 N N . ILE A 1 346 ? -28.268 -10.017 11.852 1.00 86.94 346 ILE A N 1
ATOM 2858 C CA . ILE A 1 346 ? -29.356 -10.958 11.587 1.00 86.94 346 ILE A CA 1
ATOM 2859 C C . ILE A 1 346 ? -30.427 -10.244 10.772 1.00 86.94 346 ILE A C 1
ATOM 2861 O O . ILE A 1 346 ? -31.054 -9.314 11.275 1.00 86.94 346 ILE A O 1
ATOM 2865 N N . PHE A 1 347 ? -30.651 -10.706 9.545 1.00 88.81 347 PHE A N 1
ATOM 2866 C CA . PHE A 1 347 ? -31.770 -10.278 8.716 1.00 88.81 347 PHE A CA 1
ATOM 2867 C C . PHE A 1 347 ? -33.061 -10.923 9.222 1.00 88.81 347 PHE A C 1
ATOM 2869 O O . PHE A 1 347 ? -33.134 -12.147 9.350 1.00 88.81 347 PHE A O 1
ATOM 2876 N N . ARG A 1 348 ? -34.064 -10.097 9.524 1.00 87.38 348 ARG A N 1
ATOM 2877 C CA . ARG A 1 348 ? -35.347 -10.491 10.116 1.00 87.38 348 ARG A CA 1
ATOM 2878 C C . ARG A 1 348 ? -36.539 -9.953 9.330 1.00 87.38 348 ARG A C 1
ATOM 2880 O O . ARG A 1 348 ? -36.404 -8.966 8.603 1.00 87.38 348 ARG A O 1
ATOM 2887 N N . THR A 1 349 ? -37.687 -10.596 9.503 1.00 84.75 349 THR A N 1
ATOM 2888 C CA . THR A 1 349 ? -39.011 -10.117 9.060 1.00 84.75 349 THR A CA 1
ATOM 2889 C C . THR A 1 349 ? -39.634 -9.157 10.088 1.00 84.75 349 THR A C 1
ATOM 2891 O O . THR A 1 349 ? -39.072 -8.938 11.165 1.00 84.75 349 THR A O 1
ATOM 2894 N N . GLU A 1 350 ? -40.817 -8.597 9.790 1.00 78.06 350 GLU A N 1
ATOM 2895 C CA . GLU A 1 350 ? -41.584 -7.814 10.776 1.00 78.06 350 GLU A CA 1
ATOM 2896 C C . GLU A 1 350 ? -42.044 -8.650 11.985 1.00 78.06 350 GLU A C 1
ATOM 2898 O O . GLU A 1 350 ? -42.190 -8.090 13.069 1.00 78.06 350 GLU A O 1
ATOM 2903 N N . GLU A 1 351 ? -42.188 -9.975 11.841 1.00 77.56 351 GLU A N 1
ATOM 2904 C CA . GLU A 1 351 ? -42.482 -10.898 12.951 1.00 77.56 351 GLU A CA 1
ATOM 2905 C C . GLU A 1 351 ? -41.224 -11.360 13.714 1.00 77.56 351 GLU A C 1
ATOM 2907 O O . GLU A 1 351 ? -41.276 -12.307 14.498 1.00 77.56 351 GLU A O 1
ATOM 2912 N N . GLU A 1 352 ? -40.079 -10.713 13.476 1.00 73.38 352 GLU A N 1
ATOM 2913 C CA . GLU A 1 352 ? -38.771 -11.016 14.071 1.00 73.38 352 GLU A CA 1
ATOM 2914 C C . GLU A 1 352 ? -38.199 -12.411 13.764 1.00 73.38 352 GLU A C 1
ATOM 2916 O O . GLU A 1 352 ? -37.250 -12.852 14.420 1.00 73.38 352 GLU A O 1
ATOM 2921 N N . THR A 1 353 ? -38.703 -13.098 12.737 1.00 83.50 353 THR A N 1
ATOM 2922 C CA . THR A 1 353 ? -38.154 -14.395 12.319 1.00 83.50 353 THR A CA 1
ATOM 2923 C C . THR A 1 353 ? -36.818 -14.216 11.590 1.00 83.50 353 THR A C 1
ATOM 2925 O O . THR A 1 353 ? -36.691 -13.378 10.698 1.00 83.50 353 THR A O 1
ATOM 2928 N N . GLU A 1 354 ? -35.791 -14.978 11.991 1.00 89.25 354 GLU A N 1
ATOM 2929 C CA . GLU A 1 354 ? -34.454 -14.956 11.371 1.00 89.25 354 GLU A CA 1
ATOM 2930 C C . GLU A 1 354 ? -34.502 -15.578 9.967 1.00 89.25 354 GLU A C 1
ATOM 2932 O O . GLU A 1 354 ? -34.903 -16.729 9.804 1.00 89.25 354 GLU A O 1
ATOM 2937 N N . ILE A 1 355 ? -34.072 -14.812 8.960 1.00 89.81 355 ILE A N 1
ATOM 2938 C CA . ILE A 1 355 ? -33.975 -15.246 7.558 1.00 89.81 355 ILE A CA 1
ATOM 2939 C C . ILE A 1 355 ? -32.550 -15.721 7.267 1.00 89.81 355 ILE A C 1
ATOM 2941 O O . ILE A 1 355 ? -32.330 -16.827 6.779 1.00 89.81 355 ILE A O 1
ATOM 2945 N N . GLN A 1 356 ? -31.569 -14.860 7.549 1.00 91.25 356 GLN A N 1
ATOM 2946 C CA . GLN A 1 356 ? -30.159 -15.118 7.275 1.00 91.25 356 GLN A CA 1
ATOM 2947 C C . GLN A 1 356 ? -29.261 -14.243 8.155 1.00 91.25 356 GLN A C 1
ATOM 2949 O O . GLN A 1 356 ? -29.698 -13.237 8.716 1.00 91.25 356 GLN A O 1
ATOM 2954 N N . ARG A 1 357 ? -27.983 -14.607 8.258 1.00 88.88 357 ARG A N 1
ATOM 2955 C CA . ARG A 1 357 ? -27.023 -14.008 9.187 1.00 88.88 357 ARG A CA 1
ATOM 2956 C C . ARG A 1 357 ? -25.711 -13.656 8.498 1.00 88.88 357 ARG A C 1
ATOM 2958 O O . ARG A 1 357 ? -25.170 -14.474 7.758 1.00 88.88 357 ARG A O 1
ATOM 2965 N N . ALA A 1 358 ? -25.189 -12.465 8.780 1.00 86.19 358 ALA A N 1
ATOM 2966 C CA . ALA A 1 358 ? -23.907 -11.979 8.285 1.00 86.19 358 ALA A CA 1
ATOM 2967 C C . ALA A 1 358 ? -22.928 -11.704 9.435 1.00 86.19 358 ALA A C 1
ATOM 2969 O O . ALA A 1 358 ? -23.148 -10.790 10.228 1.00 86.19 358 ALA A O 1
ATOM 2970 N N . SER A 1 359 ? -21.822 -12.448 9.493 1.00 79.12 359 SER A N 1
ATOM 2971 C CA . SER A 1 359 ? -20.817 -12.313 10.562 1.00 79.12 359 SER A CA 1
ATOM 2972 C C . SER A 1 359 ? -19.750 -11.252 10.300 1.00 79.12 359 SER A C 1
ATOM 2974 O O . SER A 1 359 ? -18.973 -10.908 11.184 1.00 79.12 359 SER A O 1
ATOM 2976 N N . ASN A 1 360 ? -19.673 -10.729 9.079 1.00 72.94 360 ASN A N 1
ATOM 2977 C CA . ASN A 1 360 ? -18.707 -9.709 8.685 1.00 72.94 360 ASN A CA 1
ATOM 2978 C C . ASN A 1 360 ? -19.236 -8.911 7.478 1.00 72.94 360 ASN A C 1
ATOM 2980 O O . ASN A 1 360 ? -20.249 -9.261 6.865 1.00 72.94 360 ASN A O 1
ATOM 2984 N N . LEU A 1 361 ? -18.530 -7.835 7.110 1.00 73.38 361 LEU A N 1
ATOM 2985 C CA . LEU A 1 361 ? -18.888 -6.971 5.974 1.00 73.38 361 LEU A CA 1
ATOM 2986 C C . LEU A 1 361 ? -18.981 -7.741 4.642 1.00 73.38 361 LEU A C 1
ATOM 2988 O O . LEU A 1 361 ? -19.811 -7.406 3.794 1.00 73.38 361 LEU A O 1
ATOM 2992 N N . LYS A 1 362 ? -18.158 -8.784 4.458 1.00 70.88 362 LYS A N 1
ATOM 2993 C CA . LYS A 1 362 ? -18.149 -9.622 3.251 1.00 70.88 362 LYS A CA 1
ATOM 2994 C C . LYS A 1 362 ? -19.445 -10.428 3.145 1.00 70.88 362 LYS A C 1
ATOM 2996 O O . LYS A 1 362 ? -20.118 -10.333 2.118 1.00 70.88 362 LYS A O 1
ATOM 3001 N N . ASP A 1 363 ? -19.843 -11.130 4.204 1.00 79.31 363 ASP A N 1
ATOM 3002 C CA . ASP A 1 363 ? -21.105 -11.876 4.258 1.00 79.31 363 ASP A CA 1
ATOM 3003 C C . ASP A 1 363 ? -22.310 -10.964 4.061 1.00 79.31 363 ASP A C 1
ATOM 3005 O O . ASP A 1 363 ? -23.200 -11.282 3.271 1.00 79.31 363 ASP A O 1
ATOM 3009 N N . PHE A 1 364 ? -22.296 -9.792 4.703 1.00 83.94 364 PHE A N 1
ATOM 3010 C CA . PHE A 1 364 ? -23.361 -8.806 4.569 1.00 83.94 364 PHE A CA 1
ATOM 3011 C C . PHE A 1 364 ? -23.546 -8.392 3.103 1.00 83.94 364 PHE A C 1
ATOM 3013 O O . PHE A 1 364 ? -24.663 -8.409 2.588 1.00 83.94 364 PHE A O 1
ATOM 3020 N N . SER A 1 365 ? -22.448 -8.071 2.405 1.00 77.25 365 SER A N 1
ATOM 3021 C CA . SER A 1 365 ? -22.479 -7.621 1.005 1.00 77.25 365 SER A CA 1
ATOM 3022 C C . SER A 1 365 ? -23.003 -8.671 0.019 1.00 77.25 365 SER A C 1
ATOM 3024 O O . SER A 1 365 ? -23.530 -8.312 -1.036 1.00 77.25 365 SER A O 1
ATOM 3026 N N . ARG A 1 366 ? -22.863 -9.958 0.358 1.00 82.44 366 ARG A N 1
ATOM 3027 C CA . ARG A 1 366 ? -23.411 -11.078 -0.410 1.00 82.44 366 ARG A CA 1
ATOM 3028 C C . ARG A 1 366 ? -24.902 -11.238 -0.125 1.00 82.44 366 ARG A C 1
ATOM 3030 O O . ARG A 1 366 ? -25.691 -11.240 -1.057 1.00 82.44 366 ARG A O 1
ATOM 3037 N N . ILE A 1 367 ? -25.275 -11.313 1.152 1.00 88.56 367 ILE A N 1
ATOM 3038 C CA . ILE A 1 367 ? -26.652 -11.591 1.588 1.00 88.56 367 ILE A CA 1
ATOM 3039 C C . ILE A 1 367 ? -27.612 -10.472 1.177 1.00 88.56 367 ILE A C 1
ATOM 3041 O O . ILE A 1 367 ? -28.710 -10.750 0.704 1.00 88.56 367 ILE A O 1
ATOM 3045 N N . ILE A 1 368 ? -27.192 -9.206 1.278 1.00 86.81 368 ILE A N 1
ATOM 3046 C CA . ILE A 1 368 ? -28.042 -8.055 0.937 1.00 86.81 368 ILE A CA 1
ATOM 3047 C C . ILE A 1 368 ? -28.498 -8.052 -0.533 1.00 86.81 368 ILE A C 1
ATOM 3049 O O . ILE A 1 368 ? -29.448 -7.354 -0.868 1.00 86.81 368 ILE A O 1
ATOM 3053 N N . ARG A 1 369 ? -27.840 -8.808 -1.424 1.00 85.00 369 ARG A N 1
ATOM 3054 C CA . ARG A 1 369 ? -28.243 -8.916 -2.835 1.00 85.00 369 ARG A CA 1
ATOM 3055 C C . ARG A 1 369 ? -29.517 -9.731 -2.999 1.00 85.00 369 ARG A C 1
ATOM 3057 O O . ARG A 1 369 ? -30.378 -9.313 -3.760 1.00 85.00 369 ARG A O 1
ATOM 3064 N N . ASP A 1 370 ? -29.663 -10.794 -2.214 1.00 87.56 370 ASP A N 1
ATOM 3065 C CA . ASP A 1 370 ? -30.715 -11.799 -2.391 1.00 87.56 370 ASP A CA 1
ATOM 3066 C C . ASP A 1 370 ? -31.782 -11.762 -1.279 1.00 87.56 370 ASP A C 1
ATOM 3068 O O . ASP A 1 370 ? -32.796 -12.451 -1.364 1.00 87.56 370 ASP A O 1
ATOM 3072 N N . ILE A 1 371 ? -31.583 -10.957 -0.227 1.00 90.81 371 ILE A N 1
ATOM 3073 C CA . ILE A 1 371 ? -32.513 -10.878 0.910 1.00 90.81 371 ILE A CA 1
ATOM 3074 C C . ILE A 1 371 ? -33.872 -10.266 0.504 1.00 90.81 371 ILE A C 1
ATOM 3076 O O . ILE A 1 371 ? -33.882 -9.363 -0.333 1.00 90.81 371 ILE A O 1
ATOM 3080 N N . PRO A 1 372 ? -35.016 -10.674 1.088 1.00 90.31 372 PRO A N 1
ATOM 3081 C CA . PRO A 1 372 ? -36.320 -10.069 0.794 1.00 90.31 372 PRO A CA 1
ATOM 3082 C C . PRO A 1 372 ? -36.418 -8.565 1.108 1.00 90.31 372 PRO A C 1
ATOM 3084 O O . PRO A 1 372 ? -35.874 -8.085 2.106 1.00 90.31 372 PRO A O 1
ATOM 3087 N N . ASP A 1 373 ? -37.175 -7.829 0.287 1.00 88.25 373 ASP A N 1
ATOM 3088 C CA . ASP A 1 373 ? -37.397 -6.376 0.415 1.00 88.25 373 ASP A CA 1
ATOM 3089 C C . ASP A 1 373 ? -37.996 -5.967 1.771 1.00 88.25 373 ASP A C 1
ATOM 3091 O O . ASP A 1 373 ? -37.609 -4.949 2.351 1.00 88.25 373 ASP A O 1
ATOM 3095 N N . GLU A 1 374 ? -38.908 -6.780 2.307 1.00 87.00 374 GLU A N 1
ATOM 3096 C CA . GLU A 1 374 ? -39.534 -6.568 3.619 1.00 87.00 374 GLU A CA 1
ATOM 3097 C C . GLU A 1 374 ? -38.499 -6.491 4.751 1.00 87.00 374 GLU A C 1
ATOM 3099 O O . GLU A 1 374 ? -38.590 -5.626 5.625 1.00 87.00 374 GLU A O 1
ATOM 3104 N N . SER A 1 375 ? -37.453 -7.322 4.685 1.00 89.19 375 SER A N 1
ATOM 3105 C CA . SER A 1 375 ? -36.374 -7.333 5.671 1.00 89.19 375 SER A CA 1
ATOM 3106 C C . SER A 1 375 ? -35.525 -6.068 5.558 1.00 89.19 375 SER A C 1
ATOM 3108 O O . SER A 1 375 ? -35.231 -5.412 6.561 1.00 89.19 375 SER A O 1
ATOM 3110 N N . ILE A 1 376 ? -35.191 -5.651 4.330 1.00 87.19 376 ILE A N 1
ATOM 3111 C CA . ILE A 1 376 ? -34.449 -4.402 4.096 1.00 87.19 376 ILE A CA 1
ATOM 3112 C C . ILE A 1 376 ? -35.211 -3.217 4.686 1.00 87.19 376 ILE A C 1
ATOM 3114 O O . ILE A 1 376 ? -34.622 -2.401 5.398 1.00 87.19 376 ILE A O 1
ATOM 3118 N N . LEU A 1 377 ? -36.518 -3.137 4.438 1.00 84.06 377 LEU A N 1
ATOM 3119 C CA . LEU A 1 377 ? -37.354 -2.053 4.936 1.00 84.06 377 LEU A CA 1
ATOM 3120 C C . LEU A 1 377 ? -37.465 -2.070 6.469 1.00 84.06 377 LEU A C 1
ATOM 3122 O O . LEU A 1 377 ? -37.344 -1.015 7.100 1.00 84.06 377 LEU A O 1
ATOM 3126 N N . TYR A 1 378 ? -37.630 -3.253 7.069 1.00 84.25 378 TYR A N 1
ATOM 3127 C CA . TYR A 1 378 ? -37.653 -3.446 8.520 1.00 84.25 378 TYR A CA 1
ATOM 3128 C C . TYR A 1 378 ? -36.375 -2.911 9.185 1.00 84.25 378 TYR A C 1
ATOM 3130 O O . TYR A 1 378 ? -36.448 -2.103 10.119 1.00 84.25 378 TYR A O 1
ATOM 3138 N N . HIS A 1 379 ? -35.205 -3.306 8.672 1.00 84.94 379 HIS A N 1
ATOM 3139 C CA . HIS A 1 379 ? -33.906 -2.904 9.215 1.00 84.94 379 HIS A CA 1
ATOM 3140 C C . HIS A 1 379 ? -33.550 -1.444 8.915 1.00 84.94 379 HIS A C 1
ATOM 3142 O O . HIS A 1 379 ? -32.949 -0.776 9.762 1.00 84.94 379 HIS A O 1
ATOM 3148 N N . ALA A 1 380 ? -33.930 -0.926 7.743 1.00 80.75 380 ALA A N 1
ATOM 3149 C CA . ALA A 1 380 ? -33.698 0.466 7.369 1.00 80.75 380 ALA A CA 1
ATOM 3150 C C . ALA A 1 380 ? -34.503 1.432 8.249 1.00 80.75 380 ALA A C 1
ATOM 3152 O O . ALA A 1 380 ? -33.949 2.421 8.725 1.00 80.75 380 ALA A O 1
ATOM 3153 N N . ARG A 1 381 ? -35.784 1.133 8.520 1.00 76.00 381 ARG A N 1
ATOM 3154 C CA . ARG A 1 381 ? -36.644 1.959 9.392 1.00 76.00 381 ARG A CA 1
ATOM 3155 C C . ARG A 1 381 ? -36.107 2.057 10.819 1.00 76.00 381 ARG A C 1
ATOM 3157 O O . ARG A 1 381 ? -36.185 3.120 11.416 1.00 76.00 381 ARG A O 1
ATOM 3164 N N . ARG A 1 382 ? -35.530 0.970 11.338 1.00 75.31 382 ARG A N 1
ATOM 3165 C CA . ARG A 1 382 ? -35.013 0.868 12.715 1.00 75.31 382 ARG A CA 1
ATOM 3166 C C . ARG A 1 382 ? -33.528 1.224 12.852 1.00 75.31 382 ARG A C 1
ATOM 3168 O O . ARG A 1 382 ? -32.924 0.970 13.887 1.00 75.31 382 ARG A O 1
ATOM 3175 N N . ASN A 1 383 ? -32.912 1.797 11.814 1.00 75.56 383 ASN A N 1
ATOM 3176 C CA . ASN A 1 383 ? -31.494 2.182 11.787 1.00 75.56 383 ASN A CA 1
ATOM 3177 C C . ASN A 1 383 ? -30.488 1.033 12.018 1.00 75.56 383 ASN A C 1
ATOM 3179 O O . ASN A 1 383 ? -29.299 1.306 12.219 1.00 75.56 383 ASN A O 1
ATOM 3183 N N . HIS A 1 384 ? -30.910 -0.234 11.920 1.00 82.75 384 HIS A N 1
ATOM 3184 C CA . HIS A 1 384 ? -30.078 -1.404 12.225 1.00 82.75 384 HIS A CA 1
ATOM 3185 C C . HIS A 1 384 ? -28.789 -1.434 11.389 1.00 82.75 384 HIS A C 1
ATOM 3187 O O . HIS A 1 384 ? -27.711 -1.677 11.931 1.00 82.75 384 HIS A O 1
ATOM 3193 N N . PHE A 1 385 ? -28.867 -1.107 10.092 1.00 82.81 385 PHE A N 1
ATOM 3194 C CA . PHE A 1 385 ? -27.693 -1.050 9.210 1.00 82.81 385 PHE A CA 1
ATOM 3195 C C . PHE A 1 385 ? -26.653 -0.030 9.682 1.00 82.81 385 PHE A C 1
ATOM 3197 O O . PHE A 1 385 ? -25.461 -0.326 9.738 1.00 82.81 385 PHE A O 1
ATOM 3204 N N . SER A 1 386 ? -27.107 1.167 10.064 1.00 77.44 386 SER A N 1
ATOM 3205 C CA . SER A 1 386 ? -26.217 2.227 10.535 1.00 77.44 386 SER A CA 1
ATOM 3206 C C . SER A 1 386 ? -25.572 1.874 11.877 1.00 77.44 386 SER A C 1
ATOM 3208 O O . SER A 1 386 ? -24.379 2.107 12.053 1.00 77.44 386 SER A O 1
ATOM 3210 N N . THR A 1 387 ? -26.326 1.258 12.794 1.00 77.12 387 THR A N 1
ATOM 3211 C CA . THR A 1 387 ? -25.829 0.815 14.103 1.00 77.12 387 THR A CA 1
ATOM 32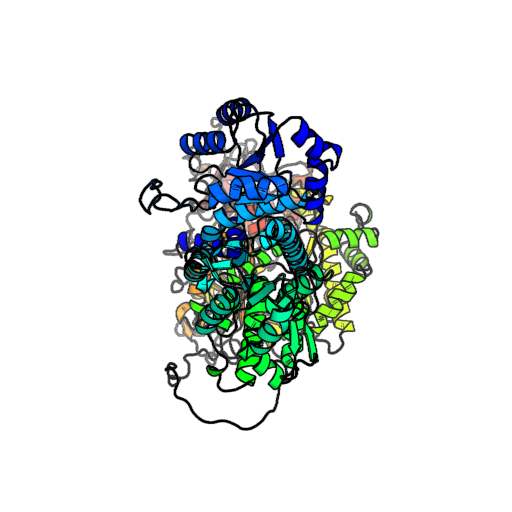12 C C . THR A 1 387 ? -24.767 -0.267 13.949 1.00 77.12 387 THR A C 1
ATOM 3214 O O . THR A 1 387 ? -23.691 -0.145 14.532 1.00 77.12 387 THR A O 1
ATOM 3217 N N . TRP A 1 388 ? -25.021 -1.266 13.101 1.00 81.69 388 TRP A N 1
ATOM 3218 C CA . TRP A 1 388 ? -24.083 -2.358 12.848 1.00 81.69 388 TRP A CA 1
ATOM 3219 C C . TRP A 1 388 ? -22.793 -1.884 12.167 1.00 81.69 388 TRP A C 1
ATOM 3221 O O . TRP A 1 388 ? -21.700 -2.195 12.638 1.00 81.69 388 TRP A O 1
ATOM 3231 N N . LEU A 1 389 ? -22.895 -1.038 11.132 1.00 75.88 389 LEU A N 1
ATOM 3232 C CA . LEU A 1 389 ? -21.731 -0.421 10.481 1.00 75.88 389 LEU A CA 1
ATOM 3233 C C . LEU A 1 389 ? -20.885 0.399 11.459 1.00 75.88 389 LEU A C 1
ATOM 3235 O O . LEU A 1 389 ? -19.660 0.292 11.461 1.00 75.88 389 LEU A O 1
ATOM 3239 N N . MET A 1 390 ? -21.529 1.199 12.313 1.00 72.75 390 MET A N 1
ATOM 3240 C CA . MET A 1 390 ? -20.822 1.971 13.337 1.00 72.75 390 MET A CA 1
ATOM 3241 C C . MET A 1 390 ? -20.126 1.065 14.358 1.00 72.75 390 MET A C 1
ATOM 3243 O O . MET A 1 390 ? -19.006 1.372 14.753 1.00 72.75 390 MET A O 1
ATOM 3247 N N . ALA A 1 391 ? -20.745 -0.046 14.770 1.00 72.06 391 ALA A N 1
ATOM 3248 C CA . ALA A 1 391 ? -20.113 -1.016 15.667 1.00 72.06 391 ALA A CA 1
ATOM 3249 C C . ALA A 1 391 ? -18.879 -1.683 15.028 1.00 72.06 391 ALA A C 1
ATOM 3251 O O . ALA A 1 391 ? -17.895 -1.943 15.715 1.00 72.06 391 ALA A O 1
ATOM 3252 N N . HIS A 1 392 ? -18.889 -1.874 13.705 1.00 72.00 392 HIS A N 1
ATOM 3253 C CA . HIS A 1 392 ? -17.781 -2.461 12.939 1.00 72.00 392 HIS A CA 1
ATOM 3254 C C . HIS A 1 392 ? -16.673 -1.461 12.561 1.00 72.00 392 HIS A C 1
ATOM 3256 O O . HIS A 1 392 ? -15.666 -1.845 11.962 1.00 72.00 392 HIS A O 1
ATOM 3262 N N . GLY A 1 393 ? -16.809 -0.186 12.931 1.00 66.25 393 GLY A N 1
ATOM 3263 C CA . GLY A 1 393 ? -15.801 0.843 12.673 1.00 66.25 393 GLY A CA 1
ATOM 3264 C C . GLY A 1 393 ? -16.038 1.694 11.419 1.00 66.25 393 GLY A C 1
ATOM 3265 O O . GLY A 1 393 ? -15.220 2.553 11.105 1.00 66.25 393 GLY A O 1
ATOM 3266 N N . GLU A 1 394 ? -17.162 1.512 10.721 1.00 69.88 394 GLU A N 1
ATOM 3267 C CA . GLU A 1 394 ? -17.494 2.194 9.460 1.00 69.88 394 GLU A CA 1
ATOM 3268 C C . GLU A 1 394 ? -18.342 3.452 9.689 1.00 69.88 394 GLU A C 1
ATOM 3270 O O . GLU A 1 394 ? -19.473 3.601 9.214 1.00 69.88 394 GLU A O 1
ATOM 3275 N N . PHE A 1 395 ? -17.800 4.379 10.477 1.00 63.62 395 PHE A N 1
ATOM 3276 C CA . PHE A 1 395 ? -18.554 5.497 11.047 1.00 63.62 395 PHE A CA 1
ATOM 3277 C C . PHE A 1 395 ? -19.025 6.536 10.030 1.00 63.62 395 PHE A C 1
ATOM 3279 O O . PHE A 1 395 ? -20.147 7.028 10.151 1.00 63.62 395 PHE A O 1
ATOM 3286 N N . GLU A 1 396 ? -18.206 6.898 9.036 1.00 62.69 396 GLU A N 1
ATOM 3287 C CA . GLU A 1 396 ? -18.619 7.874 8.017 1.00 62.69 396 GLU A CA 1
ATOM 3288 C C . GLU A 1 396 ? -19.821 7.364 7.228 1.00 62.69 396 GLU A C 1
ATOM 3290 O O . GLU A 1 396 ? -20.804 8.085 7.032 1.00 62.69 396 GLU A O 1
ATOM 3295 N N . THR A 1 397 ? -19.754 6.100 6.818 1.00 67.38 397 THR A N 1
ATOM 3296 C CA . THR A 1 397 ? -20.826 5.429 6.096 1.00 67.38 397 THR A CA 1
ATOM 3297 C C . THR A 1 397 ? -22.053 5.277 6.986 1.00 67.38 397 THR A C 1
ATOM 3299 O O . THR A 1 397 ? -23.136 5.711 6.599 1.00 67.38 397 THR A O 1
ATOM 3302 N N . GLY A 1 398 ? -21.887 4.796 8.222 1.00 68.31 398 GLY A N 1
ATOM 3303 C CA . GLY A 1 398 ? -22.975 4.703 9.195 1.00 68.31 398 GLY A CA 1
ATOM 3304 C C . GLY A 1 398 ? -23.660 6.050 9.461 1.00 68.31 398 GLY A C 1
ATOM 3305 O O . GLY A 1 398 ? -24.886 6.118 9.526 1.00 68.31 398 GLY A O 1
ATOM 3306 N N . ARG A 1 399 ? -22.910 7.159 9.559 1.00 66.12 399 ARG A N 1
ATOM 3307 C CA . ARG A 1 399 ? -23.474 8.510 9.753 1.00 66.12 399 ARG A CA 1
ATOM 3308 C C . ARG A 1 399 ? -24.244 8.997 8.532 1.00 66.12 399 ARG A C 1
ATOM 3310 O O . ARG A 1 399 ? -25.331 9.550 8.695 1.00 66.12 399 ARG A O 1
ATOM 3317 N N . LYS A 1 400 ? -23.701 8.792 7.327 1.00 67.44 400 LYS A N 1
ATOM 3318 C CA . LYS A 1 400 ? -24.401 9.092 6.067 1.00 67.44 400 LYS A CA 1
ATOM 3319 C C . LYS A 1 400 ? -25.709 8.301 5.969 1.00 67.44 400 LYS A C 1
ATOM 3321 O O . LYS A 1 400 ? -26.699 8.859 5.506 1.00 67.44 400 LYS A O 1
ATOM 3326 N N . MET A 1 401 ? -25.720 7.051 6.442 1.00 70.75 401 MET A N 1
ATOM 3327 C CA . MET A 1 401 ? -26.924 6.217 6.503 1.00 70.75 401 MET A CA 1
ATOM 3328 C C . MET A 1 401 ? -27.940 6.736 7.524 1.00 70.75 401 MET A C 1
ATOM 3330 O O . MET A 1 401 ? -29.082 6.967 7.158 1.00 70.75 401 MET A O 1
ATOM 3334 N N . ARG A 1 402 ? -27.533 7.013 8.771 1.00 65.69 402 ARG A N 1
ATOM 3335 C CA . ARG A 1 402 ? -28.441 7.515 9.824 1.00 65.69 402 ARG A CA 1
ATOM 3336 C C . ARG A 1 402 ? -29.075 8.870 9.476 1.00 65.69 402 ARG A C 1
ATOM 3338 O O . ARG A 1 402 ? -30.181 9.162 9.910 1.00 65.69 402 ARG A O 1
ATOM 3345 N N . GLY A 1 403 ? -28.384 9.700 8.688 1.00 57.09 403 GLY A N 1
ATOM 3346 C CA . GLY A 1 403 ? -28.910 10.974 8.184 1.00 57.09 403 GLY A CA 1
ATOM 3347 C C . GLY A 1 403 ? -29.964 10.847 7.073 1.00 57.09 403 GLY A C 1
ATOM 3348 O O . GLY A 1 403 ? -30.586 11.848 6.726 1.00 57.09 403 GLY A O 1
ATOM 3349 N N . LYS A 1 404 ? -30.172 9.648 6.514 1.00 62.09 404 LYS A N 1
ATOM 3350 C CA . LYS A 1 404 ? -31.176 9.357 5.486 1.00 62.09 404 LYS A CA 1
ATOM 3351 C C . LYS A 1 404 ? -32.200 8.370 6.046 1.00 62.09 404 LYS A C 1
ATOM 3353 O O . LYS A 1 404 ? -31.960 7.169 6.070 1.00 62.09 404 LYS A O 1
ATOM 3358 N N . HIS A 1 405 ? -33.346 8.874 6.496 1.00 57.31 405 HIS A N 1
ATOM 3359 C CA . HIS A 1 405 ? -34.452 8.015 6.924 1.00 57.31 405 HIS A CA 1
ATOM 3360 C C . HIS A 1 405 ? -34.950 7.160 5.742 1.00 57.31 405 HIS A C 1
ATOM 3362 O O . HIS A 1 405 ? -34.855 7.599 4.596 1.00 57.31 405 HIS A O 1
ATOM 3368 N N . ALA A 1 406 ? -35.514 5.970 5.989 1.00 57.69 406 ALA A N 1
ATOM 3369 C CA . ALA A 1 406 ? -36.038 5.093 4.927 1.00 57.69 406 ALA A CA 1
ATOM 3370 C C . ALA A 1 406 ? -37.047 5.805 3.996 1.00 57.69 406 ALA A C 1
ATOM 3372 O O . ALA A 1 406 ? -37.162 5.470 2.825 1.00 57.69 406 ALA A O 1
ATOM 3373 N N . SER A 1 407 ? -37.718 6.844 4.501 1.00 54.44 407 SER A N 1
ATOM 3374 C CA . SER A 1 407 ? -38.634 7.718 3.754 1.00 54.44 407 SER A CA 1
ATOM 3375 C C . SER A 1 407 ? -37.961 8.676 2.759 1.00 54.44 407 SER A C 1
ATOM 3377 O O . SER A 1 407 ? -38.661 9.386 2.048 1.00 54.44 407 SER A O 1
ATOM 3379 N N . ALA A 1 408 ? -36.628 8.750 2.727 1.00 57.72 408 ALA A N 1
ATOM 3380 C CA . ALA A 1 408 ? -35.863 9.553 1.770 1.00 57.72 408 ALA A CA 1
ATOM 3381 C C . ALA A 1 408 ? -35.558 8.800 0.460 1.00 57.72 408 ALA A C 1
ATOM 3383 O O . ALA A 1 408 ? -34.945 9.373 -0.439 1.00 57.72 408 ALA A O 1
ATOM 3384 N N . PHE A 1 409 ? -35.946 7.525 0.368 1.00 64.38 409 PHE A N 1
ATOM 3385 C CA . PHE A 1 409 ? -35.761 6.681 -0.807 1.00 64.38 409 PHE A CA 1
ATOM 3386 C C . PHE A 1 409 ? -37.108 6.431 -1.491 1.00 64.38 409 PHE A C 1
ATOM 3388 O O . PHE A 1 409 ? -38.125 6.232 -0.828 1.00 64.38 409 PHE A O 1
ATOM 3395 N N . THR A 1 410 ? -37.102 6.450 -2.821 1.00 68.38 410 THR A N 1
ATOM 3396 C CA . THR A 1 410 ? -38.272 6.243 -3.687 1.00 68.38 410 THR A CA 1
ATOM 3397 C C . THR A 1 410 ? -38.727 4.783 -3.738 1.00 68.38 410 THR A C 1
ATOM 3399 O O . THR A 1 410 ? -39.918 4.525 -3.889 1.00 68.38 410 THR A O 1
ATOM 3402 N N . SER A 1 411 ? -37.803 3.828 -3.593 1.00 79.56 411 SER A N 1
ATOM 3403 C CA . SER A 1 411 ? -38.073 2.386 -3.622 1.00 79.56 411 SER A CA 1
ATOM 3404 C C . SER A 1 411 ? -37.149 1.595 -2.682 1.00 79.56 411 SER A C 1
ATOM 3406 O O . SER A 1 411 ? -36.109 2.094 -2.246 1.00 79.56 411 SER A O 1
ATOM 3408 N N . VAL A 1 412 ? -37.508 0.341 -2.371 1.00 82.25 412 VAL A N 1
ATOM 3409 C CA . VAL A 1 412 ? -36.643 -0.572 -1.592 1.00 82.25 412 VAL A CA 1
ATOM 3410 C C . VAL A 1 412 ? -35.379 -0.942 -2.375 1.00 82.25 412 VAL A C 1
ATOM 3412 O O . VAL A 1 412 ? -34.305 -1.065 -1.787 1.00 82.25 412 VAL A O 1
ATOM 3415 N N . GLU A 1 413 ? -35.473 -1.012 -3.703 1.00 82.69 413 GLU A N 1
ATOM 3416 C CA . GLU A 1 413 ? -34.329 -1.280 -4.574 1.00 82.69 413 GLU A CA 1
ATOM 3417 C C . GLU A 1 413 ? -33.288 -0.149 -4.533 1.00 82.69 413 GLU A C 1
ATOM 3419 O O . GLU A 1 413 ? -32.083 -0.407 -4.539 1.00 82.69 413 GLU A O 1
ATOM 3424 N N . ASP A 1 414 ? -33.728 1.105 -4.367 1.00 80.50 414 ASP A N 1
ATOM 3425 C CA . ASP A 1 414 ? -32.822 2.239 -4.141 1.00 80.50 414 ASP A CA 1
ATOM 3426 C C . ASP A 1 414 ? -32.052 2.088 -2.819 1.00 80.50 414 ASP A C 1
ATOM 3428 O O . ASP A 1 414 ? -30.862 2.410 -2.750 1.00 80.50 414 ASP A O 1
ATOM 3432 N N . ILE A 1 415 ? -32.705 1.568 -1.769 1.00 81.62 415 ILE A N 1
ATOM 3433 C CA . ILE A 1 415 ? -32.060 1.270 -0.481 1.00 81.62 415 ILE A CA 1
ATOM 3434 C C . ILE A 1 415 ? -31.044 0.140 -0.664 1.00 81.62 415 ILE A C 1
ATOM 3436 O O . ILE A 1 415 ? -29.897 0.288 -0.239 1.00 81.62 415 ILE A O 1
ATOM 3440 N N . ARG A 1 416 ? -31.425 -0.960 -1.328 1.00 85.69 416 ARG A N 1
ATOM 3441 C CA . ARG A 1 416 ? -30.542 -2.103 -1.613 1.00 85.69 416 ARG A CA 1
ATOM 3442 C C . ARG A 1 416 ? -29.298 -1.661 -2.382 1.00 85.69 416 ARG A C 1
ATOM 3444 O O . ARG A 1 416 ? -28.174 -1.910 -1.942 1.00 85.69 416 ARG A O 1
ATOM 3451 N N . SER A 1 417 ? -29.491 -0.927 -3.473 1.00 81.62 417 SER A N 1
ATOM 3452 C CA . SER A 1 417 ? -28.414 -0.377 -4.298 1.00 81.62 417 SER A CA 1
ATOM 3453 C C . SER A 1 417 ? -27.528 0.591 -3.513 1.00 81.62 417 SER A C 1
ATOM 3455 O O . SER A 1 417 ? -26.301 0.532 -3.604 1.00 81.62 417 SER A O 1
ATOM 3457 N N . PHE A 1 418 ? -28.117 1.464 -2.691 1.00 81.00 418 PHE A N 1
ATOM 3458 C CA . PHE A 1 418 ? -27.361 2.375 -1.835 1.00 81.00 418 PHE A CA 1
ATOM 3459 C C . PHE A 1 418 ? -26.521 1.635 -0.788 1.00 81.00 418 PHE A C 1
ATOM 3461 O O . PHE A 1 418 ? -25.360 2.002 -0.585 1.00 81.00 418 PHE A O 1
ATOM 3468 N N . LEU A 1 419 ? -27.064 0.589 -0.154 1.00 80.12 419 LEU A N 1
ATOM 3469 C CA . LEU A 1 419 ? -26.325 -0.266 0.774 1.00 80.12 419 LEU A CA 1
ATOM 3470 C C . LEU A 1 419 ? -25.155 -0.927 0.041 1.00 80.12 419 LEU A C 1
ATOM 3472 O O . LEU A 1 419 ? -24.010 -0.697 0.425 1.00 80.12 419 LEU A O 1
ATOM 3476 N N . ILE A 1 420 ? -25.410 -1.654 -1.052 1.00 80.94 420 ILE A N 1
ATOM 3477 C CA . ILE A 1 420 ? -24.376 -2.343 -1.843 1.00 80.94 420 ILE A CA 1
ATOM 3478 C C . ILE A 1 420 ? -23.262 -1.375 -2.259 1.00 80.94 420 ILE A C 1
ATOM 3480 O O . ILE A 1 420 ? -22.088 -1.649 -2.011 1.00 80.94 420 ILE A O 1
ATOM 3484 N N . ASN A 1 421 ? -23.613 -0.213 -2.814 1.00 75.50 421 ASN A N 1
ATOM 3485 C CA . ASN A 1 421 ? -22.637 0.796 -3.229 1.00 75.50 421 ASN A CA 1
ATOM 3486 C C . ASN A 1 421 ? -21.850 1.370 -2.046 1.00 75.50 421 ASN A C 1
ATOM 3488 O O . ASN A 1 421 ? -20.649 1.612 -2.165 1.00 75.50 421 ASN A O 1
ATOM 3492 N N . SER A 1 422 ? -22.493 1.549 -0.890 1.00 74.44 422 SER A N 1
ATOM 3493 C CA . SER A 1 422 ? -21.817 1.980 0.336 1.00 74.44 422 SER A CA 1
ATOM 3494 C C . SER A 1 422 ? -20.804 0.938 0.816 1.00 74.44 422 SER A C 1
ATOM 3496 O O . SER A 1 422 ? -19.687 1.305 1.167 1.00 74.44 422 SER A O 1
ATOM 3498 N N . PHE A 1 423 ? -21.143 -0.354 0.774 1.00 73.56 423 PHE A N 1
ATOM 3499 C CA . PHE A 1 423 ? -20.225 -1.441 1.141 1.00 73.56 423 PHE A CA 1
ATOM 3500 C C . PHE A 1 423 ? -19.074 -1.598 0.146 1.00 73.56 423 PHE A C 1
ATOM 3502 O O . PHE A 1 423 ? -17.926 -1.746 0.562 1.00 73.56 423 PHE A O 1
ATOM 3509 N N . ILE A 1 424 ? -19.348 -1.505 -1.159 1.00 68.50 424 ILE A N 1
ATOM 3510 C CA . ILE A 1 424 ? -18.301 -1.488 -2.190 1.00 68.50 424 ILE A CA 1
ATOM 3511 C C . ILE A 1 424 ? -17.375 -0.291 -1.964 1.00 68.50 424 ILE A C 1
ATOM 3513 O O . ILE A 1 424 ? -16.160 -0.443 -2.030 1.00 68.50 424 ILE A O 1
ATOM 3517 N N . SER A 1 425 ? -17.921 0.885 -1.643 1.00 67.25 425 SER A N 1
ATOM 3518 C CA . SER A 1 425 ? -17.120 2.069 -1.330 1.00 67.25 425 SER A CA 1
ATOM 3519 C C . SER A 1 425 ? -16.286 1.895 -0.061 1.00 67.25 425 SER A C 1
ATOM 3521 O O . SER A 1 425 ? -15.146 2.347 -0.055 1.00 67.25 425 SER A O 1
ATOM 3523 N N . ILE A 1 426 ? -16.816 1.259 0.992 1.00 67.56 426 ILE A N 1
ATOM 3524 C CA . ILE A 1 426 ? -16.054 0.924 2.207 1.00 67.56 426 ILE A CA 1
ATOM 3525 C C . ILE A 1 426 ? -14.868 0.031 1.841 1.00 67.56 426 ILE A C 1
ATOM 3527 O O . ILE A 1 426 ? -13.734 0.350 2.181 1.00 67.56 426 ILE A O 1
ATOM 3531 N N . ARG A 1 427 ? -15.117 -1.053 1.100 1.00 64.75 427 ARG A N 1
ATOM 3532 C CA . ARG A 1 427 ? -14.092 -2.026 0.709 1.00 64.75 427 ARG A CA 1
ATOM 3533 C C . ARG A 1 427 ? -13.033 -1.405 -0.203 1.00 64.75 427 ARG A C 1
ATOM 3535 O O . ARG A 1 427 ? -11.847 -1.539 0.080 1.00 64.75 427 ARG A O 1
ATOM 3542 N N . LYS A 1 428 ? -13.451 -0.622 -1.206 1.00 62.06 428 LYS A N 1
ATOM 3543 C CA . LYS A 1 428 ? -12.537 0.192 -2.018 1.00 62.06 428 LYS A CA 1
ATOM 3544 C C . LYS A 1 428 ? -11.698 1.101 -1.125 1.00 62.06 428 LYS A C 1
ATOM 3546 O O . LYS A 1 428 ? -10.486 1.058 -1.221 1.00 62.06 428 LYS A O 1
ATOM 3551 N N . ASN A 1 429 ? -12.296 1.853 -0.200 1.00 60.31 429 ASN A N 1
ATOM 3552 C CA . ASN A 1 429 ? -11.553 2.737 0.710 1.00 60.31 429 ASN A CA 1
ATOM 3553 C C . ASN A 1 429 ? -10.583 1.998 1.644 1.00 60.31 429 ASN A C 1
ATOM 3555 O O . ASN A 1 429 ? -9.518 2.533 1.936 1.00 60.31 429 ASN A O 1
ATOM 3559 N N . GLN A 1 430 ? -10.918 0.789 2.099 1.00 60.69 430 GLN A N 1
ATOM 3560 C CA . GLN A 1 430 ? -10.024 -0.042 2.910 1.00 60.69 430 GLN A CA 1
ATOM 3561 C C . GLN A 1 430 ? -8.841 -0.592 2.096 1.00 60.69 430 GLN A C 1
ATOM 3563 O O . GLN A 1 430 ? -7.732 -0.701 2.622 1.00 60.69 430 GLN A O 1
ATOM 3568 N N . ASN A 1 431 ? -9.062 -0.910 0.819 1.00 60.09 431 ASN A N 1
ATOM 3569 C CA . ASN A 1 431 ? -8.054 -1.480 -0.077 1.00 60.09 431 ASN A CA 1
ATOM 3570 C C . ASN A 1 431 ? -7.268 -0.415 -0.866 1.00 60.09 431 ASN A C 1
ATOM 3572 O O . ASN A 1 431 ? -6.191 -0.709 -1.383 1.00 60.09 431 ASN A O 1
ATOM 3576 N N . LEU A 1 432 ? -7.769 0.824 -0.933 1.00 58.78 432 LEU A N 1
ATOM 3577 C CA . LEU A 1 432 ? -7.189 1.942 -1.680 1.00 58.78 432 LEU A CA 1
ATOM 3578 C C . LEU A 1 432 ? -5.750 2.207 -1.222 1.00 58.78 432 LEU A C 1
ATOM 3580 O O . LEU A 1 432 ? -5.490 2.644 -0.102 1.00 58.78 432 LEU A O 1
ATOM 3584 N N . GLY A 1 433 ? -4.811 1.937 -2.126 1.00 55.59 433 GLY A N 1
ATOM 3585 C CA . GLY A 1 433 ? -3.378 2.095 -1.903 1.00 55.59 433 GLY A CA 1
ATOM 3586 C C . GLY A 1 433 ? -2.717 1.105 -0.951 1.00 55.59 433 GLY A C 1
ATOM 3587 O O . GLY A 1 433 ? -1.548 1.291 -0.616 1.00 55.59 433 GLY A O 1
ATOM 3588 N N . ASN A 1 434 ? -3.416 0.038 -0.568 1.00 63.00 434 ASN A N 1
ATOM 3589 C CA . ASN A 1 434 ? -2.816 -1.090 0.129 1.00 63.00 434 ASN A CA 1
ATOM 3590 C C . ASN A 1 434 ? -2.433 -2.190 -0.866 1.00 63.00 434 ASN A C 1
ATOM 3592 O O . ASN A 1 434 ? -3.126 -2.444 -1.850 1.00 63.00 434 ASN A O 1
ATOM 3596 N N . ILE A 1 435 ? -1.322 -2.866 -0.582 1.00 64.88 435 ILE A N 1
ATOM 3597 C CA . ILE A 1 435 ? -1.031 -4.171 -1.176 1.00 64.88 435 ILE A CA 1
ATOM 3598 C C . ILE A 1 435 ? -1.919 -5.172 -0.447 1.00 64.88 435 ILE A C 1
ATOM 3600 O O . ILE A 1 435 ? -1.860 -5.253 0.783 1.00 64.88 435 ILE A O 1
ATOM 3604 N N . VAL A 1 436 ? -2.741 -5.905 -1.190 1.00 71.81 436 VAL A N 1
ATOM 3605 C CA . VAL A 1 436 ? -3.686 -6.857 -0.602 1.00 71.81 436 VAL A CA 1
ATOM 3606 C C . VAL A 1 436 ? -3.215 -8.273 -0.896 1.00 71.81 436 VAL A C 1
ATOM 3608 O O . VAL A 1 436 ? -2.800 -8.580 -2.014 1.00 71.81 436 VAL A O 1
ATOM 3611 N N . ASP A 1 437 ? -3.244 -9.133 0.116 1.00 77.50 437 ASP A N 1
ATOM 3612 C CA . ASP A 1 437 ? -2.880 -10.537 -0.050 1.00 77.50 437 ASP A CA 1
ATOM 3613 C C . ASP A 1 437 ? -3.896 -11.264 -0.938 1.00 77.50 437 ASP A C 1
ATOM 3615 O O . ASP A 1 437 ? -5.078 -10.921 -0.975 1.00 77.50 437 ASP A O 1
ATOM 3619 N N . PHE A 1 438 ? -3.423 -12.258 -1.684 1.00 80.38 438 PHE A N 1
ATOM 3620 C CA . PHE A 1 438 ? -4.219 -12.981 -2.664 1.00 80.38 438 PHE A CA 1
ATOM 3621 C C . PHE A 1 438 ? -5.462 -13.635 -2.048 1.00 80.38 438 PHE A C 1
ATOM 3623 O O . PHE A 1 438 ? -5.371 -14.470 -1.148 1.00 80.38 438 PHE A O 1
ATOM 3630 N N . SER A 1 439 ? -6.627 -13.303 -2.605 1.00 74.94 439 SER A N 1
ATOM 3631 C CA . SER A 1 439 ? -7.877 -14.042 -2.433 1.00 74.94 439 SER A CA 1
ATOM 3632 C C . SER A 1 439 ? -8.690 -13.969 -3.725 1.00 74.94 439 SER A C 1
ATOM 3634 O O . SER A 1 439 ? -8.582 -12.997 -4.476 1.00 74.94 439 SER A O 1
ATOM 3636 N N . GLU A 1 440 ? -9.512 -14.987 -3.988 1.00 74.19 440 GLU A N 1
ATOM 3637 C CA . GLU A 1 440 ? -10.340 -15.055 -5.201 1.00 74.19 440 GLU A CA 1
ATOM 3638 C C . GLU A 1 440 ? -11.268 -13.837 -5.328 1.00 74.19 440 GLU A C 1
ATOM 3640 O O . GLU A 1 440 ? -11.477 -13.320 -6.418 1.00 74.19 440 GLU A O 1
ATOM 3645 N N . GLU A 1 441 ? -11.762 -13.292 -4.216 1.00 66.19 441 GLU A N 1
ATOM 3646 C CA . GLU A 1 441 ? -12.717 -12.183 -4.251 1.00 66.19 441 GLU A CA 1
ATOM 3647 C C . GLU A 1 441 ? -12.082 -10.824 -4.549 1.00 66.19 441 GLU A C 1
ATOM 3649 O O . GLU A 1 441 ? -12.785 -9.925 -5.014 1.00 66.19 441 GLU A O 1
ATOM 3654 N N . ILE A 1 442 ? -10.791 -10.648 -4.248 1.00 71.62 442 ILE A N 1
ATOM 3655 C CA . ILE A 1 442 ? -10.046 -9.408 -4.528 1.00 71.62 442 ILE A CA 1
ATOM 3656 C C . ILE A 1 442 ? -9.724 -9.307 -6.017 1.00 71.62 442 ILE A C 1
ATOM 3658 O O . ILE A 1 442 ? -9.560 -8.211 -6.545 1.00 71.62 442 ILE A O 1
ATOM 3662 N N . LEU A 1 443 ? -9.670 -10.441 -6.717 1.00 71.75 443 LEU A N 1
ATOM 3663 C CA . LEU A 1 443 ? -9.371 -10.475 -8.140 1.00 71.75 443 LEU A CA 1
ATOM 3664 C C . LEU A 1 443 ? -10.365 -9.626 -8.953 1.00 71.75 443 LEU A C 1
ATOM 3666 O O . LEU A 1 443 ? -9.949 -8.973 -9.901 1.00 71.75 443 LEU A O 1
ATOM 3670 N N . ASP A 1 444 ? -11.633 -9.541 -8.565 1.00 68.31 444 ASP A N 1
ATOM 3671 C CA . ASP A 1 444 ? -12.611 -8.710 -9.281 1.00 68.31 444 ASP A CA 1
ATOM 3672 C C . ASP A 1 444 ? -12.528 -7.205 -8.957 1.00 68.31 444 ASP A C 1
ATOM 3674 O O . ASP A 1 444 ? -13.246 -6.402 -9.559 1.00 68.31 444 ASP A O 1
ATOM 3678 N N . GLU A 1 445 ? -11.674 -6.789 -8.016 1.00 68.38 445 GLU A N 1
ATOM 3679 C CA . GLU A 1 445 ? -11.521 -5.378 -7.664 1.00 68.38 445 GLU A CA 1
ATOM 3680 C C . GLU A 1 445 ? -10.600 -4.639 -8.651 1.00 68.38 445 GLU A C 1
ATOM 3682 O O . GLU A 1 445 ? -9.450 -5.044 -8.853 1.00 68.38 445 GLU A O 1
ATOM 3687 N N . PRO A 1 446 ? -11.063 -3.527 -9.256 1.00 63.38 446 PRO A N 1
ATOM 3688 C CA . PRO A 1 446 ? -10.195 -2.662 -10.044 1.00 63.38 446 PRO A CA 1
ATOM 3689 C C . PRO A 1 446 ? -9.211 -1.912 -9.134 1.00 63.38 446 PRO A C 1
ATOM 3691 O O . PRO A 1 446 ? -9.511 -1.655 -7.968 1.00 63.38 446 PRO A O 1
ATOM 3694 N N . ASP A 1 447 ? -8.060 -1.530 -9.692 1.00 67.00 447 ASP A N 1
ATOM 3695 C CA . ASP A 1 447 ? -7.058 -0.665 -9.047 1.00 67.00 447 ASP A CA 1
ATOM 3696 C C . ASP A 1 447 ? -6.432 -1.238 -7.753 1.00 67.00 447 ASP A C 1
ATOM 3698 O O . ASP A 1 447 ? -5.990 -0.501 -6.869 1.00 67.00 447 ASP A O 1
ATOM 3702 N N . VAL A 1 448 ? -6.356 -2.570 -7.636 1.00 72.19 448 VAL A N 1
ATOM 3703 C CA . VAL A 1 448 ? -5.676 -3.266 -6.530 1.00 72.19 448 VAL A CA 1
ATOM 3704 C C . VAL A 1 448 ? -4.423 -3.987 -7.030 1.00 72.19 448 VAL A C 1
ATOM 3706 O O . VAL A 1 448 ? -4.439 -4.664 -8.060 1.00 72.19 448 VAL A O 1
ATOM 3709 N N . VAL A 1 449 ? -3.334 -3.864 -6.266 1.00 82.69 449 VAL A N 1
ATOM 3710 C CA . VAL A 1 449 ? -2.120 -4.670 -6.446 1.00 82.69 449 VAL A CA 1
ATOM 3711 C C . VAL A 1 449 ? -2.194 -5.861 -5.498 1.00 82.69 449 VAL A C 1
ATOM 3713 O O . VAL A 1 449 ? -2.210 -5.692 -4.276 1.00 82.69 449 VAL A O 1
ATOM 3716 N N . VAL A 1 450 ? -2.246 -7.061 -6.072 1.00 87.69 450 VAL A N 1
ATOM 3717 C CA . VAL A 1 450 ? -2.400 -8.315 -5.325 1.00 87.69 450 VAL A CA 1
ATOM 3718 C C . VAL A 1 450 ? -1.035 -8.935 -5.050 1.00 87.69 450 VAL A C 1
ATOM 3720 O O . VAL A 1 450 ? -0.199 -8.991 -5.949 1.00 87.69 450 VAL A O 1
ATOM 3723 N N . ARG A 1 451 ? -0.805 -9.431 -3.832 1.00 90.50 451 ARG A N 1
ATOM 3724 C CA . ARG A 1 451 ? 0.435 -10.109 -3.430 1.00 90.50 451 ARG A CA 1
ATOM 3725 C C . ARG A 1 451 ? 0.208 -11.589 -3.131 1.00 90.50 451 ARG A C 1
ATOM 3727 O O . ARG A 1 451 ? -0.720 -11.946 -2.415 1.00 90.50 451 ARG A O 1
ATOM 3734 N N . ILE A 1 452 ? 1.117 -12.428 -3.615 1.00 91.31 452 ILE A N 1
ATOM 3735 C CA . ILE A 1 452 ? 1.300 -13.822 -3.200 1.00 91.31 452 ILE A CA 1
ATOM 3736 C C . ILE A 1 452 ? 2.646 -13.935 -2.477 1.00 91.31 452 ILE A C 1
ATOM 3738 O O . ILE A 1 452 ? 3.647 -13.425 -2.976 1.00 91.31 452 ILE A O 1
ATOM 3742 N N . GLY A 1 453 ? 2.673 -14.609 -1.326 1.00 87.81 453 GLY A N 1
ATOM 3743 C CA . GLY A 1 453 ? 3.865 -14.733 -0.479 1.00 87.81 453 GLY A CA 1
ATOM 3744 C C . GLY A 1 453 ? 4.030 -13.585 0.524 1.00 87.81 453 GLY A C 1
ATOM 3745 O O . GLY A 1 453 ? 3.312 -12.582 0.497 1.00 87.81 453 GLY A O 1
ATOM 3746 N N . LYS A 1 454 ? 4.967 -13.749 1.459 1.00 85.31 454 LYS A N 1
ATOM 3747 C CA . LYS A 1 454 ? 5.241 -12.813 2.567 1.00 85.31 454 LYS A CA 1
ATOM 3748 C C . LYS A 1 454 ? 6.571 -12.073 2.418 1.00 85.31 454 LYS A C 1
ATOM 3750 O O . LYS A 1 454 ? 6.848 -11.178 3.218 1.00 85.31 454 LYS A O 1
ATOM 3755 N N . GLY A 1 455 ? 7.381 -12.440 1.429 1.00 85.50 455 GLY A N 1
ATOM 3756 C CA . GLY A 1 455 ? 8.677 -11.841 1.145 1.00 85.50 455 GLY A CA 1
ATOM 3757 C C . GLY A 1 455 ? 8.594 -10.431 0.553 1.00 85.50 455 GLY A C 1
ATOM 3758 O O . GLY A 1 455 ? 7.564 -9.752 0.570 1.00 85.50 455 GLY A O 1
ATOM 3759 N N . SER A 1 456 ? 9.719 -9.974 0.008 1.00 87.62 456 SER A N 1
ATOM 3760 C CA . SER A 1 456 ? 9.816 -8.678 -0.664 1.00 87.62 456 SER A CA 1
ATOM 3761 C C . SER A 1 456 ? 9.113 -8.704 -2.024 1.00 87.62 456 SER A C 1
ATOM 3763 O O . SER A 1 456 ? 9.049 -9.738 -2.680 1.00 87.62 456 SER A O 1
ATOM 3765 N N . LEU A 1 457 ? 8.636 -7.546 -2.485 1.00 87.44 457 LEU A N 1
ATOM 3766 C CA . LEU A 1 457 ? 8.039 -7.377 -3.820 1.00 87.44 457 LEU A CA 1
ATOM 3767 C C . LEU A 1 457 ? 9.072 -7.082 -4.923 1.00 87.44 457 LEU A C 1
ATOM 3769 O O . LEU A 1 457 ? 8.703 -6.897 -6.084 1.00 87.44 457 LEU A O 1
ATOM 3773 N N . GLY A 1 458 ? 10.355 -6.970 -4.563 1.00 85.62 458 GLY A N 1
ATOM 3774 C CA . GLY A 1 458 ? 11.399 -6.459 -5.456 1.00 85.62 458 GLY A CA 1
ATOM 3775 C C . GLY A 1 458 ? 11.264 -4.961 -5.766 1.00 85.62 458 GLY A C 1
ATOM 3776 O O . GLY A 1 458 ? 10.335 -4.297 -5.301 1.00 85.62 458 GLY A O 1
ATOM 3777 N N . GLY A 1 459 ? 12.219 -4.407 -6.513 1.00 80.12 459 GLY A N 1
ATOM 3778 C CA . GLY A 1 459 ? 12.287 -2.989 -6.879 1.00 80.12 459 GLY A CA 1
ATOM 3779 C C . GLY A 1 459 ? 11.060 -2.521 -7.657 1.00 80.12 459 GLY A C 1
ATOM 3780 O O . GLY A 1 459 ? 10.315 -1.658 -7.178 1.00 80.12 459 GLY A O 1
ATOM 3781 N N . LYS A 1 460 ? 10.781 -3.180 -8.789 1.00 84.06 460 LYS A N 1
ATOM 3782 C CA . LYS A 1 460 ? 9.682 -2.805 -9.690 1.00 84.06 460 LYS A CA 1
ATOM 3783 C C . LYS A 1 460 ? 8.328 -2.963 -9.017 1.00 84.06 460 LYS A C 1
ATOM 3785 O O . LYS A 1 460 ? 7.446 -2.119 -9.168 1.00 84.06 460 LYS A O 1
ATOM 3790 N N . GLY A 1 461 ? 8.170 -4.038 -8.246 1.00 85.19 461 GLY A N 1
ATOM 3791 C CA . GLY A 1 461 ? 6.936 -4.356 -7.539 1.00 85.19 461 GLY A CA 1
ATOM 3792 C C . GLY A 1 461 ? 6.627 -3.334 -6.449 1.00 85.19 461 GLY A C 1
ATOM 3793 O O . GLY A 1 461 ? 5.486 -2.887 -6.338 1.00 85.19 461 GLY A O 1
ATOM 3794 N N . ARG A 1 462 ? 7.645 -2.884 -5.697 1.00 82.19 462 ARG A N 1
ATOM 3795 C CA . ARG A 1 462 ? 7.504 -1.773 -4.739 1.00 82.19 462 ARG A CA 1
ATOM 3796 C C . ARG A 1 462 ? 7.147 -0.464 -5.441 1.00 82.19 462 ARG A C 1
ATOM 3798 O O . ARG A 1 462 ? 6.256 0.237 -4.966 1.00 82.19 462 ARG A O 1
ATOM 3805 N N . GLY A 1 463 ? 7.792 -0.158 -6.570 1.00 81.31 463 GLY A N 1
ATOM 3806 C CA . GLY A 1 463 ? 7.468 1.014 -7.388 1.00 81.31 463 GLY A CA 1
ATOM 3807 C C . GLY A 1 463 ? 6.010 1.006 -7.856 1.00 81.31 463 GLY A C 1
ATOM 3808 O O . GLY A 1 463 ? 5.295 1.987 -7.667 1.00 81.31 463 GLY A O 1
ATOM 3809 N N . LEU A 1 464 ? 5.530 -0.125 -8.379 1.00 84.38 464 LEU A N 1
ATOM 3810 C CA . LEU A 1 464 ? 4.136 -0.320 -8.798 1.00 84.38 464 LEU A CA 1
ATOM 3811 C C . LEU A 1 464 ? 3.133 -0.194 -7.656 1.00 84.38 464 LEU A C 1
ATOM 3813 O O . LEU A 1 464 ? 2.141 0.519 -7.795 1.00 84.38 464 LEU A O 1
ATOM 3817 N N . ALA A 1 465 ? 3.404 -0.831 -6.519 1.00 81.31 465 ALA A N 1
ATOM 3818 C CA . ALA A 1 465 ? 2.563 -0.704 -5.337 1.00 81.31 465 ALA A CA 1
ATOM 3819 C C . ALA A 1 465 ? 2.477 0.753 -4.853 1.00 81.31 465 ALA A C 1
ATOM 3821 O O . ALA A 1 465 ? 1.388 1.249 -4.562 1.00 81.31 465 ALA A O 1
ATOM 3822 N N . PHE A 1 466 ? 3.611 1.460 -4.831 1.00 80.50 466 PHE A N 1
ATOM 3823 C CA . PHE A 1 466 ? 3.673 2.875 -4.475 1.00 80.50 466 PHE A CA 1
ATOM 3824 C C . PHE A 1 466 ? 2.879 3.755 -5.447 1.00 80.50 466 PHE A C 1
ATOM 3826 O O . PHE A 1 466 ? 2.105 4.604 -5.011 1.00 80.50 466 PHE A O 1
ATOM 3833 N N . MET A 1 467 ? 3.018 3.532 -6.757 1.00 79.69 467 MET A N 1
ATOM 3834 C CA . MET A 1 467 ? 2.246 4.252 -7.773 1.00 79.69 467 MET A CA 1
ATOM 3835 C C . MET A 1 467 ? 0.749 4.016 -7.625 1.00 79.69 467 MET A C 1
ATOM 3837 O O . MET A 1 467 ? -0.014 4.978 -7.645 1.00 79.69 467 MET A O 1
ATOM 3841 N N . ASN A 1 468 ? 0.329 2.759 -7.452 1.00 79.25 468 ASN A N 1
ATOM 3842 C CA . ASN A 1 468 ? -1.079 2.430 -7.271 1.00 79.25 468 ASN A CA 1
ATOM 3843 C C . ASN A 1 468 ? -1.647 3.153 -6.048 1.00 79.25 468 ASN A C 1
ATOM 3845 O O . ASN A 1 468 ? -2.724 3.737 -6.121 1.00 79.25 468 ASN A O 1
ATOM 3849 N N . ALA A 1 469 ? -0.888 3.198 -4.951 1.00 74.56 469 ALA A N 1
ATOM 3850 C CA . ALA A 1 469 ? -1.264 3.941 -3.759 1.00 74.56 469 ALA A CA 1
ATOM 3851 C C . ALA A 1 469 ? -1.333 5.452 -3.961 1.00 74.56 469 ALA A C 1
ATOM 3853 O O . ALA A 1 469 ? -2.276 6.102 -3.502 1.00 74.56 469 ALA A O 1
ATOM 3854 N N . LEU A 1 470 ? -0.366 6.021 -4.671 1.00 74.88 470 LEU A N 1
ATOM 3855 C CA . LEU A 1 470 ? -0.343 7.444 -4.965 1.00 74.88 470 LEU A CA 1
ATOM 3856 C C . LEU A 1 470 ? -1.527 7.836 -5.863 1.00 74.88 470 LEU A C 1
ATOM 3858 O O . LEU A 1 470 ? -2.292 8.724 -5.503 1.00 74.88 470 LEU A O 1
ATOM 3862 N N . LEU A 1 471 ? -1.743 7.126 -6.972 1.00 73.81 471 LEU A N 1
ATOM 3863 C CA . LEU A 1 471 ? -2.855 7.378 -7.893 1.00 73.81 471 LEU A CA 1
ATOM 3864 C C . LEU A 1 471 ? -4.220 7.172 -7.219 1.00 73.81 471 LEU A C 1
ATOM 3866 O O . LEU A 1 471 ? -5.113 7.987 -7.405 1.00 73.81 471 LEU A O 1
ATOM 3870 N N . SER A 1 472 ? -4.350 6.145 -6.376 1.00 68.50 472 SER A N 1
ATOM 3871 C CA . SER A 1 472 ? -5.559 5.849 -5.591 1.00 68.50 472 SER A CA 1
ATOM 3872 C C . SER A 1 472 ? -5.900 6.923 -4.555 1.00 68.50 472 SER A C 1
ATOM 3874 O O . SER A 1 472 ? -7.064 7.225 -4.290 1.00 68.50 472 SER A O 1
ATOM 3876 N N . THR A 1 473 ? -4.885 7.491 -3.902 1.00 65.19 473 THR A N 1
ATOM 3877 C CA . THR A 1 473 ? -5.101 8.518 -2.872 1.00 65.19 473 THR A CA 1
ATOM 3878 C C . THR A 1 473 ? -5.379 9.886 -3.480 1.00 65.19 473 THR A C 1
ATOM 3880 O O . THR A 1 473 ? -6.084 10.698 -2.862 1.00 65.19 473 THR A O 1
ATOM 3883 N N . MET A 1 474 ? -4.857 10.132 -4.678 1.00 66.06 474 MET A N 1
ATOM 3884 C CA . MET A 1 474 ? -4.994 11.383 -5.400 1.00 66.06 474 MET A CA 1
ATOM 3885 C C . MET A 1 474 ? -6.288 11.449 -6.195 1.00 66.06 474 MET A C 1
ATOM 3887 O O . MET A 1 474 ? -6.675 10.517 -6.885 1.00 66.06 474 MET A O 1
ATOM 3891 N N . ASP A 1 475 ? -6.942 12.605 -6.156 1.00 65.06 475 ASP A N 1
ATOM 3892 C CA . ASP A 1 475 ? -8.108 12.865 -6.999 1.00 65.06 475 ASP A CA 1
ATOM 3893 C C . ASP A 1 475 ? -7.662 13.332 -8.399 1.00 65.06 475 ASP A C 1
ATOM 3895 O O . ASP A 1 475 ? -8.025 14.402 -8.874 1.00 65.06 475 ASP A O 1
ATOM 3899 N N . LEU A 1 476 ? -6.785 12.557 -9.051 1.00 65.56 476 LEU A N 1
ATOM 3900 C CA . LEU A 1 476 ? -6.318 12.851 -10.415 1.00 65.56 476 LEU A CA 1
ATOM 3901 C C . LEU A 1 476 ? -7.470 12.791 -11.427 1.00 65.56 476 LEU A C 1
ATOM 3903 O O . LEU A 1 476 ? -7.464 13.533 -12.409 1.00 65.56 476 LEU A O 1
ATOM 3907 N N . ALA A 1 477 ? -8.487 11.973 -11.140 1.00 59.75 477 ALA A N 1
ATOM 3908 C CA . ALA A 1 477 ? -9.706 11.866 -11.932 1.00 59.75 477 ALA A CA 1
ATOM 3909 C C . ALA A 1 477 ? -10.487 13.191 -12.011 1.00 59.75 477 ALA A C 1
ATOM 3911 O O . ALA A 1 477 ? -11.091 13.473 -13.046 1.00 59.75 477 ALA A O 1
ATOM 3912 N N . SER A 1 478 ? -10.461 14.033 -10.968 1.00 64.50 478 SER A N 1
ATOM 3913 C CA . SER A 1 478 ? -11.117 15.346 -11.026 1.00 64.50 478 SER A CA 1
ATOM 3914 C C . SER A 1 478 ? -10.320 16.392 -11.808 1.00 64.50 478 SER A C 1
ATOM 3916 O O . SER A 1 478 ? -10.921 17.313 -12.361 1.00 64.50 478 SER A O 1
ATOM 3918 N N . MET A 1 479 ? -8.995 16.236 -11.915 1.00 69.25 479 MET A N 1
ATOM 3919 C CA . MET A 1 479 ? -8.138 17.137 -12.697 1.00 69.25 479 MET A CA 1
ATOM 3920 C C . MET A 1 479 ? -8.189 16.836 -14.202 1.00 69.25 479 MET A C 1
ATOM 3922 O O . MET A 1 479 ? -8.185 17.764 -15.005 1.00 69.25 479 MET A O 1
ATOM 3926 N N . TYR A 1 480 ? -8.314 15.562 -14.589 1.00 78.31 480 TYR A N 1
ATOM 3927 C CA . TYR A 1 480 ? -8.293 15.117 -15.989 1.00 78.31 480 TYR A CA 1
ATOM 3928 C C . TYR A 1 480 ? -9.603 14.423 -16.396 1.00 78.31 480 TYR A C 1
ATOM 3930 O O . TYR A 1 480 ? -9.628 13.256 -16.765 1.00 78.31 480 TYR A O 1
ATOM 3938 N N . SER A 1 481 ? -10.724 15.151 -16.356 1.00 69.00 481 SER A N 1
ATOM 3939 C CA . SER A 1 481 ? -12.069 14.589 -16.618 1.00 69.00 481 SER A CA 1
ATOM 3940 C C . SER A 1 481 ? -12.280 13.956 -18.009 1.00 69.00 481 SER A C 1
ATOM 3942 O O . SER A 1 481 ? -13.234 13.205 -18.208 1.00 69.00 481 SER A O 1
ATOM 3944 N N . ASN A 1 482 ? -11.407 14.247 -18.976 1.00 78.44 482 ASN A N 1
ATOM 3945 C CA . ASN A 1 482 ? -11.440 13.747 -20.352 1.00 78.44 482 ASN A CA 1
ATOM 3946 C C . ASN A 1 482 ? -10.416 12.629 -20.632 1.00 78.44 482 ASN A C 1
ATOM 3948 O O . ASN A 1 482 ? -10.220 12.278 -21.796 1.00 78.44 482 ASN A O 1
ATOM 3952 N N . MET A 1 483 ? -9.762 12.075 -19.606 1.00 83.88 483 MET A N 1
ATOM 3953 C CA . MET A 1 483 ? -8.835 10.950 -19.743 1.00 83.88 483 MET A CA 1
ATOM 3954 C C . MET A 1 483 ? -8.815 10.099 -18.471 1.00 83.88 483 MET A C 1
ATOM 3956 O O . MET A 1 483 ? -8.656 10.606 -17.367 1.00 83.88 483 MET A O 1
ATOM 3960 N N . GLU A 1 484 ? -8.939 8.785 -18.617 1.00 85.38 484 GLU A N 1
ATOM 3961 C CA . GLU A 1 484 ? -8.851 7.854 -17.492 1.00 85.38 484 GLU A CA 1
ATOM 3962 C C . GLU A 1 484 ? -7.380 7.517 -17.209 1.00 85.38 484 GLU A C 1
ATOM 3964 O O . GLU A 1 484 ? -6.646 7.133 -18.119 1.00 85.38 484 GLU A O 1
ATOM 3969 N N . ILE A 1 485 ? -6.945 7.664 -15.955 1.00 86.38 485 ILE A N 1
ATOM 3970 C CA . ILE A 1 485 ? -5.572 7.395 -15.503 1.00 86.38 485 ILE A CA 1
ATOM 3971 C C . ILE A 1 485 ? -5.620 6.202 -14.554 1.00 86.38 485 ILE A C 1
ATOM 3973 O O . ILE A 1 485 ? -6.285 6.267 -13.523 1.00 86.38 485 ILE A O 1
ATOM 3977 N N . THR A 1 486 ? -4.918 5.122 -14.885 1.00 84.38 486 THR A N 1
ATOM 3978 C CA . THR A 1 486 ? -4.944 3.883 -14.093 1.00 84.38 486 THR A CA 1
ATOM 3979 C C . THR A 1 486 ? -3.611 3.130 -14.184 1.00 84.38 486 THR A C 1
ATOM 3981 O O . THR A 1 486 ? -2.755 3.423 -15.026 1.00 84.38 486 THR A O 1
ATOM 3984 N N . VAL A 1 487 ? -3.423 2.152 -13.300 1.00 86.25 487 VAL A N 1
ATOM 3985 C CA . VAL A 1 487 ? -2.359 1.144 -13.381 1.00 86.25 487 VAL A CA 1
ATOM 3986 C C . VAL A 1 487 ? -3.005 -0.147 -13.881 1.00 86.25 487 VAL A C 1
ATOM 3988 O O . VAL A 1 487 ? -4.067 -0.520 -13.382 1.00 86.25 487 VAL A O 1
ATOM 3991 N N . PRO A 1 488 ? -2.410 -0.869 -14.848 1.00 87.62 488 PRO A N 1
ATOM 3992 C CA . PRO A 1 488 ? -2.961 -2.152 -15.254 1.00 87.62 488 PRO A CA 1
ATOM 3993 C C . PRO A 1 488 ? -3.061 -3.109 -14.066 1.00 87.62 488 PRO A C 1
ATOM 3995 O O . PRO A 1 488 ? -2.228 -3.090 -13.155 1.00 87.62 488 PRO A O 1
ATOM 3998 N N . ARG A 1 489 ? -4.055 -3.995 -14.102 1.00 86.88 489 ARG A N 1
ATOM 3999 C CA . ARG A 1 489 ? -4.241 -5.006 -13.063 1.00 86.88 489 ARG A CA 1
ATOM 4000 C C . ARG A 1 489 ? -2.959 -5.815 -12.883 1.00 86.88 489 ARG A C 1
ATOM 4002 O O . ARG A 1 489 ? -2.403 -6.324 -13.857 1.00 86.88 489 ARG A O 1
ATOM 4009 N N . THR A 1 490 ? -2.489 -5.879 -11.640 1.00 90.19 490 THR A N 1
ATOM 4010 C CA . THR A 1 490 ? -1.150 -6.367 -11.308 1.00 90.19 490 THR A CA 1
ATOM 4011 C C . THR A 1 490 ? -1.209 -7.345 -10.138 1.00 90.19 490 THR A C 1
ATOM 4013 O O . THR A 1 490 ? -1.773 -7.042 -9.086 1.00 90.19 490 THR A O 1
ATOM 4016 N N . LEU A 1 491 ? -0.585 -8.504 -10.319 1.00 93.25 491 LEU A N 1
ATOM 4017 C CA . LEU A 1 491 ? -0.338 -9.507 -9.292 1.00 93.25 491 LEU A CA 1
ATOM 4018 C C . LEU A 1 491 ? 1.174 -9.671 -9.115 1.00 93.25 491 LEU A C 1
ATOM 4020 O O . LEU A 1 491 ? 1.908 -9.724 -10.097 1.00 93.25 491 LEU A O 1
ATOM 4024 N N . ILE A 1 492 ? 1.648 -9.739 -7.875 1.00 94.25 492 ILE A N 1
ATOM 4025 C CA . ILE A 1 492 ? 3.069 -9.854 -7.549 1.00 94.25 492 ILE A CA 1
ATOM 4026 C C . ILE A 1 492 ? 3.295 -11.116 -6.721 1.00 94.25 492 ILE A C 1
ATOM 4028 O O . ILE A 1 492 ? 2.696 -11.282 -5.661 1.00 94.25 492 ILE A O 1
ATOM 4032 N N . ILE A 1 493 ? 4.184 -11.982 -7.193 1.00 96.12 493 ILE A N 1
ATOM 4033 C CA . ILE A 1 493 ? 4.703 -13.134 -6.457 1.00 96.12 493 ILE A CA 1
ATOM 4034 C C . ILE A 1 493 ? 5.979 -12.679 -5.746 1.00 96.12 493 ILE A C 1
ATOM 4036 O O . ILE A 1 493 ? 6.928 -12.238 -6.397 1.00 96.12 493 ILE A O 1
ATOM 4040 N N . ALA A 1 494 ? 5.982 -12.738 -4.418 1.00 94.62 494 ALA A N 1
ATOM 4041 C CA . ALA A 1 494 ? 7.068 -12.254 -3.579 1.00 94.62 494 ALA A CA 1
ATOM 4042 C C . ALA A 1 494 ? 8.312 -13.165 -3.614 1.00 94.62 494 ALA A C 1
ATOM 4044 O O . ALA A 1 494 ? 8.274 -14.303 -4.083 1.00 94.62 494 ALA A O 1
ATOM 4045 N N . THR A 1 495 ? 9.440 -12.640 -3.127 1.00 92.75 495 THR A N 1
ATOM 4046 C CA . THR A 1 495 ? 10.759 -13.297 -3.203 1.00 92.75 495 THR A CA 1
ATOM 4047 C C . THR A 1 495 ? 10.877 -14.601 -2.413 1.00 92.75 495 THR A C 1
ATOM 4049 O O . THR A 1 495 ? 11.749 -15.399 -2.718 1.00 92.75 495 THR A O 1
ATOM 4052 N N . ASP A 1 496 ? 10.051 -14.824 -1.391 1.00 92.75 496 ASP A N 1
ATOM 4053 C CA . ASP A 1 496 ? 10.047 -16.076 -0.617 1.00 92.75 496 ASP A CA 1
ATOM 4054 C C . ASP A 1 496 ? 9.625 -17.276 -1.475 1.00 92.75 496 ASP A C 1
ATOM 4056 O O . ASP A 1 496 ? 10.207 -18.347 -1.370 1.00 92.75 496 ASP A O 1
ATOM 4060 N N . VAL A 1 497 ? 8.707 -17.066 -2.422 1.00 94.75 497 VAL A N 1
ATOM 4061 C CA . VAL A 1 497 ? 8.292 -18.110 -3.372 1.00 94.75 497 VAL A CA 1
ATOM 4062 C C . VAL A 1 497 ? 9.436 -18.517 -4.309 1.00 94.75 497 VAL A C 1
ATOM 4064 O O . VAL A 1 497 ? 9.490 -19.659 -4.763 1.00 94.75 497 VAL A O 1
ATOM 4067 N N . PHE A 1 498 ? 10.360 -17.597 -4.607 1.00 94.50 498 PHE A N 1
ATOM 4068 C CA . PHE A 1 498 ? 11.562 -17.915 -5.378 1.00 94.50 498 PHE A CA 1
ATOM 4069 C C . PHE A 1 498 ? 12.503 -18.830 -4.593 1.00 94.50 498 PHE A C 1
ATOM 4071 O O . PHE A 1 498 ? 12.976 -19.815 -5.156 1.00 94.50 498 PHE A O 1
ATOM 4078 N N . ASP A 1 499 ? 12.718 -18.550 -3.305 1.00 91.81 499 ASP A N 1
ATOM 4079 C CA . ASP A 1 499 ? 13.515 -19.414 -2.427 1.00 91.81 499 ASP A CA 1
ATOM 4080 C C . ASP A 1 499 ? 12.886 -20.819 -2.347 1.00 91.81 499 ASP A C 1
ATOM 4082 O O . ASP A 1 499 ? 13.547 -21.814 -2.652 1.00 91.81 499 ASP A O 1
ATOM 4086 N N . ASP A 1 500 ? 11.575 -20.892 -2.078 1.00 93.50 500 ASP A N 1
ATOM 4087 C CA . ASP A 1 500 ? 10.821 -22.152 -2.025 1.00 93.50 500 ASP A CA 1
ATOM 4088 C C . ASP A 1 500 ? 10.921 -22.942 -3.341 1.00 93.50 500 ASP A C 1
ATOM 4090 O O . ASP A 1 500 ? 11.044 -24.170 -3.344 1.00 93.50 500 ASP A O 1
ATOM 4094 N N . PHE A 1 501 ? 10.872 -22.249 -4.484 1.00 95.62 501 PHE A N 1
ATOM 4095 C CA . PHE A 1 501 ? 11.021 -22.864 -5.800 1.00 95.62 501 PHE A CA 1
ATOM 4096 C C . PHE A 1 501 ? 12.420 -23.457 -6.007 1.00 95.62 501 PHE A C 1
ATOM 4098 O O . PHE A 1 501 ? 12.535 -24.571 -6.531 1.00 95.62 501 PHE A O 1
ATOM 4105 N N . LEU A 1 502 ? 13.480 -22.740 -5.627 1.00 93.56 502 LEU A N 1
ATOM 4106 C CA . LEU A 1 502 ? 14.850 -23.238 -5.759 1.00 93.56 502 LEU A CA 1
ATOM 4107 C C . LEU A 1 502 ? 15.078 -24.465 -4.872 1.00 93.56 502 LEU A C 1
ATOM 4109 O O . LEU A 1 502 ? 15.581 -25.482 -5.365 1.00 93.56 502 LEU A O 1
ATOM 4113 N N . ASP A 1 503 ? 14.636 -24.401 -3.616 1.00 92.62 503 ASP A N 1
ATOM 4114 C CA . ASP A 1 503 ? 14.774 -25.479 -2.636 1.00 92.62 503 ASP A CA 1
ATOM 4115 C C . ASP A 1 503 ? 14.012 -26.736 -3.069 1.00 92.62 503 ASP A C 1
ATOM 4117 O O . ASP A 1 503 ? 14.581 -27.832 -3.109 1.00 92.62 503 ASP A O 1
ATOM 4121 N N . LEU A 1 504 ? 12.752 -26.582 -3.495 1.00 94.06 504 LEU A N 1
ATOM 4122 C CA . LEU A 1 504 ? 11.908 -27.683 -3.974 1.00 94.06 504 LEU A CA 1
ATOM 4123 C C . LEU A 1 504 ? 12.549 -28.454 -5.138 1.00 94.06 504 LEU A C 1
ATOM 4125 O O . LEU A 1 504 ? 12.379 -29.669 -5.257 1.00 94.06 504 LEU A O 1
ATOM 4129 N N . ASN A 1 505 ? 13.272 -27.752 -6.011 1.00 94.81 505 ASN A N 1
ATOM 4130 C CA . ASN A 1 505 ? 13.878 -28.330 -7.209 1.00 94.81 505 ASN A CA 1
ATOM 4131 C C . ASN A 1 505 ? 15.375 -28.656 -7.037 1.00 94.81 505 ASN A C 1
ATOM 4133 O O . ASN A 1 505 ? 16.005 -29.167 -7.970 1.00 94.81 505 ASN A O 1
ATOM 4137 N N . GLY A 1 506 ? 15.958 -28.389 -5.861 1.00 90.06 506 GLY A N 1
ATOM 4138 C CA . GLY A 1 506 ? 17.386 -28.571 -5.593 1.00 90.06 506 GLY A CA 1
ATOM 4139 C C . GLY A 1 506 ? 18.274 -27.783 -6.562 1.00 90.06 506 GLY A C 1
ATOM 4140 O O . GLY A 1 506 ? 19.269 -28.317 -7.072 1.00 90.06 506 GLY A O 1
ATOM 4141 N N . LEU A 1 507 ? 17.867 -26.556 -6.893 1.00 90.06 507 LEU A N 1
ATOM 4142 C CA . LEU A 1 507 ? 18.579 -25.656 -7.796 1.00 90.06 507 LEU A CA 1
ATOM 4143 C C . LEU A 1 507 ? 19.522 -24.766 -6.982 1.00 90.06 507 LEU A C 1
ATOM 4145 O O . LEU A 1 507 ? 19.100 -24.082 -6.060 1.00 90.06 507 LEU A O 1
ATOM 4149 N N . SER A 1 508 ? 20.806 -24.754 -7.337 1.00 83.50 508 SER A N 1
ATOM 4150 C CA . SER A 1 508 ? 21.805 -23.870 -6.730 1.00 83.50 508 SER A CA 1
ATOM 4151 C C . SER A 1 508 ? 22.743 -23.313 -7.796 1.00 83.50 508 SER A C 1
ATOM 4153 O O . SER A 1 508 ? 22.942 -23.937 -8.845 1.00 83.50 508 SER A O 1
ATOM 4155 N N . ARG A 1 509 ? 23.373 -22.162 -7.522 1.00 78.94 509 ARG A N 1
ATOM 4156 C CA . ARG A 1 509 ? 24.361 -21.562 -8.437 1.00 78.94 509 ARG A CA 1
ATOM 4157 C C . ARG A 1 509 ? 25.511 -22.522 -8.744 1.00 78.94 509 ARG A C 1
ATOM 4159 O O . ARG A 1 509 ? 25.877 -22.682 -9.902 1.00 78.94 509 ARG A O 1
ATOM 4166 N N . THR A 1 510 ? 26.014 -23.242 -7.742 1.00 77.94 510 THR A N 1
ATOM 4167 C CA . THR A 1 510 ? 27.064 -24.264 -7.906 1.00 77.94 510 THR A CA 1
ATOM 4168 C C . THR A 1 510 ? 26.663 -25.371 -8.877 1.00 77.94 510 THR A C 1
ATOM 4170 O O . THR A 1 510 ? 27.486 -25.816 -9.670 1.00 77.94 510 THR A O 1
ATOM 4173 N N . ARG A 1 511 ? 25.397 -25.804 -8.855 1.00 81.88 511 ARG A N 1
ATOM 4174 C CA . ARG A 1 511 ? 24.885 -26.854 -9.749 1.00 81.88 511 ARG A CA 1
ATOM 4175 C C . ARG A 1 511 ? 24.662 -26.367 -11.183 1.00 81.88 511 ARG A C 1
ATOM 4177 O O . ARG A 1 511 ? 24.661 -27.178 -12.110 1.00 81.88 511 ARG A O 1
ATOM 4184 N N . LEU A 1 512 ? 24.411 -25.072 -11.349 1.00 84.62 512 LEU A N 1
ATOM 4185 C CA . LEU A 1 512 ? 24.132 -24.435 -12.637 1.00 84.62 512 LEU A CA 1
ATOM 4186 C C . LEU A 1 512 ? 25.386 -23.830 -13.288 1.00 84.62 512 LEU A C 1
ATOM 4188 O O . LEU A 1 512 ? 25.364 -23.545 -14.482 1.00 84.62 512 LEU A O 1
ATOM 4192 N N . SER A 1 513 ? 26.477 -23.682 -12.533 1.00 81.06 513 SER A N 1
ATOM 4193 C CA . SER A 1 513 ? 27.754 -23.162 -13.024 1.00 81.06 513 SER A CA 1
ATOM 4194 C C . SER A 1 513 ? 28.293 -23.976 -14.208 1.00 81.06 513 SER A C 1
ATOM 4196 O O . SER A 1 513 ? 28.247 -25.207 -14.211 1.00 81.06 513 SER A O 1
ATOM 4198 N N . GLY A 1 514 ? 28.794 -23.275 -15.229 1.00 79.06 514 GLY A N 1
ATOM 4199 C CA . GLY A 1 514 ? 29.367 -23.867 -16.442 1.00 79.06 514 GLY A CA 1
ATOM 4200 C C . GLY A 1 514 ? 28.357 -24.374 -17.480 1.00 79.06 514 GLY A C 1
ATOM 4201 O O . GLY A 1 514 ? 28.780 -24.847 -18.532 1.00 79.06 514 GLY A O 1
ATOM 4202 N N . ARG A 1 515 ? 27.046 -24.275 -17.220 1.00 88.12 515 ARG A N 1
ATOM 4203 C CA . ARG A 1 515 ? 25.996 -24.618 -18.195 1.00 88.12 515 ARG A CA 1
ATOM 4204 C C . ARG A 1 515 ? 25.728 -23.473 -19.167 1.00 88.12 515 ARG A C 1
ATOM 4206 O O . ARG A 1 515 ? 25.923 -22.304 -18.841 1.00 88.12 515 ARG A O 1
ATOM 4213 N N . SER A 1 516 ? 25.259 -23.823 -20.360 1.00 89.62 516 SER A N 1
ATOM 4214 C CA . SER A 1 516 ? 24.762 -22.861 -21.345 1.00 89.62 516 SER A CA 1
ATOM 4215 C C . SER A 1 516 ? 23.409 -22.269 -20.936 1.00 89.62 516 SER A C 1
ATOM 4217 O O . SER A 1 516 ? 22.673 -22.828 -20.120 1.00 89.62 516 SER A O 1
ATOM 4219 N N . ASP A 1 517 ? 23.059 -21.133 -21.533 1.00 88.44 517 ASP A N 1
ATOM 4220 C CA . ASP A 1 517 ? 21.836 -20.393 -21.218 1.00 88.44 517 ASP A CA 1
ATOM 4221 C C . ASP A 1 517 ? 20.603 -21.196 -21.669 1.00 88.44 517 ASP A C 1
ATOM 4223 O O . ASP A 1 517 ? 19.573 -21.216 -20.998 1.00 88.44 517 ASP A O 1
ATOM 4227 N N . GLU A 1 518 ? 20.726 -21.926 -22.778 1.00 88.62 518 GLU A N 1
ATOM 4228 C CA . GLU A 1 518 ? 19.728 -22.863 -23.291 1.00 88.62 518 GLU A CA 1
ATOM 4229 C C . GLU A 1 518 ? 19.494 -24.036 -22.327 1.00 88.62 518 GLU A C 1
ATOM 4231 O O . GLU A 1 518 ? 18.345 -24.386 -22.046 1.00 88.62 518 GLU A O 1
ATOM 4236 N N . GLU A 1 519 ? 20.562 -24.619 -21.771 1.00 90.25 519 GLU A N 1
ATOM 4237 C CA . GLU A 1 519 ? 20.451 -25.688 -20.771 1.00 90.25 519 GLU A CA 1
ATOM 4238 C C . GLU A 1 519 ? 19.774 -25.190 -19.493 1.00 90.25 519 GLU A C 1
ATOM 4240 O O . GLU A 1 519 ? 18.904 -25.877 -18.955 1.00 90.25 519 GLU A O 1
ATOM 4245 N N . ILE A 1 520 ? 20.129 -23.990 -19.020 1.00 91.50 520 ILE A N 1
ATOM 4246 C CA . ILE A 1 520 ? 19.508 -23.369 -17.843 1.00 91.50 520 ILE A CA 1
ATOM 4247 C C . ILE A 1 520 ? 18.007 -23.168 -18.078 1.00 91.50 520 ILE A C 1
ATOM 4249 O O . ILE A 1 520 ? 17.203 -23.620 -17.259 1.00 91.50 520 ILE A O 1
ATOM 4253 N N . ARG A 1 521 ? 17.601 -22.583 -19.215 1.00 91.00 521 ARG A N 1
ATOM 4254 C CA . ARG A 1 521 ? 16.174 -22.428 -19.560 1.00 91.00 521 ARG A CA 1
ATOM 4255 C C . ARG A 1 521 ? 15.450 -23.773 -19.596 1.00 91.00 521 ARG A C 1
ATOM 4257 O O . ARG A 1 521 ? 14.350 -23.890 -19.055 1.00 91.00 521 ARG A O 1
ATOM 4264 N N . MET A 1 522 ? 16.076 -24.806 -20.164 1.00 91.25 522 MET A N 1
ATOM 4265 C CA . MET A 1 522 ? 15.502 -26.151 -20.214 1.00 91.25 522 MET A CA 1
ATOM 4266 C C . MET A 1 522 ? 15.266 -26.722 -18.811 1.00 91.25 522 MET A C 1
ATOM 4268 O O . MET A 1 522 ? 14.160 -27.176 -18.514 1.00 91.25 522 MET A O 1
ATOM 4272 N N . ILE A 1 523 ? 16.260 -26.634 -17.922 1.00 93.62 523 ILE A N 1
ATOM 4273 C CA . ILE A 1 523 ? 16.155 -27.109 -16.535 1.00 93.62 523 ILE A CA 1
ATOM 4274 C C . ILE A 1 523 ? 14.969 -26.444 -15.836 1.00 93.62 523 ILE A C 1
ATOM 4276 O O . ILE A 1 523 ? 14.064 -27.148 -15.388 1.00 93.62 523 ILE A O 1
ATOM 4280 N N . PHE A 1 524 ? 14.927 -25.109 -15.824 1.00 94.38 524 PHE A N 1
ATOM 4281 C CA . PHE A 1 524 ? 13.863 -24.354 -15.159 1.00 94.38 524 PHE A CA 1
ATOM 4282 C C . PHE A 1 524 ? 12.486 -24.631 -15.767 1.00 94.38 524 PHE A C 1
ATOM 4284 O O . PHE A 1 524 ? 11.509 -24.747 -15.032 1.00 94.38 524 PHE A O 1
ATOM 4291 N N . SER A 1 525 ? 12.387 -24.810 -17.088 1.00 91.62 525 SER A N 1
ATOM 4292 C CA . SER A 1 525 ? 11.112 -25.122 -17.751 1.00 91.62 525 SER A CA 1
ATOM 4293 C C . SER A 1 525 ? 10.503 -26.460 -17.300 1.00 91.62 525 SER A C 1
ATOM 4295 O O . SER A 1 525 ? 9.276 -26.603 -17.265 1.00 91.62 525 SER A O 1
ATOM 4297 N N . THR A 1 526 ? 11.352 -27.424 -16.921 1.00 92.94 526 THR A N 1
ATOM 4298 C CA . THR A 1 526 ? 10.951 -28.756 -16.431 1.00 92.94 526 THR A CA 1
ATOM 4299 C C . THR A 1 526 ? 10.796 -28.834 -14.909 1.00 92.94 526 THR A C 1
ATOM 4301 O O . THR A 1 526 ? 10.226 -29.801 -14.399 1.00 92.94 526 THR A O 1
ATOM 4304 N N . SER A 1 527 ? 11.254 -27.814 -14.179 1.00 94.88 527 SER A N 1
ATOM 4305 C CA . SER A 1 527 ? 11.083 -27.683 -12.731 1.00 94.88 527 SER A CA 1
ATOM 4306 C C . SER A 1 527 ? 9.616 -27.482 -12.338 1.00 94.88 527 SER A C 1
ATOM 4308 O O . SER A 1 527 ? 8.787 -27.020 -13.131 1.00 94.88 527 SER A O 1
ATOM 4310 N N . ARG A 1 528 ? 9.274 -27.831 -11.095 1.00 94.06 528 ARG A N 1
ATOM 4311 C CA . ARG A 1 528 ? 7.911 -27.721 -10.554 1.00 94.06 528 ARG A CA 1
ATOM 4312 C C . ARG A 1 528 ? 7.752 -26.440 -9.751 1.00 94.06 528 ARG A C 1
ATOM 4314 O O . ARG A 1 528 ? 8.640 -26.099 -8.975 1.00 94.06 528 ARG A O 1
ATOM 4321 N N . LEU A 1 529 ? 6.628 -25.748 -9.928 1.00 93.88 529 LEU A N 1
ATOM 4322 C CA . LEU A 1 529 ? 6.250 -24.669 -9.018 1.00 93.88 529 LEU A CA 1
ATOM 4323 C C . LEU A 1 529 ? 5.650 -25.282 -7.742 1.00 93.88 529 LEU A C 1
ATOM 4325 O O . LEU A 1 529 ? 5.125 -26.399 -7.796 1.00 93.88 529 LEU A O 1
ATOM 4329 N N . PRO A 1 530 ? 5.714 -24.592 -6.591 1.00 93.94 530 PRO A N 1
ATOM 4330 C CA . PRO A 1 530 ? 4.977 -25.020 -5.408 1.00 93.94 530 PRO A CA 1
ATOM 4331 C C . PRO A 1 530 ? 3.480 -25.163 -5.729 1.00 93.94 530 PRO A C 1
ATOM 4333 O O . PRO A 1 530 ? 2.899 -24.300 -6.387 1.00 93.94 530 PRO A O 1
ATOM 4336 N N . GLY A 1 531 ? 2.846 -26.247 -5.269 1.00 89.12 531 GLY A N 1
ATOM 4337 C CA . GLY A 1 531 ? 1.477 -26.599 -5.681 1.00 89.12 531 GLY A CA 1
ATOM 4338 C C . GLY A 1 531 ? 0.423 -25.535 -5.346 1.00 89.12 531 GLY A C 1
ATOM 4339 O O . GLY A 1 531 ? -0.526 -25.350 -6.101 1.00 89.12 531 GLY A O 1
ATOM 4340 N N . GLU A 1 532 ? 0.612 -24.784 -4.258 1.00 90.81 532 GLU A N 1
ATOM 4341 C CA . GLU A 1 532 ? -0.260 -23.658 -3.902 1.00 90.81 532 GLU A CA 1
ATOM 4342 C C . GLU A 1 532 ? -0.229 -22.545 -4.963 1.00 90.81 532 GLU A C 1
ATOM 4344 O O . GLU A 1 532 ? -1.276 -22.017 -5.337 1.00 90.81 532 GLU A O 1
ATOM 4349 N N . ILE A 1 533 ? 0.951 -22.247 -5.515 1.00 93.31 533 ILE A N 1
ATOM 4350 C CA . ILE A 1 533 ? 1.131 -21.223 -6.550 1.00 93.31 533 ILE A CA 1
ATOM 4351 C C . ILE A 1 533 ? 0.425 -21.638 -7.841 1.00 93.31 533 ILE A C 1
ATOM 4353 O O . ILE A 1 533 ? -0.225 -20.809 -8.472 1.00 93.31 533 ILE A O 1
ATOM 4357 N N . GLU A 1 534 ? 0.497 -22.915 -8.229 1.00 91.12 534 GLU A N 1
ATOM 4358 C CA . GLU A 1 534 ? -0.200 -23.413 -9.425 1.00 91.12 534 GLU A CA 1
ATOM 4359 C C . GLU A 1 534 ? -1.723 -23.234 -9.309 1.00 91.12 534 GLU A C 1
ATOM 4361 O O . GLU A 1 534 ? -2.352 -22.728 -10.241 1.00 91.12 534 GLU A O 1
ATOM 4366 N N . VAL A 1 535 ? -2.303 -23.548 -8.143 1.00 92.69 535 VAL A N 1
ATOM 4367 C CA . VAL A 1 535 ? -3.736 -23.339 -7.863 1.00 92.69 535 VAL A CA 1
ATOM 4368 C C . VAL A 1 535 ? -4.097 -21.851 -7.892 1.00 92.69 535 VAL A C 1
ATOM 4370 O O . VAL A 1 535 ? -5.099 -21.464 -8.493 1.00 92.69 535 VAL A O 1
ATOM 4373 N N . GLN A 1 536 ? -3.274 -20.990 -7.290 1.00 93.12 536 GLN A N 1
ATOM 4374 C CA . GLN A 1 536 ? -3.497 -19.541 -7.299 1.00 93.12 536 GLN A CA 1
ATOM 4375 C C . GLN A 1 536 ? -3.410 -18.950 -8.716 1.00 93.12 536 GLN A C 1
ATOM 4377 O O . GLN A 1 536 ? -4.214 -18.083 -9.065 1.00 93.12 536 GLN A O 1
ATOM 4382 N N . MET A 1 537 ? -2.493 -19.438 -9.561 1.00 94.50 537 MET A N 1
ATOM 4383 C CA . MET A 1 537 ? -2.381 -19.023 -10.967 1.00 94.50 537 MET A CA 1
ATOM 4384 C C . MET A 1 537 ? -3.584 -19.482 -11.794 1.00 94.50 537 MET A C 1
ATOM 4386 O O . MET A 1 537 ? -4.087 -18.722 -12.625 1.00 94.50 537 MET A O 1
ATOM 4390 N N . GLU A 1 538 ? -4.085 -20.695 -11.550 1.00 92.62 538 GLU A N 1
ATOM 4391 C CA . GLU A 1 538 ? -5.316 -21.179 -12.173 1.00 92.62 538 GLU A CA 1
ATOM 4392 C C . GLU A 1 538 ? -6.502 -20.267 -11.822 1.00 92.62 538 GLU A C 1
ATOM 4394 O O . GLU A 1 538 ? -7.234 -19.827 -12.713 1.00 92.62 538 GLU A O 1
ATOM 4399 N N . THR A 1 539 ? -6.665 -19.933 -10.538 1.00 90.38 539 THR A N 1
ATOM 4400 C CA . THR A 1 539 ? -7.710 -19.018 -10.061 1.00 90.38 539 THR A CA 1
ATOM 4401 C C . THR A 1 539 ? -7.551 -17.624 -10.663 1.00 90.38 539 THR A C 1
ATOM 4403 O O . THR A 1 539 ? -8.511 -17.079 -11.201 1.00 90.38 539 THR A O 1
ATOM 4406 N N . PHE A 1 540 ? -6.339 -17.067 -10.695 1.00 90.88 540 PHE A N 1
ATOM 4407 C CA . PHE A 1 540 ? -6.070 -15.780 -11.342 1.00 90.88 540 PHE A CA 1
ATOM 4408 C C . PHE A 1 540 ? -6.524 -15.748 -12.812 1.00 90.88 540 PHE A C 1
ATOM 4410 O O . PHE A 1 540 ? -7.206 -14.814 -13.245 1.00 90.88 540 PHE A O 1
ATOM 4417 N N . LEU A 1 541 ? -6.213 -16.795 -13.581 1.00 91.12 541 LEU A N 1
ATOM 4418 C CA . LEU A 1 541 ? -6.559 -16.888 -15.001 1.00 91.12 541 LEU A CA 1
ATOM 4419 C C . LEU A 1 541 ? -8.066 -17.052 -15.267 1.00 91.12 541 LEU A C 1
ATOM 4421 O O . LEU A 1 541 ? -8.521 -16.712 -16.366 1.00 91.12 541 LEU A O 1
ATOM 4425 N N . LYS A 1 542 ? -8.858 -17.516 -14.290 1.00 88.56 542 LYS A N 1
ATOM 4426 C CA . LYS A 1 542 ? -10.332 -17.507 -14.386 1.00 88.56 542 LYS A CA 1
ATOM 4427 C C . LYS A 1 542 ? -10.882 -16.077 -14.428 1.00 88.56 542 LYS A C 1
ATOM 4429 O O . LYS A 1 542 ? -11.871 -15.836 -15.114 1.00 88.56 542 LYS A O 1
ATOM 4434 N N . HIS A 1 543 ? -10.198 -15.132 -13.780 1.00 85.56 543 HIS A N 1
ATOM 4435 C CA . HIS A 1 543 ? -10.619 -13.732 -13.669 1.00 85.56 543 HIS A CA 1
ATOM 4436 C C . HIS A 1 543 ? -9.897 -12.764 -14.620 1.00 85.56 543 HIS A C 1
ATOM 4438 O O . HIS A 1 543 ? -10.312 -11.610 -14.727 1.00 85.56 543 HIS A O 1
ATOM 4444 N N . SER A 1 544 ? -8.819 -13.172 -15.297 1.00 84.88 544 SER A N 1
ATOM 4445 C CA . SER A 1 544 ? -8.118 -12.325 -16.275 1.00 84.88 544 SER A CA 1
ATOM 4446 C C . SER A 1 544 ? -8.116 -12.969 -17.653 1.00 84.88 544 SER A C 1
ATOM 4448 O O . SER A 1 544 ? -7.603 -14.067 -17.820 1.00 84.88 544 SER A O 1
ATOM 4450 N N . VAL A 1 545 ? -8.664 -12.277 -18.654 1.00 85.56 545 VAL A N 1
ATOM 4451 C CA . VAL A 1 545 ? -8.797 -12.764 -20.046 1.00 85.56 545 VAL A CA 1
ATOM 4452 C C . VAL A 1 545 ? -7.960 -11.966 -21.050 1.00 85.56 545 VAL A C 1
ATOM 4454 O O . VAL A 1 545 ? -8.037 -12.198 -22.254 1.00 85.56 545 VAL A O 1
ATOM 4457 N N . ARG A 1 546 ? -7.197 -10.980 -20.572 1.00 90.19 546 ARG A N 1
ATOM 4458 C CA . ARG A 1 546 ? -6.352 -10.115 -21.407 1.00 90.19 546 ARG A CA 1
ATOM 4459 C C . ARG A 1 546 ? -4.927 -10.657 -21.491 1.00 90.19 546 ARG A C 1
ATOM 4461 O O . ARG A 1 546 ? -4.532 -11.403 -20.597 1.00 90.19 546 ARG A O 1
ATOM 4468 N N . PRO A 1 547 ? -4.141 -10.282 -22.515 1.00 93.56 547 PRO A N 1
ATOM 4469 C CA . PRO A 1 547 ? -2.731 -10.648 -22.568 1.00 93.56 547 PRO A CA 1
ATOM 4470 C C . PRO A 1 547 ? -1.977 -10.203 -21.313 1.00 93.56 547 PRO A C 1
ATOM 4472 O O . PRO A 1 547 ? -2.310 -9.176 -20.717 1.00 93.56 547 PRO A O 1
ATOM 4475 N N . LEU A 1 548 ? -0.965 -10.973 -20.920 1.00 94.00 548 LEU A N 1
ATOM 4476 C CA . LEU A 1 548 ? -0.227 -10.782 -19.671 1.00 94.00 548 LEU A CA 1
ATOM 4477 C C . LEU A 1 548 ? 1.258 -10.547 -19.955 1.00 94.00 548 LEU A C 1
ATOM 4479 O O . LEU A 1 548 ? 1.840 -11.184 -20.828 1.00 94.00 548 LEU A O 1
ATOM 4483 N N . ALA A 1 549 ? 1.874 -9.653 -19.193 1.00 92.88 549 ALA A N 1
ATOM 4484 C CA . ALA A 1 549 ? 3.313 -9.476 -19.107 1.00 92.88 549 ALA A CA 1
ATOM 4485 C C . ALA A 1 549 ? 3.807 -10.056 -17.778 1.00 92.88 549 ALA A C 1
ATOM 4487 O O . ALA A 1 549 ? 3.352 -9.642 -16.712 1.00 92.88 549 ALA A O 1
ATOM 4488 N N . VAL A 1 550 ? 4.741 -10.998 -17.853 1.00 94.50 550 VAL A N 1
ATOM 4489 C CA . VAL A 1 550 ? 5.429 -11.617 -16.719 1.00 94.50 550 VAL A CA 1
ATOM 4490 C C . VAL A 1 550 ? 6.820 -10.996 -16.637 1.00 94.50 550 VAL A C 1
ATOM 4492 O O . VAL A 1 550 ? 7.664 -11.234 -17.501 1.00 94.50 550 VAL A O 1
ATOM 4495 N N . ARG A 1 551 ? 7.029 -10.132 -15.645 1.00 91.44 551 ARG A N 1
ATOM 4496 C CA . ARG A 1 551 ? 8.206 -9.264 -15.513 1.00 91.44 551 ARG A CA 1
ATOM 4497 C C . ARG A 1 551 ? 9.035 -9.668 -14.298 1.00 91.44 551 ARG A C 1
ATOM 4499 O O . ARG A 1 551 ? 8.480 -9.982 -13.242 1.00 91.44 551 ARG A O 1
ATOM 4506 N N . SER A 1 552 ? 10.351 -9.573 -14.435 1.00 90.19 552 SER A N 1
ATOM 4507 C CA . SER A 1 552 ? 11.294 -9.631 -13.319 1.00 90.19 552 SER A CA 1
ATOM 4508 C C . SER A 1 552 ? 11.125 -8.432 -12.381 1.00 90.19 552 SER A C 1
ATOM 4510 O O . SER A 1 552 ? 10.901 -7.306 -12.834 1.00 90.19 552 SER A O 1
ATOM 4512 N N . SER A 1 553 ? 11.241 -8.666 -11.077 1.00 89.44 553 SER A N 1
ATOM 4513 C CA . SER A 1 553 ? 11.326 -7.632 -10.048 1.00 89.44 553 SER A CA 1
ATOM 4514 C C . SER A 1 553 ? 12.367 -8.060 -9.022 1.00 89.44 553 SER A C 1
ATOM 4516 O O . SER A 1 553 ? 12.041 -8.645 -7.986 1.00 89.44 553 SER A O 1
ATOM 4518 N N . SER A 1 554 ? 13.640 -7.821 -9.325 1.00 85.12 554 SER A N 1
ATOM 4519 C CA . SER A 1 554 ? 14.720 -8.205 -8.413 1.00 85.12 554 SER A CA 1
ATOM 4520 C C . SER A 1 554 ? 14.790 -7.275 -7.196 1.00 85.12 554 SER A C 1
ATOM 4522 O O . SER A 1 554 ? 14.251 -6.164 -7.212 1.00 85.12 554 SER A O 1
ATOM 4524 N N . LEU A 1 555 ? 15.414 -7.709 -6.096 1.00 76.81 555 LEU A N 1
ATOM 4525 C CA . LEU A 1 555 ? 15.597 -6.856 -4.908 1.00 76.81 555 LEU A CA 1
ATOM 4526 C C . LEU A 1 555 ? 16.381 -5.580 -5.219 1.00 76.81 555 LEU A C 1
ATOM 4528 O O . LEU A 1 555 ? 16.068 -4.507 -4.688 1.00 76.81 555 LEU A O 1
ATOM 4532 N N . LEU A 1 556 ? 17.363 -5.768 -6.085 1.00 68.38 556 LEU A N 1
ATOM 4533 C CA . LEU A 1 556 ? 18.430 -4.879 -6.477 1.00 68.38 556 LEU A CA 1
ATOM 4534 C C . LEU A 1 556 ? 18.005 -3.944 -7.636 1.00 68.38 556 LEU A C 1
ATOM 4536 O O . LEU A 1 556 ? 18.443 -2.798 -7.674 1.00 68.38 556 LEU A O 1
ATOM 4540 N N . GLU A 1 557 ? 17.090 -4.382 -8.516 1.00 62.94 557 GLU A N 1
ATOM 4541 C CA . GLU A 1 557 ? 16.732 -3.758 -9.811 1.00 62.94 557 GLU A CA 1
ATOM 4542 C C . GLU A 1 557 ? 16.367 -2.261 -9.762 1.00 62.94 557 GLU A C 1
ATOM 4544 O O . GLU A 1 557 ? 16.674 -1.526 -10.690 1.00 62.94 557 GLU A O 1
ATOM 4549 N N . ASP A 1 558 ? 15.799 -1.768 -8.659 1.00 56.66 558 ASP A N 1
ATOM 4550 C CA . ASP A 1 558 ? 15.459 -0.344 -8.487 1.00 56.66 558 ASP A CA 1
ATOM 4551 C C . ASP A 1 558 ? 15.958 0.213 -7.141 1.00 56.66 558 ASP A C 1
ATOM 4553 O O . ASP A 1 558 ? 15.279 0.997 -6.469 1.00 56.66 558 ASP A O 1
ATOM 4557 N N . SER A 1 559 ? 17.137 -0.230 -6.695 1.00 59.97 559 SER A N 1
ATOM 4558 C CA . SER A 1 559 ? 17.817 0.404 -5.563 1.00 59.97 559 SER A CA 1
ATOM 4559 C C . SER A 1 559 ? 18.114 1.874 -5.882 1.00 59.97 559 SER A C 1
ATOM 4561 O O . SER A 1 559 ? 18.665 2.186 -6.933 1.00 59.97 559 SER A O 1
ATOM 4563 N N . GLN A 1 560 ? 17.791 2.792 -4.962 1.00 50.41 560 GLN A N 1
ATOM 4564 C CA . GLN A 1 560 ? 18.065 4.228 -5.142 1.00 50.41 560 GLN A CA 1
ATOM 4565 C C . GLN A 1 560 ? 19.562 4.532 -5.304 1.00 50.41 560 GLN A C 1
ATOM 4567 O O . GLN A 1 560 ? 19.914 5.519 -5.943 1.00 50.41 560 GLN A O 1
ATOM 4572 N N . ALA A 1 561 ? 20.436 3.701 -4.728 1.00 46.03 561 ALA A N 1
ATOM 4573 C CA . ALA A 1 561 ? 21.879 3.898 -4.811 1.00 46.03 561 ALA A CA 1
ATOM 4574 C C . ALA A 1 561 ? 22.457 3.415 -6.153 1.00 46.03 561 ALA A C 1
ATOM 4576 O O . ALA A 1 561 ? 23.348 4.066 -6.696 1.00 46.03 561 ALA A O 1
ATOM 4577 N N . GLN A 1 562 ? 21.950 2.296 -6.686 1.00 54.75 562 GLN A N 1
ATOM 4578 C CA . GLN A 1 562 ? 22.453 1.625 -7.892 1.00 54.75 562 GLN A CA 1
ATOM 4579 C C . GLN A 1 562 ? 21.304 0.872 -8.594 1.00 54.75 562 GLN A C 1
ATOM 4581 O O . GLN A 1 562 ? 21.103 -0.311 -8.329 1.00 54.75 562 GLN A O 1
ATOM 4586 N N . PRO A 1 563 ? 20.494 1.543 -9.431 1.00 51.78 563 PRO A N 1
ATOM 4587 C CA . PRO A 1 563 ? 19.415 0.884 -10.167 1.00 51.78 563 PRO A CA 1
ATOM 4588 C C . PRO A 1 563 ? 19.978 -0.015 -11.284 1.00 51.78 563 PRO A C 1
ATOM 4590 O O . PRO A 1 563 ? 20.919 0.371 -11.979 1.00 51.78 563 PRO A O 1
ATOM 4593 N N . PHE A 1 564 ? 19.395 -1.204 -11.481 1.00 60.88 564 PHE A N 1
ATOM 4594 C CA . PHE A 1 564 ? 19.777 -2.157 -12.534 1.00 60.88 564 PHE A CA 1
ATOM 4595 C C . PHE A 1 564 ? 18.686 -2.223 -13.590 1.00 60.88 564 PHE A C 1
ATOM 4597 O O . PHE A 1 564 ? 17.529 -2.491 -13.288 1.00 60.88 564 PHE A O 1
ATOM 4604 N N . SER A 1 565 ? 19.036 -1.988 -14.852 1.00 54.59 565 SER A N 1
ATOM 4605 C CA . SER A 1 565 ? 18.024 -1.806 -15.886 1.00 54.59 565 SER A CA 1
ATOM 4606 C C . SER A 1 565 ? 18.242 -2.783 -17.038 1.00 54.59 565 SER A C 1
ATOM 4608 O O . SER A 1 565 ? 19.276 -2.762 -17.700 1.00 54.59 565 SER A O 1
ATOM 4610 N N . GLY A 1 566 ? 17.245 -3.639 -17.290 1.00 60.97 566 GLY A N 1
ATOM 4611 C CA . GLY A 1 566 ? 17.199 -4.497 -18.482 1.00 60.97 566 GLY A CA 1
ATOM 4612 C C . GLY A 1 566 ? 18.137 -5.709 -18.454 1.00 60.97 566 GLY A C 1
ATOM 4613 O O . GLY A 1 566 ? 18.491 -6.216 -19.513 1.00 60.97 566 GLY A O 1
ATOM 4614 N N . VAL A 1 567 ? 18.554 -6.150 -17.262 1.00 67.75 567 VAL A N 1
ATOM 4615 C CA . VAL A 1 567 ? 19.408 -7.340 -17.068 1.00 67.75 567 VAL A CA 1
ATOM 4616 C C . VAL A 1 567 ? 18.592 -8.637 -17.096 1.00 67.75 567 VAL A C 1
ATOM 4618 O O . VAL A 1 567 ? 19.077 -9.668 -17.553 1.00 67.75 567 VAL A O 1
ATOM 4621 N N . TYR A 1 568 ? 17.350 -8.583 -16.616 1.00 79.69 568 TYR A N 1
ATOM 4622 C CA . TYR A 1 568 ? 16.466 -9.737 -16.494 1.00 79.69 568 TYR A CA 1
ATOM 4623 C C . TYR A 1 568 ? 15.367 -9.722 -17.558 1.00 79.69 568 TYR A C 1
ATOM 4625 O O . TYR A 1 568 ? 14.911 -8.664 -17.997 1.00 79.69 568 TYR A O 1
ATOM 4633 N N . GLU A 1 569 ? 14.923 -10.915 -17.946 1.00 81.75 569 GLU A N 1
ATOM 4634 C CA . GLU A 1 569 ? 13.985 -11.105 -19.053 1.00 81.75 569 GLU A CA 1
ATOM 4635 C C . GLU A 1 569 ? 12.537 -10.774 -18.654 1.00 81.75 569 GLU A C 1
ATOM 4637 O O . GLU A 1 569 ? 12.111 -10.955 -17.509 1.00 81.75 569 GLU A O 1
ATOM 4642 N N . THR A 1 570 ? 11.748 -10.308 -19.625 1.00 86.38 570 THR A N 1
ATOM 4643 C CA . THR A 1 570 ? 10.299 -10.098 -19.480 1.00 86.38 570 THR A CA 1
ATOM 4644 C C . THR A 1 570 ? 9.546 -10.831 -20.581 1.00 86.38 570 THR A C 1
ATOM 4646 O O . THR A 1 570 ? 9.790 -10.614 -21.761 1.00 86.38 570 THR A O 1
ATOM 4649 N N . TYR A 1 571 ? 8.567 -11.652 -20.210 1.00 90.38 571 TYR A N 1
ATOM 4650 C CA . TYR A 1 571 ? 7.807 -12.466 -21.157 1.00 90.38 571 TYR A CA 1
ATOM 4651 C C . TYR A 1 571 ? 6.387 -11.936 -21.325 1.00 90.38 571 TYR A C 1
ATOM 4653 O O . TYR A 1 571 ? 5.646 -11.794 -20.355 1.00 90.38 571 TYR A O 1
ATOM 4661 N N . MET A 1 572 ? 5.974 -11.675 -22.565 1.00 90.75 572 MET A N 1
ATOM 4662 C CA . MET A 1 572 ? 4.589 -11.319 -22.888 1.00 90.75 572 MET A CA 1
ATOM 4663 C C . MET A 1 572 ? 3.863 -12.520 -23.483 1.00 90.75 572 MET A C 1
ATOM 4665 O O . MET A 1 572 ? 4.307 -13.074 -24.490 1.00 90.75 572 MET A O 1
ATOM 4669 N N . ILE A 1 573 ? 2.740 -12.901 -22.877 1.00 92.50 573 ILE A N 1
ATOM 4670 C CA . ILE A 1 573 ? 1.923 -14.044 -23.285 1.00 92.50 573 ILE A CA 1
ATOM 4671 C C . ILE A 1 573 ? 0.535 -13.581 -23.755 1.00 92.50 573 ILE A C 1
ATOM 4673 O O . ILE A 1 573 ? -0.053 -12.672 -23.159 1.00 92.50 573 ILE A O 1
ATOM 4677 N N . PRO A 1 574 ? -0.029 -14.199 -24.808 1.00 90.00 574 PRO A N 1
ATOM 4678 C CA . PRO A 1 574 ? -1.287 -13.750 -25.407 1.00 90.00 574 PRO A CA 1
ATOM 4679 C C . PRO A 1 574 ? -2.507 -14.009 -24.520 1.00 90.00 574 PRO A C 1
ATOM 4681 O O . PRO A 1 574 ? -3.504 -13.303 -24.645 1.00 90.00 574 PRO A O 1
ATOM 4684 N N . ASN A 1 575 ? -2.443 -15.018 -23.640 1.00 90.12 575 ASN A N 1
ATOM 4685 C CA . ASN A 1 575 ? -3.538 -15.407 -22.749 1.00 90.12 575 ASN A CA 1
ATOM 4686 C C . ASN A 1 575 ? -4.881 -15.633 -23.492 1.00 90.12 575 ASN A C 1
ATOM 4688 O O . ASN A 1 575 ? -5.951 -15.321 -22.977 1.00 90.12 575 ASN A O 1
ATOM 4692 N N . ALA A 1 576 ? -4.824 -16.152 -24.726 1.00 85.31 576 ALA A N 1
ATOM 4693 C CA . ALA A 1 576 ? -5.938 -16.094 -25.680 1.00 85.31 576 ALA A CA 1
ATOM 4694 C C . ALA A 1 576 ? -6.710 -17.413 -25.878 1.00 85.31 576 ALA A C 1
ATOM 4696 O O . ALA A 1 576 ? -7.786 -17.411 -26.480 1.00 85.31 576 ALA A O 1
ATOM 4697 N N . SER A 1 577 ? -6.174 -18.548 -25.413 1.00 84.38 577 SER A N 1
ATOM 4698 C CA . SER A 1 577 ? -6.818 -19.858 -25.598 1.00 84.38 577 SER A CA 1
ATOM 4699 C C . SER A 1 577 ? -8.181 -19.924 -24.894 1.00 84.38 577 SER A C 1
ATOM 4701 O O . SER A 1 577 ? -8.363 -19.411 -23.797 1.00 84.38 577 SER A O 1
ATOM 4703 N N . LYS A 1 578 ? -9.159 -20.608 -25.497 1.00 83.19 578 LYS A N 1
ATOM 4704 C CA . LYS A 1 578 ? -10.475 -20.814 -24.862 1.00 83.19 578 LYS A CA 1
ATOM 4705 C C . LYS A 1 578 ? -10.403 -21.742 -23.646 1.00 83.19 578 LYS A C 1
ATOM 4707 O O . LYS A 1 578 ? -11.245 -21.650 -22.760 1.00 83.19 578 LYS A O 1
ATOM 4712 N N . SER A 1 579 ? -9.422 -22.645 -23.623 1.00 87.38 579 SER A N 1
ATOM 4713 C CA . SER A 1 579 ? -9.190 -23.561 -22.506 1.00 87.38 579 SER A CA 1
ATOM 4714 C C . SER A 1 579 ? -8.206 -22.951 -21.513 1.00 87.38 579 SER A C 1
ATOM 4716 O O . SER A 1 579 ? -7.219 -22.325 -21.905 1.00 87.38 579 SER A O 1
ATOM 4718 N N . LEU A 1 580 ? -8.455 -23.178 -20.224 1.00 89.31 580 LEU A N 1
ATOM 4719 C CA . LEU A 1 580 ? -7.609 -22.697 -19.135 1.00 89.31 580 LEU A CA 1
ATOM 4720 C C . LEU A 1 580 ? -6.243 -23.392 -19.104 1.00 89.31 580 LEU A C 1
ATOM 4722 O O . LEU A 1 580 ? -5.244 -22.756 -18.793 1.00 89.31 580 LEU A O 1
ATOM 4726 N N . SER A 1 581 ? -6.183 -24.672 -19.479 1.00 90.94 581 SER A N 1
ATOM 4727 C CA . SER A 1 581 ? -4.960 -25.477 -19.369 1.00 90.94 581 SER A CA 1
ATOM 4728 C C . SER A 1 581 ? -3.791 -24.927 -20.209 1.00 90.94 581 SER A C 1
ATOM 4730 O O . SER A 1 581 ? -2.737 -24.687 -19.624 1.00 90.94 581 SER A O 1
ATOM 4732 N N . PRO A 1 582 ? -3.945 -24.607 -21.513 1.00 90.06 582 PRO A N 1
ATOM 4733 C CA . PRO A 1 582 ? -2.871 -23.970 -22.282 1.00 90.06 582 PRO A CA 1
ATOM 4734 C C . PRO A 1 582 ? -2.450 -22.600 -21.735 1.00 90.06 582 PRO A C 1
ATOM 4736 O O . PRO A 1 582 ? -1.283 -22.234 -21.812 1.00 90.06 582 PRO A O 1
ATOM 4739 N N . ARG A 1 583 ? -3.392 -21.836 -21.167 1.00 91.75 583 ARG A N 1
ATOM 4740 C CA . ARG A 1 583 ? -3.111 -20.513 -20.586 1.00 91.75 583 ARG A CA 1
ATOM 4741 C C . ARG A 1 583 ? -2.279 -20.637 -19.313 1.00 91.75 583 ARG A C 1
ATOM 4743 O O . ARG A 1 583 ? -1.320 -19.892 -19.132 1.00 91.75 583 ARG A O 1
ATOM 4750 N N . LEU A 1 584 ? -2.632 -21.600 -18.463 1.00 93.00 584 LEU A N 1
ATOM 4751 C CA . LEU A 1 584 ? -1.894 -21.922 -17.248 1.00 93.00 584 LEU A CA 1
ATOM 4752 C C . LEU A 1 584 ? -0.488 -22.427 -17.577 1.00 93.00 584 LEU A C 1
ATOM 4754 O O . LEU A 1 584 ? 0.477 -21.989 -16.956 1.00 93.00 584 LEU A O 1
ATOM 4758 N N . ASP A 1 585 ? -0.353 -23.279 -18.593 1.00 92.06 585 ASP A N 1
ATOM 4759 C CA . ASP A 1 585 ? 0.950 -23.771 -19.042 1.00 92.06 585 ASP A CA 1
ATOM 4760 C C . ASP A 1 585 ? 1.867 -22.628 -19.509 1.00 92.06 585 ASP A C 1
ATOM 4762 O O . ASP A 1 585 ? 3.007 -22.520 -19.065 1.00 92.06 585 ASP A O 1
ATOM 4766 N N . GLN A 1 586 ? 1.348 -21.706 -20.326 1.00 92.50 586 GLN A N 1
ATOM 4767 C CA . GLN A 1 586 ? 2.101 -20.531 -20.782 1.00 92.50 586 GLN A CA 1
ATOM 4768 C C . GLN A 1 586 ? 2.516 -19.609 -19.630 1.00 92.50 586 GLN A C 1
ATOM 4770 O O . GLN A 1 586 ? 3.657 -19.150 -19.592 1.00 92.50 586 GLN A O 1
ATOM 4775 N N . LEU A 1 587 ? 1.605 -19.338 -18.688 1.00 94.25 587 LEU A N 1
ATOM 4776 C CA . LEU A 1 587 ? 1.885 -18.475 -17.540 1.00 94.25 587 LEU A CA 1
ATOM 4777 C C . LEU A 1 587 ? 2.931 -19.096 -16.609 1.00 94.25 587 LEU A C 1
ATOM 4779 O O . LEU A 1 587 ? 3.906 -18.439 -16.247 1.00 94.25 587 LEU A O 1
ATOM 4783 N N . THR A 1 588 ? 2.756 -20.366 -16.248 1.00 95.19 588 THR A N 1
ATOM 4784 C CA . THR A 1 588 ? 3.700 -21.083 -15.378 1.00 95.19 588 THR A CA 1
ATOM 4785 C C . THR A 1 588 ? 5.064 -21.246 -16.037 1.00 95.19 588 THR A C 1
ATOM 4787 O O . THR A 1 588 ? 6.083 -21.133 -15.357 1.00 95.19 588 THR A O 1
ATOM 4790 N N . LEU A 1 589 ? 5.111 -21.447 -17.357 1.00 94.44 589 LEU A N 1
ATOM 4791 C CA . LEU A 1 589 ? 6.361 -21.460 -18.100 1.00 94.44 589 LEU A CA 1
ATOM 4792 C C . LEU A 1 589 ? 7.065 -20.100 -18.049 1.00 94.44 589 LEU A C 1
ATOM 4794 O O . LEU A 1 589 ? 8.245 -20.043 -17.712 1.00 94.44 589 LEU A O 1
ATOM 4798 N N . ALA A 1 590 ? 6.351 -19.012 -18.342 1.00 94.31 590 ALA A N 1
ATOM 4799 C CA . ALA A 1 590 ? 6.912 -17.665 -18.306 1.00 94.31 590 ALA A CA 1
ATOM 4800 C C . ALA A 1 590 ? 7.476 -17.317 -16.915 1.00 94.31 590 ALA A C 1
ATOM 4802 O O . ALA A 1 590 ? 8.582 -16.796 -16.818 1.00 94.31 590 ALA A O 1
ATOM 4803 N N . ILE A 1 591 ? 6.771 -17.685 -15.839 1.00 95.75 591 ILE A N 1
ATOM 4804 C CA . ILE A 1 591 ? 7.243 -17.555 -14.447 1.00 95.75 591 ILE A CA 1
ATOM 4805 C C . ILE A 1 591 ? 8.594 -18.262 -14.254 1.00 95.75 591 ILE A C 1
ATOM 4807 O O . ILE A 1 591 ? 9.551 -17.664 -13.760 1.00 95.75 591 ILE A O 1
ATOM 4811 N N . LYS A 1 592 ? 8.699 -19.525 -14.687 1.00 95.50 592 LYS A N 1
ATOM 4812 C CA . LYS A 1 592 ? 9.927 -20.327 -14.555 1.00 95.50 592 LYS A CA 1
ATOM 4813 C C . LYS A 1 592 ? 11.089 -19.748 -15.360 1.00 95.50 592 LYS A C 1
ATOM 4815 O O . LYS A 1 592 ? 12.218 -19.762 -14.881 1.00 95.50 592 LYS A O 1
ATOM 4820 N N . LEU A 1 593 ? 10.826 -19.228 -16.559 1.00 93.69 593 LEU A N 1
ATOM 4821 C CA . LEU A 1 593 ? 11.851 -18.599 -17.396 1.00 93.69 593 LEU A CA 1
ATOM 4822 C C . LEU A 1 593 ? 12.334 -17.266 -16.808 1.00 93.69 593 LEU A C 1
ATOM 4824 O O . LEU A 1 593 ? 13.531 -16.992 -16.838 1.00 93.69 593 LEU A O 1
ATOM 4828 N N . VAL A 1 594 ? 11.452 -16.481 -16.180 1.00 93.62 594 VAL A N 1
ATOM 4829 C CA . VAL A 1 594 ? 11.874 -15.290 -15.423 1.00 93.62 594 VAL A CA 1
ATOM 4830 C C . VAL A 1 594 ? 12.784 -15.678 -14.256 1.00 93.62 594 VAL A C 1
ATOM 4832 O O . VAL A 1 594 ? 13.824 -15.050 -14.070 1.00 93.62 594 VAL A O 1
ATOM 4835 N N . TYR A 1 595 ? 12.480 -16.744 -13.513 1.00 94.31 595 TYR A N 1
ATOM 4836 C CA . TYR A 1 595 ? 13.401 -17.255 -12.489 1.00 94.31 595 TYR A CA 1
ATOM 4837 C C . TYR A 1 595 ? 14.725 -17.760 -13.069 1.00 94.31 595 TYR A C 1
ATOM 4839 O O . TYR A 1 595 ? 15.776 -17.522 -12.476 1.00 94.31 595 TYR A O 1
ATOM 4847 N N . ALA A 1 596 ? 14.696 -18.389 -14.245 1.00 92.38 596 ALA A N 1
ATOM 4848 C CA . ALA A 1 596 ? 15.904 -18.814 -14.946 1.00 92.38 596 ALA A CA 1
ATOM 4849 C C . ALA A 1 596 ? 16.816 -17.626 -15.301 1.00 92.38 596 ALA A C 1
ATOM 4851 O O . ALA A 1 596 ? 18.038 -17.767 -15.254 1.00 92.38 596 ALA A O 1
ATOM 4852 N N . SER A 1 597 ? 16.236 -16.451 -15.597 1.00 89.88 597 SER A N 1
ATOM 4853 C CA . SER A 1 597 ? 16.978 -15.249 -16.009 1.00 89.88 597 SER A CA 1
ATOM 4854 C C . SER A 1 597 ? 18.042 -14.792 -14.995 1.00 89.88 597 SER A C 1
ATOM 4856 O O . SER A 1 597 ? 19.063 -14.239 -15.392 1.00 89.88 597 SER A O 1
ATOM 4858 N N . VAL A 1 598 ? 17.872 -15.108 -13.702 1.00 88.81 598 VAL A N 1
ATOM 4859 C CA . VAL A 1 598 ? 18.833 -14.808 -12.616 1.00 88.81 598 VAL A CA 1
ATOM 4860 C C . VAL A 1 598 ? 20.161 -15.566 -12.763 1.00 88.81 598 VAL A C 1
ATOM 4862 O O . VAL A 1 598 ? 21.196 -15.158 -12.226 1.00 88.81 598 VAL A O 1
ATOM 4865 N N . PHE A 1 599 ? 20.139 -16.682 -13.491 1.00 88.38 599 PHE A N 1
ATOM 4866 C CA . PHE A 1 599 ? 21.269 -17.595 -13.651 1.00 88.38 599 PHE A CA 1
ATOM 4867 C C . PHE A 1 599 ? 21.907 -17.521 -15.043 1.00 88.38 599 PHE A C 1
ATOM 4869 O O . PHE A 1 599 ? 22.899 -18.205 -15.284 1.00 88.38 599 PHE A O 1
ATOM 4876 N N . LEU A 1 600 ? 21.365 -16.707 -15.954 1.00 87.12 600 LEU A N 1
ATOM 4877 C CA . LEU A 1 600 ? 21.921 -16.534 -17.296 1.00 87.12 600 LEU A CA 1
ATOM 4878 C C . LEU A 1 600 ? 23.252 -15.784 -17.247 1.00 87.12 600 LEU A C 1
ATOM 4880 O O . LEU A 1 600 ? 23.466 -14.929 -16.384 1.00 87.12 600 LEU A O 1
ATOM 4884 N N . ARG A 1 601 ? 24.138 -16.065 -18.211 1.00 82.62 601 ARG A N 1
ATOM 4885 C CA . ARG A 1 601 ? 25.505 -15.520 -18.223 1.00 82.62 601 ARG A CA 1
ATOM 4886 C C . ARG A 1 601 ? 25.541 -13.999 -18.122 1.00 82.62 601 ARG A C 1
ATOM 4888 O O . ARG A 1 601 ? 26.324 -13.469 -17.339 1.00 82.62 601 ARG A O 1
ATOM 4895 N N . GLN A 1 602 ? 24.665 -13.312 -18.855 1.00 77.50 602 GLN A N 1
ATOM 4896 C CA . GLN A 1 602 ? 24.587 -11.851 -18.840 1.00 77.50 602 GLN A CA 1
ATOM 4897 C C . GLN A 1 602 ? 24.273 -11.301 -17.440 1.00 77.50 602 GLN A C 1
ATOM 4899 O O . GLN A 1 602 ? 24.923 -10.354 -17.002 1.00 77.50 602 GLN A O 1
ATOM 4904 N N . ALA A 1 603 ? 23.317 -11.903 -16.727 1.00 79.44 603 ALA A N 1
ATOM 4905 C CA . ALA A 1 603 ? 22.922 -11.467 -15.390 1.00 79.44 603 ALA A CA 1
ATOM 4906 C C . ALA A 1 603 ? 24.002 -11.762 -14.341 1.00 79.44 603 ALA A C 1
ATOM 4908 O O . ALA A 1 603 ? 24.314 -10.904 -13.518 1.00 79.44 603 ALA A O 1
ATOM 4909 N N . VAL A 1 604 ? 24.620 -12.945 -14.408 1.00 79.56 604 VAL A N 1
ATOM 4910 C CA . VAL A 1 604 ? 25.703 -13.344 -13.495 1.00 79.56 604 VAL A CA 1
ATOM 4911 C C . VAL A 1 604 ? 26.903 -12.409 -13.624 1.00 79.56 604 VAL A C 1
ATOM 4913 O O . VAL A 1 604 ? 27.327 -11.824 -12.630 1.00 79.56 604 VAL A O 1
ATOM 4916 N N . GLN A 1 605 ? 27.393 -12.197 -14.850 1.00 74.12 605 GLN A N 1
ATOM 4917 C CA . GLN A 1 605 ? 28.529 -11.306 -15.111 1.00 74.12 605 GLN A CA 1
ATOM 4918 C C . GLN A 1 605 ? 28.247 -9.873 -14.660 1.00 74.12 605 GLN A C 1
ATOM 4920 O O . GLN A 1 605 ? 29.133 -9.179 -14.167 1.00 74.12 605 GLN A O 1
ATOM 4925 N N . TYR A 1 606 ? 27.008 -9.413 -14.838 1.00 72.06 606 TYR A N 1
ATOM 4926 C CA . TYR A 1 606 ? 26.603 -8.080 -14.421 1.00 72.06 606 TYR A CA 1
ATOM 4927 C C . TYR A 1 606 ? 26.695 -7.907 -12.896 1.00 72.06 606 TYR A C 1
ATOM 4929 O O . TYR A 1 606 ? 27.255 -6.914 -12.436 1.00 72.06 606 TYR A O 1
ATOM 4937 N N . ILE A 1 607 ? 26.201 -8.880 -12.120 1.00 73.69 607 ILE A N 1
ATOM 4938 C CA . ILE A 1 607 ? 26.241 -8.850 -10.648 1.00 73.69 607 ILE A CA 1
ATOM 4939 C C . ILE A 1 607 ? 27.680 -8.953 -10.120 1.00 73.69 607 ILE A C 1
ATOM 4941 O O . ILE A 1 607 ? 28.055 -8.205 -9.216 1.00 73.69 607 ILE A O 1
ATOM 4945 N N . GLU A 1 608 ? 28.503 -9.828 -10.705 1.00 71.81 608 GLU A N 1
ATOM 4946 C CA . GLU A 1 608 ? 29.912 -9.995 -10.318 1.00 71.81 608 GLU A CA 1
ATOM 4947 C C . GLU A 1 608 ? 30.726 -8.708 -10.527 1.00 71.81 608 GLU A C 1
ATOM 4949 O O . GLU A 1 608 ? 31.519 -8.329 -9.663 1.00 71.81 608 GLU A O 1
ATOM 4954 N N . ASN A 1 609 ? 30.478 -7.985 -11.626 1.00 66.69 609 ASN A N 1
ATOM 4955 C CA . ASN A 1 609 ? 31.137 -6.706 -11.919 1.00 66.69 609 ASN A CA 1
ATOM 4956 C C . ASN A 1 609 ? 30.787 -5.592 -10.918 1.00 66.69 609 ASN A C 1
ATOM 4958 O O . ASN A 1 609 ? 31.530 -4.622 -10.803 1.00 66.69 609 ASN A O 1
ATOM 4962 N N . LEU A 1 610 ? 29.668 -5.713 -10.204 1.00 65.12 610 LEU A N 1
ATOM 4963 C CA . LEU A 1 610 ? 29.235 -4.755 -9.184 1.00 65.12 610 LEU A CA 1
ATOM 4964 C C . LEU A 1 610 ? 29.761 -5.073 -7.782 1.00 65.12 610 LEU A C 1
ATOM 4966 O O . LEU A 1 610 ? 29.428 -4.364 -6.834 1.00 65.12 610 LEU A O 1
ATOM 4970 N N . HIS A 1 611 ? 30.551 -6.140 -7.634 1.00 66.50 611 HIS A N 1
ATOM 4971 C CA . HIS A 1 611 ? 31.021 -6.648 -6.343 1.00 66.50 611 HIS A CA 1
ATOM 4972 C C . HIS A 1 611 ? 29.895 -7.044 -5.367 1.00 66.50 611 HIS A C 1
ATOM 4974 O O . HIS A 1 611 ? 30.137 -7.151 -4.164 1.00 66.50 611 HIS A O 1
ATOM 4980 N N . PHE A 1 612 ? 28.676 -7.293 -5.858 1.00 69.00 612 PHE A N 1
ATOM 4981 C CA . PHE A 1 612 ? 27.619 -7.895 -5.044 1.00 69.00 612 PHE A CA 1
ATOM 4982 C C . PHE A 1 612 ? 27.779 -9.409 -4.988 1.00 69.00 612 PHE A C 1
ATOM 4984 O O . PHE A 1 612 ? 28.232 -10.046 -5.941 1.00 69.00 612 PHE A O 1
ATOM 4991 N N . ASN A 1 613 ? 27.347 -10.005 -3.878 1.00 66.38 613 ASN A N 1
ATOM 4992 C CA . ASN A 1 613 ? 27.246 -11.450 -3.807 1.00 66.38 613 ASN A CA 1
ATOM 4993 C C . ASN A 1 613 ? 26.029 -11.910 -4.619 1.00 66.38 613 ASN A C 1
ATOM 4995 O O . ASN A 1 613 ? 24.886 -11.602 -4.288 1.00 66.38 613 ASN A O 1
ATOM 4999 N N . ALA A 1 614 ? 26.270 -12.689 -5.672 1.00 65.62 614 ALA A N 1
ATOM 5000 C CA . ALA A 1 614 ? 25.211 -13.206 -6.527 1.00 65.62 614 ALA A CA 1
ATOM 5001 C C . ALA A 1 614 ? 24.218 -14.121 -5.781 1.00 65.62 614 ALA A C 1
ATOM 5003 O O . ALA A 1 614 ? 23.104 -14.332 -6.266 1.00 65.62 614 ALA A O 1
ATOM 5004 N N . GLU A 1 615 ? 24.587 -14.667 -4.617 1.00 67.75 615 GLU A N 1
ATOM 5005 C CA . GLU A 1 615 ? 23.682 -15.436 -3.747 1.00 67.75 615 GLU A CA 1
ATOM 5006 C C . GLU A 1 615 ? 22.660 -14.572 -2.992 1.00 67.75 615 GLU A C 1
ATOM 5008 O O . GLU A 1 615 ? 21.630 -15.087 -2.566 1.00 67.75 615 GLU A O 1
ATOM 5013 N N . GLU A 1 616 ? 22.899 -13.266 -2.848 1.00 70.38 616 GLU A N 1
ATOM 5014 C CA . GLU A 1 616 ? 21.966 -12.349 -2.176 1.00 70.38 616 GLU A CA 1
ATOM 5015 C C . GLU A 1 616 ? 20.828 -11.890 -3.097 1.00 70.38 616 GLU A C 1
ATOM 5017 O O . GLU A 1 616 ? 19.820 -11.352 -2.628 1.00 70.38 616 GLU A O 1
ATOM 5022 N N . GLU A 1 617 ? 20.968 -12.117 -4.406 1.00 80.44 617 GLU A N 1
ATOM 5023 C CA . GLU A 1 617 ? 19.969 -11.698 -5.375 1.00 80.44 617 GLU A CA 1
ATOM 5024 C C . GLU A 1 617 ? 18.742 -12.612 -5.346 1.00 80.44 617 GLU A C 1
ATOM 5026 O O . GLU A 1 617 ? 18.815 -13.809 -5.635 1.00 80.44 617 GLU A O 1
ATOM 5031 N N . LYS A 1 618 ? 17.583 -12.010 -5.061 1.00 87.75 618 LYS A N 1
ATOM 5032 C CA . LYS A 1 618 ? 16.281 -12.685 -5.070 1.00 87.75 618 LYS A CA 1
ATOM 5033 C C . LYS A 1 618 ? 15.340 -12.049 -6.073 1.00 87.75 618 LYS A C 1
ATOM 5035 O O . LYS A 1 618 ? 15.368 -10.836 -6.295 1.00 87.75 618 LYS A O 1
ATOM 5040 N N . MET A 1 619 ? 14.453 -12.873 -6.621 1.00 91.25 619 MET A N 1
ATOM 5041 C CA . MET A 1 619 ? 13.547 -12.476 -7.690 1.00 91.25 619 MET A CA 1
ATOM 5042 C C . MET A 1 619 ? 12.088 -12.549 -7.247 1.00 91.25 619 MET A C 1
ATOM 5044 O O . MET A 1 619 ? 11.574 -13.622 -6.949 1.00 91.25 619 MET A O 1
ATOM 5048 N N . ALA A 1 620 ? 11.402 -11.408 -7.243 1.00 94.19 620 ALA A N 1
ATOM 5049 C CA . ALA A 1 620 ? 9.945 -11.374 -7.272 1.00 94.19 620 ALA A CA 1
ATOM 5050 C C . ALA A 1 620 ? 9.465 -11.366 -8.732 1.00 94.19 620 ALA A C 1
ATOM 5052 O O . ALA A 1 620 ? 10.195 -10.960 -9.639 1.00 94.19 620 ALA A O 1
ATOM 5053 N N . ILE A 1 621 ? 8.225 -11.791 -8.969 1.00 95.44 621 ILE A N 1
ATOM 5054 C CA . ILE A 1 621 ? 7.618 -11.795 -10.306 1.00 95.44 621 ILE A CA 1
ATOM 5055 C C . ILE A 1 621 ? 6.398 -10.892 -10.314 1.00 95.44 621 ILE A C 1
ATOM 5057 O O . ILE A 1 621 ? 5.530 -11.002 -9.453 1.00 95.44 621 ILE A O 1
ATOM 5061 N N . ILE A 1 622 ? 6.301 -10.036 -11.326 1.00 94.56 622 ILE A N 1
ATOM 5062 C CA . ILE A 1 622 ? 5.123 -9.210 -11.579 1.00 94.56 622 ILE A CA 1
ATOM 5063 C C . ILE A 1 622 ? 4.364 -9.800 -12.762 1.00 94.56 622 ILE A C 1
ATOM 5065 O O . ILE A 1 622 ? 4.913 -9.929 -13.850 1.00 94.56 622 ILE A O 1
ATOM 5069 N N . ILE A 1 623 ? 3.088 -10.105 -12.568 1.00 95.31 623 ILE A N 1
ATOM 5070 C CA . ILE A 1 623 ? 2.152 -10.525 -13.608 1.00 95.31 623 ILE A CA 1
ATOM 5071 C C . ILE A 1 623 ? 1.168 -9.377 -13.808 1.00 95.31 623 ILE A C 1
ATOM 5073 O O . ILE A 1 623 ? 0.368 -9.067 -12.927 1.00 95.31 623 ILE A O 1
ATOM 5077 N N . GLN A 1 624 ? 1.249 -8.719 -14.957 1.00 92.88 624 GLN A N 1
ATOM 5078 C CA . GLN A 1 624 ? 0.513 -7.491 -15.240 1.00 92.88 624 GLN A CA 1
ATOM 5079 C C . GLN A 1 624 ? -0.264 -7.611 -16.552 1.00 92.88 624 GLN A C 1
ATOM 5081 O O . GLN A 1 624 ? 0.255 -8.138 -17.533 1.00 92.88 624 GLN A O 1
ATOM 5086 N N . GLU A 1 625 ? -1.497 -7.109 -16.603 1.00 92.38 625 GLU A N 1
ATOM 5087 C CA . GLU A 1 625 ? -2.237 -7.032 -17.868 1.00 92.38 625 GLU A CA 1
ATOM 5088 C C . GLU A 1 625 ? -1.547 -6.089 -18.864 1.00 92.38 625 GLU A C 1
ATOM 5090 O O . GLU A 1 625 ? -1.158 -4.969 -18.529 1.00 92.38 625 GLU A O 1
ATOM 5095 N N . VAL A 1 626 ? -1.426 -6.525 -20.118 1.00 92.50 626 VAL A N 1
ATOM 5096 C CA . VAL A 1 626 ? -0.837 -5.712 -21.184 1.00 92.50 626 VAL A CA 1
ATOM 5097 C C . VAL A 1 626 ? -1.829 -4.632 -21.614 1.00 92.50 626 VAL A C 1
ATOM 5099 O O . VAL A 1 626 ? -2.931 -4.921 -22.097 1.00 92.50 626 VAL A O 1
ATOM 5102 N N . ALA A 1 627 ? -1.415 -3.372 -21.496 1.00 91.75 627 ALA A N 1
ATOM 5103 C CA . ALA A 1 627 ? -2.161 -2.235 -22.020 1.00 91.75 627 ALA A CA 1
ATOM 5104 C C . ALA A 1 627 ? -2.190 -2.265 -23.558 1.00 91.75 627 ALA A C 1
ATOM 5106 O O . ALA A 1 627 ? -1.144 -2.305 -24.206 1.00 91.75 627 ALA A O 1
ATOM 5107 N N . GLY A 1 628 ? -3.384 -2.241 -24.150 1.00 91.38 628 GLY A N 1
ATOM 5108 C CA . GLY A 1 628 ? -3.554 -2.225 -25.601 1.00 91.38 628 GLY A CA 1
ATOM 5109 C C . GLY A 1 628 ? -4.949 -2.639 -26.051 1.00 91.38 628 GLY A C 1
ATOM 5110 O O . GLY A 1 628 ? -5.851 -2.840 -25.235 1.00 91.38 628 GLY A O 1
ATOM 5111 N N . GLU A 1 629 ? -5.109 -2.775 -27.365 1.00 90.75 629 GLU A N 1
ATOM 5112 C CA . GLU A 1 629 ? -6.312 -3.315 -27.993 1.00 90.75 629 GLU A CA 1
ATOM 5113 C C . GLU A 1 629 ? -5.959 -4.387 -29.025 1.00 90.75 629 GLU A C 1
ATOM 5115 O O . GLU A 1 629 ? -4.837 -4.470 -29.534 1.00 90.75 629 GLU A O 1
ATOM 5120 N N . ARG A 1 630 ? -6.941 -5.243 -29.326 1.00 90.62 630 ARG A N 1
ATOM 5121 C CA . ARG A 1 630 ? -6.793 -6.299 -30.325 1.00 90.62 630 ARG A CA 1
ATOM 5122 C C . ARG A 1 630 ? -7.056 -5.746 -31.727 1.00 90.62 630 ARG A C 1
ATOM 5124 O O . ARG A 1 630 ? -8.139 -5.238 -32.006 1.00 90.62 630 ARG A O 1
ATOM 5131 N N . HIS A 1 631 ? -6.103 -5.956 -32.627 1.00 89.94 631 HIS A N 1
ATOM 5132 C CA . HIS A 1 631 ? -6.157 -5.610 -34.043 1.00 89.94 631 HIS A CA 1
ATOM 5133 C C . HIS A 1 631 ? -5.941 -6.875 -34.888 1.00 89.94 631 HIS A C 1
ATOM 5135 O O . HIS A 1 631 ? -4.813 -7.250 -35.204 1.00 89.94 631 HIS A O 1
ATOM 5141 N N . GLY A 1 632 ? -7.034 -7.569 -35.222 1.00 87.12 632 GLY A N 1
ATOM 5142 C CA . GLY A 1 632 ? -6.965 -8.871 -35.897 1.00 87.12 632 GLY A CA 1
ATOM 5143 C C . GLY A 1 632 ? -6.253 -9.915 -35.030 1.00 87.12 632 GLY A C 1
ATOM 5144 O O . GLY A 1 632 ? -6.700 -10.214 -33.919 1.00 87.12 632 GLY A O 1
ATOM 5145 N N . ASP A 1 633 ? -5.131 -10.438 -35.519 1.00 89.94 633 ASP A N 1
ATOM 5146 C CA . ASP A 1 633 ? -4.303 -11.436 -34.822 1.00 89.94 633 ASP A CA 1
ATOM 5147 C C . ASP A 1 633 ? -3.206 -10.816 -33.943 1.00 89.94 633 ASP A C 1
ATOM 5149 O O . ASP A 1 633 ? -2.375 -11.528 -33.378 1.00 89.94 633 ASP A O 1
ATOM 5153 N N . TYR A 1 634 ? -3.212 -9.489 -33.808 1.00 93.06 634 TYR A N 1
ATOM 5154 C CA . TYR A 1 634 ? -2.206 -8.731 -33.074 1.00 93.06 634 TYR A CA 1
ATOM 5155 C C . TYR A 1 634 ? -2.821 -7.958 -31.910 1.00 93.06 634 TYR A C 1
ATOM 5157 O O . TYR A 1 634 ? -4.004 -7.617 -31.931 1.00 93.06 634 TYR A O 1
ATOM 5165 N N . TYR A 1 635 ? -2.010 -7.641 -30.906 1.00 93.12 635 TYR A N 1
ATOM 5166 C CA . TYR A 1 635 ? -2.401 -6.820 -29.765 1.00 93.12 635 TYR A CA 1
ATOM 5167 C C . TYR A 1 635 ? -1.306 -5.806 -29.442 1.00 93.12 635 TYR A C 1
ATOM 5169 O O . TYR A 1 635 ? -0.141 -6.177 -29.293 1.00 93.12 635 TYR A O 1
ATOM 5177 N N . TYR A 1 636 ? -1.660 -4.522 -29.375 1.00 93.69 636 TYR A N 1
ATOM 5178 C CA . TYR A 1 636 ? -0.721 -3.444 -29.055 1.00 93.69 636 TYR A CA 1
ATOM 5179 C C . TYR A 1 636 ? -1.455 -2.156 -28.639 1.00 93.69 636 TYR A C 1
ATOM 5181 O O . TYR A 1 636 ? -2.617 -1.975 -29.009 1.00 93.69 636 TYR A O 1
ATOM 5189 N N . PRO A 1 637 ? -0.814 -1.251 -27.876 1.00 93.75 637 PRO A N 1
ATOM 5190 C CA . PRO A 1 637 ? -1.348 0.080 -27.612 1.00 93.75 637 PRO A CA 1
ATOM 5191 C C . PRO A 1 637 ? -1.037 1.042 -28.762 1.00 93.75 637 PRO A C 1
ATOM 5193 O O . PRO A 1 637 ? -0.004 0.942 -29.426 1.00 93.75 637 PRO A O 1
ATOM 5196 N N . GLN A 1 638 ? -1.909 2.024 -28.974 1.00 92.06 638 GLN A N 1
ATOM 5197 C CA . GLN A 1 638 ? -1.695 3.060 -29.980 1.00 92.06 638 GLN A CA 1
ATOM 5198 C C . GLN A 1 638 ? -0.471 3.928 -29.651 1.00 92.06 638 GLN A C 1
ATOM 5200 O O . GLN A 1 638 ? 0.223 4.364 -30.566 1.00 92.06 638 GLN A O 1
ATOM 5205 N N . ILE A 1 639 ? -0.184 4.153 -28.367 1.00 93.44 639 ILE A N 1
ATOM 5206 C CA . ILE A 1 639 ? 0.985 4.916 -27.922 1.00 93.44 639 ILE A CA 1
ATOM 5207 C C . ILE A 1 639 ? 1.661 4.161 -26.787 1.00 93.44 639 ILE A C 1
ATOM 5209 O O . ILE A 1 639 ? 1.011 3.762 -25.822 1.00 93.44 639 ILE A O 1
ATOM 5213 N N . SER A 1 640 ? 2.973 4.018 -26.870 1.00 93.69 640 SER A N 1
ATOM 5214 C CA . SER A 1 640 ? 3.831 3.702 -25.733 1.00 93.69 640 SER A CA 1
ATOM 5215 C C . SER A 1 640 ? 4.864 4.806 -25.564 1.00 93.69 640 SER A C 1
ATOM 5217 O O . SER A 1 640 ? 5.237 5.469 -26.535 1.00 93.69 640 SER A O 1
ATOM 5219 N N . GLY A 1 641 ? 5.305 5.039 -24.332 1.00 91.25 641 GLY A N 1
ATOM 5220 C CA . GLY A 1 641 ? 6.268 6.094 -24.076 1.00 91.25 641 GLY A CA 1
ATOM 5221 C C . GLY A 1 641 ? 7.079 5.919 -22.807 1.00 91.25 641 GLY A C 1
ATOM 5222 O O . GLY A 1 641 ? 6.706 5.186 -21.889 1.00 91.25 641 GLY A O 1
ATOM 5223 N N . VAL A 1 642 ? 8.205 6.625 -22.793 1.00 90.12 642 VAL A N 1
ATOM 5224 C CA . VAL A 1 642 ? 9.087 6.787 -21.638 1.00 90.12 642 VAL A CA 1
ATOM 5225 C C . VAL A 1 642 ? 9.227 8.279 -21.372 1.00 90.12 642 VAL A C 1
ATOM 5227 O O . VAL A 1 642 ? 9.539 9.047 -22.286 1.00 90.12 642 VAL A O 1
ATOM 5230 N N . GLY A 1 643 ? 8.954 8.690 -20.138 1.00 90.81 643 GLY A N 1
ATOM 5231 C CA . GLY A 1 643 ? 9.095 10.067 -19.676 1.00 90.81 643 GLY A CA 1
ATOM 5232 C C . GLY A 1 643 ? 10.198 10.178 -18.636 1.00 90.81 643 GLY A C 1
ATOM 5233 O O . GLY A 1 643 ? 10.251 9.377 -17.711 1.00 90.81 643 GLY A O 1
ATOM 5234 N N . GLN A 1 644 ? 11.060 11.175 -18.768 1.00 88.81 644 GLN A N 1
ATOM 5235 C CA . GLN A 1 644 ? 12.144 11.472 -17.843 1.00 88.81 644 GLN A CA 1
ATOM 5236 C C . GLN A 1 644 ? 11.969 12.889 -17.302 1.00 88.81 644 GLN A C 1
ATOM 5238 O O . GLN A 1 644 ? 11.740 13.846 -18.042 1.00 88.81 644 GLN A O 1
ATOM 5243 N N . SER A 1 645 ? 12.096 13.032 -15.987 1.00 89.81 645 SER A N 1
ATOM 5244 C CA . SER A 1 645 ? 12.017 14.331 -15.298 1.00 89.81 645 SER A CA 1
ATOM 5245 C C . SER A 1 645 ? 13.322 15.139 -15.324 1.00 89.81 645 SER A C 1
ATOM 5247 O O . SER A 1 645 ? 13.456 16.112 -14.581 1.00 89.81 645 SER A O 1
ATOM 5249 N N . TRP A 1 646 ? 14.292 14.694 -16.118 1.00 83.94 646 TRP A N 1
ATOM 5250 C CA . TRP A 1 646 ? 15.566 15.357 -16.351 1.00 83.94 646 TRP A CA 1
ATOM 5251 C C . TRP A 1 646 ? 15.892 15.256 -17.835 1.00 83.94 646 TRP A C 1
ATOM 5253 O O . TRP A 1 646 ? 15.874 14.159 -18.396 1.00 83.94 646 TRP A O 1
ATOM 5263 N N . ASN A 1 647 ? 16.172 16.391 -18.463 1.00 81.25 647 ASN A N 1
ATOM 5264 C CA . ASN A 1 647 ? 16.590 16.456 -19.849 1.00 81.25 647 ASN A CA 1
ATOM 5265 C C . ASN A 1 647 ? 18.112 16.578 -19.919 1.00 81.25 647 ASN A C 1
ATOM 5267 O O . ASN A 1 647 ? 18.691 17.611 -19.594 1.00 81.25 647 ASN A O 1
ATOM 5271 N N . TYR A 1 648 ? 18.765 15.517 -20.375 1.00 70.19 648 TYR A N 1
ATOM 5272 C CA . TYR A 1 648 ? 20.216 15.494 -20.519 1.00 70.19 648 TYR A CA 1
ATOM 5273 C C . TYR A 1 648 ? 20.735 16.393 -21.654 1.00 70.19 648 TYR A C 1
ATOM 5275 O O . TYR A 1 648 ? 21.878 16.834 -21.590 1.00 70.19 648 TYR A O 1
ATOM 5283 N N . TYR A 1 649 ? 19.903 16.691 -22.660 1.00 71.06 649 TYR A N 1
ATOM 5284 C CA . TYR A 1 649 ? 20.296 17.407 -23.880 1.00 71.06 649 TYR A CA 1
ATOM 5285 C C . TYR A 1 649 ? 19.232 18.445 -24.273 1.00 71.06 649 TYR A C 1
ATOM 5287 O O . TYR A 1 649 ? 18.487 18.256 -25.238 1.00 71.06 649 TYR A O 1
ATOM 5295 N N . PRO A 1 650 ? 19.097 19.544 -23.511 1.00 72.06 650 PRO A N 1
ATOM 5296 C CA . PRO A 1 650 ? 18.122 20.578 -23.824 1.00 72.06 650 PRO A CA 1
ATOM 5297 C C . PRO A 1 650 ? 18.415 21.262 -25.165 1.00 72.06 650 PRO A C 1
ATOM 5299 O O . PRO A 1 650 ? 19.540 21.672 -25.438 1.00 72.06 650 PRO A O 1
ATOM 5302 N N . VAL A 1 651 ? 17.372 21.444 -25.980 1.00 73.19 651 VAL A N 1
ATOM 5303 C CA . VAL A 1 651 ? 17.435 22.156 -27.266 1.00 73.19 651 VAL A CA 1
ATOM 5304 C C . VAL A 1 651 ? 16.647 23.467 -27.211 1.00 73.19 651 VAL A C 1
ATOM 5306 O O . VAL A 1 651 ? 15.606 23.567 -26.558 1.00 73.19 651 VAL A O 1
ATOM 5309 N N . GLY A 1 652 ? 17.123 24.500 -27.911 1.00 79.56 652 GLY A N 1
ATOM 5310 C CA . GLY A 1 652 ? 16.448 25.801 -27.963 1.00 79.56 652 GLY A CA 1
ATOM 5311 C C . GLY A 1 652 ? 16.309 26.455 -26.572 1.00 79.56 652 GLY A C 1
ATOM 5312 O O . GLY A 1 652 ? 17.326 26.666 -25.917 1.00 79.56 652 GLY A O 1
ATOM 5313 N N . PRO A 1 653 ? 15.090 26.819 -26.111 1.00 81.50 653 PRO A N 1
ATOM 5314 C CA . PRO A 1 653 ? 14.875 27.449 -24.803 1.00 81.50 653 PRO A CA 1
ATOM 5315 C C . PRO A 1 653 ? 14.830 26.459 -23.623 1.00 81.50 653 PRO A C 1
ATOM 5317 O O . PRO A 1 653 ? 14.654 26.897 -22.482 1.00 81.50 653 PRO A O 1
ATOM 5320 N N . MET A 1 654 ? 14.924 25.150 -23.885 1.00 84.19 654 MET A N 1
ATOM 5321 C CA . MET A 1 654 ? 14.796 24.113 -22.859 1.00 84.19 654 MET A CA 1
ATOM 5322 C C . MET A 1 654 ? 15.967 24.157 -21.865 1.00 84.19 654 MET A C 1
ATOM 5324 O O . MET A 1 654 ? 17.056 24.642 -22.169 1.00 84.19 654 MET A O 1
ATOM 5328 N N . LYS A 1 655 ? 15.747 23.626 -20.664 1.00 82.38 655 LYS A N 1
ATOM 5329 C CA . LYS A 1 655 ? 16.750 23.480 -19.600 1.00 82.38 655 LYS A CA 1
ATOM 5330 C C . LYS A 1 655 ? 16.897 22.020 -19.188 1.00 82.38 655 LYS A C 1
ATOM 5332 O O . LYS A 1 655 ? 16.036 21.198 -19.477 1.00 82.38 655 LYS A O 1
ATOM 5337 N N . THR A 1 656 ? 17.961 21.713 -18.452 1.00 78.25 656 THR A N 1
ATOM 5338 C CA . THR A 1 656 ? 18.207 20.359 -17.930 1.00 78.25 656 THR A CA 1
ATOM 5339 C C . THR A 1 656 ? 17.130 19.875 -16.956 1.00 78.25 656 THR A C 1
ATOM 5341 O O . THR A 1 656 ? 16.802 18.695 -16.919 1.00 78.25 656 THR A O 1
ATOM 5344 N N . ASP A 1 657 ? 16.515 20.797 -16.215 1.00 82.38 657 ASP A N 1
ATOM 5345 C CA . ASP A 1 657 ? 15.396 20.516 -15.304 1.00 82.38 657 ASP A CA 1
ATOM 5346 C C . ASP A 1 657 ? 14.030 20.363 -16.019 1.00 82.38 657 ASP A C 1
ATOM 5348 O O . ASP A 1 657 ? 13.029 20.029 -15.371 1.00 82.38 657 ASP A O 1
ATOM 5352 N N . ASP A 1 658 ? 13.962 20.616 -17.334 1.00 87.56 658 ASP A N 1
ATOM 5353 C CA . ASP A 1 658 ? 12.752 20.373 -18.128 1.00 87.56 658 ASP A CA 1
ATOM 5354 C C . ASP A 1 658 ? 12.584 18.872 -18.408 1.00 87.56 658 ASP A C 1
ATOM 5356 O O . ASP A 1 658 ? 13.533 18.089 -18.366 1.00 87.56 658 ASP A O 1
ATOM 5360 N N . LYS A 1 659 ? 11.348 18.447 -18.677 1.00 89.88 659 LYS A N 1
ATOM 5361 C CA . LYS A 1 659 ? 11.021 17.029 -18.873 1.00 89.88 659 LYS A CA 1
ATOM 5362 C C . LYS A 1 659 ? 11.270 16.605 -20.316 1.00 89.88 659 LYS A C 1
ATOM 5364 O O . LYS A 1 659 ? 11.034 17.370 -21.246 1.00 89.88 659 LYS A O 1
ATOM 5369 N N . LEU A 1 660 ? 11.663 15.352 -20.515 1.00 89.69 660 LEU A N 1
ATOM 5370 C CA . LEU A 1 660 ? 11.835 14.751 -21.836 1.00 89.69 660 LEU A CA 1
ATOM 5371 C C . LEU A 1 660 ? 10.913 13.543 -21.973 1.00 89.69 660 LEU A C 1
ATOM 5373 O O . LEU A 1 660 ? 10.824 12.718 -21.069 1.00 89.69 660 LEU A O 1
ATOM 5377 N N . CYS A 1 661 ? 10.202 13.425 -23.090 1.00 90.75 661 CYS A N 1
ATOM 5378 C CA . CYS A 1 661 ? 9.341 12.282 -23.371 1.00 90.75 661 CYS A CA 1
ATOM 5379 C C . CYS A 1 661 ? 9.629 11.718 -24.756 1.00 90.75 661 CYS A C 1
ATOM 5381 O O . CYS A 1 661 ? 9.684 12.454 -25.739 1.00 90.75 661 CYS A O 1
ATOM 5383 N N . SER A 1 662 ? 9.767 10.396 -24.823 1.00 88.94 662 SER A N 1
ATOM 5384 C CA . SER A 1 662 ? 9.898 9.637 -26.066 1.00 88.94 662 SER A CA 1
ATOM 5385 C C . SER A 1 662 ? 8.640 8.798 -26.282 1.00 88.94 662 SER A C 1
ATOM 5387 O O . SER A 1 662 ? 8.221 8.081 -25.374 1.00 88.94 662 SER A O 1
ATOM 5389 N N . LEU A 1 663 ? 8.037 8.883 -27.467 1.00 91.31 663 LEU A N 1
ATOM 5390 C CA . LEU A 1 663 ? 6.807 8.197 -27.865 1.00 91.31 663 LEU A CA 1
ATOM 5391 C C . LEU A 1 663 ? 7.049 7.273 -29.062 1.00 91.31 663 LEU A C 1
ATOM 5393 O O . LEU A 1 663 ? 7.797 7.610 -29.983 1.00 91.31 663 LEU A O 1
ATOM 5397 N N . ALA A 1 664 ? 6.355 6.139 -29.095 1.00 91.00 664 ALA A N 1
ATOM 5398 C CA . ALA A 1 664 ? 6.306 5.243 -30.245 1.00 91.00 664 ALA A CA 1
ATOM 5399 C C . ALA A 1 664 ? 4.901 4.659 -30.444 1.00 91.00 664 ALA A C 1
ATOM 5401 O O . ALA A 1 664 ? 4.108 4.548 -29.507 1.00 91.00 664 ALA A O 1
ATOM 5402 N N . LEU A 1 665 ? 4.595 4.279 -31.686 1.00 92.19 665 LEU A N 1
ATOM 5403 C CA . LEU A 1 665 ? 3.432 3.454 -32.000 1.00 92.19 665 LEU A CA 1
ATOM 5404 C C . LEU A 1 665 ? 3.750 2.002 -31.627 1.00 92.19 665 LEU A C 1
ATOM 5406 O O . LEU A 1 665 ? 4.848 1.520 -31.914 1.00 92.19 665 LEU A O 1
ATOM 5410 N N . GLY A 1 666 ? 2.777 1.294 -31.053 1.00 91.62 666 GLY A N 1
ATOM 5411 C CA . GLY A 1 666 ? 2.910 -0.118 -30.704 1.00 91.62 666 GLY A CA 1
ATOM 5412 C C . GLY A 1 666 ? 3.519 -0.352 -29.324 1.00 91.62 666 GLY A C 1
ATOM 5413 O O . GLY A 1 666 ? 3.480 0.510 -28.447 1.00 91.62 666 GLY A O 1
ATOM 5414 N N . MET A 1 667 ? 4.058 -1.552 -29.113 1.00 89.12 667 MET A N 1
ATOM 5415 C CA . MET A 1 667 ? 4.602 -1.979 -27.820 1.00 89.12 667 MET A CA 1
ATOM 5416 C C . MET A 1 667 ? 5.845 -1.168 -27.417 1.00 89.12 667 MET A C 1
ATOM 5418 O O . MET A 1 667 ? 6.706 -0.882 -28.248 1.00 89.12 667 MET A O 1
ATOM 5422 N N . GLY A 1 668 ? 5.994 -0.901 -26.113 1.00 77.06 668 GLY A N 1
ATOM 5423 C CA . GLY A 1 668 ? 7.059 -0.053 -25.542 1.00 77.06 668 GLY A CA 1
ATOM 5424 C C . GLY A 1 668 ? 8.501 -0.532 -25.737 1.00 77.06 668 GLY A C 1
ATOM 5425 O O . GLY A 1 668 ? 9.431 0.207 -25.425 1.00 77.06 668 GLY A O 1
ATOM 5426 N N . HIS A 1 669 ? 8.701 -1.722 -26.313 1.00 71.75 669 HIS A N 1
ATOM 5427 C CA . HIS A 1 669 ? 10.014 -2.250 -26.691 1.00 71.75 669 HIS A CA 1
ATOM 5428 C C . HIS A 1 669 ? 10.794 -1.302 -27.614 1.00 71.75 669 HIS A C 1
ATOM 5430 O O . HIS A 1 669 ? 12.022 -1.298 -27.574 1.00 71.75 669 HIS A O 1
ATOM 5436 N N . GLU A 1 670 ? 10.104 -0.494 -28.429 1.00 61.53 670 GLU A N 1
ATOM 5437 C CA . GLU A 1 670 ? 10.762 0.502 -29.284 1.00 61.53 670 GLU A CA 1
ATOM 5438 C C . GLU A 1 670 ? 11.424 1.616 -28.469 1.00 61.53 670 GLU A C 1
ATOM 5440 O O . GLU A 1 670 ? 12.570 1.969 -28.731 1.00 61.53 670 GLU A O 1
ATOM 5445 N N . VAL A 1 671 ? 10.739 2.139 -27.451 1.00 61.34 671 VAL A N 1
ATOM 54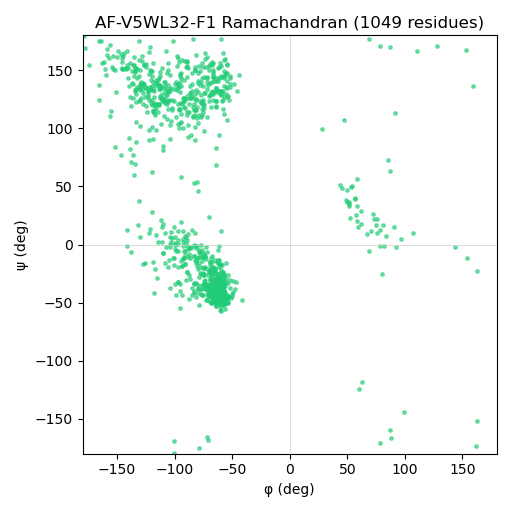46 C CA . VAL A 1 671 ? 11.244 3.273 -26.665 1.00 61.34 671 VAL A CA 1
ATOM 5447 C C . VAL A 1 671 ? 12.238 2.806 -25.600 1.00 61.34 671 VAL A C 1
ATOM 5449 O O . VAL A 1 671 ? 13.319 3.377 -25.483 1.00 61.34 671 VAL A O 1
ATOM 5452 N N . ALA A 1 672 ? 11.927 1.727 -24.876 1.00 55.47 672 ALA A N 1
ATOM 5453 C CA . ALA A 1 672 ? 12.801 1.187 -23.828 1.00 55.47 672 ALA A CA 1
ATOM 5454 C C . ALA A 1 672 ? 14.128 0.631 -24.385 1.00 55.47 672 ALA A C 1
ATOM 5456 O O . ALA A 1 672 ? 15.184 0.761 -23.763 1.00 55.47 672 ALA A O 1
ATOM 5457 N N . GLY A 1 673 ? 14.088 0.046 -25.589 1.00 54.66 673 GLY A N 1
ATOM 5458 C CA . GLY A 1 673 ? 15.261 -0.480 -26.293 1.00 54.66 673 GLY A CA 1
ATOM 5459 C C . GLY A 1 673 ? 16.070 0.571 -27.060 1.00 54.66 673 GLY A C 1
ATOM 5460 O O . GLY A 1 673 ? 17.069 0.217 -27.682 1.00 54.66 673 GLY A O 1
ATOM 5461 N N . GLY A 1 674 ? 15.646 1.840 -27.046 1.00 55.44 674 GLY A N 1
ATOM 5462 C CA . GLY A 1 674 ? 16.342 2.923 -27.732 1.00 55.44 674 GLY A CA 1
ATOM 5463 C C . GLY A 1 674 ? 16.227 2.902 -29.258 1.00 55.44 674 GLY A C 1
ATOM 5464 O O . GLY A 1 674 ? 17.117 3.417 -29.932 1.00 55.44 674 GLY A O 1
ATOM 5465 N N . ASN A 1 675 ? 15.168 2.321 -29.822 1.00 61.50 675 ASN A N 1
ATOM 5466 C CA . ASN A 1 675 ? 14.908 2.356 -31.262 1.00 61.50 675 ASN A CA 1
ATOM 5467 C C . ASN A 1 675 ? 14.303 3.712 -31.685 1.00 61.50 675 ASN A C 1
ATOM 5469 O O . ASN A 1 675 ? 14.184 4.646 -30.894 1.00 61.50 675 ASN A O 1
ATOM 5473 N N . ARG A 1 676 ? 13.930 3.838 -32.966 1.00 71.62 676 ARG A N 1
ATOM 5474 C CA . ARG A 1 676 ? 13.344 5.060 -33.542 1.00 71.62 676 ARG A CA 1
ATOM 5475 C C . ARG A 1 676 ? 12.058 5.464 -32.809 1.00 71.62 676 ARG A C 1
ATOM 5477 O O . ARG A 1 676 ? 11.064 4.742 -32.871 1.00 71.62 676 ARG A O 1
ATOM 5484 N N . SER A 1 677 ? 12.069 6.636 -32.178 1.00 79.06 677 SER A N 1
ATOM 5485 C CA . SER A 1 677 ? 10.960 7.186 -31.387 1.00 79.06 677 SER A CA 1
ATOM 5486 C C . SER A 1 677 ? 10.812 8.689 -31.619 1.00 79.06 677 SER A C 1
ATOM 5488 O O . SER A 1 677 ? 11.803 9.371 -31.866 1.00 79.06 677 SER A O 1
ATOM 5490 N N . PHE A 1 678 ? 9.603 9.220 -31.466 1.00 86.69 678 PHE A N 1
ATOM 5491 C CA . PHE A 1 678 ? 9.347 10.659 -31.496 1.00 86.69 678 PHE A CA 1
ATOM 5492 C C . PHE A 1 678 ? 9.637 11.287 -30.128 1.00 86.69 678 PHE A C 1
ATOM 5494 O O . PHE A 1 678 ? 9.125 10.801 -29.122 1.00 86.69 678 PHE A O 1
ATOM 5501 N N . ARG A 1 679 ? 10.420 12.369 -30.076 1.00 86.25 679 ARG A N 1
ATOM 5502 C CA . ARG A 1 679 ? 10.769 13.066 -28.828 1.00 86.25 679 ARG A CA 1
ATOM 5503 C C . ARG A 1 679 ? 10.093 14.425 -28.731 1.00 86.25 679 ARG A C 1
ATOM 5505 O O . ARG A 1 679 ? 10.034 15.162 -29.712 1.00 86.25 679 ARG A O 1
ATOM 5512 N N . PHE A 1 680 ? 9.631 14.769 -27.534 1.00 90.00 680 PHE A N 1
ATOM 5513 C CA . PHE A 1 680 ? 9.120 16.100 -27.220 1.00 90.00 680 PHE A CA 1
ATOM 5514 C C . PHE A 1 680 ? 9.349 16.451 -25.746 1.00 90.00 680 PHE A C 1
ATOM 5516 O O . PHE A 1 680 ? 9.564 15.578 -24.903 1.00 90.00 680 PHE A O 1
ATOM 5523 N N . CYS A 1 681 ? 9.276 17.744 -25.438 1.00 91.25 681 CYS A N 1
ATOM 5524 C CA . CYS A 1 681 ? 9.350 18.260 -24.077 1.00 91.25 681 CYS A CA 1
ATOM 5525 C C . CYS A 1 681 ? 7.941 18.632 -23.586 1.00 91.25 681 CYS A C 1
ATOM 5527 O O . CYS A 1 681 ? 7.340 19.546 -24.151 1.00 91.25 681 CYS A O 1
ATOM 5529 N N . PRO A 1 682 ? 7.389 17.977 -22.546 1.00 91.62 682 PRO A N 1
ATOM 5530 C CA . PRO A 1 682 ? 6.086 18.341 -21.983 1.00 91.62 682 PRO A CA 1
ATOM 5531 C C . PRO A 1 682 ? 5.997 19.779 -21.455 1.00 91.62 682 PRO A C 1
ATOM 5533 O O . PRO A 1 682 ? 4.910 20.352 -21.423 1.00 91.62 682 PRO A O 1
ATOM 5536 N N . ASP A 1 683 ? 7.119 20.378 -21.042 1.00 90.69 683 ASP A N 1
ATOM 5537 C CA . ASP A 1 683 ? 7.170 21.782 -20.623 1.00 90.69 683 ASP A CA 1
ATOM 5538 C C . ASP A 1 683 ? 7.094 22.754 -21.8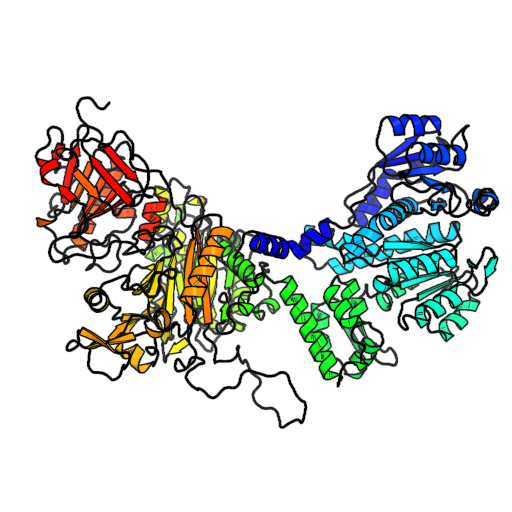19 1.00 90.69 683 ASP A C 1
ATOM 5540 O O . ASP A 1 683 ? 6.596 23.870 -21.660 1.00 90.69 683 ASP A O 1
ATOM 5544 N N . TRP A 1 684 ? 7.510 22.307 -23.012 1.00 88.88 684 TRP A N 1
ATOM 5545 C CA . TRP A 1 684 ? 7.562 23.078 -24.261 1.00 88.88 684 TRP A CA 1
ATOM 5546 C C . TRP A 1 684 ? 7.011 22.279 -25.466 1.00 88.88 684 TRP A C 1
ATOM 5548 O O . TRP A 1 684 ? 7.731 22.075 -26.444 1.00 88.88 684 TRP A O 1
ATOM 5558 N N . PRO A 1 685 ? 5.740 21.828 -25.450 1.00 87.00 685 PRO A N 1
ATOM 5559 C CA . PRO A 1 685 ? 5.229 20.861 -26.430 1.00 87.00 685 PRO A CA 1
ATOM 5560 C C . PRO A 1 685 ? 5.166 21.404 -27.866 1.00 87.00 685 PRO A C 1
ATOM 5562 O O . PRO A 1 685 ? 5.220 20.632 -28.815 1.00 87.00 685 PRO A O 1
ATOM 5565 N N . ALA A 1 686 ? 5.080 22.728 -28.032 1.00 83.62 686 ALA A N 1
ATOM 5566 C CA . ALA A 1 686 ? 5.054 23.386 -29.339 1.00 83.62 686 ALA A CA 1
ATOM 5567 C C . ALA A 1 686 ? 6.450 23.596 -29.959 1.00 83.62 686 ALA A C 1
ATOM 5569 O O . ALA A 1 686 ? 6.547 24.017 -31.110 1.00 83.62 686 ALA A O 1
ATOM 5570 N N . VAL A 1 687 ? 7.530 23.361 -29.205 1.00 85.31 687 VAL A N 1
ATOM 5571 C CA . VAL A 1 687 ? 8.901 23.514 -29.706 1.00 85.31 687 VAL A CA 1
ATOM 5572 C C . VAL A 1 687 ? 9.360 22.167 -30.272 1.00 85.31 687 VAL A C 1
ATOM 5574 O O . VAL A 1 687 ? 9.445 21.197 -29.514 1.00 85.31 687 VAL A O 1
ATOM 5577 N N . PRO A 1 688 ? 9.670 22.072 -31.578 1.00 78.88 688 PRO A N 1
ATOM 5578 C CA . PRO A 1 688 ? 10.137 20.825 -32.166 1.00 78.88 688 PRO A CA 1
ATOM 5579 C C . PRO A 1 688 ? 11.501 20.445 -31.581 1.00 78.88 688 PRO A C 1
ATOM 5581 O O . PRO A 1 688 ? 12.413 21.270 -31.530 1.00 78.88 688 PRO A O 1
ATOM 5584 N N . TYR A 1 689 ? 11.639 19.189 -31.151 1.00 78.50 689 TYR A N 1
ATOM 5585 C CA . TYR A 1 689 ? 12.900 18.680 -30.605 1.00 78.50 689 TYR A CA 1
ATOM 5586 C C . TYR A 1 689 ? 13.940 18.419 -31.707 1.00 78.50 689 TYR A C 1
ATOM 5588 O O . TYR A 1 689 ? 15.126 18.660 -31.510 1.00 78.50 689 TYR A O 1
ATOM 5596 N N . HIS A 1 690 ? 13.485 17.977 -32.886 1.00 74.31 690 HIS A N 1
ATOM 5597 C CA . HIS A 1 690 ? 14.316 17.764 -34.072 1.00 74.31 690 HIS A CA 1
ATOM 5598 C C . HIS A 1 690 ? 13.829 18.631 -35.245 1.00 74.31 690 HIS A C 1
ATOM 5600 O O . HIS A 1 690 ? 12.621 18.868 -35.365 1.00 74.31 690 HIS A O 1
ATOM 5606 N N . PRO A 1 691 ? 14.729 19.066 -36.148 1.00 74.38 691 PRO A N 1
ATOM 5607 C CA . PRO A 1 691 ? 14.349 19.632 -37.439 1.00 74.38 691 PRO A CA 1
ATOM 5608 C C . PRO A 1 691 ? 13.440 18.684 -38.236 1.00 74.38 691 PRO A C 1
ATOM 5610 O O . PRO A 1 691 ? 13.502 17.464 -38.084 1.00 74.38 691 PRO A O 1
ATOM 5613 N N . LEU A 1 692 ? 12.619 19.240 -39.135 1.00 77.81 692 LEU A N 1
ATOM 5614 C CA . LEU A 1 692 ? 11.657 18.461 -39.925 1.00 77.81 692 LEU A CA 1
ATOM 5615 C C . LEU A 1 692 ? 12.328 17.350 -40.751 1.00 77.81 692 LEU A C 1
ATOM 5617 O O . LEU A 1 692 ? 11.817 16.235 -40.813 1.00 77.81 692 LEU A O 1
ATOM 5621 N N . GLU A 1 693 ? 13.477 17.639 -41.357 1.00 74.31 693 GLU A N 1
ATOM 5622 C CA . GLU A 1 693 ? 14.235 16.682 -42.172 1.00 74.31 693 GLU A CA 1
ATOM 5623 C C . GLU A 1 693 ? 14.660 15.450 -41.357 1.00 74.31 693 GLU A C 1
ATOM 5625 O O . GLU A 1 693 ? 14.461 14.311 -41.791 1.00 74.31 693 GLU A O 1
ATOM 5630 N N . ASP A 1 694 ? 15.153 15.672 -40.136 1.00 71.12 694 ASP A N 1
ATOM 5631 C CA . ASP A 1 694 ? 15.547 14.612 -39.208 1.00 71.12 694 ASP A CA 1
ATOM 5632 C C . ASP A 1 694 ? 14.325 13.837 -38.701 1.00 71.12 694 ASP A C 1
ATOM 5634 O O . ASP A 1 694 ? 14.340 12.604 -38.663 1.00 71.12 694 ASP A O 1
ATOM 5638 N N . ALA A 1 695 ? 13.223 14.536 -38.408 1.00 74.25 695 ALA A N 1
ATOM 5639 C CA . ALA A 1 695 ? 11.967 13.908 -38.004 1.00 74.25 695 ALA A CA 1
ATOM 5640 C C . ALA A 1 695 ? 11.416 12.958 -39.085 1.00 74.25 695 ALA A C 1
ATOM 5642 O O . ALA A 1 695 ? 10.906 11.885 -38.762 1.00 74.25 695 ALA A O 1
ATOM 5643 N N . VAL A 1 696 ? 11.557 13.301 -40.372 1.00 79.56 696 VAL A N 1
ATOM 5644 C CA . VAL A 1 696 ? 11.173 12.427 -41.495 1.00 79.56 696 VAL A CA 1
ATOM 5645 C C . VAL A 1 696 ? 12.145 11.250 -41.629 1.00 79.56 696 VAL A C 1
ATOM 5647 O O . VAL A 1 696 ? 11.710 10.101 -41.745 1.00 79.56 696 VAL A O 1
ATOM 5650 N N . LYS A 1 697 ? 13.458 11.513 -41.594 1.00 73.44 697 LYS A N 1
ATOM 5651 C CA . LYS A 1 697 ? 14.518 10.509 -41.795 1.00 73.44 697 LYS A CA 1
ATOM 5652 C C . LYS A 1 697 ? 14.519 9.429 -40.709 1.00 73.44 697 LYS A C 1
ATOM 5654 O O . LYS A 1 697 ? 14.656 8.238 -41.013 1.00 73.44 697 LYS A O 1
ATOM 5659 N N . TYR A 1 698 ? 14.341 9.836 -39.455 1.00 71.81 698 TYR A N 1
ATOM 5660 C CA . TYR A 1 698 ? 14.411 8.961 -38.285 1.00 71.81 698 TYR A CA 1
ATOM 5661 C C . TYR A 1 698 ? 13.038 8.524 -37.760 1.00 71.81 698 TYR A C 1
ATOM 5663 O O . TYR A 1 698 ? 12.969 7.806 -36.764 1.00 71.81 698 TYR A O 1
ATOM 5671 N N . SER A 1 699 ? 11.950 8.852 -38.469 1.00 82.88 699 SER A N 1
ATOM 5672 C CA . SER A 1 699 ? 10.608 8.362 -38.145 1.00 82.88 699 SER A CA 1
ATOM 5673 C C . SER A 1 699 ? 10.551 6.835 -38.071 1.00 82.88 699 SER A C 1
ATOM 5675 O O . SER A 1 699 ? 11.203 6.094 -38.823 1.00 82.88 699 SER A O 1
ATOM 5677 N N . GLN A 1 700 ? 9.684 6.358 -37.183 1.00 84.69 700 GLN A N 1
ATOM 5678 C CA . GLN A 1 700 ? 9.326 4.956 -37.070 1.00 84.69 700 GLN A CA 1
ATOM 5679 C C . GLN A 1 700 ? 8.722 4.447 -38.390 1.00 84.69 700 GLN A C 1
ATOM 5681 O O . GLN A 1 700 ? 7.837 5.076 -38.965 1.00 84.69 700 GLN A O 1
ATOM 5686 N N . THR A 1 701 ? 9.197 3.296 -38.871 1.00 84.38 701 THR A N 1
ATOM 5687 C CA . THR A 1 701 ? 8.676 2.618 -40.080 1.00 84.38 701 THR A CA 1
ATOM 5688 C C . THR A 1 701 ? 8.083 1.240 -39.778 1.00 84.38 701 THR A C 1
ATOM 5690 O O . THR A 1 701 ? 7.265 0.721 -40.548 1.00 84.38 701 THR A O 1
ATOM 5693 N N . LYS A 1 702 ? 8.485 0.657 -38.645 1.00 88.12 702 LYS A N 1
ATOM 5694 C CA . LYS A 1 702 ? 8.013 -0.613 -38.099 1.00 88.12 702 LYS A CA 1
ATOM 5695 C C . LYS A 1 702 ? 7.753 -0.463 -36.603 1.00 88.12 702 LYS A C 1
ATOM 5697 O O . LYS A 1 702 ? 8.365 0.393 -35.973 1.00 88.12 702 LYS A O 1
ATOM 5702 N N . PHE A 1 703 ? 6.867 -1.286 -36.060 1.00 89.69 703 PHE A N 1
ATOM 5703 C CA . PHE A 1 703 ? 6.534 -1.298 -34.638 1.00 89.69 703 PHE A CA 1
ATOM 5704 C C . PHE A 1 703 ? 6.297 -2.718 -34.133 1.00 89.69 703 PHE A C 1
ATOM 5706 O O . PHE A 1 703 ? 5.859 -3.581 -34.895 1.00 89.69 703 PHE A O 1
ATOM 5713 N N . TYR A 1 704 ? 6.556 -2.963 -32.851 1.00 90.38 704 TYR A N 1
ATOM 5714 C CA . TYR A 1 704 ? 6.257 -4.249 -32.224 1.00 90.38 704 TYR A CA 1
ATOM 5715 C C . TYR A 1 704 ? 4.775 -4.377 -31.860 1.00 90.38 704 TYR A C 1
ATOM 5717 O O . TYR A 1 704 ? 4.164 -3.443 -31.337 1.00 90.38 704 TYR A O 1
ATOM 5725 N N . ALA A 1 705 ? 4.230 -5.571 -32.073 1.00 92.38 705 ALA A N 1
ATOM 5726 C CA . ALA A 1 705 ? 2.924 -5.998 -31.591 1.00 92.38 705 ALA A CA 1
ATOM 5727 C C . ALA A 1 705 ? 3.003 -7.425 -31.036 1.00 92.38 705 ALA A C 1
ATOM 5729 O O . ALA A 1 705 ? 3.795 -8.236 -31.516 1.00 92.38 705 ALA A O 1
ATOM 5730 N N . LEU A 1 706 ? 2.172 -7.738 -30.045 1.00 92.44 706 LEU A N 1
ATOM 5731 C CA . LEU A 1 706 ? 2.043 -9.093 -29.518 1.00 92.44 706 LEU A CA 1
ATOM 5732 C C . LEU A 1 706 ? 1.214 -9.938 -30.483 1.00 92.44 706 LEU A C 1
ATOM 5734 O O . LEU A 1 706 ? 0.111 -9.540 -30.864 1.00 92.44 706 LEU A O 1
ATOM 5738 N N . LYS A 1 707 ? 1.731 -11.103 -30.873 1.00 91.38 707 LYS A N 1
ATOM 5739 C CA . LYS A 1 707 ? 0.972 -12.067 -31.669 1.00 91.38 707 LYS A CA 1
ATOM 5740 C C . LYS A 1 707 ? 0.036 -12.856 -30.750 1.00 91.38 707 LYS A C 1
ATOM 5742 O O . LYS A 1 707 ? 0.451 -13.348 -29.705 1.00 91.38 707 LYS A O 1
ATOM 5747 N N . MET A 1 708 ? -1.236 -12.959 -31.133 1.00 90.12 708 MET A N 1
ATOM 5748 C CA . MET A 1 708 ? -2.269 -13.608 -30.311 1.00 90.12 708 MET A CA 1
ATOM 5749 C C . MET A 1 708 ? -2.269 -15.137 -30.421 1.00 90.12 708 MET A C 1
ATOM 5751 O O . MET A 1 708 ? -2.854 -15.810 -29.574 1.00 90.12 708 MET A O 1
ATOM 5755 N N . ASP A 1 709 ? -1.599 -15.666 -31.442 1.00 83.38 709 ASP A N 1
ATOM 5756 C CA . ASP A 1 709 ? -1.384 -17.091 -31.670 1.00 83.38 709 ASP A CA 1
ATOM 5757 C C . ASP A 1 709 ? 0.097 -17.420 -31.437 1.00 83.38 709 ASP A C 1
ATOM 5759 O O . ASP A 1 709 ? 0.926 -17.353 -32.355 1.00 83.38 709 ASP A O 1
ATOM 5763 N N . CYS A 1 710 ? 0.421 -17.660 -30.166 1.00 78.56 710 CYS A N 1
ATOM 5764 C CA . CYS A 1 710 ? 1.735 -18.089 -29.694 1.00 78.56 710 CYS A CA 1
ATOM 5765 C C . CYS A 1 710 ? 1.560 -19.360 -28.868 1.00 78.56 710 CYS A C 1
ATOM 5767 O O . CYS A 1 710 ? 0.670 -19.428 -28.014 1.00 78.56 710 CYS A O 1
ATOM 5769 N N . ASP A 1 711 ? 2.427 -20.336 -29.104 1.00 79.56 711 ASP A N 1
ATOM 5770 C CA . ASP A 1 711 ? 2.481 -21.599 -28.381 1.00 79.56 711 ASP A CA 1
ATOM 5771 C C . ASP A 1 711 ? 3.599 -21.603 -27.324 1.00 79.56 711 ASP A C 1
ATOM 5773 O O . ASP A 1 711 ? 4.295 -20.611 -27.093 1.00 79.56 711 ASP A O 1
ATOM 5777 N N . ARG A 1 712 ? 3.726 -22.734 -26.625 1.00 83.69 712 ARG A N 1
ATOM 5778 C CA . ARG A 1 712 ? 4.741 -22.956 -25.591 1.00 83.69 712 ARG A CA 1
ATOM 5779 C C . ARG A 1 712 ? 6.165 -22.846 -26.150 1.00 83.69 712 ARG A C 1
ATOM 5781 O O . ARG A 1 712 ? 7.036 -22.286 -25.489 1.00 83.69 712 ARG A O 1
ATOM 5788 N N . GLU A 1 713 ? 6.395 -23.386 -27.344 1.00 82.94 713 GLU A N 1
ATOM 5789 C CA . GLU A 1 713 ? 7.711 -23.437 -27.991 1.00 82.94 713 GLU A CA 1
ATOM 5790 C C . GLU A 1 713 ? 8.201 -22.027 -28.332 1.00 82.94 713 GLU A C 1
ATOM 5792 O O . GLU A 1 713 ? 9.329 -21.672 -28.000 1.00 82.94 713 GLU A O 1
ATOM 5797 N N . THR A 1 714 ? 7.308 -21.173 -28.836 1.00 83.25 714 THR A N 1
ATOM 5798 C CA . THR A 1 714 ? 7.601 -19.759 -29.105 1.00 83.25 714 THR A CA 1
ATOM 5799 C C . THR A 1 714 ? 8.086 -19.024 -27.849 1.00 83.25 714 THR A C 1
ATOM 5801 O O . THR A 1 714 ? 8.998 -18.207 -27.925 1.00 83.25 714 THR A O 1
ATOM 5804 N N . ILE A 1 715 ? 7.500 -19.305 -26.678 1.00 83.69 715 ILE A N 1
ATOM 5805 C CA . ILE A 1 715 ? 7.900 -18.672 -25.408 1.00 83.69 715 ILE A CA 1
ATOM 5806 C C . ILE A 1 715 ? 9.280 -19.180 -24.952 1.00 83.69 715 ILE A C 1
ATOM 5808 O O . ILE A 1 715 ? 10.082 -18.394 -24.454 1.00 83.69 715 ILE A O 1
ATOM 5812 N N . MET A 1 716 ? 9.585 -20.468 -25.155 1.00 81.56 716 MET A N 1
ATOM 5813 C CA . MET A 1 716 ? 10.884 -21.067 -24.804 1.00 81.56 716 MET A CA 1
ATOM 5814 C C . MET A 1 716 ? 12.066 -20.465 -25.572 1.00 81.56 716 MET A C 1
ATOM 5816 O O . MET A 1 716 ? 13.185 -20.456 -25.061 1.00 81.56 716 MET A O 1
ATOM 5820 N N . GLU A 1 717 ? 11.836 -19.972 -26.789 1.00 78.69 717 GLU A N 1
ATOM 5821 C CA . GLU A 1 717 ? 12.878 -19.400 -27.650 1.00 78.69 717 GLU A CA 1
ATOM 5822 C C . GLU A 1 717 ? 13.356 -17.997 -27.214 1.00 78.69 717 GLU A C 1
ATOM 5824 O O . GLU A 1 717 ? 14.335 -17.488 -27.772 1.00 78.69 717 GLU A O 1
ATOM 5829 N N . GLY A 1 718 ? 12.681 -17.353 -26.251 1.00 76.69 718 GLY A N 1
ATOM 5830 C CA . GLY A 1 718 ? 13.130 -16.112 -25.601 1.00 76.69 718 GLY A CA 1
ATOM 5831 C C . GLY A 1 718 ? 12.118 -14.956 -25.588 1.00 76.69 718 GLY A C 1
ATOM 5832 O O . GLY A 1 718 ? 11.090 -14.981 -26.264 1.00 76.69 718 GLY A O 1
ATOM 5833 N N . GLU A 1 719 ? 12.442 -13.895 -24.837 1.00 74.88 719 GLU A N 1
ATOM 5834 C CA . GLU A 1 719 ? 11.523 -12.791 -24.479 1.00 74.88 719 GLU A CA 1
ATOM 5835 C C . GLU A 1 719 ? 10.850 -12.065 -25.659 1.00 74.88 719 GLU A C 1
ATOM 5837 O O . GLU A 1 719 ? 9.705 -11.627 -25.562 1.00 74.88 719 GLU A O 1
ATOM 5842 N N . THR A 1 720 ? 11.535 -11.941 -26.798 1.00 74.19 720 THR A N 1
ATOM 5843 C CA . THR A 1 720 ? 11.038 -11.170 -27.951 1.00 74.19 720 THR A CA 1
ATOM 5844 C C . THR A 1 720 ? 10.255 -12.007 -28.957 1.00 74.19 720 THR A C 1
ATOM 5846 O O . THR A 1 720 ? 9.698 -11.453 -29.903 1.00 74.19 720 THR A O 1
ATOM 5849 N N . ARG A 1 721 ? 10.192 -13.331 -28.785 1.00 82.12 721 ARG A N 1
ATOM 5850 C CA . ARG A 1 721 ? 9.659 -14.255 -29.801 1.00 82.12 721 ARG A CA 1
ATOM 5851 C C . ARG A 1 721 ? 8.144 -14.217 -29.924 1.00 82.12 721 ARG A C 1
ATOM 5853 O O . ARG A 1 721 ? 7.615 -14.439 -31.010 1.00 82.12 721 ARG A O 1
ATOM 5860 N N . SER A 1 722 ? 7.447 -13.846 -28.854 1.00 83.00 722 SER A N 1
ATOM 5861 C CA . SER A 1 722 ? 6.007 -13.582 -28.901 1.00 83.00 722 SER A CA 1
ATOM 5862 C C . SER A 1 722 ? 5.657 -12.252 -29.588 1.00 83.00 722 SER A C 1
ATOM 5864 O O . SER A 1 722 ? 4.490 -12.004 -29.911 1.00 83.00 722 SER A O 1
ATOM 5866 N N . LEU A 1 723 ? 6.652 -11.397 -29.850 1.00 87.19 723 LEU A N 1
ATOM 5867 C CA . LEU A 1 723 ? 6.481 -10.098 -30.490 1.00 87.19 723 LEU A CA 1
ATOM 5868 C C . LEU A 1 723 ? 6.834 -10.161 -31.976 1.00 87.19 723 LEU A C 1
ATOM 5870 O O . LEU A 1 723 ? 7.845 -10.720 -32.392 1.00 87.19 723 LEU A O 1
ATOM 5874 N N . VAL A 1 724 ? 6.019 -9.500 -32.791 1.00 89.62 724 VAL A N 1
ATOM 5875 C CA . VAL A 1 724 ? 6.211 -9.396 -34.240 1.00 89.62 724 VAL A CA 1
ATOM 5876 C C . VAL A 1 724 ? 6.380 -7.931 -34.627 1.00 89.62 724 VAL A C 1
ATOM 5878 O O . VAL A 1 724 ? 5.688 -7.057 -34.106 1.00 89.62 724 VAL A O 1
ATOM 5881 N N . LYS A 1 725 ? 7.294 -7.653 -35.566 1.00 89.25 725 LYS A N 1
ATOM 5882 C CA . LYS A 1 725 ? 7.455 -6.320 -36.166 1.00 89.25 725 LYS A CA 1
ATOM 5883 C C . LYS A 1 725 ? 6.460 -6.121 -37.308 1.00 89.25 725 LYS A C 1
ATOM 5885 O O . LYS A 1 725 ? 6.618 -6.713 -38.375 1.00 89.25 725 LYS A O 1
ATOM 5890 N N . LEU A 1 726 ? 5.483 -5.248 -37.101 1.00 90.75 726 LEU A N 1
ATOM 5891 C CA . LEU A 1 726 ? 4.521 -4.800 -38.105 1.00 90.75 726 LEU A CA 1
ATOM 5892 C C . LEU A 1 726 ? 5.014 -3.548 -38.830 1.00 90.75 726 LEU A C 1
ATOM 5894 O O . LEU A 1 726 ? 5.863 -2.816 -38.326 1.00 90.75 726 LEU A O 1
ATOM 5898 N N . SER A 1 727 ? 4.487 -3.298 -40.028 1.00 91.69 727 SER A N 1
ATOM 5899 C CA . SER A 1 727 ? 4.795 -2.098 -40.813 1.00 91.69 727 SER A CA 1
ATOM 5900 C C . SER A 1 727 ? 3.738 -1.009 -40.622 1.00 91.69 727 SER A C 1
ATOM 5902 O O . SER A 1 727 ? 2.587 -1.302 -40.298 1.00 91.69 727 SER A O 1
ATOM 5904 N N . LEU A 1 728 ? 4.060 0.254 -40.936 1.00 88.44 728 LEU A N 1
ATOM 5905 C CA . LEU A 1 728 ? 3.041 1.320 -40.951 1.00 88.44 728 LEU A CA 1
ATOM 5906 C C . LEU A 1 728 ? 1.856 1.025 -41.889 1.00 88.44 728 LEU A C 1
ATOM 5908 O O . LEU A 1 728 ? 0.755 1.518 -41.657 1.00 88.44 728 LEU A O 1
ATOM 5912 N N . ARG A 1 729 ? 2.040 0.199 -42.929 1.00 87.25 729 ARG A N 1
ATOM 5913 C CA . ARG A 1 729 ? 0.934 -0.222 -43.807 1.00 87.25 729 ARG A CA 1
ATOM 5914 C C . ARG A 1 729 ? -0.091 -1.070 -43.057 1.00 87.25 729 ARG A C 1
ATOM 5916 O O . ARG A 1 729 ? -1.280 -0.978 -43.349 1.00 87.25 729 ARG A O 1
ATOM 5923 N N . ASP A 1 730 ? 0.354 -1.864 -42.090 1.00 90.12 730 ASP A N 1
ATOM 5924 C CA . ASP A 1 730 ? -0.532 -2.666 -41.248 1.00 90.12 730 ASP A CA 1
ATOM 5925 C C . ASP A 1 730 ? -1.292 -1.766 -40.266 1.00 90.12 730 ASP A C 1
ATOM 5927 O O . ASP A 1 730 ? -2.507 -1.891 -40.143 1.00 90.12 730 ASP A O 1
ATOM 5931 N N . ALA A 1 731 ? -0.636 -0.746 -39.699 1.00 88.00 731 ALA A N 1
ATOM 5932 C CA . ALA A 1 731 ? -1.303 0.272 -38.878 1.00 88.00 731 ALA A CA 1
ATOM 5933 C C . ALA A 1 731 ? -2.391 1.062 -39.637 1.00 88.00 731 ALA A C 1
ATOM 5935 O O . ALA A 1 731 ? -3.432 1.388 -39.062 1.00 88.00 731 ALA A O 1
ATOM 5936 N N . VAL A 1 732 ? -2.200 1.333 -40.938 1.00 87.00 732 VAL A N 1
ATOM 5937 C CA . VAL A 1 732 ? -3.251 1.924 -41.795 1.00 87.00 732 VAL A CA 1
ATOM 5938 C C . VAL A 1 732 ? -4.468 0.997 -41.874 1.00 87.00 732 VAL A C 1
ATOM 5940 O O . VAL A 1 732 ? -5.594 1.455 -41.681 1.00 87.00 732 VAL A O 1
ATOM 5943 N N . LYS A 1 733 ? -4.261 -0.309 -42.105 1.00 87.50 733 LYS A N 1
ATOM 5944 C CA . LYS A 1 733 ? -5.354 -1.302 -42.141 1.00 87.50 733 LYS A CA 1
ATOM 5945 C C . LYS A 1 733 ? -6.072 -1.398 -40.796 1.00 87.50 733 LYS A C 1
ATOM 5947 O O . LYS A 1 733 ? -7.293 -1.518 -40.763 1.00 87.50 733 LYS A O 1
ATOM 5952 N N . HIS A 1 734 ? -5.321 -1.297 -39.700 1.00 88.69 734 HIS A N 1
ATOM 5953 C CA . HIS A 1 734 ? -5.851 -1.306 -38.337 1.00 88.69 734 HIS A CA 1
ATOM 5954 C C . HIS A 1 734 ? -6.534 0.014 -37.939 1.00 88.69 734 HIS A C 1
ATOM 5956 O O . HIS A 1 734 ? -7.163 0.071 -36.886 1.00 88.69 734 HIS A O 1
ATOM 5962 N N . ARG A 1 735 ? -6.449 1.061 -38.780 1.00 87.06 735 ARG A N 1
ATOM 5963 C CA . ARG A 1 735 ? -7.013 2.404 -38.554 1.00 87.06 735 ARG A CA 1
ATOM 5964 C C . ARG A 1 735 ? -6.500 3.088 -37.280 1.00 87.06 735 ARG A C 1
ATOM 5966 O O . ARG A 1 735 ? -7.224 3.865 -36.667 1.00 87.06 735 ARG A O 1
ATOM 5973 N N . THR A 1 736 ? -5.247 2.838 -36.898 1.00 86.62 736 THR A N 1
ATOM 5974 C CA . THR A 1 736 ? -4.667 3.380 -35.654 1.00 86.62 736 THR A CA 1
ATOM 5975 C C . THR A 1 736 ? -3.928 4.707 -35.838 1.00 86.62 736 THR A C 1
ATOM 5977 O O . THR A 1 736 ? -3.607 5.352 -34.849 1.00 86.62 736 THR A O 1
ATOM 5980 N N . LEU A 1 737 ? -3.654 5.139 -37.076 1.00 87.00 737 LEU A N 1
ATOM 5981 C CA . LEU A 1 737 ? -2.754 6.272 -37.354 1.00 87.00 737 LEU A CA 1
ATOM 5982 C C . LEU A 1 737 ? -3.362 7.677 -37.187 1.00 87.00 737 LEU A C 1
ATOM 5984 O O . LEU A 1 737 ? -2.610 8.651 -37.187 1.00 87.00 737 LEU A O 1
ATOM 5988 N N . LYS A 1 738 ? -4.688 7.818 -37.041 1.00 84.75 738 LYS A N 1
ATOM 5989 C CA . LYS A 1 738 ? -5.334 9.134 -36.864 1.00 84.75 738 LYS A CA 1
ATOM 5990 C C . LYS A 1 738 ? -4.776 9.815 -35.600 1.00 84.75 738 LYS A C 1
ATOM 5992 O O . LYS A 1 738 ? -4.763 9.189 -34.546 1.00 84.75 738 LYS A O 1
ATOM 5997 N N . HIS A 1 739 ? -4.326 11.068 -35.699 1.00 86.00 739 HIS A N 1
ATOM 5998 C CA . HIS A 1 739 ? -3.617 11.840 -34.653 1.00 86.00 739 HIS A CA 1
ATOM 5999 C C . HIS A 1 739 ? -2.184 11.379 -34.297 1.00 86.00 739 HIS A C 1
ATOM 6001 O O . HIS A 1 739 ? -1.512 12.070 -33.532 1.00 86.00 739 HIS A O 1
ATOM 6007 N N . ILE A 1 740 ? -1.698 10.261 -34.851 1.00 89.69 740 ILE A N 1
ATOM 6008 C CA . ILE A 1 740 ? -0.367 9.688 -34.560 1.00 89.69 740 ILE A CA 1
ATOM 6009 C C . ILE A 1 740 ? 0.635 9.958 -35.683 1.00 89.69 740 ILE A C 1
ATOM 6011 O O . ILE A 1 740 ? 1.815 10.189 -35.415 1.00 89.69 740 ILE A O 1
ATOM 6015 N N . ALA A 1 741 ? 0.180 9.912 -36.934 1.00 89.50 741 ALA A N 1
ATOM 6016 C CA . ALA A 1 741 ? 1.027 10.124 -38.097 1.00 89.50 741 ALA A CA 1
ATOM 6017 C C . ALA A 1 741 ? 0.485 11.234 -39.000 1.00 89.50 741 ALA A C 1
ATOM 6019 O O . ALA A 1 741 ? -0.724 11.441 -39.084 1.00 89.50 741 ALA A O 1
ATOM 6020 N N . ALA A 1 742 ? 1.402 11.874 -39.718 1.00 89.31 742 ALA A N 1
ATOM 6021 C CA . ALA A 1 742 ? 1.136 12.807 -40.806 1.00 89.31 742 ALA A CA 1
ATOM 6022 C C . ALA A 1 742 ? 1.794 12.304 -42.102 1.00 89.31 742 ALA A C 1
ATOM 6024 O O . ALA A 1 742 ? 2.577 11.348 -42.092 1.00 89.31 742 ALA A O 1
ATOM 6025 N N . VAL A 1 743 ? 1.484 12.928 -43.233 1.00 89.00 743 VAL A N 1
ATOM 6026 C CA . VAL A 1 743 ? 2.131 12.665 -44.523 1.00 89.00 743 VAL A CA 1
ATOM 6027 C C . VAL A 1 743 ? 3.075 13.815 -44.847 1.00 89.00 743 VAL A C 1
ATOM 6029 O O . VAL A 1 743 ? 2.691 14.977 -44.746 1.00 89.00 743 VAL A O 1
ATOM 6032 N N . PHE A 1 744 ? 4.308 13.498 -45.234 1.00 88.44 744 PHE A N 1
ATOM 6033 C CA . PHE A 1 744 ? 5.267 14.499 -45.694 1.00 88.44 744 PHE A CA 1
ATOM 6034 C C . PHE A 1 744 ? 5.037 14.823 -47.171 1.00 88.44 744 PHE A C 1
ATOM 6036 O O . PHE A 1 744 ? 5.112 13.936 -48.026 1.00 88.44 744 PHE A O 1
ATOM 6043 N N . ASP A 1 745 ? 4.766 16.094 -47.455 1.00 87.00 745 ASP A N 1
ATOM 6044 C CA . ASP A 1 745 ? 4.685 16.647 -48.802 1.00 87.00 745 ASP A CA 1
ATOM 6045 C C . ASP A 1 745 ? 6.043 17.252 -49.173 1.00 87.00 745 ASP A C 1
ATOM 6047 O O . ASP A 1 745 ? 6.421 18.333 -48.713 1.00 87.00 745 ASP A O 1
ATOM 6051 N N . SER A 1 746 ? 6.775 16.549 -50.040 1.00 82.88 746 SER A N 1
ATOM 6052 C CA . SER A 1 746 ? 8.084 16.985 -50.532 1.00 82.88 746 SER A CA 1
ATOM 6053 C C . SER A 1 746 ? 8.025 18.266 -51.367 1.00 82.88 746 SER A C 1
ATOM 6055 O O . SER A 1 746 ? 9.047 18.921 -51.537 1.00 82.88 746 SER A O 1
ATOM 6057 N N . THR A 1 747 ? 6.856 18.617 -51.910 1.00 83.75 747 THR A N 1
ATOM 6058 C CA . THR A 1 747 ? 6.667 19.803 -52.760 1.00 83.75 747 THR A CA 1
ATOM 6059 C C . THR A 1 747 ? 6.630 21.071 -51.919 1.00 83.75 747 THR A C 1
ATOM 6061 O O . THR A 1 747 ? 7.255 22.068 -52.267 1.00 83.75 747 THR A O 1
ATOM 6064 N N . ASN A 1 748 ? 5.910 21.015 -50.796 1.00 82.44 748 ASN A N 1
ATOM 6065 C CA . ASN A 1 748 ? 5.711 22.147 -49.893 1.00 82.44 748 ASN A CA 1
ATOM 6066 C C . ASN A 1 748 ? 6.631 22.108 -48.661 1.00 82.44 748 ASN A C 1
ATOM 6068 O O . ASN A 1 748 ? 6.525 22.983 -47.804 1.00 82.44 748 ASN A O 1
ATOM 6072 N N . ASN A 1 749 ? 7.500 21.095 -48.566 1.00 82.88 749 ASN A N 1
ATOM 6073 C CA . ASN A 1 749 ? 8.357 20.806 -47.414 1.00 82.88 749 ASN A CA 1
ATOM 6074 C C . ASN A 1 749 ? 7.593 20.894 -46.082 1.00 82.88 749 ASN A C 1
ATOM 6076 O O . ASN A 1 749 ? 7.994 21.591 -45.149 1.00 82.88 749 ASN A O 1
ATOM 6080 N N . SER A 1 750 ? 6.431 20.242 -46.028 1.00 86.38 750 SER A N 1
ATOM 6081 C CA . SER A 1 750 ? 5.494 20.351 -44.911 1.00 86.38 750 SER A CA 1
ATOM 6082 C C . SER A 1 750 ? 4.833 19.012 -44.584 1.00 86.38 750 SER A C 1
ATOM 6084 O O . SER A 1 750 ? 4.934 18.037 -45.331 1.00 86.38 750 SER A O 1
ATOM 6086 N N . LEU A 1 751 ? 4.180 18.953 -43.424 1.00 85.81 751 LEU A N 1
ATOM 6087 C CA . LEU A 1 751 ? 3.417 17.794 -42.974 1.00 85.81 751 LEU A CA 1
ATOM 6088 C C . LEU A 1 751 ? 1.924 18.099 -43.071 1.00 85.81 751 LEU A C 1
ATOM 6090 O O . LEU A 1 751 ? 1.461 19.102 -42.525 1.00 85.81 751 LEU A O 1
ATOM 6094 N N . THR A 1 752 ? 1.180 17.210 -43.726 1.00 85.81 752 THR A N 1
ATOM 6095 C CA . THR A 1 752 ? -0.284 17.246 -43.791 1.00 85.81 752 THR A CA 1
ATOM 6096 C C . THR A 1 752 ? -0.892 16.124 -42.957 1.00 85.81 752 THR A C 1
ATOM 6098 O O . THR A 1 752 ? -0.433 14.981 -43.004 1.00 85.81 752 THR A O 1
ATOM 6101 N N . ASP A 1 753 ? -1.943 16.436 -42.201 1.00 82.94 753 ASP A N 1
ATOM 6102 C CA . ASP A 1 753 ? -2.665 15.458 -41.375 1.00 82.94 753 ASP A CA 1
ATOM 6103 C C . ASP A 1 753 ? -3.622 14.579 -42.205 1.00 82.94 753 ASP A C 1
ATOM 6105 O O . ASP A 1 753 ? -4.188 13.603 -41.704 1.00 82.94 753 ASP A O 1
ATOM 6109 N N . ASP A 1 754 ? -3.786 14.886 -43.497 1.00 84.31 754 ASP A N 1
ATOM 6110 C CA . ASP A 1 754 ? -4.536 14.050 -44.427 1.00 84.31 754 ASP A CA 1
ATOM 6111 C C . ASP A 1 754 ? -3.733 12.798 -44.814 1.00 84.31 754 ASP A C 1
ATOM 6113 O O . ASP A 1 754 ? -2.909 12.795 -45.731 1.00 84.31 754 ASP A O 1
ATOM 6117 N N . LEU A 1 755 ? -4.024 11.688 -44.131 1.00 83.62 755 LEU A N 1
ATOM 6118 C CA . LEU A 1 755 ? -3.412 10.380 -44.390 1.00 83.62 755 LEU A CA 1
ATOM 6119 C C . LEU A 1 755 ? -3.685 9.830 -45.802 1.00 83.62 755 LEU A C 1
ATOM 6121 O O . LEU A 1 755 ? -2.987 8.899 -46.226 1.00 83.62 755 LEU A O 1
ATOM 6125 N N . SER A 1 756 ? -4.681 10.368 -46.519 1.00 83.56 756 SER A N 1
ATOM 6126 C CA . SER A 1 756 ? -4.978 9.993 -47.906 1.00 83.56 756 SER A CA 1
ATOM 6127 C C . SER A 1 756 ? -4.036 10.651 -48.920 1.00 83.56 756 SER A C 1
ATOM 6129 O O . SER A 1 756 ? -3.910 10.155 -50.042 1.00 83.56 756 SER A O 1
ATOM 6131 N N . HIS A 1 757 ? -3.309 11.699 -48.513 1.00 84.88 757 HIS A N 1
ATOM 6132 C CA . HIS A 1 757 ? -2.351 12.392 -49.362 1.00 84.88 757 HIS A CA 1
ATOM 6133 C C . HIS A 1 757 ? -1.200 11.456 -49.809 1.00 84.88 757 HIS A C 1
ATOM 6135 O O . HIS A 1 757 ? -0.721 10.612 -49.026 1.00 84.88 757 HIS A O 1
ATOM 6141 N N . PRO A 1 758 ? -0.735 11.555 -51.071 1.00 79.38 758 PRO A N 1
ATOM 6142 C CA . PRO A 1 758 ? 0.414 10.793 -51.547 1.00 79.38 758 PRO A CA 1
ATOM 6143 C C . PRO A 1 758 ? 1.707 11.309 -50.900 1.00 79.38 758 PRO A C 1
ATOM 6145 O O . PRO A 1 758 ? 2.003 12.493 -50.939 1.00 79.38 758 PRO A O 1
ATOM 6148 N N . GLY A 1 759 ? 2.490 10.406 -50.307 1.00 84.50 759 GLY A N 1
ATOM 6149 C CA . GLY A 1 759 ? 3.744 10.748 -49.629 1.00 84.50 759 GLY A CA 1
ATOM 6150 C C . GLY A 1 759 ? 4.104 9.762 -48.512 1.00 84.50 759 GLY A C 1
ATOM 6151 O O . GLY A 1 759 ? 3.263 8.924 -48.132 1.00 84.50 759 GLY A O 1
ATOM 6152 N N . PRO A 1 760 ? 5.347 9.811 -47.997 1.00 84.44 760 PRO A N 1
ATOM 6153 C CA . PRO A 1 760 ? 5.773 8.984 -46.876 1.00 84.44 760 PRO A CA 1
ATOM 6154 C C . PRO A 1 760 ? 5.043 9.390 -45.589 1.00 84.44 760 PRO A C 1
ATOM 6156 O O . PRO A 1 760 ? 4.806 10.568 -45.329 1.00 84.44 760 PRO A O 1
ATOM 6159 N N . LYS A 1 761 ? 4.653 8.384 -44.798 1.00 87.69 761 LYS A N 1
ATOM 6160 C CA . LYS A 1 761 ? 3.957 8.565 -43.518 1.00 87.69 761 LYS A CA 1
ATOM 6161 C C . LYS A 1 761 ? 5.007 8.744 -42.425 1.00 87.69 761 LYS A C 1
ATOM 6163 O O . LYS A 1 761 ? 5.919 7.925 -42.330 1.00 87.69 761 LYS A O 1
ATOM 6168 N N . VAL A 1 762 ? 4.847 9.780 -41.614 1.00 88.62 762 VAL A N 1
ATOM 6169 C CA . VAL A 1 762 ? 5.773 10.191 -40.556 1.00 88.62 762 VAL A CA 1
ATOM 6170 C C . VAL A 1 762 ? 5.041 10.099 -39.224 1.00 88.62 762 VAL A C 1
ATOM 6172 O O . VAL A 1 762 ? 4.012 10.746 -39.041 1.00 88.62 762 VAL A O 1
ATOM 6175 N N . VAL A 1 763 ? 5.545 9.277 -38.305 1.00 90.19 763 VAL A N 1
ATOM 6176 C CA . VAL A 1 763 ? 4.995 9.135 -36.950 1.00 90.19 763 VAL A CA 1
ATOM 6177 C C . VAL A 1 763 ? 5.518 10.294 -36.105 1.00 90.19 763 VAL A C 1
ATOM 6179 O O . VAL A 1 763 ? 6.703 10.340 -35.791 1.00 90.19 763 VAL A O 1
ATOM 6182 N N . ASN A 1 764 ? 4.641 11.241 -35.772 1.00 87.56 764 ASN A N 1
ATOM 6183 C CA . ASN A 1 764 ? 5.018 12.511 -35.140 1.00 87.56 764 ASN A CA 1
ATOM 6184 C C . ASN A 1 764 ? 4.087 12.953 -34.000 1.00 87.56 764 ASN A C 1
ATOM 6186 O O . ASN A 1 764 ? 4.357 13.960 -33.361 1.00 87.56 764 ASN A O 1
ATOM 6190 N N . PHE A 1 765 ? 2.975 12.248 -33.765 1.00 90.56 765 PHE A N 1
ATOM 6191 C CA . PHE A 1 765 ? 2.001 12.539 -32.706 1.00 90.56 765 PHE A CA 1
ATOM 6192 C C . PHE A 1 765 ? 1.483 13.988 -32.679 1.00 90.56 765 PHE A C 1
ATOM 6194 O O . PHE A 1 765 ? 0.984 14.451 -31.652 1.00 90.56 765 PHE A O 1
ATOM 6201 N N . ARG A 1 766 ? 1.550 14.704 -33.810 1.00 86.00 766 ARG A N 1
ATOM 6202 C CA . ARG A 1 766 ? 1.220 16.134 -33.905 1.00 86.00 766 ARG A CA 1
ATOM 6203 C C . ARG A 1 766 ? -0.200 16.443 -33.431 1.00 86.00 766 ARG A C 1
ATOM 6205 O O . ARG A 1 766 ? -0.418 17.384 -32.673 1.00 86.00 766 ARG A O 1
ATOM 6212 N N . GLY A 1 767 ? -1.141 15.570 -33.800 1.00 84.38 767 GLY A N 1
ATOM 6213 C CA . GLY A 1 767 ? -2.529 15.562 -33.328 1.00 84.38 767 GLY A CA 1
ATOM 6214 C C . GLY A 1 767 ? -2.673 15.684 -31.812 1.00 84.38 767 GLY A C 1
ATOM 6215 O O . GLY A 1 767 ? -3.575 16.349 -31.317 1.00 84.38 767 GLY A O 1
ATOM 6216 N N . ILE A 1 768 ? -1.780 15.038 -31.072 1.00 87.88 768 ILE A N 1
ATOM 6217 C CA . ILE A 1 768 ? -1.856 14.924 -29.618 1.00 87.88 768 ILE A CA 1
ATOM 6218 C C . ILE A 1 768 ? -1.020 16.004 -28.936 1.00 87.88 768 ILE A C 1
ATOM 6220 O O . ILE A 1 768 ? -1.461 16.560 -27.936 1.00 87.88 768 ILE A O 1
ATOM 6224 N N . ILE A 1 769 ? 0.166 16.302 -29.468 1.00 89.06 769 ILE A N 1
ATOM 6225 C CA . ILE A 1 769 ? 1.131 17.193 -28.815 1.00 89.06 769 ILE A CA 1
ATOM 6226 C C . ILE A 1 769 ? 0.897 18.663 -29.176 1.00 89.06 769 ILE A C 1
ATOM 6228 O O . ILE A 1 769 ? 0.846 19.498 -28.278 1.00 89.06 769 ILE A O 1
ATOM 6232 N N . GLU A 1 770 ? 0.708 18.988 -30.458 1.00 83.00 770 GLU A N 1
ATOM 6233 C CA . GLU A 1 770 ? 0.492 20.376 -30.896 1.00 83.00 770 GLU A CA 1
ATOM 6234 C C . GLU A 1 770 ? -0.977 20.790 -30.773 1.00 83.00 770 GLU A C 1
ATOM 6236 O O . GLU A 1 770 ? -1.279 21.882 -30.297 1.00 83.00 770 GLU A O 1
ATOM 6241 N N . TYR A 1 771 ? -1.898 19.912 -31.179 1.00 82.44 771 TYR A N 1
ATOM 6242 C CA . TYR A 1 771 ? -3.335 20.213 -31.176 1.00 82.44 771 TYR A CA 1
ATOM 6243 C C . TYR A 1 771 ? -4.054 19.786 -29.890 1.00 82.44 771 TYR A C 1
ATOM 6245 O O . TYR A 1 771 ? -5.268 19.954 -29.791 1.00 82.44 771 TYR A O 1
ATOM 6253 N N . ALA A 1 772 ? -3.317 19.245 -28.911 1.00 82.75 772 ALA A N 1
ATOM 6254 C CA . ALA A 1 772 ? -3.823 18.860 -27.592 1.00 82.75 772 ALA A CA 1
ATOM 6255 C C . ALA A 1 772 ? -5.103 18.002 -27.637 1.00 82.75 772 ALA A C 1
ATOM 6257 O O . ALA A 1 772 ? -5.980 18.139 -26.784 1.00 82.75 772 ALA A O 1
ATOM 6258 N N . ALA A 1 773 ? -5.224 17.099 -28.623 1.00 83.88 773 ALA A N 1
ATOM 6259 C CA . ALA A 1 773 ? -6.428 16.279 -28.779 1.00 83.88 773 ALA A CA 1
ATOM 6260 C C . ALA A 1 773 ? -6.711 15.394 -27.545 1.00 83.88 773 ALA A C 1
ATOM 6262 O O . ALA A 1 773 ? -7.858 15.040 -27.275 1.00 83.88 773 ALA A O 1
ATOM 6263 N N . ILE A 1 774 ? -5.663 15.082 -26.775 1.00 88.44 774 ILE A N 1
ATOM 6264 C CA . ILE A 1 774 ? -5.735 14.617 -25.385 1.00 88.44 774 ILE A CA 1
ATOM 6265 C C . ILE A 1 774 ? -4.712 15.406 -24.546 1.00 88.44 774 ILE A C 1
ATOM 6267 O O . ILE A 1 774 ? -3.677 15.801 -25.091 1.00 88.44 774 ILE A O 1
ATOM 6271 N N . PRO A 1 775 ? -4.925 15.603 -23.230 1.00 89.50 775 PRO A N 1
ATOM 6272 C CA . PRO A 1 775 ? -4.033 16.399 -22.380 1.00 89.50 775 PRO A CA 1
ATOM 6273 C C . PRO A 1 775 ? -2.776 15.615 -21.949 1.00 89.50 775 PRO A C 1
ATOM 6275 O O . PRO A 1 775 ? -2.398 15.600 -20.781 1.00 89.50 775 PRO A O 1
ATOM 6278 N N . LEU A 1 776 ? -2.119 14.925 -22.889 1.00 91.75 776 LEU A N 1
ATOM 6279 C CA . LEU A 1 776 ? -0.990 14.036 -22.595 1.00 91.75 776 LEU A CA 1
ATOM 6280 C C . LEU A 1 776 ? 0.237 14.806 -22.087 1.00 91.75 776 LEU A C 1
ATOM 6282 O O . LEU A 1 776 ? 0.856 14.385 -21.115 1.00 91.75 776 LEU A O 1
ATOM 6286 N N . ALA A 1 777 ? 0.584 15.931 -22.719 1.00 91.94 777 ALA A N 1
ATOM 6287 C CA . ALA A 1 777 ? 1.731 16.742 -22.307 1.00 91.94 777 ALA A CA 1
ATOM 6288 C C . ALA A 1 777 ? 1.540 17.326 -20.895 1.00 91.94 777 ALA A C 1
ATOM 6290 O O . ALA A 1 777 ? 2.443 17.241 -20.065 1.00 91.94 777 ALA A O 1
ATOM 6291 N N . GLU A 1 778 ? 0.348 17.855 -20.601 1.00 90.31 778 GLU A N 1
ATOM 6292 C CA . GLU A 1 778 ? 0.009 18.396 -19.280 1.00 90.31 778 GLU A CA 1
ATOM 6293 C C . GLU A 1 778 ? 0.044 17.303 -18.203 1.00 90.31 778 GLU A C 1
ATOM 6295 O O . GLU A 1 778 ? 0.732 17.466 -17.193 1.00 90.31 778 GLU A O 1
ATOM 6300 N N . LEU A 1 779 ? -0.571 16.141 -18.475 1.00 90.94 779 LEU A N 1
ATOM 6301 C CA . LEU A 1 779 ? -0.526 14.997 -17.565 1.00 90.94 779 LEU A CA 1
ATOM 6302 C C . LEU A 1 779 ? 0.911 14.575 -17.266 1.00 90.94 779 LEU A C 1
ATOM 6304 O O . LEU A 1 779 ? 1.276 14.420 -16.104 1.00 90.94 779 LEU A O 1
ATOM 6308 N N . LEU A 1 780 ? 1.725 14.351 -18.300 1.00 92.50 780 LEU A N 1
ATOM 6309 C CA . LEU A 1 780 ? 3.100 13.878 -18.134 1.00 92.50 780 LEU A CA 1
ATOM 6310 C C . LEU A 1 780 ? 3.935 14.881 -17.336 1.00 92.50 780 LEU A C 1
ATOM 6312 O O . LEU A 1 780 ? 4.722 14.479 -16.476 1.00 92.50 780 LEU A O 1
ATOM 6316 N N . LYS A 1 781 ? 3.722 16.181 -17.570 1.00 91.38 781 LYS A N 1
ATOM 6317 C CA . LYS A 1 781 ? 4.365 17.252 -16.812 1.00 91.38 781 LYS A CA 1
ATOM 6318 C C . LYS A 1 781 ? 4.031 17.176 -15.323 1.00 91.38 781 LYS A C 1
ATOM 6320 O O . LYS A 1 781 ? 4.947 17.141 -14.497 1.00 91.38 781 LYS A O 1
ATOM 6325 N N . ASP A 1 782 ? 2.745 17.132 -14.990 1.00 88.50 782 ASP A N 1
ATOM 6326 C CA . ASP A 1 782 ? 2.272 17.104 -13.606 1.00 88.50 782 ASP A CA 1
ATOM 6327 C C . ASP A 1 782 ? 2.637 15.802 -12.892 1.00 88.50 782 ASP A C 1
ATOM 6329 O O . ASP A 1 782 ? 3.090 15.827 -11.744 1.00 88.50 782 ASP A O 1
ATOM 6333 N N . LEU A 1 783 ? 2.482 14.666 -13.576 1.00 88.75 783 LEU A N 1
ATOM 6334 C CA . LEU A 1 783 ? 2.750 13.337 -13.039 1.00 88.75 783 LEU A CA 1
ATOM 6335 C C . LEU A 1 783 ? 4.235 13.159 -12.708 1.00 88.75 783 LEU A C 1
ATOM 6337 O O . LEU A 1 783 ? 4.565 12.716 -11.610 1.00 88.75 783 LEU A O 1
ATOM 6341 N N . MET A 1 784 ? 5.143 13.548 -13.609 1.00 90.44 784 MET A N 1
ATOM 6342 C CA . MET A 1 784 ? 6.584 13.464 -13.343 1.00 90.44 784 MET A CA 1
ATOM 6343 C C . MET A 1 784 ? 7.030 14.434 -12.248 1.00 90.44 784 MET A C 1
ATOM 6345 O O . MET A 1 784 ? 7.855 14.073 -11.415 1.00 90.44 784 MET A O 1
ATOM 6349 N N . GLU A 1 785 ? 6.472 15.645 -12.202 1.00 88.44 785 GLU A N 1
ATOM 6350 C CA . GLU A 1 785 ? 6.777 16.624 -11.152 1.00 88.44 785 GLU A CA 1
ATOM 6351 C C . GLU A 1 785 ? 6.315 16.145 -9.766 1.00 88.44 785 GLU A C 1
ATOM 6353 O O . GLU A 1 785 ? 6.989 16.347 -8.752 1.00 88.44 785 GLU A O 1
ATOM 6358 N N . LEU A 1 786 ? 5.155 15.495 -9.716 1.00 85.12 786 LEU A N 1
ATOM 6359 C CA . LEU A 1 786 ? 4.638 14.850 -8.520 1.00 85.12 786 LEU A CA 1
ATOM 6360 C C . LEU A 1 786 ? 5.543 13.697 -8.081 1.00 85.12 786 LEU A C 1
ATOM 6362 O O . LEU A 1 786 ? 5.947 13.654 -6.920 1.00 85.12 786 LEU A O 1
ATOM 6366 N N . LEU A 1 787 ? 5.852 12.772 -8.989 1.00 86.44 787 LEU A N 1
ATOM 6367 C CA . LEU A 1 787 ? 6.665 11.596 -8.690 1.00 86.44 787 LEU A CA 1
ATOM 6368 C C . LEU A 1 787 ? 8.086 11.990 -8.274 1.00 86.44 787 LEU A C 1
ATOM 6370 O O . LEU A 1 787 ? 8.594 11.425 -7.308 1.00 86.44 787 LEU A O 1
ATOM 6374 N N . LYS A 1 788 ? 8.671 13.024 -8.899 1.00 86.88 788 LYS A N 1
ATOM 6375 C CA . LYS A 1 788 ? 9.952 13.629 -8.492 1.00 86.88 788 LYS A CA 1
ATOM 6376 C C . LYS A 1 788 ? 9.926 14.055 -7.022 1.00 86.88 788 LYS A C 1
ATOM 6378 O O . LYS A 1 788 ? 10.822 13.733 -6.245 1.00 86.88 788 LYS A O 1
ATOM 6383 N N . LYS A 1 789 ? 8.856 14.738 -6.602 1.00 84.00 789 LYS A N 1
ATOM 6384 C CA . LYS A 1 789 ? 8.667 15.155 -5.200 1.00 84.00 789 LYS A CA 1
ATOM 6385 C C . LYS A 1 789 ? 8.402 13.983 -4.263 1.00 84.00 789 LYS A C 1
ATOM 6387 O O . LYS A 1 789 ? 8.877 14.005 -3.133 1.00 84.00 789 LYS A O 1
ATOM 6392 N N . ALA A 1 790 ? 7.626 12.998 -4.707 1.00 80.56 790 ALA A N 1
ATOM 6393 C CA . ALA A 1 790 ? 7.206 11.874 -3.881 1.00 80.56 790 ALA A CA 1
ATOM 6394 C C . ALA A 1 790 ? 8.352 10.877 -3.622 1.00 80.56 790 ALA A C 1
ATOM 6396 O O . ALA A 1 790 ? 8.446 10.341 -2.521 1.00 80.56 790 ALA A O 1
ATOM 6397 N N . LEU A 1 791 ? 9.239 10.673 -4.604 1.00 79.88 791 LEU A N 1
ATOM 6398 C CA . LEU A 1 791 ? 10.415 9.799 -4.503 1.00 79.88 791 LEU A CA 1
ATOM 6399 C C . LEU A 1 791 ? 11.681 10.516 -4.009 1.00 79.88 791 LEU A C 1
ATOM 6401 O O . LEU A 1 791 ? 12.667 9.851 -3.702 1.00 79.88 791 LEU A O 1
ATOM 6405 N N . GLY A 1 792 ? 11.657 11.849 -3.898 1.00 78.50 792 GLY A N 1
ATOM 6406 C CA . GLY A 1 792 ? 12.774 12.641 -3.371 1.00 78.50 792 GLY A CA 1
ATOM 6407 C C . GLY A 1 792 ? 13.960 12.793 -4.330 1.00 78.50 792 GLY A C 1
ATOM 6408 O O . GLY A 1 792 ? 15.042 13.173 -3.895 1.00 78.50 792 GLY A O 1
ATOM 6409 N N . GLY A 1 793 ? 13.767 12.517 -5.619 1.00 79.69 793 GLY A N 1
ATOM 6410 C CA . GLY A 1 793 ? 14.798 12.571 -6.656 1.00 79.69 793 GLY A CA 1
ATOM 6411 C C . GLY A 1 793 ? 14.174 12.595 -8.048 1.00 79.69 793 GLY A C 1
ATOM 6412 O O . GLY A 1 793 ? 12.955 12.497 -8.180 1.00 79.69 793 GLY A O 1
ATOM 6413 N N . HIS A 1 794 ? 14.985 12.745 -9.096 1.00 85.00 794 HIS A N 1
ATOM 6414 C CA . HIS A 1 794 ? 14.481 12.642 -10.467 1.00 85.00 794 HIS A CA 1
ATOM 6415 C C . HIS A 1 794 ? 13.912 11.242 -10.720 1.00 85.00 794 HIS A C 1
ATOM 6417 O O . HIS A 1 794 ? 14.284 10.272 -10.068 1.00 85.00 794 HIS A O 1
ATOM 6423 N N . VAL A 1 795 ? 12.967 11.150 -11.644 1.00 87.31 795 VAL A N 1
ATOM 6424 C CA . VAL A 1 795 ? 12.232 9.934 -11.991 1.00 87.31 795 VAL A CA 1
ATOM 6425 C C . VAL A 1 795 ? 12.164 9.718 -13.496 1.00 87.31 795 VAL A C 1
ATOM 6427 O O . VAL A 1 795 ? 12.133 10.680 -14.273 1.00 87.31 795 VAL A O 1
ATOM 6430 N N . GLU A 1 796 ? 12.086 8.447 -13.867 1.00 87.56 796 GLU A N 1
ATOM 6431 C CA . GLU A 1 796 ? 11.693 7.945 -15.177 1.00 87.56 796 GLU A CA 1
ATOM 6432 C C . GLU A 1 796 ? 10.382 7.170 -15.038 1.00 87.56 796 GLU A C 1
ATOM 6434 O O . GLU A 1 796 ? 10.174 6.451 -14.057 1.00 87.56 796 GLU A O 1
ATOM 6439 N N . ILE A 1 797 ? 9.493 7.316 -16.016 1.00 90.31 797 ILE A N 1
ATOM 6440 C CA . ILE A 1 797 ? 8.200 6.645 -16.064 1.00 90.31 797 ILE A CA 1
ATOM 6441 C C . ILE A 1 797 ? 8.026 5.917 -17.396 1.00 90.31 797 ILE A C 1
ATOM 6443 O O . ILE A 1 797 ? 8.335 6.469 -18.449 1.00 90.31 797 ILE A O 1
ATOM 6447 N N . GLU A 1 798 ? 7.483 4.704 -17.361 1.00 91.25 798 GLU A N 1
ATOM 6448 C CA . GLU A 1 798 ? 7.015 3.975 -18.544 1.00 91.25 798 GLU A CA 1
ATOM 6449 C C . GLU A 1 798 ? 5.488 4.022 -18.576 1.00 91.25 798 GLU A C 1
ATOM 6451 O O . GLU A 1 798 ? 4.831 3.765 -17.562 1.00 91.25 798 GLU A O 1
ATOM 6456 N N . PHE A 1 799 ? 4.908 4.325 -19.734 1.00 93.44 799 PHE A N 1
ATOM 6457 C CA . PHE A 1 799 ? 3.460 4.432 -19.884 1.00 93.44 799 PHE A CA 1
ATOM 6458 C C . PHE A 1 799 ? 2.965 3.935 -21.244 1.00 93.44 799 PHE A C 1
ATOM 6460 O O . PHE A 1 799 ? 3.717 3.818 -22.215 1.00 93.44 799 PHE A O 1
ATOM 6467 N N . ALA A 1 800 ? 1.665 3.666 -21.317 1.00 94.75 800 ALA A N 1
ATOM 6468 C CA . ALA A 1 800 ? 0.956 3.391 -22.559 1.00 94.75 800 ALA A CA 1
ATOM 6469 C C . ALA A 1 800 ? -0.357 4.174 -22.616 1.00 94.75 800 ALA A C 1
ATOM 6471 O O . ALA A 1 800 ? -0.992 4.410 -21.592 1.00 94.75 800 ALA A O 1
ATOM 6472 N N . VAL A 1 801 ? -0.783 4.553 -23.819 1.00 94.12 801 VAL A N 1
ATOM 6473 C CA . VAL A 1 801 ? -2.067 5.216 -24.053 1.00 94.12 801 VAL A CA 1
ATOM 6474 C C . VAL A 1 801 ? -2.879 4.412 -25.051 1.00 94.12 801 VAL A C 1
ATOM 6476 O O . VAL A 1 801 ? -2.407 4.075 -26.141 1.00 94.12 801 VAL A O 1
ATOM 6479 N N . VAL A 1 802 ? -4.120 4.130 -24.666 1.00 92.25 802 VAL A N 1
ATOM 6480 C CA . VAL A 1 802 ? -5.129 3.505 -25.517 1.00 92.25 802 VAL A CA 1
ATOM 6481 C C . VAL A 1 802 ? -6.169 4.556 -25.880 1.00 92.25 802 VAL A C 1
ATOM 6483 O O . VAL A 1 802 ? -6.793 5.160 -25.004 1.00 92.25 802 VAL A O 1
ATOM 6486 N N . LEU A 1 803 ? -6.340 4.790 -27.179 1.00 88.25 803 LEU A N 1
ATOM 6487 C CA . LEU A 1 803 ? -7.307 5.755 -27.703 1.00 88.25 803 LEU A CA 1
ATOM 6488 C C . LEU A 1 803 ? -8.667 5.080 -27.962 1.00 88.25 803 LEU A C 1
ATOM 6490 O O . LEU A 1 803 ? -8.696 3.882 -28.236 1.00 88.25 803 LEU A O 1
ATOM 6494 N N . PRO A 1 804 ? -9.793 5.821 -27.913 1.00 79.31 804 PRO A N 1
ATOM 6495 C CA . PRO A 1 804 ? -11.116 5.267 -28.196 1.00 79.31 804 PRO A CA 1
ATOM 6496 C C . PRO A 1 804 ? -11.241 4.696 -29.621 1.00 79.31 804 PRO A C 1
ATOM 6498 O O . PRO A 1 804 ? -10.553 5.165 -30.535 1.00 79.31 804 PRO A O 1
ATOM 6501 N N . PRO A 1 805 ? -12.176 3.757 -29.866 1.00 65.00 805 PRO A N 1
ATOM 6502 C CA . PRO A 1 805 ? -12.385 3.154 -31.179 1.00 65.00 805 PRO A CA 1
ATOM 6503 C C . PRO A 1 805 ? -12.615 4.192 -32.288 1.00 65.00 805 PRO A C 1
ATOM 6505 O O . PRO A 1 805 ? -13.481 5.064 -32.195 1.00 65.00 805 PRO A O 1
ATOM 6508 N N . GLY A 1 806 ? -11.840 4.089 -33.372 1.00 60.12 806 GLY A N 1
ATOM 6509 C CA . GLY A 1 806 ? -11.874 5.040 -34.490 1.00 60.12 806 GLY A CA 1
ATOM 6510 C C . GLY A 1 806 ? -11.189 6.381 -34.205 1.00 60.12 806 GLY A C 1
ATOM 6511 O O . GLY A 1 806 ? -11.337 7.305 -35.007 1.00 60.12 806 GLY A O 1
ATOM 6512 N N . ASN A 1 807 ? -10.467 6.494 -33.082 1.00 58.72 807 ASN A N 1
ATOM 6513 C CA . ASN A 1 807 ? -9.791 7.703 -32.615 1.00 58.72 807 ASN A CA 1
ATOM 6514 C C . ASN A 1 807 ? -10.735 8.927 -32.646 1.00 58.72 807 ASN A C 1
ATOM 6516 O O . ASN A 1 807 ? -10.355 10.022 -33.064 1.00 58.72 807 ASN A O 1
ATOM 6520 N N . ARG A 1 808 ? -12.011 8.720 -32.286 1.00 59.78 808 ARG A N 1
ATOM 6521 C CA . ARG A 1 808 ? -13.005 9.789 -32.127 1.00 59.78 808 ARG A CA 1
ATOM 6522 C C . ARG A 1 808 ? -12.816 10.384 -30.740 1.00 59.78 808 ARG A C 1
ATOM 6524 O O . ARG A 1 808 ? -13.200 9.777 -29.746 1.00 59.78 808 ARG A O 1
ATOM 6531 N N . LEU A 1 809 ? -12.160 11.532 -30.683 1.00 60.91 809 LEU A N 1
ATOM 6532 C CA . LEU A 1 809 ? -11.955 12.277 -29.448 1.00 60.91 809 LEU A CA 1
ATOM 6533 C C . LEU A 1 809 ? -13.144 13.229 -29.263 1.00 60.91 809 LEU A C 1
ATOM 6535 O O . LEU A 1 809 ? -13.720 13.704 -30.245 1.00 60.91 809 LEU A O 1
ATOM 6539 N N . GLY A 1 810 ? -13.570 13.443 -28.015 1.00 45.41 810 GLY A N 1
ATOM 6540 C CA . GLY A 1 810 ? -14.714 14.298 -27.684 1.00 45.41 810 GLY A CA 1
ATOM 6541 C C . GLY A 1 810 ? -14.467 15.736 -28.142 1.00 45.41 810 GLY A C 1
ATOM 6542 O O . GLY A 1 810 ? -13.819 16.503 -27.440 1.00 45.41 810 GLY A O 1
ATOM 6543 N N . GLY A 1 811 ? -14.945 16.067 -29.339 1.00 43.72 811 GLY A N 1
ATOM 6544 C CA . GLY A 1 811 ? -14.656 17.317 -30.046 1.00 43.72 811 GLY A CA 1
ATOM 6545 C C . GLY A 1 811 ? -14.988 17.258 -31.542 1.00 43.72 811 GLY A C 1
ATOM 6546 O O . GLY A 1 811 ? -15.281 18.291 -32.133 1.00 43.72 811 GLY A O 1
ATOM 6547 N N . ASP A 1 812 ? -15.044 16.056 -32.132 1.00 42.00 812 ASP A N 1
ATOM 6548 C CA . ASP A 1 812 ? -15.409 15.853 -33.549 1.00 42.00 812 ASP A CA 1
ATOM 6549 C C . ASP A 1 812 ? -16.916 16.068 -33.850 1.00 42.00 812 ASP A C 1
ATOM 6551 O O . ASP A 1 812 ? -17.332 15.982 -35.004 1.00 42.00 812 ASP A O 1
ATOM 6555 N N . ASP A 1 813 ? -17.740 16.366 -32.839 1.00 35.50 813 ASP A N 1
ATOM 6556 C CA . ASP A 1 813 ? -19.160 16.696 -32.998 1.00 35.50 813 ASP A CA 1
ATOM 6557 C C . ASP A 1 813 ? -19.492 17.940 -32.159 1.00 35.50 813 ASP A C 1
ATOM 6559 O O . ASP A 1 813 ? -19.564 17.890 -30.929 1.00 35.50 813 ASP A O 1
ATOM 6563 N N . ALA A 1 814 ? -19.673 19.085 -32.820 1.00 33.50 814 ALA A N 1
ATOM 6564 C CA . ALA A 1 814 ? -19.963 20.382 -32.201 1.00 33.50 814 ALA A CA 1
ATOM 6565 C C . ALA A 1 814 ? -21.379 20.472 -31.577 1.00 33.50 814 ALA A C 1
ATOM 6567 O O . ALA A 1 814 ? -21.925 21.565 -31.433 1.00 33.50 814 ALA A O 1
ATOM 6568 N N . SER A 1 815 ? -21.996 19.341 -31.220 1.00 30.58 815 SER A N 1
ATOM 6569 C CA . SER A 1 815 ? -23.415 19.252 -30.862 1.00 30.58 815 SER A CA 1
ATOM 6570 C C . SER A 1 815 ? -23.734 18.531 -29.543 1.00 30.58 815 SER A C 1
ATOM 6572 O O . SER A 1 815 ? -24.910 18.387 -29.215 1.00 30.58 815 SER A O 1
ATOM 6574 N N . ILE A 1 816 ? -22.746 18.139 -28.724 1.00 33.19 816 ILE A N 1
ATOM 6575 C CA . ILE A 1 816 ? -23.028 17.548 -27.399 1.00 33.19 816 ILE A CA 1
ATOM 6576 C C . ILE A 1 816 ? -23.163 18.666 -26.342 1.00 33.19 816 ILE A C 1
ATOM 6578 O O . ILE A 1 816 ? -22.172 19.340 -26.043 1.00 33.19 816 ILE A O 1
ATOM 6582 N N . PRO A 1 817 ? -24.350 18.898 -25.742 1.00 29.53 817 PRO A N 1
ATOM 6583 C CA . PRO A 1 817 ? -24.533 19.954 -24.752 1.00 29.53 817 PRO A CA 1
ATOM 6584 C C . PRO A 1 817 ? -23.836 19.597 -23.434 1.00 29.53 817 PRO A C 1
ATOM 6586 O O . PRO A 1 817 ? -23.853 18.446 -22.996 1.00 29.53 817 PRO A O 1
ATOM 6589 N N . ARG A 1 818 ? -23.280 20.608 -22.754 1.00 26.55 818 ARG A N 1
ATOM 6590 C CA . ARG A 1 818 ? -22.826 20.496 -21.356 1.00 26.55 818 ARG A CA 1
ATOM 6591 C C . ARG A 1 818 ? -23.987 19.987 -20.480 1.00 26.55 818 ARG A C 1
ATOM 6593 O O . ARG A 1 818 ? -25.084 20.530 -20.609 1.00 26.55 818 ARG A O 1
ATOM 6600 N N . PRO A 1 819 ? -23.784 19.013 -19.573 1.00 29.22 819 PRO A N 1
ATOM 6601 C CA . PRO A 1 819 ? -24.874 18.488 -18.762 1.00 29.22 819 PRO A CA 1
ATOM 6602 C C . PRO A 1 819 ? -25.305 19.513 -17.706 1.00 29.22 819 PRO A C 1
ATOM 6604 O O . PRO A 1 819 ? -24.594 19.786 -16.737 1.00 29.22 819 PRO A O 1
ATOM 6607 N N . SER A 1 820 ? -26.497 20.073 -17.892 1.00 28.09 820 SER A N 1
ATOM 6608 C CA . SER A 1 820 ? -27.283 20.721 -16.841 1.00 28.09 820 SER A CA 1
ATOM 6609 C C . SER A 1 820 ? -27.844 19.652 -15.892 1.00 28.09 820 SER A C 1
ATOM 6611 O O . SER A 1 820 ? -28.242 18.571 -16.320 1.00 28.09 820 SER A O 1
ATOM 6613 N N . ARG A 1 821 ? -27.895 19.961 -14.591 1.00 25.77 821 ARG A N 1
ATOM 6614 C CA . ARG A 1 821 ? -28.561 19.150 -13.551 1.00 25.77 821 ARG A CA 1
ATOM 6615 C C . ARG A 1 821 ? -30.063 18.916 -13.848 1.00 25.77 821 ARG A C 1
ATOM 6617 O O . ARG A 1 821 ? -30.644 19.687 -14.608 1.00 25.77 821 ARG A O 1
ATOM 6624 N N . PRO A 1 822 ? -30.677 17.868 -13.258 1.00 35.38 822 PRO A N 1
ATOM 6625 C CA . PRO A 1 822 ? -31.741 17.088 -13.886 1.00 35.38 822 PRO A CA 1
ATOM 6626 C C . PRO A 1 822 ? -33.149 17.634 -13.624 1.00 35.38 822 PRO A C 1
ATOM 6628 O O . PRO A 1 822 ? -33.399 18.261 -12.596 1.00 35.38 822 PRO A O 1
ATOM 6631 N N . ALA A 1 823 ? -34.075 17.287 -14.518 1.00 24.64 823 ALA A N 1
ATOM 6632 C CA . ALA A 1 823 ? -35.504 17.232 -14.238 1.00 24.64 823 ALA A CA 1
ATOM 6633 C C . ALA A 1 823 ? -36.016 15.822 -14.579 1.00 24.64 823 ALA A C 1
ATOM 6635 O O . ALA A 1 823 ? -35.631 15.234 -15.588 1.00 24.64 823 ALA A O 1
ATOM 6636 N N . GLU A 1 824 ? -36.823 15.287 -13.671 1.00 30.39 824 GLU A N 1
ATOM 6637 C CA . GLU A 1 824 ? -37.459 13.970 -13.682 1.00 30.39 824 GLU A CA 1
ATOM 6638 C C . GLU A 1 824 ? -38.355 13.751 -14.917 1.00 30.39 824 GLU A C 1
ATOM 6640 O O . GLU A 1 824 ? -39.059 14.674 -15.319 1.00 30.39 824 GLU A O 1
ATOM 6645 N N . GLN A 1 825 ? -38.394 12.521 -15.455 1.00 26.97 825 GLN A N 1
ATOM 6646 C CA . GLN A 1 825 ? -39.595 11.658 -15.537 1.00 26.97 825 GLN A CA 1
ATOM 6647 C C . GLN A 1 825 ? -39.506 10.557 -16.623 1.00 26.97 825 GLN A C 1
ATOM 6649 O O . GLN A 1 825 ? -39.184 10.819 -17.777 1.00 26.97 825 GLN A O 1
ATOM 6654 N N . ASN A 1 826 ? -39.950 9.361 -16.202 1.00 27.34 826 ASN A N 1
ATOM 6655 C CA . ASN A 1 826 ? -40.551 8.228 -16.934 1.00 27.34 826 ASN A CA 1
ATOM 6656 C C . ASN A 1 826 ? -39.667 7.083 -17.504 1.00 27.34 826 ASN A C 1
ATOM 6658 O O . ASN A 1 826 ? -38.898 7.238 -18.444 1.00 27.34 826 ASN A O 1
ATOM 6662 N N . LEU A 1 827 ? -39.882 5.908 -16.883 1.00 24.27 827 LEU A N 1
ATOM 6663 C CA . LEU A 1 827 ? -39.434 4.521 -17.140 1.00 24.27 827 LEU A CA 1
ATOM 6664 C C . LEU A 1 827 ? -40.113 3.877 -18.398 1.00 24.27 827 LEU A C 1
ATOM 6666 O O . LEU A 1 827 ? -40.938 4.545 -19.015 1.00 24.27 827 LEU A O 1
ATOM 6670 N N . PRO A 1 828 ? -40.016 2.545 -18.656 1.00 41.06 828 PRO A N 1
ATOM 6671 C CA . PRO A 1 828 ? -38.862 1.723 -19.073 1.00 41.06 828 PRO A CA 1
ATOM 6672 C C . PRO A 1 828 ? -39.199 0.811 -20.294 1.00 41.06 828 PRO A C 1
ATOM 6674 O O . PRO A 1 828 ? -40.363 0.658 -20.640 1.00 41.06 828 PRO A O 1
ATOM 6677 N N . GLU A 1 829 ? -38.226 0.081 -20.860 1.00 23.89 829 GLU A N 1
ATOM 6678 C CA . GLU A 1 829 ? -38.496 -1.259 -21.429 1.00 23.89 829 GLU A CA 1
ATOM 6679 C C . GLU A 1 829 ? -37.233 -2.151 -21.479 1.00 23.89 829 GLU A C 1
ATOM 6681 O O . GLU A 1 829 ? -36.276 -1.896 -22.203 1.00 23.89 829 GLU A O 1
ATOM 6686 N N . SER A 1 830 ? -37.269 -3.182 -20.625 1.00 23.41 830 SER A N 1
ATOM 6687 C CA . SER A 1 830 ? -36.692 -4.536 -20.738 1.00 23.41 830 SER A CA 1
ATOM 6688 C C . SER A 1 830 ? -35.238 -4.765 -21.193 1.00 23.41 830 SER A C 1
ATOM 6690 O O . SER A 1 830 ? -34.920 -4.778 -22.376 1.00 23.41 830 SER A O 1
ATOM 6692 N N . VAL A 1 831 ? -34.409 -5.145 -20.210 1.00 36.09 831 VAL A N 1
ATOM 6693 C CA . VAL A 1 831 ? -33.637 -6.408 -20.139 1.00 36.09 831 VAL A CA 1
ATOM 6694 C C . VAL A 1 831 ? -33.248 -7.046 -21.482 1.00 36.09 831 VAL A C 1
ATOM 6696 O O . VAL A 1 831 ? -34.015 -7.834 -22.028 1.00 36.09 831 VAL A O 1
ATOM 6699 N N . GLN A 1 832 ? -32.000 -6.829 -21.916 1.00 22.78 832 GLN A N 1
ATOM 6700 C CA . GLN A 1 832 ? -31.158 -7.858 -22.542 1.00 22.78 832 GLN A CA 1
ATOM 6701 C C . GLN A 1 832 ? -29.683 -7.408 -22.607 1.00 22.78 832 GLN A C 1
ATOM 6703 O O . GLN A 1 832 ? -29.386 -6.267 -22.938 1.00 22.78 832 GLN A O 1
ATOM 6708 N N . GLU A 1 833 ? -28.790 -8.353 -22.285 1.00 25.22 833 GLU A N 1
ATOM 6709 C CA . GLU A 1 833 ? -27.311 -8.317 -22.340 1.00 25.22 833 GLU A CA 1
ATOM 6710 C C . GLU A 1 833 ? -26.547 -7.764 -21.122 1.00 25.22 833 GLU A C 1
ATOM 6712 O O . GLU A 1 833 ? -25.753 -6.827 -21.173 1.00 25.22 833 GLU A O 1
ATOM 6717 N N . SER A 1 834 ? -26.706 -8.475 -20.007 1.00 27.67 834 SER A N 1
ATOM 6718 C CA . SER A 1 834 ? -25.802 -8.484 -18.859 1.00 27.67 834 SER A CA 1
ATOM 6719 C C . SER A 1 834 ? -24.702 -9.546 -19.018 1.00 27.67 834 SER A C 1
ATOM 6721 O O . SER A 1 834 ? -24.900 -10.682 -18.607 1.00 27.67 834 SER A O 1
ATOM 6723 N N . PHE A 1 835 ? -23.544 -9.167 -19.575 1.00 26.48 835 PHE A N 1
ATOM 6724 C CA . PHE A 1 835 ? -22.222 -9.756 -19.288 1.00 26.48 835 PHE A CA 1
ATOM 6725 C C . PHE A 1 835 ? -21.112 -8.726 -19.595 1.00 26.48 835 PHE A C 1
ATOM 6727 O O . PHE A 1 835 ? -20.905 -8.348 -20.742 1.00 26.48 835 PHE A O 1
ATOM 6734 N N . GLY A 1 836 ? -20.383 -8.284 -18.562 1.00 28.41 836 GLY A N 1
ATOM 6735 C CA . GLY A 1 836 ? -19.029 -7.716 -18.675 1.00 28.41 836 GLY A CA 1
ATOM 6736 C C . GLY A 1 836 ? -18.833 -6.474 -19.557 1.00 28.41 836 GLY A C 1
ATOM 6737 O O . GLY A 1 836 ? -17.973 -6.482 -20.437 1.00 28.41 836 GLY A O 1
ATOM 6738 N N . ALA A 1 837 ? -19.558 -5.381 -19.312 1.00 25.44 837 ALA A N 1
ATOM 6739 C CA . ALA A 1 837 ? -19.195 -4.084 -19.883 1.00 25.44 837 ALA A CA 1
ATOM 6740 C C . ALA A 1 837 ? -18.126 -3.408 -19.002 1.00 25.44 837 ALA A C 1
ATOM 6742 O O . ALA A 1 837 ? -18.409 -2.984 -17.884 1.00 25.44 837 ALA A O 1
ATOM 6743 N N . GLY A 1 838 ? -16.889 -3.324 -19.503 1.00 29.22 838 GLY A N 1
ATOM 6744 C CA . GLY A 1 838 ? -15.871 -2.412 -18.966 1.00 29.22 838 GLY A CA 1
ATOM 6745 C C . GLY A 1 838 ? -16.314 -0.936 -19.042 1.00 29.22 838 GLY A C 1
ATOM 6746 O O . GLY A 1 838 ? -17.386 -0.654 -19.586 1.00 29.22 838 GLY A O 1
ATOM 6747 N N . PRO A 1 839 ? -15.509 0.011 -18.520 1.00 30.53 839 PRO A N 1
ATOM 6748 C CA . PRO A 1 839 ? -15.870 1.431 -18.461 1.00 30.53 839 PRO A CA 1
ATOM 6749 C C . PRO A 1 839 ? -16.248 1.989 -19.850 1.00 30.53 839 PRO A C 1
ATOM 6751 O O . PRO A 1 839 ? -15.843 1.426 -20.875 1.00 30.53 839 PRO A O 1
ATOM 6754 N N . PRO A 1 840 ? -17.062 3.065 -19.914 1.00 36.81 840 PRO A N 1
ATOM 6755 C CA . PRO A 1 840 ? -17.667 3.549 -21.154 1.00 36.81 840 PRO A CA 1
ATOM 6756 C C . PRO A 1 840 ? -16.612 3.774 -22.248 1.00 36.81 840 PRO A C 1
ATOM 6758 O O . PRO A 1 840 ? -15.655 4.521 -22.069 1.00 36.81 840 PRO A O 1
ATOM 6761 N N . ARG A 1 841 ? -16.814 3.121 -23.402 1.00 49.88 841 ARG A N 1
ATOM 6762 C CA . ARG A 1 841 ? -15.881 2.954 -24.541 1.00 49.88 841 ARG A CA 1
ATOM 6763 C C . ARG A 1 841 ? -15.370 4.237 -25.232 1.00 49.88 841 ARG A C 1
ATOM 6765 O O . ARG A 1 841 ? -14.788 4.126 -26.306 1.00 49.88 841 ARG A O 1
ATOM 6772 N N . ASN A 1 842 ? -15.574 5.432 -24.677 1.00 65.44 842 ASN A N 1
ATOM 6773 C CA . ASN A 1 842 ? -15.403 6.693 -25.409 1.00 65.44 842 ASN A CA 1
ATOM 6774 C C . ASN A 1 842 ? -14.388 7.685 -24.813 1.00 65.44 842 ASN A C 1
ATOM 6776 O O . ASN A 1 842 ? -14.336 8.825 -25.267 1.00 65.44 842 ASN A O 1
ATOM 6780 N N . ILE A 1 843 ? -13.590 7.281 -23.819 1.00 79.00 843 ILE A N 1
ATOM 6781 C CA . ILE A 1 843 ? -12.579 8.143 -23.181 1.00 79.00 843 ILE A CA 1
ATOM 6782 C C . ILE A 1 843 ? -11.182 7.503 -23.339 1.00 79.00 843 ILE A C 1
ATOM 6784 O O . ILE A 1 843 ? -11.058 6.285 -23.175 1.00 79.00 843 ILE A O 1
ATOM 6788 N N . PRO A 1 844 ? -10.136 8.275 -23.699 1.00 88.38 844 PRO A N 1
ATOM 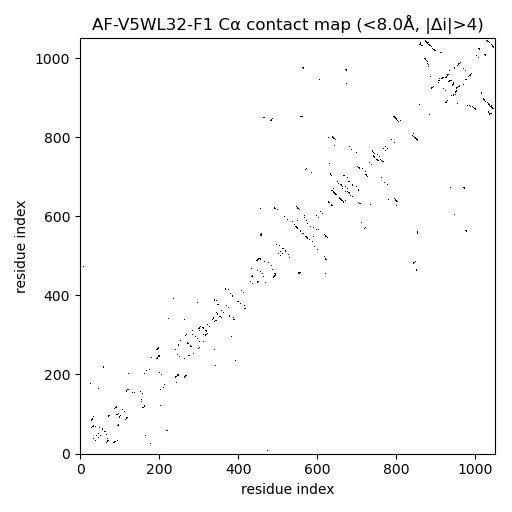6789 C CA . PRO A 1 844 ? -8.752 7.800 -23.729 1.00 88.38 844 PRO A CA 1
ATOM 6790 C C . PRO A 1 844 ? -8.295 7.260 -22.371 1.00 88.38 844 PRO A C 1
ATOM 6792 O O . PRO A 1 844 ? -8.637 7.822 -21.331 1.00 88.38 844 PRO A O 1
ATOM 6795 N N . ARG A 1 845 ? -7.483 6.199 -22.388 1.00 90.75 845 ARG A N 1
ATOM 6796 C CA . ARG A 1 845 ? -6.936 5.552 -21.188 1.00 90.75 845 ARG A CA 1
ATOM 6797 C C . ARG A 1 845 ? -5.418 5.671 -21.151 1.00 90.75 845 ARG A C 1
ATOM 6799 O O . ARG A 1 845 ? -4.744 5.183 -22.056 1.00 90.75 845 ARG A O 1
ATOM 6806 N N . PHE A 1 846 ? -4.896 6.291 -20.100 1.00 92.62 846 PHE A N 1
ATOM 6807 C CA . PHE A 1 846 ? -3.479 6.358 -19.767 1.00 92.62 846 PHE A CA 1
ATOM 6808 C C . PHE A 1 846 ? -3.147 5.283 -18.730 1.00 92.62 846 PHE A C 1
ATOM 6810 O O . PHE A 1 846 ? -3.694 5.269 -17.626 1.00 92.62 846 PHE A O 1
ATOM 6817 N N . TYR A 1 847 ? -2.223 4.401 -19.089 1.00 91.50 847 TYR A N 1
ATOM 6818 C CA . TYR A 1 847 ? -1.705 3.346 -18.234 1.00 91.50 847 TYR A CA 1
ATOM 6819 C C . TYR A 1 847 ? -0.302 3.707 -17.766 1.00 91.50 847 TYR A C 1
ATOM 6821 O O . TYR A 1 847 ? 0.618 3.783 -18.582 1.00 91.50 847 TYR A O 1
ATOM 6829 N N . LEU A 1 848 ? -0.125 3.876 -16.457 1.00 90.94 848 LEU A N 1
ATOM 6830 C CA . LEU A 1 848 ? 1.201 3.980 -15.856 1.00 90.94 848 LEU A CA 1
ATOM 6831 C C . LEU A 1 848 ? 1.749 2.566 -15.618 1.00 90.94 848 LEU A C 1
ATOM 6833 O O . LEU A 1 848 ? 1.165 1.789 -14.865 1.00 90.94 848 LEU A O 1
ATOM 6837 N N . LEU A 1 849 ? 2.840 2.212 -16.298 1.00 89.94 849 LEU A N 1
ATOM 6838 C CA . LEU A 1 849 ? 3.370 0.844 -16.342 1.00 89.94 849 LEU A CA 1
ATOM 6839 C C . LEU A 1 849 ? 4.541 0.631 -15.385 1.00 89.94 849 LEU A C 1
ATOM 6841 O O . LEU A 1 849 ? 4.713 -0.473 -14.869 1.00 89.94 849 LEU A O 1
ATOM 6845 N N . GLN A 1 850 ? 5.367 1.657 -15.180 1.00 87.56 850 GLN A N 1
ATOM 6846 C CA . GLN A 1 850 ? 6.505 1.615 -14.265 1.00 87.56 850 GLN A CA 1
ATOM 6847 C C . GLN A 1 850 ? 6.953 3.028 -13.876 1.00 87.56 850 GLN A C 1
ATOM 6849 O O . GLN A 1 850 ? 6.827 3.960 -14.665 1.00 87.56 850 GLN A O 1
ATOM 6854 N N . VAL A 1 851 ? 7.527 3.160 -12.678 1.00 85.94 851 VAL A N 1
ATOM 6855 C CA . VAL A 1 851 ? 8.306 4.324 -12.239 1.00 85.94 851 VAL A CA 1
ATOM 6856 C C . VAL A 1 851 ? 9.638 3.839 -11.689 1.00 85.94 851 VAL A C 1
ATOM 6858 O O . VAL A 1 851 ? 9.675 2.840 -10.968 1.00 85.94 851 VAL A O 1
ATOM 6861 N N . ARG A 1 852 ? 10.712 4.563 -12.006 1.00 79.88 852 ARG A N 1
ATOM 6862 C CA . ARG A 1 852 ? 12.068 4.332 -11.500 1.00 79.88 852 ARG A CA 1
ATOM 6863 C C . ARG A 1 852 ? 12.694 5.649 -11.033 1.00 79.88 852 ARG A C 1
ATOM 6865 O O . ARG A 1 852 ? 12.455 6.678 -11.669 1.00 79.88 852 ARG A O 1
ATOM 6872 N N . PRO A 1 853 ? 13.492 5.658 -9.953 1.00 77.06 853 PRO A N 1
ATOM 6873 C CA . PRO A 1 853 ? 14.326 6.808 -9.625 1.00 77.06 853 PRO A CA 1
ATOM 6874 C C . PRO A 1 853 ? 15.465 6.952 -10.651 1.00 77.06 853 PRO A C 1
ATOM 6876 O O . PRO A 1 853 ? 16.081 5.970 -11.053 1.00 77.06 853 PRO A O 1
ATOM 6879 N N . LEU A 1 854 ? 15.756 8.186 -11.053 1.00 73.06 854 LEU A N 1
ATOM 6880 C CA . LEU A 1 854 ? 16.919 8.569 -11.848 1.00 73.06 854 LEU A CA 1
ATOM 6881 C C . LEU A 1 854 ? 18.020 9.051 -10.911 1.00 73.06 854 LEU A C 1
ATOM 6883 O O . LEU A 1 854 ? 17.837 10.027 -10.176 1.00 73.06 854 LEU A O 1
ATOM 6887 N N . ASN A 1 855 ? 19.176 8.395 -10.967 1.00 65.00 855 ASN A N 1
ATOM 6888 C CA . ASN A 1 855 ? 20.342 8.828 -10.214 1.00 65.00 855 ASN A CA 1
ATOM 6889 C C . ASN A 1 855 ? 21.057 9.944 -10.989 1.00 65.00 855 ASN A C 1
ATOM 6891 O O . ASN A 1 855 ? 21.891 9.696 -11.854 1.00 65.00 855 ASN A O 1
ATOM 6895 N N . VAL A 1 856 ? 20.674 11.193 -10.728 1.00 63.56 856 VAL A N 1
ATOM 6896 C CA . VAL A 1 856 ? 21.344 12.364 -11.301 1.00 63.56 856 VAL A CA 1
ATOM 6897 C C . VAL A 1 856 ? 22.402 12.813 -10.304 1.00 63.56 856 VAL A C 1
ATOM 6899 O O . VAL A 1 856 ? 22.098 13.468 -9.310 1.00 63.56 856 VAL A O 1
ATOM 6902 N N . GLN A 1 857 ? 23.658 12.455 -10.556 1.00 55.81 857 GLN A N 1
ATOM 6903 C CA . GLN A 1 857 ? 24.766 13.091 -9.857 1.00 55.81 857 GLN A CA 1
ATOM 6904 C C . GLN A 1 857 ? 24.816 14.564 -10.314 1.00 55.81 857 GLN A C 1
ATOM 6906 O O . GLN A 1 857 ? 24.784 14.846 -11.513 1.00 55.81 857 GLN A O 1
ATOM 6911 N N . ALA A 1 858 ? 24.863 15.511 -9.380 1.00 50.00 858 ALA A N 1
ATOM 6912 C CA . ALA A 1 858 ? 24.964 16.939 -9.675 1.00 50.00 858 ALA A CA 1
ATOM 6913 C C . ALA A 1 858 ? 26.223 17.497 -9.003 1.00 50.00 858 ALA A C 1
ATOM 6915 O O . ALA A 1 858 ? 26.224 17.760 -7.803 1.00 50.00 858 ALA A O 1
ATOM 6916 N N . GLY A 1 859 ? 27.307 17.629 -9.769 1.00 49.84 859 GLY A N 1
ATOM 6917 C CA . GLY A 1 859 ? 28.491 18.397 -9.391 1.00 49.84 859 GLY A CA 1
ATOM 6918 C C . GLY A 1 859 ? 28.411 19.820 -9.947 1.00 49.84 859 GLY A C 1
ATOM 6919 O O . GLY A 1 859 ? 27.915 20.036 -11.056 1.00 49.84 859 GLY A O 1
ATOM 6920 N N . ASP A 1 860 ? 28.890 20.797 -9.177 1.00 48.72 860 ASP A N 1
ATOM 6921 C CA . ASP A 1 860 ? 28.950 22.197 -9.599 1.00 48.72 860 ASP A CA 1
ATOM 6922 C C . ASP A 1 860 ? 30.247 22.465 -10.384 1.00 48.72 860 ASP A C 1
ATOM 6924 O O . ASP A 1 860 ? 31.287 22.779 -9.811 1.00 48.72 860 ASP A O 1
ATOM 6928 N N . GLY A 1 861 ? 30.154 22.359 -11.714 1.00 59.50 861 GLY A N 1
ATOM 6929 C CA . GLY A 1 861 ? 31.179 22.808 -12.664 1.00 59.50 861 GLY A CA 1
ATOM 6930 C C . GLY A 1 861 ? 32.390 21.884 -12.828 1.00 59.50 861 GLY A C 1
ATOM 6931 O O . GLY A 1 861 ? 32.570 20.901 -12.110 1.00 59.50 861 GLY A O 1
ATOM 6932 N N . LEU A 1 862 ? 33.220 22.200 -13.826 1.00 63.25 862 LEU A N 1
ATOM 6933 C CA . LEU A 1 862 ? 34.515 21.550 -14.011 1.00 63.25 862 LEU A CA 1
ATOM 6934 C C . LEU A 1 862 ? 35.456 21.915 -12.843 1.00 63.25 862 LEU A C 1
ATOM 6936 O O . LEU A 1 862 ? 35.415 23.056 -12.371 1.00 63.25 862 LEU A O 1
ATOM 6940 N N . PRO A 1 863 ? 36.320 20.991 -12.386 1.00 63.97 863 PRO A N 1
ATOM 6941 C CA . PRO A 1 863 ? 37.343 21.280 -11.384 1.00 63.97 863 PRO A CA 1
ATOM 6942 C C . PRO A 1 863 ? 38.206 22.505 -11.752 1.00 63.97 863 PRO A C 1
ATOM 6944 O O . PRO A 1 863 ? 38.516 22.738 -12.921 1.00 63.97 863 PRO A O 1
ATOM 6947 N N . SER A 1 864 ? 38.606 23.308 -10.761 1.00 58.16 864 SER A N 1
ATOM 6948 C CA . SER A 1 864 ? 39.354 24.565 -10.970 1.00 58.16 864 SER A CA 1
ATOM 6949 C C . SER A 1 864 ? 40.785 24.384 -11.504 1.00 58.16 864 SER A C 1
ATOM 6951 O O . SER A 1 864 ? 41.435 25.364 -11.853 1.00 58.16 864 SER A O 1
ATOM 6953 N N . ASP A 1 865 ? 41.282 23.149 -11.529 1.00 60.53 865 ASP A N 1
ATOM 6954 C CA . ASP A 1 865 ? 42.617 22.707 -11.950 1.00 60.53 865 ASP A CA 1
ATOM 6955 C C . ASP A 1 865 ? 42.665 22.189 -13.402 1.00 60.53 865 ASP A C 1
ATOM 6957 O O . ASP A 1 865 ? 43.671 21.623 -13.834 1.00 60.53 865 ASP A O 1
ATOM 6961 N N . VAL A 1 866 ? 41.601 22.401 -14.184 1.00 65.19 866 VAL A N 1
ATOM 6962 C CA . VAL A 1 866 ? 41.600 22.133 -15.628 1.00 65.19 866 VAL A CA 1
ATOM 6963 C C . VAL A 1 866 ? 42.692 22.961 -16.337 1.00 65.19 866 VAL A C 1
ATOM 6965 O O . VAL A 1 866 ? 42.749 24.182 -16.157 1.00 65.19 866 VAL A O 1
ATOM 6968 N N . PRO A 1 867 ? 43.540 22.352 -17.194 1.00 64.31 867 PRO A N 1
ATOM 6969 C CA . PRO A 1 867 ? 44.598 23.078 -17.889 1.00 64.31 867 PRO A CA 1
ATOM 6970 C C . PRO A 1 867 ? 44.057 24.199 -18.786 1.00 64.31 867 PRO A C 1
ATOM 6972 O O . PRO A 1 867 ? 43.187 23.977 -19.626 1.00 64.31 867 PRO A O 1
ATOM 6975 N N . ALA A 1 868 ? 44.648 25.394 -18.687 1.00 60.91 868 ALA A N 1
ATOM 6976 C CA . ALA A 1 868 ? 44.346 26.509 -19.592 1.00 60.91 868 ALA A CA 1
ATOM 6977 C C . ALA A 1 868 ? 44.833 26.260 -21.038 1.00 60.91 868 ALA A C 1
ATOM 6979 O O . ALA A 1 868 ? 44.324 26.862 -21.986 1.00 60.91 868 ALA A O 1
ATOM 6980 N N . ASP A 1 869 ? 45.823 25.377 -21.216 1.00 72.44 869 ASP A N 1
ATOM 6981 C CA . ASP A 1 869 ? 46.371 25.024 -22.524 1.00 72.44 869 ASP A CA 1
ATOM 6982 C C . ASP A 1 869 ? 45.479 24.009 -23.257 1.00 72.44 869 ASP A C 1
ATOM 6984 O O . ASP A 1 869 ? 45.493 22.804 -22.989 1.00 72.44 869 ASP A O 1
ATOM 6988 N N . ARG A 1 870 ? 44.741 24.506 -24.254 1.00 72.31 870 ARG A N 1
ATOM 6989 C CA . ARG A 1 870 ? 43.846 23.707 -25.101 1.00 72.31 870 ARG A CA 1
ATOM 6990 C C . ARG A 1 870 ? 44.563 22.679 -25.975 1.00 72.31 870 ARG A C 1
ATOM 6992 O O . ARG A 1 870 ? 43.883 21.829 -26.546 1.00 72.31 870 ARG A O 1
ATOM 6999 N N . ASN A 1 871 ? 45.886 22.733 -26.136 1.00 73.69 871 ASN A N 1
ATOM 7000 C CA . ASN A 1 871 ? 46.619 21.754 -26.947 1.00 73.69 871 ASN A CA 1
ATOM 7001 C C . ASN A 1 871 ? 46.807 20.410 -26.231 1.00 73.69 871 ASN A C 1
ATOM 7003 O O . ASN A 1 871 ? 47.013 19.396 -26.893 1.00 73.69 871 ASN A O 1
ATOM 7007 N N . ARG A 1 872 ? 46.669 20.393 -24.900 1.00 76.56 872 ARG A N 1
ATOM 7008 C CA . ARG A 1 872 ? 46.764 19.190 -24.056 1.00 76.56 872 ARG A CA 1
ATOM 7009 C C . ARG A 1 872 ? 45.444 18.438 -23.905 1.00 76.56 872 ARG A C 1
ATOM 7011 O O . ARG A 1 872 ? 45.427 17.349 -23.336 1.00 76.56 872 ARG A O 1
ATOM 7018 N N . ILE A 1 873 ? 44.349 19.021 -24.387 1.00 85.06 873 ILE A N 1
ATOM 7019 C CA . ILE A 1 873 ? 43.012 18.434 -24.334 1.00 85.06 873 ILE A CA 1
ATOM 7020 C C . ILE A 1 873 ? 42.874 17.441 -25.494 1.00 85.06 873 ILE A C 1
ATOM 7022 O O . ILE A 1 873 ? 42.929 17.827 -26.663 1.00 85.06 873 ILE A O 1
ATOM 7026 N N . VAL A 1 874 ? 42.701 16.164 -25.153 1.00 85.19 874 VAL A N 1
ATOM 7027 C CA . VAL A 1 874 ? 42.506 15.048 -26.092 1.00 85.19 874 VAL A CA 1
ATOM 7028 C C . VAL A 1 874 ? 41.091 15.078 -26.658 1.00 85.19 874 VAL A C 1
ATOM 7030 O O . VAL A 1 874 ? 40.899 14.934 -27.867 1.00 85.19 874 VAL A O 1
ATOM 7033 N N . PHE A 1 875 ? 40.102 15.315 -25.797 1.00 88.25 875 PHE A N 1
ATOM 7034 C CA . PHE A 1 875 ? 38.749 15.627 -26.231 1.00 88.25 875 PHE A CA 1
ATOM 7035 C C . PHE A 1 875 ? 38.069 16.610 -25.283 1.00 88.25 875 PHE A C 1
ATOM 7037 O O . PHE A 1 875 ? 38.361 16.639 -24.085 1.00 88.25 875 PHE A O 1
ATOM 7044 N N . TYR A 1 876 ? 37.149 17.388 -25.843 1.00 88.38 876 TYR A N 1
ATOM 7045 C CA . TYR A 1 876 ? 36.195 18.220 -25.121 1.00 88.38 876 TYR A CA 1
ATOM 7046 C C . TYR A 1 876 ? 34.798 17.958 -25.673 1.00 88.38 876 TYR A C 1
ATOM 7048 O O . TYR A 1 876 ? 34.613 17.870 -26.888 1.00 88.38 876 TYR A O 1
ATOM 7056 N N . SER A 1 877 ? 33.817 17.861 -24.786 1.00 86.19 877 SER A N 1
ATOM 7057 C CA . SER A 1 877 ? 32.407 17.761 -25.141 1.00 86.19 877 SER A CA 1
ATOM 7058 C C . SER A 1 877 ? 31.584 18.659 -24.226 1.00 86.19 877 SER A C 1
ATOM 7060 O O . SER A 1 877 ? 31.825 18.718 -23.023 1.00 86.19 877 SER A O 1
ATOM 7062 N N . ASN A 1 878 ? 30.598 19.334 -24.808 1.00 78.69 878 ASN A N 1
ATOM 7063 C CA . ASN A 1 878 ? 29.551 20.096 -24.124 1.00 78.69 878 ASN A CA 1
ATOM 7064 C C . ASN A 1 878 ? 28.226 19.308 -24.038 1.00 78.69 878 ASN A C 1
ATOM 7066 O O . ASN A 1 878 ? 27.167 19.889 -23.806 1.00 78.69 878 ASN A O 1
ATOM 7070 N N . GLU A 1 879 ? 28.292 17.999 -24.280 1.00 77.44 879 GLU A N 1
ATOM 7071 C CA . GLU A 1 879 ? 27.184 17.051 -24.302 1.00 77.44 879 GLU A CA 1
ATOM 7072 C C . GLU A 1 879 ? 27.587 15.797 -23.512 1.00 77.44 879 GLU A C 1
ATOM 7074 O O . GLU A 1 879 ? 27.834 14.728 -24.072 1.00 77.44 879 GLU A O 1
ATOM 7079 N N . SER A 1 880 ? 27.710 15.932 -22.190 1.00 76.19 880 SER A N 1
ATOM 7080 C CA . SER A 1 880 ? 28.257 14.878 -21.329 1.00 76.19 880 SER A CA 1
ATOM 7081 C C . SER A 1 880 ? 27.482 14.621 -20.040 1.00 76.19 880 SER A C 1
ATOM 7083 O O . SER A 1 880 ? 26.684 15.442 -19.586 1.00 76.19 880 SER A O 1
ATOM 7085 N N . LEU A 1 881 ? 27.735 13.444 -19.468 1.00 73.38 881 LEU A N 1
ATOM 7086 C CA . LEU A 1 881 ? 27.107 12.875 -18.284 1.00 73.38 881 LEU A CA 1
ATOM 7087 C C . LEU A 1 881 ? 28.165 12.275 -17.357 1.00 73.38 881 LEU A C 1
ATOM 7089 O O . LEU A 1 881 ? 29.150 11.691 -17.807 1.00 73.38 881 LEU A O 1
ATOM 7093 N N . GLY A 1 882 ? 27.922 12.387 -16.053 1.00 70.75 882 GLY A N 1
ATOM 7094 C CA . GLY A 1 882 ? 28.870 12.026 -14.996 1.00 70.75 882 GLY A CA 1
ATOM 7095 C C . GLY A 1 882 ? 29.386 13.263 -14.262 1.00 70.75 882 GLY A C 1
ATOM 7096 O O . GLY A 1 882 ? 29.172 14.392 -14.705 1.00 70.75 882 GLY A O 1
ATOM 7097 N N . ASN A 1 883 ? 30.027 13.070 -13.107 1.00 70.12 883 ASN A N 1
ATOM 7098 C CA . ASN A 1 883 ? 30.580 14.180 -12.331 1.00 70.12 883 ASN A CA 1
ATOM 7099 C C . ASN A 1 883 ? 31.909 13.839 -11.672 1.00 70.12 883 ASN A C 1
ATOM 7101 O O . ASN A 1 883 ? 32.150 12.708 -11.254 1.00 70.12 883 ASN A O 1
ATOM 7105 N N . GLY A 1 884 ? 32.713 14.881 -11.491 1.00 70.12 884 GLY A N 1
ATOM 7106 C CA . GLY A 1 884 ? 33.956 14.824 -10.743 1.00 70.12 884 GLY A CA 1
ATOM 7107 C C . GLY A 1 884 ? 35.144 14.417 -11.605 1.00 70.12 884 GLY A C 1
ATOM 7108 O O . GLY A 1 884 ? 35.102 14.455 -12.837 1.00 70.12 884 GLY A O 1
ATOM 7109 N N . ARG A 1 885 ? 36.234 14.072 -10.918 1.00 74.69 885 ARG A N 1
ATOM 7110 C CA . ARG A 1 885 ? 37.479 13.604 -11.523 1.00 74.69 885 ARG A CA 1
ATOM 7111 C C . ARG A 1 885 ? 37.510 12.082 -11.464 1.00 74.69 885 ARG A C 1
ATOM 7113 O O . ARG A 1 885 ? 37.225 11.517 -10.410 1.00 74.69 885 ARG A O 1
ATOM 7120 N N . LEU A 1 886 ? 37.845 11.434 -12.575 1.00 78.31 886 LEU A N 1
ATOM 7121 C CA . LEU A 1 886 ? 38.036 9.984 -12.631 1.00 78.31 886 LEU A CA 1
ATOM 7122 C C . LEU A 1 886 ? 39.536 9.679 -12.514 1.00 78.31 886 LEU A C 1
ATOM 7124 O O . LEU A 1 886 ? 40.257 9.920 -13.483 1.00 78.31 886 LEU A O 1
ATOM 7128 N N . PRO A 1 887 ? 40.021 9.223 -11.344 1.00 77.69 887 PRO A N 1
ATOM 7129 C CA . PRO A 1 887 ? 41.434 8.934 -11.157 1.00 77.69 887 PRO A CA 1
ATOM 7130 C C . PRO A 1 887 ? 41.819 7.555 -11.713 1.00 77.69 887 PRO A C 1
ATOM 7132 O O . PRO A 1 887 ? 40.968 6.691 -11.904 1.00 77.69 887 PRO A O 1
ATOM 7135 N N . GLY A 1 888 ? 43.115 7.331 -11.909 1.00 82.31 888 GLY A N 1
ATOM 7136 C CA . GLY A 1 888 ? 43.726 6.026 -12.179 1.00 82.31 888 GLY A CA 1
ATOM 7137 C C . GLY A 1 888 ? 43.694 5.552 -13.634 1.00 82.31 888 GLY A C 1
ATOM 7138 O O . GLY A 1 888 ? 44.075 4.415 -13.906 1.00 82.31 888 GLY A O 1
ATOM 7139 N N . ILE A 1 889 ? 43.269 6.389 -14.585 1.00 89.75 889 ILE A N 1
ATOM 7140 C CA . ILE A 1 889 ? 43.145 5.990 -15.994 1.00 89.75 889 ILE A CA 1
ATOM 7141 C C . ILE A 1 889 ? 44.427 6.325 -16.764 1.00 89.75 889 ILE A C 1
ATOM 7143 O O . ILE A 1 889 ? 44.853 7.475 -16.809 1.00 89.75 889 ILE A O 1
ATOM 7147 N N . HIS A 1 890 ? 45.011 5.333 -17.438 1.00 91.44 890 HIS A N 1
ATOM 7148 C CA . HIS A 1 890 ? 46.195 5.503 -18.299 1.00 91.44 890 HIS A CA 1
ATOM 7149 C C . HIS A 1 890 ? 45.948 5.135 -19.764 1.00 91.44 890 HIS A C 1
ATOM 7151 O O . HIS A 1 890 ? 46.767 5.449 -20.630 1.00 91.44 890 HIS A O 1
ATOM 7157 N N . ASP A 1 891 ? 44.847 4.441 -20.038 1.00 92.50 891 ASP A N 1
ATOM 7158 C CA . ASP A 1 891 ? 44.590 3.774 -21.305 1.00 92.50 891 ASP A CA 1
ATOM 7159 C C . ASP A 1 891 ? 43.419 4.418 -22.053 1.00 92.50 891 ASP A C 1
ATOM 7161 O O . ASP A 1 891 ? 42.382 4.733 -21.468 1.00 92.50 891 ASP A O 1
ATOM 7165 N N . ILE A 1 892 ? 43.581 4.594 -23.364 1.00 92.44 892 ILE A N 1
ATOM 7166 C CA . ILE A 1 892 ? 42.549 5.092 -24.277 1.00 92.44 892 ILE A CA 1
ATOM 7167 C C . ILE A 1 892 ? 42.429 4.107 -25.439 1.00 92.44 892 ILE A C 1
ATOM 7169 O O . ILE A 1 892 ? 43.395 3.876 -26.170 1.00 92.44 892 ILE A O 1
ATOM 7173 N N . LEU A 1 893 ? 41.239 3.545 -25.623 1.00 93.12 893 LEU A N 1
ATOM 7174 C CA . LEU A 1 893 ? 40.876 2.734 -26.776 1.00 93.12 893 LEU A CA 1
ATOM 7175 C C . LEU A 1 893 ? 40.064 3.589 -27.752 1.00 93.12 893 LEU A C 1
ATOM 7177 O O . LEU A 1 893 ? 39.030 4.147 -27.388 1.00 93.12 893 LEU A O 1
ATOM 7181 N N . VAL A 1 894 ? 40.529 3.679 -28.996 1.00 91.81 894 VAL A N 1
ATOM 7182 C CA . VAL A 1 894 ? 39.887 4.456 -30.059 1.00 91.81 894 VAL A CA 1
ATOM 7183 C C . VAL A 1 894 ? 39.472 3.521 -31.190 1.00 91.81 894 VAL A C 1
ATOM 7185 O O . VAL A 1 894 ? 40.307 2.793 -31.725 1.00 91.81 894 VAL A O 1
ATOM 7188 N N . VAL A 1 895 ? 38.203 3.570 -31.593 1.00 90.88 895 VAL A N 1
ATOM 7189 C CA . VAL A 1 895 ? 37.764 3.072 -32.904 1.00 90.88 895 VAL A CA 1
ATOM 7190 C C . VAL A 1 895 ? 38.124 4.148 -33.922 1.00 90.88 895 VAL A C 1
ATOM 7192 O O . VAL A 1 895 ? 37.568 5.247 -33.871 1.00 90.88 895 VAL A O 1
ATOM 7195 N N . ASP A 1 896 ? 39.088 3.872 -34.802 1.00 86.69 896 ASP A N 1
ATOM 7196 C CA . ASP A 1 896 ? 39.638 4.891 -35.700 1.00 86.69 896 ASP A CA 1
ATOM 7197 C C . ASP A 1 896 ? 38.552 5.395 -36.675 1.00 86.69 896 ASP A C 1
ATOM 7199 O O . ASP A 1 896 ? 38.050 4.606 -37.485 1.00 86.69 896 ASP A O 1
ATOM 7203 N N . PRO A 1 897 ? 38.188 6.696 -36.647 1.00 84.81 897 PRO A N 1
ATOM 7204 C CA . PRO A 1 897 ? 37.159 7.244 -37.530 1.00 84.81 897 PRO A CA 1
ATOM 7205 C C . PRO A 1 897 ? 37.458 7.055 -39.022 1.00 84.81 897 PRO A C 1
ATOM 7207 O O . PRO A 1 897 ? 36.529 6.955 -39.819 1.00 84.81 897 PRO A O 1
ATOM 7210 N N . SER A 1 898 ? 38.737 6.984 -39.410 1.00 83.19 898 SER A N 1
ATOM 7211 C CA . SER A 1 898 ? 39.145 6.777 -40.807 1.00 83.19 898 SER A CA 1
ATOM 7212 C C . SER A 1 898 ? 38.930 5.343 -41.299 1.00 83.19 898 SER A C 1
ATOM 7214 O O . SER A 1 898 ? 38.847 5.112 -42.504 1.00 83.19 898 SER A O 1
ATOM 7216 N N . MET A 1 899 ? 38.814 4.388 -40.372 1.00 82.81 899 MET A N 1
ATOM 7217 C CA . MET A 1 899 ? 38.589 2.967 -40.650 1.00 82.81 899 MET A CA 1
ATOM 7218 C C . MET A 1 899 ? 37.136 2.549 -40.367 1.00 82.81 899 MET A C 1
ATOM 7220 O O . MET A 1 899 ? 36.809 1.366 -40.435 1.00 82.81 899 MET A O 1
ATOM 7224 N N . TRP A 1 900 ? 36.255 3.504 -40.050 1.00 84.06 900 TRP A N 1
ATOM 7225 C CA . TRP A 1 900 ? 34.861 3.239 -39.706 1.00 84.06 900 TRP A CA 1
ATOM 7226 C C . TRP A 1 900 ? 34.040 2.725 -40.893 1.00 84.06 900 TRP A C 1
ATOM 7228 O O . TRP A 1 900 ? 33.965 3.361 -41.944 1.00 84.06 900 TRP A O 1
ATOM 7238 N N . ASP A 1 901 ? 33.338 1.613 -40.675 1.00 82.62 901 ASP A N 1
ATOM 7239 C CA . ASP A 1 901 ? 32.331 1.088 -41.594 1.00 82.62 901 ASP A CA 1
ATOM 7240 C C . ASP A 1 901 ? 31.104 0.594 -40.807 1.00 82.62 901 ASP A C 1
ATOM 7242 O O . ASP A 1 901 ? 31.178 -0.350 -40.016 1.00 82.62 901 ASP A O 1
ATOM 7246 N N . GLN A 1 902 ? 29.942 1.205 -41.070 1.00 80.44 902 GLN A N 1
ATOM 7247 C CA . GLN A 1 902 ? 28.649 0.849 -40.467 1.00 80.44 902 GLN A CA 1
ATOM 7248 C C . GLN A 1 902 ? 28.218 -0.608 -40.734 1.00 80.44 902 GLN A C 1
ATOM 7250 O O . GLN A 1 902 ? 27.333 -1.129 -40.057 1.00 80.44 902 GLN A O 1
ATOM 7255 N N . LEU A 1 903 ? 28.806 -1.283 -41.729 1.00 84.00 903 LEU A N 1
ATOM 7256 C CA . LEU A 1 903 ? 28.544 -2.693 -42.032 1.00 84.00 903 LEU A CA 1
ATOM 7257 C C . LEU A 1 903 ? 29.450 -3.655 -41.249 1.00 84.00 903 LEU A C 1
ATOM 7259 O O . LEU A 1 903 ? 29.196 -4.861 -41.255 1.00 84.00 903 LEU A O 1
ATOM 7263 N N . LYS A 1 904 ? 30.482 -3.136 -40.574 1.00 86.75 904 LYS A N 1
ATOM 7264 C CA . LYS A 1 904 ? 31.512 -3.895 -39.845 1.00 86.75 904 LYS A CA 1
ATOM 7265 C C . LYS A 1 904 ? 31.395 -3.789 -38.323 1.00 86.75 904 LYS A C 1
ATOM 7267 O O . LYS A 1 904 ? 32.255 -4.281 -37.599 1.00 86.75 904 LYS A O 1
ATOM 7272 N N . THR A 1 905 ? 30.300 -3.222 -37.824 1.00 85.19 905 THR A N 1
ATOM 7273 C CA . THR A 1 905 ? 30.062 -2.952 -36.396 1.00 85.19 905 THR A CA 1
ATOM 7274 C C . THR A 1 905 ? 30.127 -4.194 -35.498 1.00 85.19 905 THR A C 1
ATOM 7276 O O . THR A 1 905 ? 30.587 -4.102 -34.364 1.00 85.19 905 THR A O 1
ATOM 7279 N N . GLU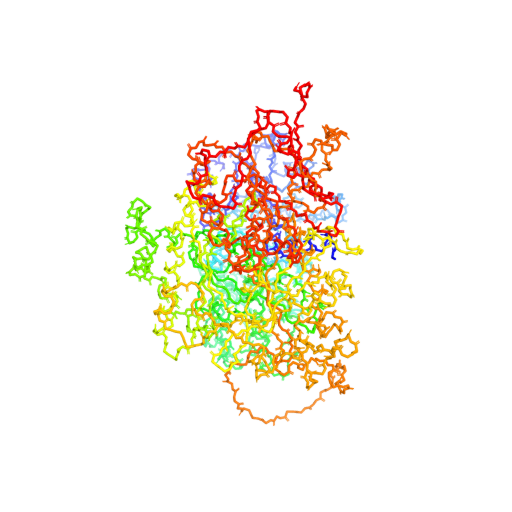 A 1 906 ? 29.754 -5.373 -36.002 1.00 84.44 906 GLU A N 1
ATOM 7280 C CA . GLU A 1 906 ? 29.877 -6.653 -35.278 1.00 84.44 906 GLU A CA 1
ATOM 7281 C C . GLU A 1 906 ? 31.329 -7.150 -35.158 1.00 84.44 906 GLU A C 1
ATOM 7283 O O . GLU A 1 906 ? 31.697 -7.729 -34.136 1.00 84.44 906 GLU A O 1
ATOM 7288 N N . GLU A 1 907 ? 32.165 -6.915 -36.178 1.00 86.44 907 GLU A N 1
ATOM 7289 C CA . GLU A 1 907 ? 33.602 -7.234 -36.124 1.00 86.44 907 GLU A CA 1
ATOM 7290 C C . GLU A 1 907 ? 34.290 -6.317 -35.102 1.00 86.44 907 GLU A C 1
ATOM 7292 O O . GLU A 1 907 ? 35.002 -6.797 -34.221 1.00 86.44 907 GLU A O 1
ATOM 7297 N N . ILE A 1 908 ? 33.970 -5.017 -35.148 1.00 88.25 908 ILE A N 1
ATOM 7298 C CA . ILE A 1 908 ? 34.447 -4.005 -34.194 1.00 88.25 908 ILE A CA 1
ATOM 7299 C C . ILE A 1 908 ? 34.055 -4.382 -32.755 1.00 88.25 908 ILE A C 1
ATOM 7301 O O . ILE A 1 908 ? 34.903 -4.357 -31.864 1.00 88.25 908 ILE A O 1
ATOM 7305 N N . ARG A 1 909 ? 32.801 -4.805 -32.524 1.00 89.12 909 ARG A N 1
ATOM 7306 C CA . ARG A 1 909 ? 32.337 -5.302 -31.215 1.00 89.12 909 ARG A CA 1
ATOM 7307 C C . ARG A 1 909 ? 33.199 -6.460 -30.706 1.00 89.12 909 ARG A C 1
ATOM 7309 O O . ARG A 1 909 ? 33.586 -6.464 -29.540 1.00 89.12 909 ARG A O 1
ATOM 7316 N N . GLY A 1 910 ? 33.500 -7.432 -31.570 1.00 86.56 910 GLY A N 1
ATOM 7317 C CA . GLY A 1 910 ? 34.322 -8.590 -31.215 1.00 86.56 910 GLY A CA 1
ATOM 7318 C C . GLY A 1 910 ? 35.730 -8.197 -30.749 1.00 86.56 910 GLY A C 1
ATOM 7319 O O . GLY A 1 910 ? 36.212 -8.722 -29.745 1.00 86.56 910 GLY A O 1
ATOM 7320 N N . GLU A 1 911 ? 36.366 -7.238 -31.433 1.00 89.50 911 GLU A N 1
ATOM 7321 C CA . GLU A 1 911 ? 37.684 -6.711 -31.046 1.00 89.50 911 GLU A CA 1
ATOM 7322 C C . GLU A 1 911 ? 37.634 -5.960 -29.702 1.00 89.50 911 GLU A C 1
ATOM 7324 O O . GLU A 1 911 ? 38.501 -6.170 -28.852 1.00 89.50 911 GLU A O 1
ATOM 7329 N N . ILE A 1 912 ? 36.598 -5.140 -29.478 1.00 90.81 912 ILE A N 1
ATOM 7330 C CA . ILE A 1 912 ? 36.399 -4.402 -28.217 1.00 90.81 912 ILE A CA 1
ATOM 7331 C C . ILE A 1 912 ? 36.213 -5.374 -27.053 1.00 90.81 912 ILE A C 1
ATOM 7333 O O . ILE A 1 912 ? 36.858 -5.224 -26.016 1.00 90.81 912 ILE A O 1
ATOM 7337 N N . SER A 1 913 ? 35.380 -6.402 -27.239 1.00 88.25 913 SER A N 1
ATOM 7338 C CA . SER A 1 913 ? 35.149 -7.421 -26.217 1.00 88.25 913 SER A CA 1
ATOM 7339 C C . SER A 1 913 ? 36.444 -8.144 -25.843 1.00 88.25 913 SER A C 1
ATOM 7341 O O . SER A 1 913 ? 36.684 -8.372 -24.660 1.00 88.25 913 SER A O 1
ATOM 7343 N N . ALA A 1 914 ? 37.288 -8.489 -26.822 1.00 87.44 914 ALA A N 1
ATOM 7344 C CA . ALA A 1 914 ? 38.571 -9.143 -26.565 1.00 87.44 914 ALA A CA 1
ATOM 7345 C C . ALA A 1 914 ? 39.532 -8.239 -25.774 1.00 87.44 914 ALA A C 1
ATOM 7347 O O . ALA A 1 914 ? 40.151 -8.693 -24.811 1.00 87.44 914 ALA A O 1
ATOM 7348 N N . PHE A 1 915 ? 39.611 -6.954 -26.134 1.00 90.31 915 PHE A N 1
ATOM 7349 C CA . PHE A 1 915 ? 40.408 -5.974 -25.394 1.00 90.31 915 PHE A CA 1
ATOM 7350 C C . PHE A 1 915 ? 39.908 -5.810 -23.952 1.00 90.31 915 PHE A C 1
ATOM 7352 O O . PHE A 1 915 ? 40.696 -5.810 -23.008 1.00 90.31 915 PHE A O 1
ATOM 7359 N N . ASN A 1 916 ? 38.591 -5.717 -23.756 1.00 90.12 916 ASN A N 1
ATOM 7360 C CA . ASN A 1 916 ? 37.997 -5.559 -22.433 1.00 90.12 916 ASN A CA 1
ATOM 7361 C C . ASN A 1 916 ? 38.279 -6.762 -21.516 1.00 90.12 916 ASN A C 1
ATOM 7363 O O . ASN A 1 916 ? 38.556 -6.564 -20.336 1.00 90.12 916 ASN A O 1
ATOM 7367 N N . GLU A 1 917 ? 38.271 -7.993 -22.041 1.00 87.31 917 GLU A N 1
ATOM 7368 C CA . GLU A 1 917 ? 38.675 -9.190 -21.284 1.00 87.31 917 GLU A CA 1
ATOM 7369 C C . GLU A 1 917 ? 40.144 -9.136 -20.843 1.00 87.31 917 GLU A C 1
ATOM 7371 O O . GLU A 1 917 ? 40.469 -9.493 -19.710 1.00 87.31 917 GLU A O 1
ATOM 7376 N N . GLN A 1 918 ? 41.037 -8.619 -21.687 1.00 87.50 918 GLN A N 1
ATOM 7377 C CA . GLN A 1 918 ? 42.432 -8.422 -21.300 1.00 87.50 918 GLN A CA 1
ATOM 7378 C C . GLN A 1 918 ? 42.583 -7.358 -20.205 1.00 87.50 918 GLN A C 1
ATOM 7380 O O . GLN A 1 918 ? 43.312 -7.562 -19.235 1.00 87.50 918 GLN A O 1
ATOM 7385 N N . MET A 1 919 ? 41.839 -6.256 -20.308 1.00 89.12 919 MET A N 1
ATOM 7386 C CA . MET A 1 919 ? 41.808 -5.220 -19.273 1.00 89.12 919 MET A CA 1
ATOM 7387 C C . MET A 1 919 ? 41.222 -5.739 -17.952 1.00 89.12 919 MET A C 1
ATOM 7389 O O . MET A 1 919 ? 41.689 -5.344 -16.886 1.00 89.12 919 MET A O 1
ATOM 7393 N N . LYS A 1 920 ? 40.258 -6.672 -17.992 1.00 85.75 920 LYS A N 1
ATOM 7394 C CA . LYS A 1 920 ? 39.784 -7.392 -16.797 1.00 85.75 920 LYS A CA 1
ATOM 7395 C C . LYS A 1 920 ? 40.888 -8.235 -16.167 1.00 85.75 920 LYS A C 1
ATOM 7397 O O . LYS A 1 920 ? 41.075 -8.151 -14.959 1.00 85.75 920 LYS A O 1
ATOM 7402 N N . ALA A 1 921 ? 41.615 -9.016 -16.967 1.00 85.56 921 ALA A N 1
ATOM 7403 C CA . ALA A 1 921 ? 42.684 -9.888 -16.478 1.00 85.56 921 ALA A CA 1
ATOM 7404 C C . ALA A 1 921 ? 43.840 -9.110 -15.825 1.00 85.56 921 ALA A C 1
ATOM 7406 O O . ALA A 1 921 ? 44.454 -9.598 -14.878 1.00 85.56 921 ALA A O 1
ATOM 7407 N N . GLU A 1 922 ? 44.121 -7.903 -16.317 1.00 87.62 922 GLU A N 1
ATOM 7408 C CA . GLU A 1 922 ? 45.162 -7.019 -15.781 1.00 87.62 922 GLU A CA 1
ATOM 7409 C C . GLU A 1 922 ? 44.646 -6.021 -14.725 1.00 87.62 922 GLU A C 1
ATOM 7411 O O . GLU A 1 922 ? 45.437 -5.246 -14.196 1.00 87.62 922 GLU A O 1
ATOM 7416 N N . ASP A 1 923 ? 43.342 -6.038 -14.427 1.00 86.00 923 ASP A N 1
ATOM 7417 C CA . ASP A 1 923 ? 42.628 -5.089 -13.560 1.00 86.00 923 ASP A CA 1
ATOM 7418 C C . ASP A 1 923 ? 42.886 -3.608 -13.896 1.00 86.00 923 ASP A C 1
ATOM 7420 O O . ASP A 1 923 ? 43.168 -2.772 -13.040 1.00 86.00 923 ASP A O 1
ATOM 7424 N N . ARG A 1 924 ? 42.801 -3.277 -15.187 1.00 88.69 924 ARG A N 1
ATOM 7425 C CA . ARG A 1 924 ? 43.039 -1.927 -15.713 1.00 88.69 924 ARG A CA 1
ATOM 7426 C C . ARG A 1 924 ? 41.758 -1.314 -16.261 1.00 88.69 924 ARG A C 1
ATOM 7428 O O . ARG A 1 924 ? 40.902 -2.002 -16.812 1.00 88.69 924 ARG A O 1
ATOM 7435 N N . GLU A 1 925 ? 41.657 0.003 -16.149 1.00 91.06 925 GLU A N 1
ATOM 7436 C CA . GLU A 1 925 ? 40.528 0.805 -16.625 1.00 91.06 925 GLU A CA 1
ATOM 7437 C C . GLU A 1 925 ? 40.937 1.677 -17.823 1.00 91.06 925 GLU A C 1
ATOM 7439 O O . GLU A 1 925 ? 42.105 2.053 -17.953 1.00 91.06 925 GLU A O 1
ATOM 7444 N N . TYR A 1 926 ? 39.990 2.004 -18.710 1.00 92.88 926 TYR A N 1
ATOM 7445 C CA . TYR A 1 926 ? 40.277 2.781 -19.925 1.00 92.88 926 TYR A CA 1
ATOM 7446 C C . TYR A 1 926 ? 39.168 3.758 -20.332 1.00 92.88 926 TYR A C 1
ATOM 7448 O O . TYR A 1 926 ? 38.026 3.666 -19.887 1.00 92.88 926 TYR A O 1
ATOM 7456 N N . ILE A 1 927 ? 39.509 4.695 -21.216 1.00 92.75 927 ILE A N 1
ATOM 7457 C CA . ILE A 1 927 ? 38.559 5.554 -21.937 1.00 92.75 927 ILE A CA 1
ATOM 7458 C C . ILE A 1 927 ? 38.275 4.934 -23.306 1.00 92.75 927 ILE A C 1
ATOM 7460 O O . ILE A 1 927 ? 39.206 4.585 -24.026 1.00 92.75 927 ILE A O 1
ATOM 7464 N N . LEU A 1 928 ? 37.003 4.822 -23.677 1.00 93.19 928 LEU A N 1
ATOM 7465 C CA . LEU A 1 928 ? 36.540 4.275 -24.948 1.00 93.19 928 LEU A CA 1
ATOM 7466 C C . LEU A 1 928 ? 35.996 5.390 -25.836 1.00 93.19 928 LEU A C 1
ATOM 7468 O O . LEU A 1 928 ? 35.080 6.101 -25.435 1.00 93.19 928 LEU A O 1
ATOM 7472 N N . ILE A 1 929 ? 36.545 5.542 -27.039 1.00 92.75 929 ILE A N 1
ATOM 7473 C CA . ILE A 1 929 ? 36.167 6.595 -27.987 1.00 92.75 929 ILE A CA 1
ATOM 7474 C C . ILE A 1 929 ? 35.839 5.959 -29.335 1.00 92.75 929 ILE A C 1
ATOM 7476 O O . ILE A 1 929 ? 36.645 5.199 -29.867 1.00 92.75 929 ILE A O 1
ATOM 7480 N N . GLY A 1 930 ? 34.699 6.294 -29.937 1.00 89.94 930 GLY A N 1
ATOM 7481 C CA . GLY A 1 930 ? 34.428 5.847 -31.299 1.00 89.94 930 GLY A CA 1
ATOM 7482 C C . GLY A 1 930 ? 33.115 6.337 -31.903 1.00 89.94 930 GLY A C 1
ATOM 7483 O O . GLY A 1 930 ? 32.275 6.899 -31.203 1.00 89.94 930 GLY A O 1
ATOM 7484 N N . PRO A 1 931 ? 32.935 6.147 -33.219 1.00 87.00 931 PRO A N 1
ATOM 7485 C CA . PRO A 1 931 ? 31.811 6.700 -33.958 1.00 87.00 931 PRO A CA 1
ATOM 7486 C C . PRO A 1 931 ? 30.485 5.967 -33.731 1.00 87.00 931 PRO A C 1
ATOM 7488 O O . PRO A 1 931 ? 30.441 4.760 -33.482 1.00 87.00 931 PRO A O 1
ATOM 7491 N N . GLY A 1 932 ? 29.390 6.712 -33.887 1.00 81.69 932 GLY A N 1
ATOM 7492 C CA . GLY A 1 932 ? 28.028 6.188 -33.824 1.00 81.69 932 GLY A CA 1
ATOM 7493 C C . GLY A 1 932 ? 27.497 5.948 -32.416 1.00 81.69 932 GLY A C 1
ATOM 7494 O O . GLY A 1 932 ? 28.101 6.331 -31.419 1.00 81.69 932 GLY A O 1
ATOM 7495 N N . ARG A 1 933 ? 26.335 5.297 -32.360 1.00 79.06 933 ARG A N 1
ATOM 7496 C CA . ARG A 1 933 ? 25.600 4.990 -31.137 1.00 79.06 933 ARG A CA 1
ATOM 7497 C C . ARG A 1 933 ? 25.981 3.622 -30.570 1.00 79.06 933 ARG A C 1
ATOM 7499 O O . ARG A 1 933 ? 25.820 2.600 -31.238 1.00 79.06 933 ARG A O 1
ATOM 7506 N N . TRP A 1 934 ? 26.425 3.588 -29.325 1.00 82.38 934 TRP A N 1
ATOM 7507 C CA . TRP A 1 934 ? 26.888 2.379 -28.653 1.00 82.38 934 TRP A CA 1
ATOM 7508 C C . TRP A 1 934 ? 25.760 1.749 -27.831 1.00 82.38 934 TRP A C 1
ATOM 7510 O O . TRP A 1 934 ? 24.952 2.439 -27.218 1.00 82.38 934 TRP A O 1
ATOM 7520 N N . GLY A 1 935 ? 25.656 0.419 -27.853 1.00 70.44 935 GLY A N 1
ATOM 7521 C CA . GLY A 1 935 ? 24.618 -0.301 -27.101 1.00 70.44 935 GLY A CA 1
ATOM 7522 C C . GLY A 1 935 ? 23.222 -0.304 -27.737 1.00 70.44 935 GLY A C 1
ATOM 7523 O O . GLY A 1 935 ? 22.247 -0.691 -27.091 1.00 70.44 935 GLY A O 1
ATOM 7524 N N . SER A 1 936 ? 23.098 0.098 -29.009 1.00 68.88 936 SER A N 1
ATOM 7525 C CA . SER A 1 936 ? 21.848 -0.040 -29.768 1.00 68.88 936 SER A CA 1
ATOM 7526 C C . SER A 1 936 ? 21.619 -1.484 -30.234 1.00 68.88 936 SER A C 1
ATOM 7528 O O . SER A 1 936 ? 22.550 -2.164 -30.658 1.00 68.88 936 SER A O 1
ATOM 7530 N N . ARG A 1 937 ? 20.354 -1.940 -30.241 1.00 62.69 937 ARG A N 1
ATOM 7531 C CA . ARG A 1 937 ? 19.954 -3.203 -30.901 1.00 62.69 937 ARG A CA 1
ATOM 7532 C C . ARG A 1 937 ? 19.961 -3.089 -32.438 1.00 62.69 937 ARG A C 1
ATOM 7534 O O . ARG A 1 937 ? 19.852 -4.107 -33.122 1.00 62.69 937 ARG A O 1
ATOM 7541 N N . ASP A 1 938 ? 20.056 -1.877 -32.987 1.00 67.56 938 ASP A N 1
ATOM 7542 C CA . ASP A 1 938 ? 20.199 -1.632 -34.423 1.00 67.56 938 ASP A CA 1
ATOM 7543 C C . ASP A 1 938 ? 21.681 -1.453 -34.788 1.00 67.56 938 ASP A C 1
ATOM 7545 O O . ASP A 1 938 ? 22.282 -0.405 -34.553 1.00 67.56 938 ASP A O 1
ATOM 7549 N N . LYS A 1 939 ? 22.263 -2.486 -35.405 1.00 73.12 939 LYS A N 1
ATOM 7550 C CA . LYS A 1 939 ? 23.674 -2.529 -35.824 1.00 73.12 939 LYS A CA 1
ATOM 7551 C C . LYS A 1 939 ? 24.079 -1.457 -36.843 1.00 73.12 939 LYS A C 1
ATOM 7553 O O . LYS A 1 939 ? 25.269 -1.289 -37.087 1.00 73.12 939 LYS A O 1
ATOM 7558 N N . TYR A 1 940 ? 23.109 -0.777 -37.463 1.00 73.19 940 TYR A N 1
ATOM 7559 C CA . TYR A 1 940 ? 23.350 0.318 -38.406 1.00 73.19 940 TYR A CA 1
ATOM 7560 C C . TYR A 1 940 ? 23.391 1.692 -37.727 1.00 73.19 940 TYR A C 1
ATOM 7562 O O . TYR A 1 940 ? 23.631 2.682 -38.410 1.00 73.19 940 TYR A O 1
ATOM 7570 N N . LEU A 1 941 ? 23.107 1.769 -36.417 1.00 70.69 941 LEU A N 1
ATOM 7571 C CA . LEU A 1 941 ? 23.194 3.011 -35.646 1.00 70.69 941 LEU A CA 1
ATOM 7572 C C . LEU A 1 941 ? 24.546 3.187 -34.940 1.00 70.69 941 LEU A C 1
ATOM 7574 O O . LEU A 1 941 ? 24.928 4.308 -34.615 1.00 70.69 941 LEU A O 1
ATOM 7578 N N . GLY A 1 942 ? 25.321 2.120 -34.764 1.00 79.19 942 GLY A N 1
ATOM 7579 C CA . GLY A 1 942 ? 26.681 2.161 -34.226 1.00 79.19 942 GLY A CA 1
ATOM 7580 C C . GLY A 1 942 ? 27.125 0.782 -33.758 1.00 79.19 942 GLY A C 1
ATOM 7581 O O . GLY A 1 942 ? 26.678 -0.223 -34.311 1.00 79.19 942 GLY A O 1
ATOM 7582 N N . VAL A 1 943 ? 28.019 0.716 -32.771 1.00 84.06 943 VAL A N 1
ATOM 7583 C CA . VAL A 1 943 ? 28.565 -0.560 -32.288 1.00 84.06 943 VAL A CA 1
ATOM 7584 C C . VAL A 1 943 ? 27.592 -1.201 -31.280 1.00 84.06 943 VAL A C 1
ATOM 7586 O O . VAL A 1 943 ? 27.369 -0.634 -30.205 1.00 84.06 943 VAL A O 1
ATOM 7589 N N . PRO A 1 944 ? 27.010 -2.383 -31.571 1.00 79.88 944 PRO A N 1
ATOM 7590 C CA . PRO A 1 944 ? 26.002 -3.021 -30.721 1.00 79.88 944 PRO A CA 1
ATOM 7591 C C . PRO A 1 944 ? 26.645 -3.772 -29.538 1.00 79.88 944 PRO A C 1
ATOM 7593 O O . PRO A 1 944 ? 26.419 -4.969 -29.351 1.00 79.88 944 PRO A O 1
ATOM 7596 N N . VAL A 1 945 ? 27.483 -3.078 -28.761 1.00 82.44 945 VAL A N 1
ATOM 7597 C CA . VAL A 1 945 ? 28.123 -3.627 -27.557 1.00 82.44 945 VAL A CA 1
ATOM 7598 C C . VAL A 1 945 ? 27.100 -3.915 -26.460 1.00 82.44 945 VAL A C 1
ATOM 7600 O O . VAL A 1 945 ? 26.149 -3.163 -26.247 1.00 82.44 945 VAL A O 1
ATOM 7603 N N . GLN A 1 946 ? 27.321 -4.981 -25.709 1.00 75.81 946 GLN A N 1
ATOM 7604 C CA . GLN A 1 946 ? 26.666 -5.230 -24.433 1.00 75.81 946 GLN A CA 1
ATOM 7605 C C . GLN A 1 946 ? 27.565 -4.768 -23.284 1.00 75.81 946 GLN A C 1
ATOM 7607 O O . GLN A 1 946 ? 28.784 -4.703 -23.410 1.00 75.81 946 GLN A O 1
ATOM 7612 N N . TRP A 1 947 ? 26.971 -4.481 -22.124 1.00 74.00 947 TRP A N 1
ATOM 7613 C CA . TRP A 1 947 ? 27.727 -4.008 -20.960 1.00 74.00 947 TRP A CA 1
ATOM 7614 C C . TRP A 1 947 ? 28.931 -4.894 -20.566 1.00 74.00 947 TRP A C 1
ATOM 7616 O O . TRP A 1 947 ? 30.011 -4.339 -20.363 1.00 74.00 947 TRP A O 1
ATOM 7626 N N . PRO A 1 948 ? 28.829 -6.243 -20.514 1.00 73.38 948 PRO A N 1
ATOM 7627 C CA . PRO A 1 948 ? 29.974 -7.089 -20.158 1.00 73.38 948 PRO A CA 1
ATOM 7628 C C . PRO A 1 948 ? 31.190 -6.932 -21.082 1.00 73.38 948 PRO A C 1
ATOM 7630 O O . PRO A 1 948 ? 32.315 -7.207 -20.658 1.00 73.38 948 PRO A O 1
ATOM 7633 N N . GLU A 1 949 ? 30.967 -6.478 -22.318 1.00 83.75 949 GLU A N 1
ATOM 7634 C CA . GLU A 1 949 ? 31.985 -6.305 -23.358 1.00 83.75 949 GLU A CA 1
ATOM 7635 C C . GLU A 1 949 ? 32.750 -4.979 -23.221 1.00 83.75 949 GLU A C 1
ATOM 7637 O O . GLU A 1 949 ? 33.797 -4.827 -23.839 1.00 83.75 949 GLU A O 1
ATOM 7642 N N . ILE A 1 950 ? 32.266 -4.035 -22.404 1.00 87.06 950 ILE A N 1
ATOM 7643 C CA . ILE A 1 950 ? 32.907 -2.728 -22.156 1.00 87.06 950 ILE A CA 1
ATOM 7644 C C . ILE A 1 950 ? 33.020 -2.387 -20.663 1.00 87.06 950 ILE A C 1
ATOM 7646 O O . ILE A 1 950 ? 33.229 -1.237 -20.293 1.00 87.06 950 ILE A O 1
ATOM 7650 N N . SER A 1 951 ? 32.872 -3.374 -19.781 1.00 83.62 951 SER A N 1
ATOM 7651 C CA . SER A 1 951 ? 32.728 -3.163 -18.334 1.00 83.62 951 SER A CA 1
ATOM 7652 C C . SER A 1 951 ? 33.928 -2.507 -17.630 1.00 83.62 951 SER A C 1
ATOM 7654 O O . SER A 1 951 ? 33.792 -2.098 -16.482 1.00 83.62 951 SER A O 1
ATOM 7656 N N . LYS A 1 952 ? 35.108 -2.445 -18.266 1.00 88.19 952 LYS A N 1
ATOM 7657 C CA . LYS A 1 952 ? 36.300 -1.742 -17.748 1.00 88.19 952 LYS A CA 1
ATOM 7658 C C . LYS A 1 952 ? 36.464 -0.325 -18.324 1.00 88.19 952 LYS A C 1
ATOM 7660 O O . LYS A 1 952 ? 37.414 0.376 -17.969 1.00 88.19 952 LYS A O 1
ATOM 7665 N N . ALA A 1 953 ? 35.552 0.117 -19.193 1.00 89.62 953 ALA A N 1
ATOM 7666 C CA . ALA A 1 953 ? 35.521 1.491 -19.674 1.00 89.62 953 ALA A CA 1
ATOM 7667 C C . ALA A 1 953 ? 34.995 2.433 -18.578 1.00 89.62 953 ALA A C 1
ATOM 7669 O O . ALA A 1 953 ? 33.943 2.195 -17.988 1.00 89.62 953 ALA A O 1
ATOM 7670 N N . ARG A 1 954 ? 35.714 3.530 -18.324 1.00 87.75 954 ARG A N 1
ATOM 7671 C CA . ARG A 1 954 ? 35.353 4.566 -17.339 1.00 87.75 954 ARG A CA 1
ATOM 7672 C C . ARG A 1 954 ? 34.848 5.853 -17.957 1.00 87.75 954 ARG A C 1
ATOM 7674 O O . ARG A 1 954 ? 34.159 6.607 -17.276 1.00 87.75 954 ARG A O 1
ATOM 7681 N N . ILE A 1 955 ? 35.139 6.074 -19.235 1.00 89.19 955 ILE A N 1
ATOM 7682 C CA . ILE A 1 955 ? 34.466 7.077 -20.056 1.00 89.19 955 ILE A CA 1
ATOM 7683 C C . ILE A 1 955 ? 34.127 6.444 -21.402 1.00 89.19 955 ILE A C 1
ATOM 7685 O O . ILE A 1 955 ? 35.000 5.831 -22.011 1.00 89.19 955 ILE A O 1
ATOM 7689 N N . LEU A 1 956 ? 32.896 6.628 -21.871 1.00 90.06 956 LEU A N 1
ATOM 7690 C CA . LEU A 1 956 ? 32.460 6.315 -23.227 1.00 90.06 956 LEU A CA 1
ATOM 7691 C C . LEU A 1 956 ? 32.215 7.611 -24.008 1.00 90.06 956 LEU A C 1
ATOM 7693 O O . LEU A 1 956 ? 31.416 8.444 -23.587 1.00 90.06 956 LEU A O 1
ATOM 7697 N N . VAL A 1 957 ? 32.886 7.771 -25.147 1.00 89.62 957 VAL A N 1
ATOM 7698 C CA . VAL A 1 957 ? 32.776 8.945 -26.019 1.00 89.62 957 VAL A CA 1
ATOM 7699 C C . VAL A 1 957 ? 32.221 8.531 -27.380 1.00 89.62 957 VAL A C 1
ATOM 7701 O O . VAL A 1 957 ? 32.904 7.861 -28.157 1.00 89.62 957 VAL A O 1
ATOM 7704 N N . GLU A 1 958 ? 30.994 8.956 -27.679 1.00 89.69 958 GLU A N 1
ATOM 7705 C CA . GLU A 1 958 ? 30.344 8.757 -28.977 1.00 89.69 958 GLU A CA 1
ATOM 7706 C C . GLU A 1 958 ? 30.702 9.908 -29.931 1.00 89.69 958 GLU A C 1
ATOM 7708 O O . GLU A 1 958 ? 30.433 11.076 -29.645 1.00 89.69 958 GLU A O 1
ATOM 7713 N N . LEU A 1 959 ? 31.307 9.582 -31.074 1.00 86.94 959 LEU A N 1
ATOM 7714 C CA . LEU A 1 959 ? 31.720 10.548 -32.092 1.00 86.94 959 LEU A CA 1
ATOM 7715 C C . LEU A 1 959 ? 30.720 10.601 -33.256 1.00 86.94 959 LEU A C 1
ATOM 7717 O O . LEU A 1 959 ? 30.353 9.570 -33.825 1.00 86.94 959 LEU A O 1
ATOM 7721 N N . ALA A 1 960 ? 30.349 11.805 -33.679 1.00 82.31 960 ALA A N 1
ATOM 7722 C CA . ALA A 1 960 ? 29.766 12.015 -34.998 1.00 82.31 960 ALA A CA 1
ATOM 7723 C C . ALA A 1 960 ? 30.879 12.051 -36.064 1.00 82.31 960 ALA A C 1
ATOM 7725 O O . ALA A 1 960 ? 31.944 12.635 -35.854 1.00 82.31 960 ALA A O 1
ATOM 7726 N N . VAL A 1 961 ? 30.640 11.425 -37.217 1.00 80.06 961 VAL A N 1
ATOM 7727 C CA . VAL A 1 961 ? 31.579 11.374 -38.354 1.00 80.06 961 VAL A CA 1
ATOM 7728 C C . VAL A 1 961 ? 30.885 11.856 -39.630 1.00 80.06 961 VAL A C 1
ATOM 7730 O O . VAL A 1 961 ? 29.659 11.811 -39.737 1.00 80.06 961 VAL A O 1
ATOM 7733 N N . GLU A 1 962 ? 31.647 12.373 -40.599 1.00 67.50 962 GLU A N 1
ATOM 7734 C CA . GLU A 1 962 ? 31.074 12.937 -41.830 1.00 67.50 962 GLU A CA 1
ATOM 7735 C C . GLU A 1 962 ? 30.165 11.920 -42.545 1.00 67.50 962 GLU A C 1
ATOM 7737 O O . GLU A 1 962 ? 30.553 10.781 -42.795 1.00 67.50 962 GLU A O 1
ATOM 7742 N N . ASN A 1 963 ? 28.940 12.341 -42.885 1.00 64.12 963 ASN A N 1
ATOM 7743 C CA . ASN A 1 963 ? 27.866 11.511 -43.458 1.00 64.12 963 ASN A CA 1
ATOM 7744 C C . ASN A 1 963 ? 27.278 10.422 -42.534 1.00 64.12 963 ASN A C 1
ATOM 7746 O O . ASN A 1 963 ? 26.447 9.630 -42.987 1.00 64.12 963 ASN A O 1
ATOM 7750 N N . TYR A 1 964 ? 27.636 10.407 -41.248 1.00 67.88 964 TYR A N 1
ATOM 7751 C CA . TYR A 1 964 ? 27.103 9.487 -40.243 1.00 67.88 964 TYR A CA 1
ATOM 7752 C C . TYR A 1 964 ? 27.034 10.193 -38.870 1.00 67.88 964 TYR A C 1
ATOM 7754 O O . TYR A 1 964 ? 27.872 10.025 -37.985 1.00 67.88 964 TYR A O 1
ATOM 7762 N N . ASP A 1 965 ? 26.009 11.041 -38.746 1.00 66.44 965 ASP A N 1
ATOM 7763 C CA . ASP A 1 965 ? 25.662 11.843 -37.565 1.00 66.44 965 ASP A CA 1
ATOM 7764 C C . ASP A 1 965 ? 24.347 11.295 -36.990 1.00 66.44 965 ASP A C 1
ATOM 7766 O O . ASP A 1 965 ? 23.276 11.428 -37.600 1.00 66.44 965 ASP A O 1
ATOM 7770 N N . ILE A 1 966 ? 24.461 10.551 -35.891 1.00 64.81 966 ILE A N 1
ATOM 7771 C CA . ILE A 1 966 ? 23.373 9.800 -35.262 1.00 64.81 966 ILE A CA 1
ATOM 7772 C C . ILE A 1 966 ? 23.194 10.336 -33.855 1.00 64.81 966 ILE 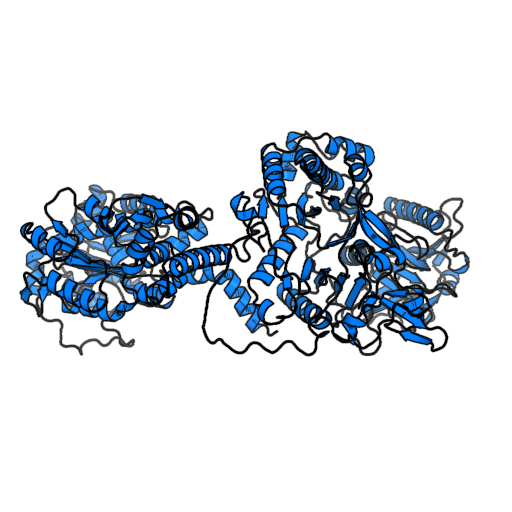A C 1
ATOM 7774 O O . ILE A 1 966 ? 24.179 10.532 -33.147 1.00 64.81 966 ILE A O 1
ATOM 7778 N N . ASP A 1 967 ? 21.933 10.524 -33.459 1.00 62.84 967 ASP A N 1
ATOM 7779 C CA . ASP A 1 967 ? 21.608 10.981 -32.115 1.00 62.84 967 ASP A CA 1
ATOM 7780 C C . ASP A 1 967 ? 22.297 10.103 -31.060 1.00 62.84 967 ASP A C 1
ATOM 7782 O O . ASP A 1 967 ? 22.234 8.865 -31.156 1.00 62.84 967 ASP A O 1
ATOM 7786 N N . PRO A 1 968 ? 22.888 10.721 -30.024 1.00 63.91 968 PRO A N 1
ATOM 7787 C CA . PRO A 1 968 ? 23.543 9.985 -28.961 1.00 63.91 968 PRO A CA 1
ATOM 7788 C C . PRO A 1 968 ? 22.597 9.005 -28.262 1.00 63.91 968 PRO A C 1
ATOM 7790 O O . PRO A 1 968 ? 21.362 9.089 -28.354 1.00 63.91 968 PRO A O 1
ATOM 7793 N N . SER A 1 969 ? 23.179 8.078 -27.508 1.00 60.66 969 SER A N 1
ATOM 7794 C CA . SER A 1 969 ? 22.476 7.129 -26.641 1.00 60.66 969 SER A CA 1
ATOM 7795 C C . SER A 1 969 ? 21.706 7.806 -25.493 1.00 60.66 969 SER A C 1
ATOM 7797 O O . SER A 1 969 ? 22.034 7.637 -24.328 1.00 60.66 969 SER A O 1
ATOM 7799 N N . GLN A 1 970 ? 20.632 8.543 -25.804 1.00 55.56 970 GLN A N 1
ATOM 7800 C CA . GLN A 1 970 ? 19.850 9.321 -24.827 1.00 55.56 970 GLN A CA 1
ATOM 7801 C C . GLN A 1 970 ? 18.707 8.527 -24.170 1.00 55.56 970 GLN A C 1
ATOM 7803 O O . GLN A 1 970 ? 18.258 8.867 -23.082 1.00 55.56 970 GLN A O 1
ATOM 7808 N N . GLY A 1 971 ? 18.214 7.470 -24.821 1.00 53.84 971 GLY A N 1
ATOM 7809 C CA . GLY A 1 971 ? 17.120 6.641 -24.307 1.00 53.84 971 GLY A CA 1
ATOM 7810 C C . GLY A 1 971 ? 17.500 5.175 -24.380 1.00 53.84 971 GLY A C 1
ATOM 7811 O O . GLY A 1 971 ? 17.520 4.618 -25.476 1.00 53.84 971 GLY A O 1
ATOM 7812 N N . SER A 1 972 ? 17.885 4.572 -23.255 1.00 57.97 972 SER A N 1
ATOM 7813 C CA . SER A 1 972 ? 18.097 3.122 -23.157 1.00 57.97 972 SER A CA 1
ATOM 7814 C C . SER A 1 972 ? 18.407 2.680 -21.727 1.00 57.97 972 SER A C 1
ATOM 7816 O O . SER A 1 972 ? 19.026 3.419 -20.963 1.00 57.97 972 SER A O 1
ATOM 7818 N N . HIS A 1 973 ? 18.094 1.417 -21.427 1.00 59.41 973 HIS A N 1
ATOM 7819 C CA . HIS A 1 973 ? 18.699 0.650 -20.331 1.00 59.41 973 HIS A CA 1
ATOM 7820 C C . HIS A 1 973 ? 20.240 0.766 -20.296 1.00 59.41 973 HIS A C 1
ATOM 7822 O O . HIS A 1 973 ? 20.837 0.775 -19.226 1.00 59.41 973 HIS A O 1
ATOM 7828 N N . PHE A 1 974 ? 20.887 0.913 -21.460 1.00 66.75 974 PHE A N 1
ATOM 7829 C CA . PHE A 1 974 ? 22.337 1.069 -21.581 1.00 66.75 974 PHE A CA 1
ATOM 7830 C C . PHE A 1 974 ? 22.852 2.364 -20.931 1.00 66.75 974 PHE A C 1
ATOM 7832 O O . PHE A 1 974 ? 23.808 2.307 -20.162 1.00 66.75 974 PHE A O 1
ATOM 7839 N N . LEU A 1 975 ? 22.182 3.504 -21.144 1.00 66.56 975 LEU A N 1
ATOM 7840 C CA . LEU A 1 975 ? 22.559 4.767 -20.497 1.00 66.56 975 LEU A CA 1
ATOM 7841 C C . LEU A 1 975 ? 22.392 4.702 -18.970 1.00 66.56 975 LEU A C 1
ATOM 7843 O O . LEU A 1 975 ? 23.251 5.179 -18.232 1.00 66.56 975 LEU A O 1
ATOM 7847 N N . HIS A 1 976 ? 21.321 4.061 -18.491 1.00 62.97 976 HIS A N 1
ATOM 7848 C CA . HIS A 1 976 ? 21.124 3.824 -17.056 1.00 62.97 976 HIS A CA 1
ATOM 7849 C C . HIS A 1 976 ? 22.264 3.014 -16.448 1.00 62.97 976 HIS A C 1
ATOM 7851 O O . HIS A 1 976 ? 22.748 3.363 -15.376 1.00 62.97 976 HIS A O 1
ATOM 7857 N N . ASN A 1 977 ? 22.726 1.976 -17.147 1.00 64.94 977 ASN A N 1
ATOM 7858 C CA . ASN A 1 977 ? 23.844 1.163 -16.680 1.00 64.94 977 ASN A CA 1
ATOM 7859 C C . ASN A 1 977 ? 25.140 1.987 -16.611 1.00 64.94 977 ASN A C 1
ATOM 7861 O O . ASN A 1 977 ? 25.857 1.880 -15.621 1.00 64.94 977 ASN A O 1
ATOM 7865 N N . LEU A 1 978 ? 25.408 2.868 -17.586 1.00 70.69 978 LEU A N 1
ATOM 7866 C CA . LEU A 1 978 ? 26.562 3.781 -17.534 1.00 70.69 978 LEU A CA 1
ATOM 7867 C C . LEU A 1 978 ? 26.510 4.695 -16.299 1.00 70.69 978 LEU A C 1
ATOM 7869 O O . LEU A 1 978 ? 27.500 4.824 -15.580 1.00 70.69 978 LEU A O 1
ATOM 7873 N N . ILE A 1 979 ? 25.340 5.271 -16.007 1.00 66.50 979 ILE A N 1
ATOM 7874 C CA . ILE A 1 979 ? 25.138 6.151 -14.847 1.00 66.50 979 ILE A CA 1
ATOM 7875 C C . ILE A 1 979 ? 25.277 5.375 -13.527 1.00 66.50 979 ILE A C 1
ATOM 7877 O O . ILE A 1 979 ? 25.983 5.824 -12.623 1.00 66.50 979 ILE A O 1
ATOM 7881 N N . ALA A 1 980 ? 24.637 4.207 -13.406 1.00 63.44 980 ALA A N 1
ATOM 7882 C CA . ALA A 1 980 ? 24.667 3.384 -12.194 1.00 63.44 980 ALA A CA 1
ATOM 7883 C C . ALA A 1 980 ? 26.079 2.874 -11.857 1.00 63.44 980 ALA A C 1
ATOM 7885 O O . ALA A 1 980 ? 26.429 2.752 -10.684 1.00 63.44 980 ALA A O 1
ATOM 7886 N N . MET A 1 981 ? 26.894 2.623 -12.885 1.00 67.06 981 MET A N 1
ATOM 7887 C CA . MET A 1 981 ? 28.275 2.136 -12.777 1.00 67.06 981 MET A CA 1
ATOM 7888 C C . MET A 1 981 ? 29.308 3.267 -12.679 1.00 67.06 981 MET A C 1
ATOM 7890 O O . MET A 1 981 ? 30.508 3.003 -12.661 1.00 67.06 981 MET A O 1
ATOM 7894 N N . ASN A 1 982 ? 28.862 4.527 -12.614 1.00 69.56 982 ASN A N 1
ATOM 7895 C CA . ASN A 1 982 ? 29.726 5.704 -12.545 1.00 69.56 982 ASN A CA 1
ATOM 7896 C C . ASN A 1 982 ? 30.722 5.804 -13.724 1.00 69.56 982 ASN A C 1
ATOM 7898 O O . ASN A 1 982 ? 31.888 6.180 -13.551 1.00 69.56 982 ASN A O 1
ATOM 7902 N N . VAL A 1 983 ? 30.253 5.442 -14.921 1.00 78.88 983 VAL A N 1
ATOM 7903 C CA . VAL A 1 983 ? 30.967 5.618 -16.188 1.00 78.88 983 VAL A CA 1
ATOM 7904 C C . VAL A 1 983 ? 30.601 6.981 -16.759 1.00 78.88 983 VAL A C 1
ATOM 7906 O O . VAL A 1 983 ? 29.426 7.297 -16.945 1.00 78.88 983 VAL A O 1
ATOM 7909 N N . GLY A 1 984 ? 31.612 7.797 -17.048 1.00 79.19 984 GLY A N 1
ATOM 7910 C CA . GLY A 1 984 ? 31.416 9.050 -17.765 1.00 79.19 984 GLY A CA 1
ATOM 7911 C C . GLY A 1 984 ? 30.912 8.788 -19.178 1.00 79.19 984 GLY A C 1
ATOM 7912 O O . GLY A 1 984 ? 31.367 7.866 -19.849 1.00 79.19 984 GLY A O 1
ATOM 7913 N N . TYR A 1 985 ? 29.992 9.605 -19.662 1.00 84.56 985 TYR A N 1
ATOM 7914 C CA . TYR A 1 985 ? 29.522 9.521 -21.038 1.00 84.56 985 TYR A CA 1
ATOM 7915 C C . TYR A 1 985 ? 29.652 10.886 -21.702 1.00 84.56 985 TYR A C 1
ATOM 7917 O O . TYR A 1 985 ? 29.350 11.903 -21.087 1.00 84.56 985 TYR A O 1
ATOM 7925 N N . ALA A 1 986 ? 30.104 10.923 -22.949 1.00 85.38 986 ALA A N 1
ATOM 7926 C CA . ALA A 1 986 ? 30.227 12.148 -23.722 1.00 85.38 986 ALA A CA 1
ATOM 7927 C C . ALA A 1 986 ? 29.823 11.911 -25.176 1.00 85.38 986 ALA A C 1
ATOM 7929 O O . ALA A 1 986 ? 30.129 10.872 -25.755 1.00 85.38 986 ALA A O 1
ATOM 7930 N N . HIS A 1 987 ? 29.180 12.901 -25.783 1.00 85.62 987 HIS A N 1
ATOM 7931 C CA . HIS A 1 987 ? 28.901 12.929 -27.212 1.00 85.62 987 HIS A CA 1
ATOM 7932 C C . HIS A 1 987 ? 29.629 14.102 -27.869 1.00 85.62 987 HIS A C 1
ATOM 7934 O O . HIS A 1 987 ? 29.699 15.197 -27.308 1.00 85.62 987 HIS A O 1
ATOM 7940 N N . ILE A 1 988 ? 30.198 13.890 -29.052 1.00 86.38 988 ILE A N 1
ATOM 7941 C CA . ILE A 1 988 ? 30.864 14.938 -29.829 1.00 86.38 988 ILE A CA 1
ATOM 7942 C C . ILE A 1 988 ? 30.142 15.068 -31.167 1.00 86.38 988 ILE A C 1
ATOM 7944 O O . ILE A 1 988 ? 30.366 14.275 -32.082 1.00 86.38 988 ILE A O 1
ATOM 7948 N N . SER A 1 989 ? 29.287 16.088 -31.263 1.00 79.75 989 SER A N 1
ATOM 7949 C CA . SER A 1 989 ? 28.565 16.441 -32.488 1.00 79.75 989 SER A CA 1
ATOM 7950 C C . SER A 1 989 ? 29.448 17.231 -33.460 1.00 79.75 989 SER A C 1
ATOM 7952 O O . SER A 1 989 ? 30.243 18.075 -33.045 1.00 79.75 989 SER A O 1
ATOM 7954 N N . LEU A 1 990 ? 29.229 17.048 -34.768 1.00 75.62 990 LEU A N 1
ATOM 7955 C CA . LEU A 1 990 ? 29.857 17.859 -35.823 1.00 75.62 990 LEU A CA 1
ATOM 7956 C C . LEU A 1 990 ? 29.386 19.324 -35.828 1.00 75.62 990 LEU A C 1
ATOM 7958 O O . LEU A 1 990 ? 30.040 20.181 -36.417 1.00 75.62 990 LEU A O 1
ATOM 7962 N N . LYS A 1 991 ? 28.234 19.616 -35.211 1.00 70.19 991 LYS A N 1
ATOM 7963 C CA . LYS A 1 991 ? 27.611 20.952 -35.199 1.00 70.19 991 LYS A CA 1
ATOM 7964 C C . LYS A 1 991 ? 27.898 21.735 -33.909 1.00 70.19 991 LYS A C 1
ATOM 7966 O O . LYS A 1 991 ? 27.501 22.896 -33.809 1.00 70.19 991 LYS A O 1
ATOM 7971 N N . GLY A 1 992 ? 28.545 21.105 -32.926 1.00 72.62 992 GLY A N 1
ATOM 7972 C CA . GLY A 1 992 ? 28.802 21.661 -31.597 1.00 72.62 992 GLY A CA 1
ATOM 7973 C C . GLY A 1 992 ? 30.233 22.188 -31.400 1.00 72.62 992 GLY A C 1
ATOM 7974 O O . GLY A 1 992 ? 31.087 22.031 -32.268 1.00 72.62 992 GLY A O 1
ATOM 7975 N N . PRO A 1 993 ? 30.521 22.813 -30.243 1.00 77.31 993 PRO A N 1
ATOM 7976 C CA . PRO A 1 993 ? 31.865 23.270 -29.875 1.00 77.31 993 PRO A CA 1
ATOM 7977 C C . PRO A 1 993 ? 32.812 22.138 -29.418 1.00 77.31 993 PRO A C 1
ATOM 7979 O O . PRO A 1 993 ? 33.984 22.406 -29.139 1.00 77.31 993 PRO A O 1
ATOM 7982 N N . GLY A 1 994 ? 32.316 20.900 -29.299 1.00 83.88 994 GLY A N 1
ATOM 7983 C CA . GLY A 1 994 ? 33.099 19.717 -28.938 1.00 83.88 994 GLY A CA 1
ATOM 7984 C C . GLY A 1 994 ? 34.114 19.303 -30.008 1.00 83.88 994 GLY A C 1
ATOM 7985 O O . GLY A 1 994 ? 33.945 19.583 -31.191 1.00 83.88 994 GLY A O 1
ATOM 7986 N N . PHE A 1 995 ? 35.187 18.627 -29.597 1.00 87.12 995 PHE A N 1
ATOM 7987 C CA . PHE A 1 995 ? 36.210 18.117 -30.512 1.00 87.12 995 PHE A CA 1
ATOM 7988 C C . PHE A 1 995 ? 36.953 16.909 -29.936 1.00 87.12 995 PHE A C 1
ATOM 7990 O O . PHE A 1 995 ? 37.144 16.802 -28.725 1.00 87.12 995 PHE A O 1
ATOM 7997 N N . PHE A 1 996 ? 37.454 16.048 -30.822 1.00 88.81 996 PHE A N 1
ATOM 7998 C CA . PHE A 1 996 ? 38.398 14.971 -30.520 1.00 88.81 996 PHE A CA 1
ATOM 7999 C C . PHE A 1 996 ? 39.654 15.137 -31.384 1.00 88.81 996 PHE A C 1
ATOM 8001 O O . PHE A 1 996 ? 39.547 15.361 -32.589 1.00 88.81 996 PHE A O 1
ATOM 8008 N N . ARG A 1 997 ? 40.846 15.054 -30.780 1.00 86.75 997 ARG A N 1
ATOM 8009 C CA . ARG A 1 997 ? 42.135 15.221 -31.473 1.00 86.75 997 ARG A CA 1
ATOM 8010 C C . ARG A 1 997 ? 42.977 13.960 -31.371 1.00 86.75 997 ARG A C 1
ATOM 8012 O O . ARG A 1 997 ? 43.791 13.810 -30.460 1.00 86.75 997 ARG A O 1
ATOM 8019 N N . LEU A 1 998 ? 42.825 13.081 -32.358 1.00 84.31 998 LEU A N 1
ATOM 8020 C CA . LEU A 1 998 ? 43.652 11.880 -32.470 1.00 84.31 998 LEU A CA 1
ATOM 8021 C C . LEU A 1 998 ? 45.147 12.225 -32.613 1.00 84.31 998 LEU A C 1
ATOM 8023 O O . LEU A 1 998 ? 45.992 11.567 -32.010 1.00 84.31 998 LEU A O 1
ATOM 8027 N N . ASP A 1 999 ? 45.472 13.307 -33.325 1.00 82.69 999 ASP A N 1
ATOM 8028 C CA . ASP A 1 999 ? 46.853 13.773 -33.513 1.00 82.69 999 ASP A CA 1
ATOM 8029 C C . ASP A 1 999 ? 47.527 14.178 -32.196 1.00 82.69 999 ASP A C 1
ATOM 8031 O O . ASP A 1 999 ? 48.738 14.012 -32.045 1.00 82.69 999 ASP A O 1
ATOM 8035 N N . THR A 1 1000 ? 46.764 14.677 -31.216 1.00 81.56 1000 THR A N 1
ATOM 8036 C CA . THR A 1 1000 ? 47.301 14.998 -29.887 1.00 81.56 1000 THR A CA 1
ATOM 8037 C C . THR A 1 1000 ? 47.819 13.733 -29.200 1.00 81.56 1000 THR A C 1
ATOM 8039 O O . THR A 1 1000 ? 48.883 13.772 -28.590 1.00 81.56 1000 THR A O 1
ATOM 8042 N N . LEU A 1 1001 ? 47.140 12.590 -29.346 1.00 83.12 1001 LEU A N 1
ATOM 8043 C CA . LEU A 1 1001 ? 47.601 11.311 -28.785 1.00 83.12 1001 LEU A CA 1
ATOM 8044 C C . LEU A 1 1001 ? 48.846 10.772 -29.495 1.00 83.12 1001 LEU A C 1
ATOM 8046 O O . LEU A 1 1001 ? 49.722 10.211 -28.845 1.00 83.12 1001 LEU A O 1
ATOM 8050 N N . GLN A 1 1002 ? 48.945 10.965 -30.811 1.00 81.62 1002 GLN A N 1
ATOM 8051 C CA . GLN A 1 1002 ? 50.073 10.476 -31.610 1.00 81.62 1002 GLN A CA 1
ATOM 8052 C C . GLN A 1 1002 ? 51.357 11.286 -31.394 1.00 81.62 1002 GLN A C 1
ATOM 8054 O O . GLN A 1 1002 ? 52.453 10.735 -31.469 1.00 81.62 1002 GLN A O 1
ATOM 8059 N N . ASN A 1 1003 ? 51.226 12.591 -31.145 1.00 78.75 1003 ASN A N 1
ATOM 8060 C CA . ASN A 1 1003 ? 52.356 13.520 -31.126 1.00 78.75 1003 ASN A CA 1
ATOM 8061 C C . ASN A 1 1003 ? 52.806 13.934 -29.715 1.00 78.75 1003 ASN A C 1
ATOM 8063 O O . ASN A 1 1003 ? 53.776 14.684 -29.589 1.00 78.75 1003 ASN A O 1
ATOM 8067 N N . THR A 1 1004 ? 52.134 13.476 -28.651 1.00 78.44 1004 THR A N 1
ATOM 8068 C CA . THR A 1 1004 ? 52.499 13.856 -27.277 1.00 78.44 1004 THR A CA 1
ATOM 8069 C C . THR A 1 1004 ? 53.589 12.944 -26.696 1.00 78.44 1004 THR A C 1
ATOM 8071 O O . THR A 1 1004 ? 53.400 11.728 -26.628 1.00 78.44 1004 THR A O 1
ATOM 8074 N N . PRO A 1 1005 ? 54.715 13.501 -26.202 1.00 72.62 1005 PRO A N 1
ATOM 8075 C CA . PRO A 1 1005 ? 55.731 12.727 -25.492 1.00 72.62 1005 PRO A CA 1
ATOM 8076 C C . PRO A 1 1005 ? 55.160 12.015 -24.256 1.00 72.62 1005 PRO A C 1
ATOM 8078 O O . PRO A 1 1005 ? 54.481 12.636 -23.442 1.00 72.62 1005 PRO A O 1
ATOM 8081 N N . GLY A 1 1006 ? 55.464 10.723 -24.098 1.00 74.25 1006 GLY A N 1
ATOM 8082 C CA . GLY A 1 1006 ? 54.979 9.901 -22.978 1.00 74.25 1006 GLY A CA 1
ATOM 8083 C C . GLY A 1 1006 ? 53.671 9.149 -23.248 1.00 74.25 1006 GLY A C 1
ATOM 8084 O O . GLY A 1 1006 ? 53.245 8.371 -22.400 1.00 74.25 1006 GLY A O 1
ATOM 8085 N N . VAL A 1 1007 ? 53.060 9.319 -24.427 1.00 83.38 1007 VAL A N 1
ATOM 8086 C CA . VAL A 1 1007 ? 51.954 8.477 -24.910 1.00 83.38 1007 VAL A CA 1
ATOM 8087 C C . VAL A 1 1007 ? 52.486 7.512 -25.970 1.00 83.38 1007 VAL A C 1
ATOM 8089 O O . VAL A 1 1007 ? 53.218 7.913 -26.874 1.00 83.38 1007 VAL A O 1
ATOM 8092 N N . ARG A 1 1008 ? 52.157 6.221 -25.855 1.00 86.56 1008 ARG A N 1
ATOM 8093 C CA . ARG A 1 1008 ? 52.600 5.169 -26.785 1.00 86.56 1008 ARG A CA 1
ATOM 8094 C C . ARG A 1 1008 ? 51.404 4.426 -27.355 1.00 86.56 1008 ARG A C 1
ATOM 8096 O O . ARG A 1 1008 ? 50.508 4.033 -26.612 1.00 86.56 1008 ARG A O 1
ATOM 8103 N N . GLU A 1 1009 ? 51.420 4.197 -28.663 1.00 87.00 1009 GLU A N 1
ATOM 8104 C CA . GLU A 1 1009 ? 50.470 3.293 -29.310 1.00 87.00 1009 GLU A CA 1
ATOM 8105 C C . GLU A 1 1009 ? 50.894 1.841 -29.051 1.00 87.00 1009 GLU A C 1
ATOM 8107 O O . GLU A 1 1009 ? 52.015 1.427 -29.358 1.00 87.00 1009 GLU A O 1
ATOM 8112 N N . MET A 1 1010 ? 49.997 1.074 -28.447 1.00 82.12 1010 MET A N 1
ATOM 8113 C CA . MET A 1 1010 ? 50.230 -0.279 -27.969 1.00 82.12 1010 MET A CA 1
ATOM 8114 C C . MET A 1 1010 ? 49.520 -1.263 -28.897 1.00 82.12 1010 MET A C 1
ATOM 8116 O O . MET A 1 1010 ? 48.306 -1.225 -29.061 1.00 82.12 1010 MET A O 1
ATOM 8120 N N . LYS A 1 1011 ? 50.283 -2.178 -29.500 1.00 76.25 1011 LYS A N 1
ATOM 8121 C CA . LYS A 1 1011 ? 49.731 -3.243 -30.360 1.00 76.25 1011 LYS A CA 1
ATOM 8122 C C . LYS A 1 1011 ? 49.623 -4.597 -29.661 1.00 76.25 1011 LYS A C 1
ATOM 8124 O O . LYS A 1 1011 ? 49.008 -5.506 -30.194 1.00 76.25 1011 LYS A O 1
ATOM 8129 N N . SER A 1 1012 ? 50.228 -4.739 -28.481 1.00 65.12 1012 SER A N 1
ATOM 8130 C CA . SER A 1 1012 ? 50.350 -6.018 -27.769 1.00 65.12 1012 SER A CA 1
ATOM 8131 C C . SER A 1 1012 ? 49.062 -6.495 -27.099 1.00 65.12 1012 SER A C 1
ATOM 8133 O O . SER A 1 1012 ? 48.976 -7.671 -26.768 1.00 65.12 1012 SER A O 1
ATOM 8135 N N . LEU A 1 1013 ? 48.111 -5.587 -26.848 1.00 65.75 1013 LEU A N 1
ATOM 8136 C CA . LEU A 1 1013 ? 46.825 -5.896 -26.205 1.00 65.75 1013 LEU A CA 1
ATOM 8137 C C . LEU A 1 1013 ? 45.660 -5.941 -27.211 1.00 65.75 1013 LEU A C 1
ATOM 8139 O O . LEU A 1 1013 ? 44.508 -6.134 -26.837 1.00 65.75 1013 LEU A O 1
ATOM 8143 N N . LEU A 1 1014 ? 45.946 -5.709 -28.495 1.00 72.00 1014 LEU A N 1
ATOM 8144 C CA . LEU A 1 1014 ? 44.961 -5.818 -29.564 1.00 72.00 1014 LEU A CA 1
ATOM 8145 C C . LEU A 1 1014 ? 45.040 -7.226 -30.176 1.00 72.00 1014 LEU A C 1
ATOM 8147 O O . LEU A 1 1014 ? 46.131 -7.797 -30.245 1.00 72.00 1014 LEU A O 1
ATOM 8151 N N . PRO A 1 1015 ? 43.919 -7.798 -30.650 1.00 66.25 1015 PRO A N 1
ATOM 8152 C CA . PRO A 1 1015 ? 43.939 -9.066 -31.377 1.00 66.25 1015 PRO A CA 1
ATOM 8153 C C . PRO A 1 1015 ? 44.952 -9.048 -32.539 1.00 66.25 1015 PRO A C 1
ATOM 8155 O O . PRO A 1 1015 ? 45.077 -8.034 -33.222 1.00 66.25 1015 PRO A O 1
ATOM 8158 N N . GLU A 1 1016 ? 45.615 -10.175 -32.845 1.00 54.91 1016 GLU A N 1
ATOM 8159 C CA . GLU A 1 1016 ? 46.628 -10.279 -33.929 1.00 54.91 1016 GLU A CA 1
ATOM 8160 C C . GLU A 1 1016 ? 46.119 -9.842 -35.326 1.00 54.91 1016 GLU A C 1
ATOM 8162 O O . GLU A 1 1016 ? 46.915 -9.593 -36.231 1.00 54.91 1016 GLU A O 1
ATOM 8167 N N . LYS A 1 1017 ? 44.794 -9.735 -35.508 1.00 57.81 1017 LYS A N 1
ATOM 8168 C CA . LYS A 1 1017 ? 44.105 -9.258 -36.720 1.00 57.81 1017 LYS A CA 1
ATOM 8169 C C . LYS A 1 1017 ? 43.236 -8.016 -36.476 1.00 57.81 1017 LYS A C 1
ATOM 8171 O O . LYS A 1 1017 ? 42.228 -7.854 -37.154 1.00 57.81 1017 LYS A O 1
ATOM 8176 N N . SER A 1 1018 ? 43.579 -7.178 -35.501 1.00 60.12 1018 SER A N 1
ATOM 8177 C CA . SER A 1 1018 ? 42.812 -5.958 -35.232 1.00 60.12 1018 SER A CA 1
ATOM 8178 C C . SER A 1 1018 ? 42.967 -4.948 -36.368 1.00 60.12 1018 SER A C 1
ATOM 8180 O O . SER A 1 1018 ? 44.083 -4.528 -36.686 1.00 60.12 1018 SER A O 1
ATOM 8182 N N . GLY A 1 1019 ? 41.847 -4.613 -37.012 1.00 71.69 1019 GLY A N 1
ATOM 8183 C CA . GLY A 1 1019 ? 41.814 -3.739 -38.188 1.00 71.69 1019 GLY A CA 1
ATOM 8184 C C . GLY A 1 1019 ? 41.224 -2.352 -37.939 1.00 71.69 1019 GLY A C 1
ATOM 8185 O O . GLY A 1 1019 ? 41.418 -1.469 -38.766 1.00 71.69 1019 GLY A O 1
ATOM 8186 N N . TYR A 1 1020 ? 40.515 -2.159 -36.822 1.00 83.69 1020 TYR A N 1
ATOM 8187 C CA . TYR A 1 1020 ? 39.673 -0.976 -36.590 1.00 83.69 1020 TYR A CA 1
ATOM 8188 C C . TYR A 1 1020 ? 39.989 -0.235 -35.280 1.00 83.69 1020 TYR A C 1
ATOM 8190 O O . TYR A 1 1020 ? 39.567 0.911 -35.107 1.00 83.69 1020 TYR A O 1
ATOM 8198 N N . LEU A 1 1021 ? 40.716 -0.871 -34.355 1.00 88.25 1021 LEU A N 1
ATOM 8199 C CA . LEU A 1 1021 ? 41.021 -0.329 -33.031 1.00 88.25 1021 LEU A CA 1
ATOM 8200 C C . LEU A 1 1021 ? 42.456 0.180 -32.927 1.00 88.25 1021 LEU A C 1
ATOM 8202 O O . LEU A 1 1021 ? 43.393 -0.398 -33.478 1.00 88.25 1021 LEU A O 1
ATOM 8206 N N . ARG A 1 1022 ? 42.635 1.244 -32.146 1.00 89.88 1022 ARG A N 1
ATOM 8207 C CA . ARG A 1 1022 ? 43.936 1.797 -31.768 1.00 89.88 1022 ARG A CA 1
ATOM 8208 C C . ARG A 1 1022 ? 43.968 2.019 -30.267 1.00 89.88 1022 ARG A C 1
ATOM 8210 O O . ARG A 1 1022 ? 43.111 2.707 -29.717 1.00 89.88 1022 ARG A O 1
ATOM 8217 N N . HIS A 1 1023 ? 44.950 1.422 -29.603 1.00 91.31 1023 HIS A N 1
ATOM 8218 C CA . HIS A 1 1023 ? 45.131 1.528 -28.158 1.00 91.31 1023 HIS A CA 1
ATOM 8219 C C . HIS A 1 1023 ? 46.314 2.446 -27.854 1.00 91.31 1023 HIS A C 1
ATOM 8221 O O . HIS A 1 1023 ? 47.431 2.204 -28.305 1.00 91.31 1023 HIS A O 1
ATOM 8227 N N . PHE A 1 1024 ? 46.070 3.495 -27.075 1.00 90.75 1024 PHE A N 1
ATOM 8228 C CA . PHE A 1 1024 ? 47.087 4.421 -26.592 1.00 90.75 1024 PHE A CA 1
ATOM 8229 C C . PHE A 1 1024 ? 47.230 4.296 -25.079 1.00 90.75 1024 PHE A C 1
ATOM 8231 O O . PHE A 1 1024 ? 46.232 4.242 -24.360 1.00 90.75 1024 PHE A O 1
ATOM 8238 N N . ARG A 1 1025 ? 48.472 4.293 -24.593 1.00 90.06 1025 ARG A N 1
ATOM 8239 C CA . ARG A 1 1025 ? 48.788 4.300 -23.163 1.00 90.06 1025 ARG A CA 1
ATOM 8240 C C . ARG A 1 1025 ? 49.673 5.488 -22.817 1.00 90.06 1025 ARG A C 1
ATOM 8242 O O . ARG A 1 1025 ? 50.683 5.712 -23.480 1.00 90.06 1025 ARG A O 1
ATOM 8249 N N . SER A 1 1026 ? 49.301 6.212 -21.769 1.00 87.88 1026 SER A N 1
ATOM 8250 C CA . SER A 1 1026 ? 50.074 7.314 -21.197 1.00 87.88 1026 SER A CA 1
ATOM 8251 C C . SER A 1 1026 ? 50.923 6.836 -20.017 1.00 87.88 1026 SER A C 1
ATOM 8253 O O . SER A 1 1026 ? 50.433 6.120 -19.139 1.00 87.88 1026 SER A O 1
ATOM 8255 N N . ASP A 1 1027 ? 52.188 7.262 -19.975 1.00 84.38 1027 ASP A N 1
ATOM 8256 C CA . ASP A 1 1027 ? 53.103 7.009 -18.854 1.00 84.38 1027 ASP A CA 1
ATOM 8257 C C . ASP A 1 1027 ? 52.597 7.693 -17.558 1.00 84.38 1027 ASP A C 1
ATOM 8259 O O . ASP A 1 1027 ? 52.783 7.161 -16.466 1.00 84.38 1027 ASP A O 1
ATOM 8263 N N . ASN A 1 1028 ? 51.885 8.823 -17.680 1.00 84.12 1028 ASN A N 1
ATOM 8264 C CA . ASN A 1 1028 ? 51.242 9.540 -16.569 1.00 84.12 1028 ASN A CA 1
ATOM 8265 C C . ASN A 1 1028 ? 49.717 9.338 -16.562 1.00 84.12 1028 ASN A C 1
ATOM 8267 O O . ASN A 1 1028 ? 49.119 9.092 -17.610 1.00 84.12 1028 ASN A O 1
ATOM 8271 N N . GLU A 1 1029 ? 49.089 9.499 -15.398 1.00 86.00 1029 GLU A N 1
ATOM 8272 C CA . GLU A 1 1029 ? 47.634 9.401 -15.227 1.00 86.00 1029 GLU A CA 1
ATOM 8273 C C . GLU A 1 1029 ? 46.895 10.489 -16.022 1.00 86.00 1029 GLU A C 1
ATOM 8275 O O . GLU A 1 1029 ? 47.234 11.670 -15.957 1.00 86.00 1029 GLU A O 1
ATOM 8280 N N . LEU A 1 1030 ? 45.875 10.104 -16.783 1.00 87.00 1030 LEU A N 1
ATOM 8281 C CA . LEU A 1 1030 ? 45.077 11.022 -17.588 1.00 87.00 1030 LEU A CA 1
ATOM 8282 C C . LEU A 1 1030 ? 44.184 11.885 -16.692 1.00 87.00 1030 LEU A C 1
ATOM 8284 O O . LEU A 1 1030 ? 43.488 11.389 -15.809 1.00 87.00 1030 LEU A O 1
ATOM 8288 N N . GLY A 1 1031 ? 44.149 13.190 -16.958 1.00 82.62 1031 GLY A N 1
ATOM 8289 C CA . GLY A 1 1031 ? 43.181 14.079 -16.332 1.00 82.62 1031 GLY A CA 1
ATOM 8290 C C . GLY A 1 1031 ? 41.822 13.908 -16.996 1.00 82.62 1031 GLY A C 1
ATOM 8291 O O . GLY A 1 1031 ? 41.655 14.304 -18.144 1.00 82.62 1031 GLY A O 1
ATOM 8292 N N . ALA A 1 1032 ? 40.860 13.321 -16.292 1.00 84.81 1032 ALA A N 1
ATOM 8293 C CA . ALA A 1 1032 ? 39.501 13.104 -16.775 1.00 84.81 1032 ALA A CA 1
ATOM 8294 C C . ALA A 1 1032 ? 38.504 13.843 -15.876 1.00 84.81 1032 ALA A C 1
ATOM 8296 O O . ALA A 1 1032 ? 38.377 13.508 -14.697 1.00 84.81 1032 ALA A O 1
ATOM 8297 N N . ALA A 1 1033 ? 37.812 14.844 -16.424 1.00 82.12 1033 ALA A N 1
ATOM 8298 C CA . ALA A 1 1033 ? 36.880 15.694 -15.686 1.00 82.12 1033 ALA A CA 1
ATOM 8299 C C . ALA A 1 1033 ? 35.507 15.743 -16.366 1.00 82.12 1033 ALA A C 1
ATOM 8301 O O . ALA A 1 1033 ? 35.412 15.944 -17.578 1.00 82.12 1033 ALA A O 1
ATOM 8302 N N . LEU A 1 1034 ? 34.451 15.578 -15.566 1.00 79.62 1034 LEU A N 1
ATOM 8303 C CA . LEU A 1 1034 ? 33.050 15.571 -15.995 1.00 79.62 1034 LEU A CA 1
ATOM 8304 C C . LEU A 1 1034 ? 32.238 16.524 -15.105 1.00 79.62 1034 LEU A C 1
ATOM 8306 O O . LEU A 1 1034 ? 32.388 16.515 -13.880 1.00 79.62 1034 LEU A O 1
ATOM 8310 N N . ALA A 1 1035 ? 31.368 17.326 -15.710 1.00 74.06 1035 ALA A N 1
ATOM 8311 C CA . ALA A 1 1035 ? 30.491 18.278 -15.040 1.00 74.06 1035 ALA A CA 1
ATOM 8312 C C . ALA A 1 1035 ? 29.062 18.154 -15.588 1.00 74.06 1035 ALA A C 1
ATOM 8314 O O . ALA A 1 1035 ? 28.657 18.866 -16.506 1.00 74.06 1035 ALA A O 1
ATOM 8315 N N . GLY A 1 1036 ? 28.266 17.261 -14.997 1.00 66.44 1036 GLY A N 1
ATOM 8316 C CA . GLY A 1 1036 ? 26.932 16.913 -15.492 1.00 66.44 1036 GLY A CA 1
ATOM 8317 C C . GLY A 1 1036 ? 25.926 18.069 -15.503 1.00 66.44 1036 GLY A C 1
ATOM 8318 O O . GLY A 1 1036 ? 25.003 18.059 -16.312 1.00 66.44 1036 GLY A O 1
ATOM 8319 N N . ARG A 1 1037 ? 26.095 19.095 -14.653 1.00 65.88 1037 ARG A N 1
ATOM 8320 C CA . ARG A 1 1037 ? 25.198 20.267 -14.613 1.00 65.88 1037 ARG A CA 1
ATOM 8321 C C . ARG A 1 1037 ? 25.434 21.261 -15.754 1.00 65.88 1037 ARG A C 1
ATOM 8323 O O . ARG A 1 1037 ? 24.465 21.837 -16.244 1.00 65.88 1037 ARG A O 1
ATOM 8330 N N . SER A 1 1038 ? 26.692 21.491 -16.140 1.00 69.12 1038 SER A N 1
ATOM 8331 C CA . SER A 1 1038 ? 27.037 22.283 -17.333 1.00 69.12 1038 SER A CA 1
ATOM 8332 C C . SER A 1 1038 ? 27.099 21.426 -18.602 1.00 69.12 1038 SER A C 1
ATOM 8334 O O . SER A 1 1038 ? 27.278 21.969 -19.687 1.00 69.12 1038 SER A O 1
ATOM 8336 N N . SER A 1 1039 ? 26.926 20.106 -18.458 1.00 73.25 1039 SER A N 1
ATOM 8337 C CA . SER A 1 1039 ? 27.075 19.087 -19.500 1.00 73.25 1039 SER A CA 1
ATOM 8338 C C . SER A 1 1039 ? 28.465 19.084 -20.145 1.00 73.25 1039 SER A C 1
ATOM 8340 O O . SER A 1 1039 ? 28.626 18.606 -21.265 1.00 73.25 1039 SER A O 1
ATOM 8342 N N . GLU A 1 1040 ? 29.499 19.549 -19.441 1.00 80.12 1040 GLU A N 1
ATOM 8343 C CA . GLU A 1 1040 ? 30.868 19.632 -19.961 1.00 80.12 1040 GLU A CA 1
ATOM 8344 C C . GLU A 1 1040 ? 31.748 18.466 -19.512 1.00 80.12 1040 GLU A C 1
ATOM 8346 O O . GLU A 1 1040 ? 31.732 18.057 -18.353 1.00 80.12 1040 GLU A O 1
ATOM 8351 N N . SER A 1 1041 ? 32.581 17.970 -20.420 1.00 84.81 1041 SER A N 1
ATOM 8352 C CA . SER A 1 1041 ? 33.576 16.946 -20.126 1.00 84.81 1041 SER A CA 1
ATOM 8353 C C . SER A 1 1041 ? 34.843 17.156 -20.922 1.00 84.81 1041 SER A C 1
ATOM 8355 O O . SER A 1 1041 ? 34.830 17.697 -22.032 1.00 84.81 1041 SER A O 1
ATOM 8357 N N . MET A 1 1042 ? 35.952 16.709 -20.349 1.00 87.00 1042 MET A N 1
ATOM 8358 C CA . MET A 1 1042 ? 37.227 16.708 -21.037 1.00 87.00 1042 MET A CA 1
ATOM 8359 C C . MET A 1 1042 ? 38.162 15.633 -20.514 1.00 87.00 1042 MET A C 1
ATOM 8361 O O . MET A 1 1042 ? 38.165 15.300 -19.327 1.00 87.00 1042 MET A O 1
ATOM 8365 N N . VAL A 1 1043 ? 39.020 15.169 -21.416 1.00 88.06 1043 VAL A N 1
ATOM 8366 C CA . VAL A 1 1043 ? 40.219 14.410 -21.068 1.00 88.06 1043 VAL A CA 1
ATOM 8367 C C . VAL A 1 1043 ? 41.441 15.180 -21.538 1.00 88.06 1043 VAL A C 1
ATOM 8369 O O . VAL A 1 1043 ? 41.493 15.642 -22.680 1.00 88.06 1043 VAL A O 1
ATOM 8372 N N . TYR A 1 1044 ? 42.429 15.317 -20.662 1.00 85.81 1044 TYR A N 1
ATOM 8373 C CA . TYR A 1 1044 ? 43.668 16.038 -20.917 1.00 85.81 1044 TYR A CA 1
ATOM 8374 C C . TYR A 1 1044 ? 44.893 15.276 -20.413 1.00 85.81 1044 TYR A C 1
ATOM 8376 O O . TYR A 1 1044 ? 44.833 14.475 -19.481 1.00 85.81 1044 TYR A O 1
ATOM 8384 N N . LEU A 1 1045 ? 46.034 15.556 -21.039 1.00 81.00 1045 LEU A N 1
ATOM 8385 C CA . LEU A 1 1045 ? 47.322 14.984 -20.657 1.00 81.00 1045 LEU A CA 1
ATOM 8386 C C . LEU A 1 1045 ? 47.970 15.845 -19.551 1.00 81.00 1045 LEU A C 1
ATOM 8388 O O . LEU A 1 1045 ? 48.027 17.074 -19.702 1.00 81.00 1045 LEU A O 1
ATOM 8392 N N . PRO A 1 1046 ? 48.450 15.259 -18.438 1.00 68.44 1046 PRO A N 1
ATOM 8393 C CA . PRO A 1 1046 ? 49.113 15.995 -17.352 1.00 68.44 1046 PRO A CA 1
ATOM 8394 C C . PRO A 1 1046 ? 50.490 16.541 -17.783 1.00 68.44 1046 PRO A C 1
ATOM 8396 O O . PRO A 1 1046 ? 51.114 16.013 -18.704 1.00 68.44 1046 PRO A O 1
ATOM 8399 N N . HIS A 1 1047 ? 50.974 17.605 -17.133 1.00 63.53 1047 HIS A N 1
ATOM 8400 C CA . HIS A 1 1047 ? 52.312 18.159 -17.361 1.00 63.53 1047 HIS A CA 1
ATOM 8401 C C . HIS A 1 1047 ? 53.275 17.631 -16.304 1.00 63.53 1047 HIS A C 1
ATOM 8403 O O . HIS A 1 1047 ? 52.874 17.342 -15.176 1.00 63.53 1047 HIS A O 1
ATOM 8409 N N . SER A 1 1048 ? 54.563 17.573 -16.638 1.00 49.84 1048 SER A N 1
ATOM 8410 C CA . SER A 1 1048 ? 55.647 17.400 -15.670 1.00 49.84 1048 SER A CA 1
ATOM 8411 C C . SER A 1 1048 ? 55.690 18.615 -14.728 1.00 49.84 1048 SER A C 1
ATOM 8413 O O . SER A 1 1048 ? 56.408 19.577 -14.990 1.00 49.84 1048 SER A O 1
ATOM 8415 N N . GLY A 1 1049 ? 54.853 18.597 -13.688 1.00 50.56 1049 GLY A N 1
ATOM 8416 C CA . GLY A 1 1049 ? 54.658 19.687 -12.726 1.00 50.56 1049 GLY A CA 1
ATOM 8417 C C . GLY A 1 1049 ? 53.281 19.728 -12.043 1.00 50.56 1049 GLY A C 1
ATOM 8418 O O . GLY A 1 1049 ? 53.147 20.453 -11.066 1.00 50.56 1049 GLY A O 1
ATOM 8419 N N . ASP A 1 1050 ? 52.291 18.957 -12.514 1.00 50.38 1050 ASP A N 1
ATOM 8420 C CA . ASP A 1 1050 ? 50.901 18.983 -12.004 1.00 50.38 1050 ASP A CA 1
ATOM 8421 C C . ASP A 1 1050 ? 50.609 17.919 -10.906 1.00 50.38 1050 ASP A C 1
ATOM 8423 O O . ASP A 1 1050 ? 49.447 17.571 -10.689 1.00 50.38 1050 ASP A O 1
ATOM 8427 N N . SER A 1 1051 ? 51.638 17.362 -10.245 1.00 34.28 1051 SER A N 1
ATOM 8428 C CA . SER A 1 1051 ? 51.519 16.320 -9.198 1.00 34.28 1051 SER A CA 1
ATOM 8429 C C . SER A 1 1051 ? 51.424 16.871 -7.781 1.00 34.28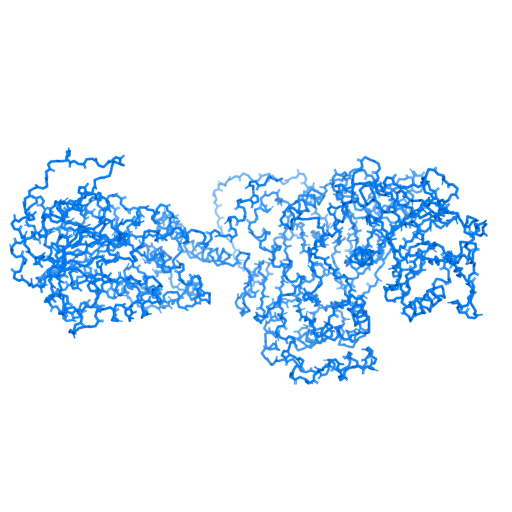 1051 SER A C 1
ATOM 8431 O O . SER A 1 1051 ? 52.329 17.672 -7.440 1.00 34.28 1051 SER A O 1
#

Secondary structure (DSSP, 8-state):
--HHHHHHHHHHHTTTHHHHHTSS-S---EEEEE--HHHHHHHHHTT-HHHHHHHHHHHTT-S-PPEEEEESSHHHHHHHHHHS--SEEEEES--SSS-HHHHHHHHHHH-TT--EEEEESSGGGHHHHHHHHTSPPP-TTS---TT------TTSS-SEEEE--SSTHHHHHHHHHHHHHHHHHHHHHTT---EEEEE---HHHHHHHHHHHHHHHHHHHHHHTTT-S-HHHHHHHHTTPPEEEEESSHHHHHHHHHHHGGGEEEEEEESSEEETTEEETTHHHHHHHHHHHHSTT--EEEEES-TTHHHHHHHTT--EEETT-TTHHHHHHHIIIIISS-S-EEEE-TT--EEEEESSHHHHHHHHHHS-HHHHHHHHHTTHHHHHHHHTT-HHHHHHHHTS-GGG-SSHHHHHHHHHHHHHHHHHHHHTT-EEE--TTTTT-TT-EEEESSS--HHHHHHHHHHHHHHHHS-HHHH-TTSEEEPPPEEEE-HHHHHHHHHHHT--HHHHTT--HHHHHHHHHHSPPPHHHHHHHHHHHHH--S-EEEEEEESSTB-SSSB--S-S-EEEE----SSHHHHHHHHHHHHHHHHHHTTSHHHHHHHHHTT--TTS--EEEEEEEPP-EEETTEEE-SEEEEEESS-SS--TT--TTS-EEEEESSSTHHHHTT-S-EEE-TTSTTS-SS-HHHHHHT---EEEEEES---HHHHHT-TTTTEEEEEHHHHHHTT--TTTEEEEETTTTEEES-TTSSS-EEE--HHHHTS-SS-HHHHHHHHHHHHHHHHTSEEEEEEEEEPPGGG--TTS-TT----PPP------------S---S-TTS-EEEEEEEEEE------SS-TT--S-GGGEEEEESSEE-EEE--S--EEEEE-GGG--TT-HHHHHHHHHHHHHHHHHTT--EEEEEES-TT-S-TTTS----GGGSTTEEEEEEEPBTTB----S-SSHHHHHHHHTT-EEEEE-TTSS-EE-HHHHHHSTTEEEE-TTS-TT-SSEEEEEESS--EEEEETTTTEEEEEPPPTT--

Mean predicted aligned error: 16.76 Å

Radius of gyration: 38.39 Å; Cα contacts (8 Å, |Δi|>4): 1937; chains: 1; bounding box: 101×58×114 Å

=== Feature glossary ===
Annotated list of the representations used here:

Nearest PDB structures. The Foldseek neighbor list gives the closest experimentally determined structures in the PDB, ranked by structural alignment. TM-score near 1 means near-identical fold; near 0.3 means only rough topology match. This is how one finds what a novel AlphaFold prediction most resembles in the solved-structure universe.

Foldseek 3Di. Foldseek's 3Di representation compresses backbone geometry into a per-residue letter drawn from a learned twenty-state alphabet. It captures the tertiary interaction pattern around each residue — which residues are packed against it in space, regardless of where they are in sequence.

Radius of gyration, Cα contacts, bounding box. Radius of gyration (Rg) is the root-mean-square distance of Cα atoms from their centroid — a single number for overall size and compactness. A globular domain of N residues has Rg ≈ 2.2·N^0.38 Å; an extended or disordered chain has a much larger Rg. The Cα contact count is the number of residue pairs whose Cα atoms are within 8 Å and are more than four positions apart in sequence — a standard proxy for tertiary packing density. The bounding box is the smallest axis-aligned box enclosing all Cα atoms.

InterPro / GO / CATH / organism. The annotation block draws on four external resources. InterPro: which protein families and domains the sequence belongs to. GO: standardized terms for what the protein does, what process it participates in, and where in the cell it acts. CATH: which structural fold it has in the CATH hierarchy. Organism: the species of origin.

mmCIF coordinates. The mmCIF block holds the 3D Cartesian coordinates of each backbone atom (N, Cα, C, O) in ångströms. mmCIF is the PDB's canonical archive format — a tagged-loop text representation of the atomic model.

pLDDT. pLDDT is the predicted lDDT-Cα score: AlphaFold's confidence that the local environment of each residue (all inter-atomic distances within 15 Å) is correctly placed. It is a per-residue number between 0 and 100, with higher meaning more reliable.

Backbone torsions (φ/ψ). φ (phi) and ψ (psi) are the two rotatable backbone dihedrals per residue: φ is the C(i-1)–N–Cα–C torsion, ψ is the N–Cα–C–N(i+1) torsion, both in degrees on (−180°, 180°]. α-helical residues cluster near (−60°, −45°); β-strand residues near (−120°, +130°). A Ramachandran plot is simply a scatter of (φ, ψ) for every residue.

B-factor. For experimental (PDB) structures, the B-factor (temperature factor) quantifies the positional spread of each atom in the crystal — a combination of thermal vibration and static disorder — in units of Å². High B-factors mark flexible loops or poorly resolved regions; low B-factors mark the rigid, well-ordered core.

Secondary structure (3-state, P-SEA). SS3 is a coarse helix/strand/coil call (letters a/b/c) made by the P-SEA algorithm from inter-Cα distances and dihedrals. It is less detailed than DSSP but needs only Cα positions.

Predicted aligned error. Predicted aligned error is AlphaFold's pairwise confidence. Unlike pLDDT (per-residue), PAE is per-residue-pair and captures whether two parts of the structure are correctly placed relative to each other. Units are ångströms of expected positional error.

Solvent-accessible surface area. Solvent-accessible surface area (SASA) is the area in Å² traced out by the centre of a 1.4 Å probe sphere (a water molecule) rolled over the protein's van der Waals surface (Shrake–Rupley / Lee–Richards construction). Buried residues have near-zero SASA; fully exposed residues can exceed 200 Å². The total SASA scales roughly with the number of surface residues.

Secondary structure (8-state, DSSP). The SS8 string is DSSP's per-residue secondary-structure call. α-helix (H) means an i→i+4 H-bond ladder; β-strand (E) means the residue participates in a β-sheet; 3₁₀ (G) and π (I) are tighter and wider helices; T/S are turns/bends; '-' is loop.

Rendered structure images. Structure images are PyMOL renders from six orthogonal camera directions. Cartoon representation draws helices as coils and strands as arrows; sticks shows the backbone as bonds; surface shows the solvent-excluded envelope. Rainbow coloring maps sequence position to hue (blue→red, N→C); chain coloring assigns a distinct color per polypeptide.

Sequence. The amino-acid sequence is the protein's primary structure: the linear order of residues from the N-terminus to the C-terminus, written in one-letter code. Everything else here — the 3D coordinates, the secondary structure, the domain annotations — is ultimately a consequence of this string.

Contact-map, Ramachandran, and PAE plots. Three diagnostic plots accompany the record. The Cα contact map visualizes the tertiary structure as a 2D adjacency matrix (8 Å cutoff, sequence-local contacts suppressed). The Ramachandran plot shows the distribution of backbone (φ, ψ) torsions, with points in the α and β basins reflecting secondary structure content. The PAE plot shows AlphaFold's inter-residue confidence as a color matrix.